Protein 3GFZ (pdb70)

Nearest PDB structures (foldseek):
  3gg1-assembly1_B  TM=9.993E-01  e=3.952E-80  Klebsiella pneumoniae subsp. pneumoniae MGH 78578
  3gfz-assembly1_A  TM=9.849E-01  e=7.938E-77  Klebsiella pneumoniae subsp. pneumoniae MGH 78578
  3gg0-assembly1_A  TM=9.849E-01  e=1.504E-73  Klebsiella pneumoniae subsp. pneumoniae MGH 78578
  6ih1-assembly1_C  TM=9.276E-01  e=5.310E-19  Vibrio cholerae O395
  8arv-assembly1_B  TM=8.448E-01  e=2.419E-15  Pseudomonas aeruginosa PAO1

Organism: Klebsiella pneumoniae subsp. pneumoniae (strain ATCC 700721 / MGH 78578) (NCBI:txid272620)

B-factor: mean 41.93, std 4.16, range [20.16, 60.98]

Secondary structure (DSSP, 8-state):
-EEEEEEEEE--TTSPPP-HHHHHHHHHHHHGGGT-EEEEEE-SSEEEEEEEEEHHHHHHHHHHHHT-TT-EEEEEEEEEE-SS-SSTT-S--EEEGGGS-TTHHHHHHHHH---TTSHHHHHHHHHHHHGGGGPPPGGG-GGGEEEEE--------TT-S-EEEEEEEEETTTTEEEEEEEEEE-TTS--HHHHHHTS-GGGHHHHHHHTHHHHHHHHHTTT-TT-EEEEE--HHHHHSSTTHHHHHHHHHHHTT--GGGEEEEEEHHHHHT-STTHHHHHHHHHHHT-EEEEEEETSSS-SHHHHTT---SEEEE-HHHHTTTTTBHHHHHHHHHHHHHHHHHT-EEEEE---SHHHHHHHHHTT--EEESTTT---EETS----EEEEE-/-EEEEEEEEE--TTSPPP-HHHHHHHHHHHHHHHT-EEEEEE-SSEEEEEEEEEHHHHHHHHHHHHT-TT-EEEEEEEEEE-SS-S--SSSPEEEEGGG--TTHHHHHHHHH----SS-GGGSHHHHHHHHHHHHGGGGPPPGGG-GGGEEE--PPP-TTSS-EEEEEEEEETTTTEEEEEEEEEE-TTS--HHHHHHTS-GGGHHHHHHHTHHHHHHHHHHTT--S-EEEEE--HHHHHSSSSHHHHHHHHHHHTT--GGGEEEEEEHHHHHTTHHHHHHHHHHHHHHT-EEEEEEETBSS--STHHHH---SEEEE-HHHHTTGGGBHHHHHHHHHHHHHHHHHT-EEEEE---SHHHHHHHHHTT--EEESTTT---EETS------EEE-

Foldseek 3Di:
DKKKWKKKWWFDPVDDADPVVVVFVVQQVVQVVQQKAWEWEAAPTMIMIMIMGDPVVCVVVVVVVQPDPRTHLIAIEDMGHDDDFQQPPTSYYYDHLVPADPVGSLVVSVVRTPDCVDPVRVVVVCCSVCVCQLVQDPQLDLVQKDKDWPAWDFDQDPPAQKFWWWFFKAQQVVRGTAAIETAIAGSVRHHPVVSLVVPDPVCSLVCLLVSVLNVLLLCLVQPVPQHAYEYEHQLSSLQVDPPSVVVNLVSNVVSVHAQLRYEYEYEPLRCVVPVDSVVVSVVSSVVRNHFYEHECAPVNVHDPVPVVSHNGQEYEHHLVLLPCVSHYPVSLVVLLVVQVVCVVVNHAYEYEANDGSSSVSSSVSSPHRIYTHPSFTDIGISHGHIGMHMDGD/DKKKWKKKWFFDPVDDADPVVVVLVVQQVVCVVQVKEWAWEAARTMIIIMIIHDPVSCVVVVVVVQPDNRTHLIATEDMGHDDDFFADDTRHHYDHLNPDDDCRVVVVSVPGTDCPDDDVCVHPVSVVVVCCSVCVCLLVQDPVLDLVQKDKDDDDADLPDQKFWWKFFKAQLVVRGTAAIETAIAGSVRHHPVVSQVPDDPVCSLVCQLVVCLNVLLLPLVACPPVHAYEYEHQLCSLQVDPHSVVVSLCSNVVSVHAQQSYEYEYAVVRCVVPVPRVVVSVVSSVVSNHFYEHEQAVPDDHDPVVVVSHHGQAYEHHVVLLPPVSHYPPSLVVLLVVQVSCVVVNHQYEYEADDGSSSVSSSVSSPHRIYTHPSFTDTGISYDTHGMHMDTD

Sequence (787 aa):
MLTTLIYRSQVHPDRPPVDLDALVHRASSKNLPLGITGILLFNGLQFFQVLEGTEEALESLFSEIQSDPRHRDVVELMRDYSAYRRFHGTGMRILDLRLFETDGALEEILRFSTPVNDRMFRLLSAFIADGGRYCLPEPLQPSRWMMMPATAAPQHLPGQPCQFALQAIVEPAKKRVSSFEALIRSPTGGSPVEMFAAIAAEDRYRFDLESKAYAFALAGQLPLGKHQLAINLLPGSLYHHPDAVGWLMDSLLAAGLRPDQVLIEVTETEVITCFDQFRKVLKALRVAGMKLAIDDFGAGYSGLSLLTRFQPDKIKVDAELVRDIHISGTKQAIVASVVRCCEDLGITVVAEGVETLEEWCWLQSVGIRLFQGFLFSRPCLNGIGEICWPVARMLTTLIYRSQVHPDRPPVDLDALVHRASSKNLPLGITGILLFNGLQFFQVLEGTEEALESLFSEIQSDPRHRDVVELMRDYSAYRRFHGTGMRILDLRLFETDGALEEILRFSTFGVTEPVNDRMFRLLSAFIADGGRYCLPEPLQPSRWMMMAPQHLPGQPCQFALQAIVEPAKKRVSSFEALIRSPTGGSPVEMFAAIAAEDRYRFDLESKAYAFALAGQLPLGKHQLAINLLPGSLYHHPDAVGWLMDSLLAAGLRPDQVLIEVTETEVITCFDQFRKVLKALRVAGMKLAIDDFGAGYSGLSLLTRFQPDKIKVDAELVRDIHISGTKQAIVASVVRCCEDLGITVVAEGVETLEEWCWLQSVGIRLFQGFLFSRPCLNGIGEICWPVAR

Radius of gyration: 28.59 Å; Cα contacts (8 Å, |Δi|>4): 1585; chains: 2; bounding box: 64×77×67 Å

GO terms:
  GO:0042802 identical protein binding (F, IPI)

InterPro domains:
  IPR001633 EAL domain [PF00563] (170-386)
  IPR001633 EAL domain [PS50883] (150-400)
  IPR001633 EAL domain [SM00052] (146-391)
  IPR001633 EAL domain [cd01948] (170-386)
  IPR007024 BLUF domain [PF04940] (2-92)
  IPR007024 BLUF domain [PS50925] (2-93)
  IPR007024 BLUF domain [SM01034] (2-94)
  IPR035919 EAL domain superfamily [G3DSA:3.20.20.450] (141-405)
  IPR035919 EAL domain superfamily [SSF141868] (168-386)
  IPR036046 Acylphosphatase-like domain superfamily [SSF54975] (1-131)

Structure (mmCIF, N/CA/C/O backbone):
data_3GFZ
#
_entry.id   3GFZ
#
_cell.length_a   68.450
_cell.length_b   97.090
_cell.length_c   127.170
_cell.angle_alpha   90.00
_cell.angle_beta   90.00
_cell.angle_gamma   90.00
#
_symmetry.space_group_name_H-M   'P 21 21 21'
#
loop_
_entity.id
_entity.type
_entity.pdbx_description
1 polymer 'Klebsiella pneumoniae BlrP1'
2 non-polymer "9,9'-[(2R,3R,3aS,5S,7aR,9R,10R,10aS,12S,14aR)-3,5,10,12-tetrahydroxy-5,12-dioxidooctahydro-2H,7H-difuro[3,2-d:3',2'-j][1,3,7,9,2,8]tetraoxadiphosphacyclododecine-2,9-diyl]bis(2-amino-1,9-dihydro-6H-purin-6-one)"
3 non-polymer 'MANGANESE (II) ION'
4 non-polymer 'FLAVIN MONONUCLEOTIDE'
5 water water
#
loop_
_atom_site.group_PDB
_atom_site.id
_atom_site.type_symbol
_atom_site.label_atom_id
_atom_site.label_alt_id
_atom_site.label_comp_id
_atom_site.label_asym_id
_atom_site.label_entity_id
_atom_site.label_seq_id
_atom_site.pdbx_PDB_ins_code
_atom_site.Cartn_x
_atom_site.Cartn_y
_atom_site.Cartn_z
_atom_site.occupancy
_atom_site.B_iso_or_equiv
_atom_site.auth_seq_id
_atom_site.auth_comp_id
_atom_site.auth_asym_id
_atom_site.auth_atom_id
_atom_site.pdbx_PDB_model_num
ATOM 1 N N . MET A 1 9 ? -35.242 33.132 -17.026 1.00 43.39 1 MET A N 1
ATOM 2 C CA . MET A 1 9 ? -33.799 32.837 -16.743 1.00 43.34 1 MET A CA 1
ATOM 3 C C . MET A 1 9 ? -33.144 32.022 -17.867 1.00 42.87 1 MET A C 1
ATOM 4 O O . MET A 1 9 ? -33.593 30.923 -18.178 1.00 43.04 1 MET A O 1
ATOM 9 N N . LEU A 1 10 ? -32.070 32.550 -18.450 1.00 41.97 2 LEU A N 1
ATOM 10 C CA . LEU A 1 10 ? -31.423 31.916 -19.602 1.00 41.57 2 LEU A CA 1
ATOM 11 C C . LEU A 1 10 ? -30.648 30.648 -19.228 1.00 41.07 2 LEU A C 1
ATOM 12 O O . LEU A 1 10 ? -29.979 30.597 -18.196 1.00 40.75 2 LEU A O 1
ATOM 17 N N . THR A 1 11 ? -30.741 29.643 -20.095 1.00 40.50 3 THR A N 1
ATOM 18 C CA . THR A 1 11 ? -30.191 28.311 -19.863 1.00 40.42 3 THR A CA 1
ATOM 19 C C . THR A 1 11 ? -29.622 27.767 -21.189 1.00 40.39 3 THR A C 1
ATOM 20 O O . THR A 1 11 ? -30.096 28.134 -22.261 1.00 39.33 3 THR A O 1
ATOM 24 N N . THR A 1 12 ? -28.604 26.913 -21.103 1.00 40.52 4 THR A N 1
ATOM 25 C CA . THR A 1 12 ? -28.038 26.236 -22.275 1.00 40.82 4 THR A CA 1
ATOM 26 C C . THR A 1 12 ? -28.222 24.729 -22.096 1.00 40.92 4 THR A C 1
ATOM 27 O O . THR A 1 12 ? -28.062 24.212 -20.985 1.00 40.56 4 THR A O 1
ATOM 31 N N . LEU A 1 13 ? -28.536 24.042 -23.190 1.00 40.77 5 LEU A N 1
ATOM 32 C CA . LEU A 1 13 ? -28.756 22.605 -23.196 1.00 40.54 5 LEU A CA 1
ATOM 33 C C . LEU A 1 13 ? -28.000 22.023 -24.370 1.00 40.48 5 LEU A C 1
ATOM 34 O O . LEU A 1 13 ? -28.113 22.515 -25.501 1.00 40.32 5 LEU A O 1
ATOM 39 N N . ILE A 1 14 ? -27.216 20.987 -24.098 1.00 39.83 6 ILE A N 1
ATOM 40 C CA . ILE A 1 14 ? -26.432 20.315 -25.118 1.00 39.71 6 ILE A CA 1
ATOM 41 C C . ILE A 1 14 ? -26.668 18.817 -25.048 1.00 39.49 6 ILE A C 1
ATOM 42 O O . ILE A 1 14 ? -26.669 18.227 -23.971 1.00 38.84 6 ILE A O 1
ATOM 47 N N . TYR A 1 15 ? -26.883 18.208 -26.209 1.00 39.95 7 TYR A N 1
ATOM 48 C CA . TYR A 1 15 ? -26.958 16.763 -26.288 1.00 40.32 7 TYR A CA 1
ATOM 49 C C . TYR A 1 15 ? -26.276 16.299 -27.558 1.00 40.25 7 TYR A C 1
ATOM 50 O O . TYR A 1 15 ? -26.041 17.099 -28.466 1.00 40.18 7 TYR A O 1
ATOM 59 N N . ARG A 1 16 ? -25.944 15.011 -27.596 1.00 40.03 8 ARG A N 1
ATOM 60 C CA . ARG A 1 16 ? -25.567 14.344 -28.827 1.00 40.53 8 ARG A CA 1
ATOM 61 C C . ARG A 1 16 ? -26.529 13.175 -29.064 1.00 39.96 8 ARG A C 1
ATOM 62 O O . ARG A 1 16 ? -27.063 12.620 -28.119 1.00 39.81 8 ARG A O 1
ATOM 70 N N . SER A 1 17 ? -26.754 12.825 -30.325 1.00 39.63 9 SER A N 1
ATOM 71 C CA . SER A 1 17 ? -27.650 11.722 -30.677 1.00 39.70 9 SER A CA 1
ATOM 72 C C . SER A 1 17 ? -27.109 10.967 -31.883 1.00 39.64 9 SER A C 1
ATOM 73 O O . SER A 1 17 ? -26.054 11.334 -32.411 1.00 39.35 9 SER A O 1
ATOM 76 N N . GLN A 1 18 ? -27.826 9.918 -32.302 1.00 39.66 10 GLN A N 1
ATOM 77 C CA . GLN A 1 18 ? -27.422 9.075 -33.428 1.00 40.09 10 GLN A CA 1
ATOM 78 C C . GLN A 1 18 ? -28.547 8.871 -34.443 1.00 39.97 10 GLN A C 1
ATOM 79 O O . GLN A 1 18 ? -29.718 8.768 -34.072 1.00 39.84 10 GLN A O 1
ATOM 85 N N . VAL A 1 19 ? -28.182 8.783 -35.721 1.00 40.62 11 VAL A N 1
ATOM 86 C CA . VAL A 1 19 ? -29.144 8.468 -36.789 1.00 40.72 11 VAL A CA 1
ATOM 87 C C . VAL A 1 19 ? -29.492 6.977 -36.761 1.00 40.98 11 VAL A C 1
ATOM 88 O O . VAL A 1 19 ? -28.777 6.189 -36.162 1.00 40.61 11 VAL A O 1
ATOM 92 N N . HIS A 1 20 ? -30.570 6.591 -37.438 1.00 41.57 12 HIS A N 1
ATOM 93 C CA . HIS A 1 20 ? -30.828 5.181 -37.718 1.00 41.91 12 HIS A CA 1
ATOM 94 C C . HIS A 1 20 ? -30.168 4.842 -39.061 1.00 42.46 12 HIS A C 1
ATOM 95 O O . HIS A 1 20 ? -30.620 5.329 -40.101 1.00 42.15 12 HIS A O 1
ATOM 102 N N . PRO A 1 21 ? -29.104 4.012 -39.057 1.00 42.97 13 PRO A N 1
ATOM 103 C CA . PRO A 1 21 ? -28.373 3.770 -40.308 1.00 43.42 13 PRO A CA 1
ATOM 104 C C . PRO A 1 21 ? -29.116 2.929 -41.351 1.00 43.99 13 PRO A C 1
ATOM 105 O O . PRO A 1 21 ? -28.784 2.993 -42.532 1.00 44.15 13 PRO A O 1
ATOM 109 N N . ASP A 1 22 ? -30.106 2.154 -40.910 1.00 44.52 14 ASP A N 1
ATOM 110 C CA . ASP A 1 22 ? -30.850 1.238 -41.782 1.00 44.84 14 ASP A CA 1
ATOM 111 C C . ASP A 1 22 ? -32.153 1.836 -42.333 1.00 44.95 14 ASP A C 1
ATOM 112 O O . ASP A 1 22 ? -32.913 1.142 -43.004 1.00 45.10 14 ASP A O 1
ATOM 117 N N . ARG A 1 23 ? -32.395 3.119 -42.073 1.00 45.16 15 ARG A N 1
ATOM 118 C CA . ARG A 1 23 ? -33.620 3.792 -42.503 1.00 45.39 15 ARG A CA 1
ATOM 119 C C . ARG A 1 23 ? -33.262 4.892 -43.488 1.00 45.40 15 ARG A C 1
ATOM 120 O O . ARG A 1 23 ? -32.109 5.322 -43.515 1.00 45.39 15 ARG A O 1
ATOM 128 N N . PRO A 1 24 ? -34.237 5.354 -44.300 1.00 45.56 16 PRO A N 1
ATOM 129 C CA . PRO A 1 24 ? -33.882 6.360 -45.302 1.00 45.82 16 PRO A CA 1
ATOM 130 C C . PRO A 1 24 ? -33.421 7.655 -44.649 1.00 46.00 16 PRO A C 1
ATOM 131 O O . PRO A 1 24 ? -33.841 7.955 -43.524 1.00 46.42 16 PRO A O 1
ATOM 135 N N . PRO A 1 25 ? -32.539 8.405 -45.330 1.00 46.08 17 PRO A N 1
ATOM 136 C CA . PRO A 1 25 ? -31.930 9.560 -44.687 1.00 46.24 17 PRO A CA 1
ATOM 137 C C . PRO A 1 25 ? -32.934 10.660 -44.363 1.00 46.34 17 PRO A C 1
ATOM 138 O O . PRO A 1 25 ? -33.847 10.912 -45.140 1.00 46.00 17 PRO A O 1
ATOM 142 N N . VAL A 1 26 ? -32.762 11.286 -43.204 1.00 46.53 18 VAL A N 1
ATOM 143 C CA . VAL A 1 26 ? -33.651 12.350 -42.772 1.00 46.87 18 VAL A CA 1
ATOM 144 C C . VAL A 1 26 ? -33.373 13.626 -43.571 1.00 47.14 18 VAL A C 1
ATOM 145 O O . VAL A 1 26 ? -32.216 14.012 -43.753 1.00 47.56 18 VAL A O 1
ATOM 149 N N . ASP A 1 27 ? -34.441 14.259 -44.056 1.00 47.15 19 ASP A N 1
ATOM 150 C CA . ASP A 1 27 ? -34.357 15.557 -44.720 1.00 46.72 19 ASP A CA 1
ATOM 151 C C . ASP A 1 27 ? -34.063 16.640 -43.672 1.00 46.61 19 ASP A C 1
ATOM 152 O O . ASP A 1 27 ? -34.975 17.195 -43.053 1.00 46.62 19 ASP A O 1
ATOM 157 N N . LEU A 1 28 ? -32.776 16.921 -43.475 1.00 46.28 20 LEU A N 1
ATOM 158 C CA . LEU A 1 28 ? -32.322 17.860 -42.457 1.00 45.85 20 LEU A CA 1
ATOM 159 C C . LEU A 1 28 ? -32.568 19.308 -42.847 1.00 45.29 20 LEU A C 1
ATOM 160 O O . LEU A 1 28 ? -32.739 20.150 -41.972 1.00 44.90 20 LEU A O 1
ATOM 165 N N . ASP A 1 29 ? -32.561 19.595 -44.151 1.00 44.74 21 ASP A N 1
ATOM 166 C CA . ASP A 1 29 ? -32.946 20.914 -44.656 1.00 44.32 21 ASP A CA 1
ATOM 167 C C . ASP A 1 29 ? -34.304 21.309 -44.107 1.00 43.46 21 ASP A C 1
ATOM 168 O O . ASP A 1 29 ? -34.464 22.398 -43.570 1.00 42.89 21 ASP A O 1
ATOM 173 N N . ALA A 1 30 ? -35.279 20.417 -44.279 1.00 43.00 22 ALA A N 1
ATOM 174 C CA . ALA A 1 30 ? -36.653 20.651 -43.846 1.00 42.93 22 ALA A CA 1
ATOM 175 C C . ALA A 1 30 ? -36.732 20.748 -42.326 1.00 42.74 22 ALA A C 1
ATOM 176 O O . ALA A 1 30 ? -37.394 21.641 -41.788 1.00 42.25 22 ALA A O 1
ATOM 178 N N . LEU A 1 31 ? -36.038 19.832 -41.651 1.00 42.49 23 LEU A N 1
ATOM 179 C CA . LEU A 1 31 ? -36.004 19.781 -40.190 1.00 42.65 23 LEU A CA 1
ATOM 180 C C . LEU A 1 31 ? -35.491 21.096 -39.612 1.00 42.64 23 LEU A C 1
ATOM 181 O O . LEU A 1 31 ? -36.130 21.692 -38.751 1.00 42.82 23 LEU A O 1
ATOM 186 N N . VAL A 1 32 ? -34.337 21.541 -40.100 1.00 42.88 24 VAL A N 1
ATOM 187 C CA . VAL A 1 32 ? -33.665 22.729 -39.568 1.00 43.09 24 VAL A CA 1
ATOM 188 C C . VAL A 1 32 ? -34.469 24.009 -39.831 1.00 43.18 24 VAL A C 1
ATOM 189 O O . VAL A 1 32 ? -34.607 24.833 -38.936 1.00 42.77 24 VAL A O 1
ATOM 193 N N . HIS A 1 33 ? -34.971 24.186 -41.050 1.00 43.39 25 HIS A N 1
ATOM 194 C CA . HIS A 1 33 ? -35.778 25.367 -41.363 1.00 43.69 25 HIS A CA 1
ATOM 195 C C . HIS A 1 33 ? -37.035 25.457 -40.503 1.00 43.75 25 HIS A C 1
ATOM 196 O O . HIS A 1 33 ? -37.426 26.545 -40.062 1.00 43.56 25 HIS A O 1
ATOM 203 N N . ARG A 1 34 ? -37.670 24.310 -40.293 1.00 43.92 26 ARG A N 1
ATOM 204 C CA . ARG A 1 34 ? -38.838 24.217 -39.423 1.00 43.80 26 ARG A CA 1
ATOM 205 C C . ARG A 1 34 ? -38.434 24.503 -37.984 1.00 43.28 26 ARG A C 1
ATOM 206 O O . ARG A 1 34 ? -39.115 25.242 -37.286 1.00 43.37 26 ARG A O 1
ATOM 214 N N . ALA A 1 35 ? -37.322 23.914 -37.550 1.00 42.41 27 ALA A N 1
ATOM 215 C CA . ALA A 1 35 ? -36.782 24.148 -36.215 1.00 42.03 27 ALA A CA 1
ATOM 216 C C . ALA A 1 35 ? -36.534 25.629 -35.944 1.00 41.38 27 ALA A C 1
ATOM 217 O O . ALA A 1 35 ? -36.989 26.164 -34.937 1.00 41.13 27 ALA A O 1
ATOM 219 N N . SER A 1 36 ? -35.818 26.271 -36.863 1.00 40.58 28 SER A N 1
ATOM 220 C CA . SER A 1 36 ? -35.436 27.678 -36.748 1.00 40.25 28 SER A CA 1
ATOM 221 C C . SER A 1 36 ? -36.633 28.620 -36.632 1.00 39.77 28 SER A C 1
ATOM 222 O O . SER A 1 36 ? -36.665 29.495 -35.759 1.00 39.15 28 SER A O 1
ATOM 225 N N . SER A 1 37 ? -37.596 28.434 -37.531 1.00 39.41 29 SER A N 1
ATOM 226 C CA . SER A 1 37 ? -38.855 29.187 -37.543 1.00 39.46 29 SER A CA 1
ATOM 227 C C . SER A 1 37 ? -39.692 29.021 -36.261 1.00 39.17 29 SER A C 1
ATOM 228 O O . SER A 1 37 ? -40.382 29.954 -35.837 1.00 39.23 29 SER A O 1
ATOM 231 N N . LYS A 1 38 ? -39.651 27.833 -35.666 1.00 38.48 30 LYS A N 1
ATOM 232 C CA . LYS A 1 38 ? -40.392 27.558 -34.435 1.00 38.44 30 LYS A CA 1
ATOM 233 C C . LYS A 1 38 ? -39.635 28.085 -33.220 1.00 37.76 30 LYS A C 1
ATOM 234 O O . LYS A 1 38 ? -40.238 28.644 -32.305 1.00 37.52 30 LYS A O 1
ATOM 240 N N . ASN A 1 39 ? -38.317 27.898 -33.216 1.00 37.43 31 ASN A N 1
ATOM 241 C CA . ASN A 1 39 ? -37.471 28.278 -32.078 1.00 37.44 31 ASN A CA 1
ATOM 242 C C . ASN A 1 39 ? -37.425 29.762 -31.780 1.00 37.33 31 ASN A C 1
ATOM 243 O O . ASN A 1 39 ? -37.519 30.164 -30.619 1.00 36.91 31 ASN A O 1
ATOM 248 N N . LEU A 1 40 ? -37.232 30.567 -32.823 1.00 37.40 32 LEU A N 1
ATOM 249 C CA . LEU A 1 40 ? -36.937 31.990 -32.637 1.00 37.54 32 LEU A CA 1
ATOM 250 C C . LEU A 1 40 ? -38.061 32.772 -31.934 1.00 37.31 32 LEU A C 1
ATOM 251 O O . LEU A 1 40 ? -37.785 33.502 -30.963 1.00 37.20 32 LEU A O 1
ATOM 256 N N . PRO A 1 41 ? -39.323 32.608 -32.379 1.00 37.02 33 PRO A N 1
ATOM 257 C CA . PRO A 1 41 ? -40.412 33.256 -31.630 1.00 37.13 33 PRO A CA 1
ATOM 258 C C . PRO A 1 41 ? -40.532 32.837 -30.154 1.00 37.13 33 PRO A C 1
ATOM 259 O O . PRO A 1 41 ? -41.137 33.570 -29.375 1.00 36.72 33 PRO A O 1
ATOM 263 N N . LEU A 1 42 ? -39.976 31.679 -29.788 1.00 37.11 34 LEU A N 1
ATOM 264 C CA . LEU A 1 42 ? -40.028 31.180 -28.405 1.00 37.59 34 LEU A CA 1
ATOM 265 C C . LEU A 1 42 ? -38.818 31.588 -27.550 1.00 37.67 34 LEU A C 1
ATOM 266 O O . LEU A 1 42 ? -38.704 31.181 -26.392 1.00 37.81 34 LEU A O 1
ATOM 271 N N . GLY A 1 43 ? -37.932 32.408 -28.103 1.00 37.87 35 GLY A N 1
ATOM 272 C CA . GLY A 1 43 ? -36.697 32.761 -27.424 1.00 37.96 35 GLY A CA 1
ATOM 273 C C . GLY A 1 43 ? -35.744 31.581 -27.338 1.00 38.09 35 GLY A C 1
ATOM 274 O O . GLY A 1 43 ? -35.077 31.398 -26.328 1.00 37.94 35 GLY A O 1
ATOM 275 N N . ILE A 1 44 ? -35.688 30.774 -28.397 1.00 38.34 36 ILE A N 1
ATOM 276 C CA . ILE A 1 44 ? -34.763 29.640 -28.451 1.00 38.28 36 ILE A CA 1
ATOM 277 C C . ILE A 1 44 ? -33.821 29.854 -29.615 1.00 38.43 36 ILE A C 1
ATOM 278 O O . ILE A 1 44 ? -34.252 30.198 -30.719 1.00 38.33 36 ILE A O 1
ATOM 283 N N . THR A 1 45 ? -32.536 29.658 -29.354 1.00 38.54 37 THR A N 1
ATOM 284 C CA . THR A 1 45 ? -31.501 29.783 -30.360 1.00 38.78 37 THR A CA 1
ATOM 285 C C . THR A 1 45 ? -30.523 28.623 -30.210 1.00 39.07 37 THR A C 1
ATOM 286 O O . THR A 1 45 ? -30.443 27.996 -29.151 1.00 39.92 37 THR A O 1
ATOM 290 N N . GLY A 1 46 ? -29.771 28.341 -31.260 1.00 39.57 38 GLY A N 1
ATOM 291 C CA . GLY A 1 46 ? -28.753 27.306 -31.184 1.00 39.62 38 GLY A CA 1
ATOM 292 C C . GLY A 1 46 ? -28.221 26.837 -32.513 1.00 39.80 38 GLY A C 1
ATOM 293 O O . GLY A 1 46 ? -28.426 27.485 -33.539 1.00 39.72 38 GLY A O 1
ATOM 294 N N . ILE A 1 47 ? -27.530 25.698 -32.484 1.00 40.17 39 ILE A N 1
ATOM 295 C CA . ILE A 1 47 ? -26.926 25.102 -33.678 1.00 40.34 39 ILE A CA 1
ATOM 296 C C . ILE A 1 47 ? -27.015 23.587 -33.682 1.00 40.12 39 ILE A C 1
ATOM 297 O O . ILE A 1 47 ? -27.125 22.969 -32.631 1.00 40.00 39 ILE A O 1
ATOM 302 N N . LEU A 1 48 ? -26.968 23.001 -34.879 1.00 40.02 40 LEU A N 1
ATOM 303 C CA . LEU A 1 48 ? -26.979 21.555 -35.035 1.00 40.19 40 LEU A CA 1
ATOM 304 C C . LEU A 1 48 ? -25.748 21.156 -35.833 1.00 40.34 40 LEU A C 1
ATOM 305 O O . LEU A 1 48 ? -25.540 21.647 -36.930 1.00 40.38 40 LEU A O 1
ATOM 310 N N . LEU A 1 49 ? -24.907 20.297 -35.264 1.00 40.69 41 LEU A N 1
ATOM 311 C CA . LEU A 1 49 ? -23.788 19.723 -36.005 1.00 40.63 41 LEU A CA 1
ATOM 312 C C . LEU A 1 49 ? -24.161 18.308 -36.400 1.00 40.78 41 LEU A C 1
ATOM 313 O O . LEU A 1 49 ? -24.878 17.632 -35.673 1.00 41.71 41 LEU A O 1
ATOM 318 N N . PHE A 1 50 ? -23.671 17.871 -37.552 1.00 41.21 42 PHE A N 1
ATOM 319 C CA . PHE A 1 50 ? -23.998 16.570 -38.110 1.00 40.95 42 PHE A CA 1
ATOM 320 C C . PHE A 1 50 ? -22.736 16.029 -38.785 1.00 40.78 42 PHE A C 1
ATOM 321 O O . PHE A 1 50 ? -22.070 16.757 -39.497 1.00 40.36 42 PHE A O 1
ATOM 329 N N . ASN A 1 51 ? -22.392 14.771 -38.523 1.00 40.82 43 ASN A N 1
ATOM 330 C CA . ASN A 1 51 ? -21.185 14.160 -39.098 1.00 40.95 43 ASN A CA 1
ATOM 331 C C . ASN A 1 51 ? -21.476 12.940 -39.974 1.00 41.15 43 ASN A C 1
ATOM 332 O O . ASN A 1 51 ? -20.552 12.221 -40.353 1.00 41.69 43 ASN A O 1
ATOM 337 N N . GLY A 1 52 ? -22.754 12.713 -40.291 1.00 41.32 44 GLY A N 1
ATOM 338 C CA . GLY A 1 52 ? -23.183 11.569 -41.106 1.00 41.32 44 GLY A CA 1
ATOM 339 C C . GLY A 1 52 ? -23.861 10.494 -40.277 1.00 41.36 44 GLY A C 1
ATOM 340 O O . GLY A 1 52 ? -24.796 9.846 -40.742 1.00 41.54 44 GLY A O 1
ATOM 341 N N . LEU A 1 53 ? -23.367 10.299 -39.055 1.00 41.43 45 LEU A N 1
ATOM 342 C CA . LEU A 1 53 ? -23.860 9.276 -38.129 1.00 41.39 45 LEU A CA 1
ATOM 343 C C . LEU A 1 53 ? -24.454 9.843 -36.840 1.00 41.04 45 LEU A C 1
ATOM 344 O O . LEU A 1 53 ? -25.299 9.197 -36.224 1.00 41.13 45 LEU A O 1
ATOM 349 N N . GLN A 1 54 ? -23.992 11.017 -36.418 1.00 40.48 46 GLN A N 1
ATOM 350 C CA . GLN A 1 54 ? -24.384 11.595 -35.140 1.00 39.90 46 GLN A CA 1
ATOM 351 C C . GLN A 1 54 ? -24.788 13.053 -35.277 1.00 39.73 46 GLN A C 1
ATOM 352 O O . GLN A 1 54 ? -24.329 13.750 -36.184 1.00 39.38 46 GLN A O 1
ATOM 358 N N . PHE A 1 55 ? -25.657 13.487 -34.366 1.00 39.34 47 PHE A N 1
ATOM 359 C CA . PHE A 1 55 ? -26.056 14.876 -34.204 1.00 39.11 47 PHE A CA 1
ATOM 360 C C . PHE A 1 55 ? -25.478 15.398 -32.900 1.00 39.05 47 PHE A C 1
ATOM 361 O O . PHE A 1 55 ? -25.296 14.638 -31.941 1.00 38.59 47 PHE A O 1
ATOM 369 N N . PHE A 1 56 ? -25.219 16.697 -32.873 1.00 39.17 48 PHE A N 1
ATOM 370 C CA . PHE A 1 56 ? -24.796 17.410 -31.680 1.00 39.36 48 PHE A CA 1
ATOM 371 C C . PHE A 1 56 ? -25.561 18.732 -31.723 1.00 39.52 48 PHE A C 1
ATOM 372 O O . PHE A 1 56 ? -25.395 19.503 -32.666 1.00 40.04 48 PHE A O 1
ATOM 380 N N . GLN A 1 57 ? -26.407 18.984 -30.732 1.00 39.96 49 GLN A N 1
ATOM 381 C CA . GLN A 1 57 ? -27.228 20.195 -30.739 1.00 39.78 49 GLN A CA 1
ATOM 382 C C . GLN A 1 57 ? -27.020 20.994 -29.472 1.00 39.76 49 GLN A C 1
ATOM 383 O O . GLN A 1 57 ? -26.968 20.440 -28.387 1.00 40.65 49 GLN A O 1
ATOM 389 N N . VAL A 1 58 ? -26.886 22.305 -29.644 1.00 39.55 50 VAL A N 1
ATOM 390 C CA . VAL A 1 58 ? -26.806 23.253 -28.562 1.00 38.80 50 VAL A CA 1
ATOM 391 C C . VAL A 1 58 ? -28.083 24.069 -28.629 1.00 38.82 50 VAL A C 1
ATOM 392 O O . VAL A 1 58 ? -28.417 24.591 -29.693 1.00 38.37 50 VAL A O 1
ATOM 396 N N . LEU A 1 59 ? -28.768 24.188 -27.496 1.00 38.31 51 LEU A N 1
ATOM 397 C CA . LEU A 1 59 ? -30.002 24.951 -27.400 1.00 38.73 51 LEU A CA 1
ATOM 398 C C . LEU A 1 59 ? -29.857 25.964 -26.288 1.00 38.43 51 LEU A C 1
ATOM 399 O O . LEU A 1 59 ? -29.238 25.671 -25.273 1.00 37.73 51 LEU A O 1
ATOM 404 N N . GLU A 1 60 ? -30.429 27.149 -26.497 1.00 38.54 52 GLU A N 1
ATOM 405 C CA . GLU A 1 60 ? -30.373 28.247 -25.536 1.00 38.87 52 GLU A CA 1
ATOM 406 C C . GLU A 1 60 ? -31.760 28.847 -25.398 1.00 38.54 52 GLU A C 1
ATOM 407 O O . GLU A 1 60 ? -32.440 29.066 -26.397 1.00 37.69 52 GLU A O 1
ATOM 413 N N . GLY A 1 61 ? -32.169 29.122 -24.165 1.00 38.42 53 GLY A N 1
ATOM 414 C CA . GLY A 1 61 ? -33.477 29.688 -23.894 1.00 38.68 53 GLY A CA 1
ATOM 415 C C . GLY A 1 61 ? -33.811 29.508 -22.435 1.00 38.82 53 GLY A C 1
ATOM 416 O O . GLY A 1 61 ? -32.943 29.153 -21.636 1.00 38.71 53 GLY A O 1
ATOM 417 N N . THR A 1 62 ? -35.070 29.736 -22.081 1.00 39.15 54 THR A N 1
ATOM 418 C CA . THR A 1 62 ? -35.496 29.612 -20.690 1.00 39.02 54 THR A CA 1
ATOM 419 C C . THR A 1 62 ? -35.526 28.138 -20.294 1.00 38.93 54 THR A C 1
ATOM 420 O O . THR A 1 62 ? -35.700 27.275 -21.136 1.00 38.86 54 THR A O 1
ATOM 424 N N . GLU A 1 63 ? -35.341 27.855 -19.009 1.00 39.40 55 GLU A N 1
ATOM 425 C CA . GLU A 1 63 ? -35.387 26.487 -18.503 1.00 39.38 55 GLU A CA 1
ATOM 426 C C . GLU A 1 63 ? -36.676 25.775 -18.930 1.00 39.32 55 GLU A C 1
ATOM 427 O O . GLU A 1 63 ? -36.643 24.625 -19.369 1.00 38.67 55 GLU A O 1
ATOM 433 N N . GLU A 1 64 ? -37.797 26.481 -18.805 1.00 39.35 56 GLU A N 1
ATOM 434 C CA . GLU A 1 64 ? -39.117 25.982 -19.205 1.00 39.49 56 GLU A CA 1
ATOM 435 C C . GLU A 1 64 ? -39.180 25.659 -20.704 1.00 39.31 56 GLU A C 1
ATOM 436 O O . GLU A 1 64 ? -39.669 24.607 -21.102 1.00 38.83 56 GLU A O 1
ATOM 442 N N . ALA A 1 65 ? -38.696 26.578 -21.526 1.00 39.59 57 ALA A N 1
ATOM 443 C CA . ALA A 1 65 ? -38.781 26.421 -22.976 1.00 39.96 57 ALA A CA 1
ATOM 444 C C . ALA A 1 65 ? -37.967 25.223 -23.467 1.00 40.25 57 ALA A C 1
ATOM 445 O O . ALA A 1 65 ? -38.458 24.434 -24.270 1.00 40.46 57 ALA A O 1
ATOM 447 N N . LEU A 1 66 ? -36.734 25.091 -22.978 1.00 40.59 58 LEU A N 1
ATOM 448 C CA . LEU A 1 66 ? -35.839 23.996 -23.394 1.00 40.84 58 LEU A CA 1
ATOM 449 C C . LEU A 1 66 ? -36.277 22.656 -22.819 1.00 41.32 58 LEU A C 1
ATOM 450 O O . LEU A 1 66 ? -36.067 21.612 -23.435 1.00 41.73 58 LEU A O 1
ATOM 455 N N . GLU A 1 67 ? -36.858 22.684 -21.629 1.00 41.43 59 GLU A N 1
ATOM 456 C CA . GLU A 1 67 ? -37.456 21.493 -21.044 1.00 41.34 59 GLU A CA 1
ATOM 457 C C . GLU A 1 67 ? -38.512 20.935 -21.994 1.00 40.95 59 GLU A C 1
ATOM 458 O O . GLU A 1 67 ? -38.522 19.735 -22.290 1.00 40.23 59 GLU A O 1
ATOM 464 N N . SER A 1 68 ? -39.403 21.818 -22.438 1.00 40.79 60 SER A N 1
ATOM 465 C CA . SER A 1 68 ? -40.504 21.457 -23.323 1.00 40.90 60 SER A CA 1
ATOM 466 C C . SER A 1 68 ? -39.998 20.941 -24.654 1.00 40.72 60 SER A C 1
ATOM 467 O O . SER A 1 68 ? -40.426 19.889 -25.119 1.00 40.60 60 SER A O 1
ATOM 470 N N . LEU A 1 69 ? -39.088 21.693 -25.264 1.00 40.70 61 LEU A N 1
ATOM 471 C CA . LEU A 1 69 ? -38.538 21.322 -26.556 1.00 40.71 61 LEU A CA 1
ATOM 472 C C . LEU A 1 69 ? -37.758 20.007 -26.479 1.00 40.78 61 LEU A C 1
ATOM 473 O O . LEU A 1 69 ? -38.037 19.070 -27.215 1.00 40.77 61 LEU A O 1
ATOM 478 N N . PHE A 1 70 ? -36.787 19.936 -25.578 1.00 41.23 62 PHE A N 1
ATOM 479 C CA . PHE A 1 70 ? -35.967 18.732 -25.447 1.00 41.43 62 PHE A CA 1
ATOM 480 C C . PHE A 1 70 ? -36.809 17.467 -25.207 1.00 41.77 62 PHE A C 1
ATOM 481 O O . PHE A 1 70 ? -36.458 16.384 -25.675 1.00 41.94 62 PHE A O 1
ATOM 489 N N . SER A 1 71 ? -37.929 17.615 -24.509 1.00 41.93 63 SER A N 1
ATOM 490 C CA . SER A 1 71 ? -38.879 16.517 -24.367 1.00 42.22 63 SER A CA 1
ATOM 491 C C . SER A 1 71 ? -39.440 16.036 -25.721 1.00 42.48 63 SER A C 1
ATOM 492 O O . SER A 1 71 ? -39.549 14.831 -25.950 1.00 42.77 63 SER A O 1
ATOM 495 N N . GLU A 1 72 ? -39.774 16.968 -26.617 1.00 42.38 64 GLU A N 1
ATOM 496 C CA . GLU A 1 72 ? -40.216 16.601 -27.962 1.00 42.27 64 GLU A CA 1
ATOM 497 C C . GLU A 1 72 ? -39.079 15.923 -28.724 1.00 41.89 64 GLU A C 1
ATOM 498 O O . GLU A 1 72 ? -39.302 14.912 -29.397 1.00 41.59 64 GLU A O 1
ATOM 504 N N . ILE A 1 73 ? -37.870 16.484 -28.613 1.00 41.35 65 ILE A N 1
ATOM 505 C CA . ILE A 1 73 ? -36.695 15.963 -29.308 1.00 41.04 65 ILE A CA 1
ATOM 506 C C . ILE A 1 73 ? -36.324 14.558 -28.846 1.00 41.11 65 ILE A C 1
ATOM 507 O O . ILE A 1 73 ? -36.054 13.695 -29.674 1.00 40.87 65 ILE A O 1
ATOM 512 N N . GLN A 1 74 ? -36.314 14.333 -27.532 1.00 41.16 66 GLN A N 1
ATOM 513 C CA . GLN A 1 74 ? -36.045 13.008 -26.961 1.00 41.57 66 GLN A CA 1
ATOM 514 C C . GLN A 1 74 ? -36.973 11.910 -27.495 1.00 41.58 66 GLN A C 1
ATOM 515 O O . GLN A 1 74 ? -36.571 10.752 -27.608 1.00 41.62 66 GLN A O 1
ATOM 521 N N . SER A 1 75 ? -38.216 12.279 -27.787 1.00 41.73 67 SER A N 1
ATOM 522 C CA . SER A 1 75 ? -39.212 11.345 -28.316 1.00 41.89 67 SER A CA 1
ATOM 523 C C . SER A 1 75 ? -39.299 11.327 -29.853 1.00 41.82 67 SER A C 1
ATOM 524 O O . SER A 1 75 ? -40.157 10.645 -30.415 1.00 41.73 67 SER A O 1
ATOM 527 N N . ASP A 1 76 ? -38.415 12.049 -30.537 1.00 41.80 68 ASP A N 1
ATOM 528 C CA . ASP A 1 76 ? -38.465 12.096 -31.992 1.00 41.63 68 ASP A CA 1
ATOM 529 C C . ASP A 1 76 ? -37.924 10.781 -32.577 1.00 41.56 68 A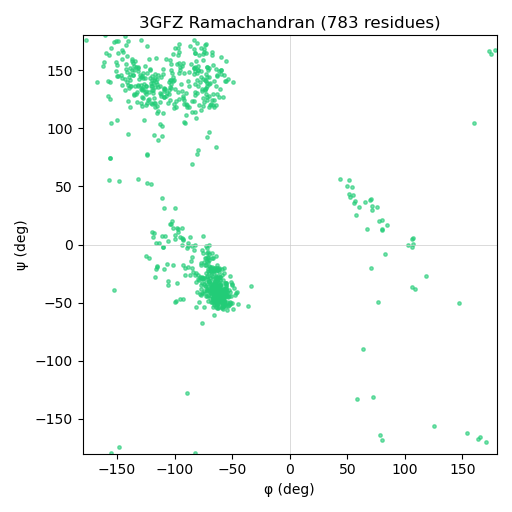SP A C 1
ATOM 530 O O . ASP A 1 76 ? -36.799 10.380 -32.260 1.00 41.27 68 ASP A O 1
ATOM 535 N N . PRO A 1 77 ? -38.713 10.107 -33.442 1.00 41.47 69 PRO A N 1
ATOM 536 C CA . PRO A 1 77 ? -38.209 8.857 -34.040 1.00 41.55 69 PRO A CA 1
ATOM 537 C C . PRO A 1 77 ? -37.085 9.012 -35.080 1.00 41.41 69 PRO A C 1
ATOM 538 O O . PRO A 1 77 ? -36.535 8.008 -35.526 1.00 41.34 69 PRO A O 1
ATOM 542 N N . ARG A 1 78 ? -36.747 10.243 -35.458 1.00 41.22 70 ARG A N 1
ATOM 543 C CA . ARG A 1 78 ? -35.670 10.494 -36.415 1.00 41.54 70 ARG A CA 1
ATOM 544 C C . ARG A 1 78 ? -34.259 10.240 -35.892 1.00 41.27 70 ARG A C 1
ATOM 545 O O . ARG A 1 78 ? -33.305 10.262 -36.667 1.00 41.37 70 ARG A O 1
ATOM 553 N N . HIS A 1 79 ? -34.118 10.034 -34.584 1.00 41.40 71 HIS A N 1
ATOM 554 C CA . HIS A 1 79 ? -32.825 9.728 -33.995 1.00 41.04 71 HIS A CA 1
ATOM 555 C C . HIS A 1 79 ? -33.008 8.868 -32.744 1.00 40.98 71 HIS A C 1
ATOM 556 O O . HIS A 1 79 ? -34.135 8.581 -32.342 1.00 41.14 71 HIS A O 1
ATOM 563 N N . ARG A 1 80 ? -31.896 8.438 -32.162 1.00 40.97 72 ARG A N 1
ATOM 564 C CA . ARG A 1 80 ? -31.888 7.544 -30.999 1.00 40.73 72 ARG A CA 1
ATOM 565 C C . ARG A 1 80 ? -30.614 7.796 -30.201 1.00 40.41 72 ARG A C 1
ATOM 566 O O . ARG A 1 80 ? -29.751 8.552 -30.641 1.00 40.06 72 ARG A O 1
ATOM 574 N N . ASP A 1 81 ? -30.498 7.146 -29.042 1.00 40.10 73 ASP A N 1
ATOM 575 C CA . ASP A 1 81 ? -29.314 7.256 -28.190 1.00 40.15 73 ASP A CA 1
ATOM 576 C C . ASP A 1 81 ? -28.998 8.712 -27.879 1.00 39.85 73 ASP A C 1
ATOM 577 O O . ASP A 1 81 ? -27.861 9.168 -28.046 1.00 39.57 73 ASP A O 1
ATOM 582 N N . VAL A 1 82 ? -30.027 9.437 -27.443 1.00 39.96 74 VAL A N 1
ATOM 583 C CA . VAL A 1 82 ? -29.906 10.844 -27.094 1.00 39.93 74 VAL A CA 1
ATOM 584 C C . VAL A 1 82 ? -29.239 10.938 -25.724 1.00 39.57 74 VAL A C 1
ATOM 585 O O . VAL A 1 82 ? -29.795 10.479 -24.723 1.00 38.84 74 VAL A O 1
ATOM 589 N N . VAL A 1 83 ? -28.043 11.527 -25.704 1.00 39.49 75 VAL A N 1
ATOM 590 C CA . VAL A 1 83 ? -27.249 11.675 -24.485 1.00 39.92 75 VAL A CA 1
ATOM 591 C C . VAL A 1 83 ? -27.065 13.167 -24.206 1.00 39.90 75 VAL A C 1
ATOM 592 O O . VAL A 1 83 ? -26.551 13.898 -25.054 1.00 40.00 75 VAL A O 1
ATOM 596 N N . GLU A 1 84 ? -27.502 13.600 -23.031 1.00 40.14 76 GLU A N 1
ATOM 597 C CA . GLU A 1 84 ? -27.393 14.977 -22.591 1.00 40.41 76 GLU A CA 1
ATOM 598 C C . GLU A 1 84 ? -26.001 15.203 -22.027 1.00 40.41 76 GLU A C 1
ATOM 599 O O . GLU A 1 84 ? -25.532 14.434 -21.183 1.00 39.87 76 GLU A O 1
ATOM 605 N N . LEU A 1 85 ? -25.361 16.275 -22.483 1.00 40.46 77 LEU A N 1
ATOM 606 C CA . LEU A 1 85 ? -23.987 16.603 -22.099 1.00 40.91 77 LEU A CA 1
ATOM 607 C C . LEU A 1 85 ? -23.887 17.766 -21.121 1.00 41.05 77 LEU A C 1
ATOM 608 O O . LEU A 1 85 ? -22.981 17.800 -20.283 1.00 41.30 77 LEU A O 1
ATOM 613 N N . MET A 1 86 ? -24.823 18.705 -21.213 1.00 41.35 78 MET A N 1
ATOM 614 C CA . MET A 1 86 ? -24.771 19.920 -20.427 1.00 42.01 78 MET A CA 1
ATOM 615 C C . MET A 1 86 ? -26.173 20.492 -20.283 1.00 41.90 78 MET A C 1
ATOM 616 O O . MET A 1 86 ? -26.971 20.452 -21.211 1.00 41.87 78 MET A O 1
ATOM 621 N N . ARG A 1 87 ? -26.470 20.994 -19.095 1.00 42.29 79 ARG A N 1
ATOM 622 C CA . ARG A 1 87 ? -27.653 21.798 -18.869 1.00 42.41 79 ARG A CA 1
ATOM 623 C C . ARG A 1 87 ? -27.299 22.743 -17.743 1.00 42.48 79 ARG A C 1
ATOM 624 O O . ARG A 1 87 ? -27.153 22.322 -16.588 1.00 41.73 79 ARG A O 1
ATOM 632 N N . ASP A 1 88 ? -27.110 24.014 -18.077 1.00 42.29 80 ASP A N 1
ATOM 633 C CA . ASP A 1 88 ? -26.639 24.963 -17.083 1.00 42.54 80 ASP A CA 1
ATOM 634 C C . ASP A 1 88 ? -27.243 26.324 -17.316 1.00 42.18 80 ASP A C 1
ATOM 635 O O . ASP A 1 88 ? -27.685 26.630 -18.420 1.00 41.79 80 ASP A O 1
ATOM 640 N N . TYR A 1 89 ? -27.239 27.142 -16.272 1.00 41.68 81 TYR A N 1
ATOM 641 C CA . TYR A 1 89 ? -27.638 28.528 -16.405 1.00 41.68 81 TYR A CA 1
ATOM 642 C C . TYR A 1 89 ? -26.556 29.264 -17.194 1.00 41.36 81 TYR A C 1
ATOM 643 O O . TYR A 1 89 ? -25.378 28.892 -17.145 1.00 40.37 81 TYR A O 1
ATOM 652 N N . SER A 1 90 ? -26.979 30.290 -17.929 1.00 40.71 82 SER A N 1
ATOM 653 C CA . SER A 1 90 ? -26.119 30.992 -18.872 1.00 40.71 82 SER A CA 1
ATOM 654 C C . SER A 1 90 ? -26.252 32.498 -18.667 1.00 40.61 82 SER A C 1
ATOM 655 O O . SER A 1 90 ? -27.307 32.984 -18.238 1.00 40.86 82 SER A O 1
ATOM 658 N N . ALA A 1 91 ? -25.170 33.227 -18.931 1.00 40.49 83 ALA A N 1
ATOM 659 C CA . ALA A 1 91 ? -25.149 34.679 -18.764 1.00 40.79 83 ALA A CA 1
ATOM 660 C C . ALA A 1 91 ? -25.544 35.405 -20.045 1.00 41.04 83 ALA A C 1
ATOM 661 O O . ALA A 1 91 ? -26.026 36.533 -19.997 1.00 40.83 83 ALA A O 1
ATOM 663 N N . TYR A 1 92 ? -25.318 34.771 -21.192 1.00 41.46 84 TYR A N 1
ATOM 664 C CA . TYR A 1 92 ? -25.636 35.391 -22.459 1.00 41.81 84 TYR A CA 1
ATOM 665 C C . TYR A 1 92 ? -25.828 34.340 -23.536 1.00 41.98 84 TYR A C 1
ATOM 666 O O . TYR A 1 92 ? -25.417 33.189 -23.396 1.00 41.68 84 TYR A O 1
ATOM 675 N N . ARG A 1 93 ? -26.454 34.766 -24.620 1.00 42.07 85 ARG A N 1
ATOM 676 C CA . ARG A 1 93 ? -26.753 33.910 -25.746 1.00 42.46 85 ARG A CA 1
ATOM 677 C C . ARG A 1 93 ? -25.511 33.882 -26.641 1.00 42.47 85 ARG A C 1
ATOM 678 O O . ARG A 1 93 ? -25.025 34.935 -27.044 1.00 41.95 85 ARG A O 1
ATOM 686 N N . ARG A 1 94 ? -24.977 32.691 -26.917 1.00 42.88 86 ARG A N 1
ATOM 687 C CA . ARG A 1 94 ? -23.850 32.545 -27.858 1.00 43.09 86 ARG A CA 1
ATOM 688 C C . ARG A 1 94 ? -24.301 32.540 -29.316 1.00 43.52 86 ARG A C 1
ATOM 689 O O . ARG A 1 94 ? -23.510 32.841 -30.207 1.00 43.30 86 ARG A O 1
ATOM 697 N N . PHE A 1 95 ? -25.554 32.169 -29.563 1.00 43.64 87 PHE A N 1
ATOM 698 C CA . PHE A 1 95 ? -26.065 32.080 -30.919 1.00 43.96 87 PHE A CA 1
ATOM 699 C C . PHE A 1 95 ? -27.239 33.011 -31.070 1.00 44.37 87 PHE A C 1
ATOM 700 O O . PHE A 1 95 ? -28.298 32.627 -31.535 1.00 44.95 87 PHE A O 1
ATOM 708 N N . HIS A 1 96 ? -27.018 34.262 -30.697 1.00 44.81 88 HIS A N 1
ATOM 709 C CA . HIS A 1 96 ? -28.035 35.282 -30.817 1.00 44.86 88 HIS A CA 1
ATOM 710 C C . HIS A 1 96 ? -28.408 35.406 -32.283 1.00 45.07 88 HIS A C 1
ATOM 711 O O . HIS A 1 96 ? -27.526 35.442 -33.147 1.00 45.64 88 HIS A O 1
ATOM 718 N N . GLY A 1 97 ? -29.705 35.443 -32.578 1.00 44.99 89 GLY A N 1
ATOM 719 C CA . GLY A 1 97 ? -30.159 35.627 -33.968 1.00 44.67 89 GLY A CA 1
ATOM 720 C C . GLY A 1 97 ? -30.141 34.403 -34.870 1.00 44.48 89 GLY A C 1
ATOM 721 O O . GLY A 1 97 ? -30.286 34.533 -36.089 1.00 44.98 89 GLY A O 1
ATOM 722 N N . THR A 1 98 ? -29.962 33.215 -34.297 1.00 44.49 90 THR A N 1
ATOM 723 C CA . THR A 1 98 ? -30.089 31.970 -35.055 1.00 43.77 90 THR A CA 1
ATOM 724 C C . THR A 1 98 ? -31.063 31.024 -34.366 1.00 43.13 90 THR A C 1
ATOM 725 O O . THR A 1 98 ? -30.748 30.457 -33.324 1.00 43.48 90 THR A O 1
ATOM 729 N N . GLY A 1 99 ? -32.249 30.862 -34.939 1.00 42.34 91 GLY A N 1
ATOM 730 C CA . GLY A 1 99 ? -33.245 29.944 -34.392 1.00 41.93 91 GLY A CA 1
ATOM 731 C C . GLY A 1 99 ? -32.685 28.538 -34.339 1.00 41.34 91 GLY A C 1
ATOM 732 O O . GLY A 1 99 ? -32.689 27.893 -33.301 1.00 40.35 91 GLY A O 1
ATOM 733 N N . MET A 1 100 ? -32.225 28.073 -35.494 1.00 40.91 92 MET A N 1
ATOM 734 C CA . MET A 1 100 ? -31.459 26.850 -35.596 1.00 40.76 92 MET A CA 1
ATOM 735 C C . MET A 1 100 ? -30.742 26.855 -36.929 1.00 40.52 92 MET A C 1
ATOM 736 O O . MET A 1 100 ? -31.198 27.470 -37.888 1.00 39.80 92 MET A O 1
ATOM 741 N N . ARG A 1 101 ? -29.626 26.149 -36.976 1.00 40.35 93 ARG A N 1
ATOM 742 C CA . ARG A 1 101 ? -28.803 26.111 -38.158 1.00 40.64 93 ARG A CA 1
ATOM 743 C C . ARG A 1 101 ? -27.950 24.870 -38.134 1.00 40.56 93 ARG A C 1
ATOM 744 O O . ARG A 1 101 ? -27.439 24.492 -37.081 1.00 40.20 93 ARG A O 1
ATOM 752 N N . ILE A 1 102 ? -27.780 24.250 -39.296 1.00 40.56 94 ILE A N 1
ATOM 753 C CA . ILE A 1 102 ? -27.008 23.015 -39.377 1.00 40.97 94 ILE A CA 1
ATOM 754 C C . ILE A 1 102 ? -25.613 23.241 -39.942 1.00 40.61 94 ILE A C 1
ATOM 755 O O . ILE A 1 102 ? -25.437 24.008 -40.881 1.00 40.87 94 ILE A O 1
ATOM 760 N N . LEU A 1 103 ? -24.626 22.580 -39.341 1.00 40.35 95 LEU A N 1
ATOM 761 C CA . LEU A 1 103 ? -23.303 22.458 -39.933 1.00 40.73 95 LEU A CA 1
ATOM 762 C C . LEU A 1 103 ? -23.022 20.997 -40.206 1.00 40.24 95 LEU A C 1
ATOM 763 O O . LEU A 1 103 ? -22.980 20.186 -39.283 1.00 39.33 95 LEU A O 1
ATOM 768 N N . ASP A 1 104 ? -22.827 20.672 -41.482 1.00 40.08 96 ASP A N 1
ATOM 769 C CA . ASP A 1 104 ? -22.447 19.336 -41.875 1.00 40.39 96 ASP A CA 1
ATOM 770 C C . ASP A 1 104 ? -20.922 19.295 -41.922 1.00 40.34 96 ASP A C 1
ATOM 771 O O . ASP A 1 104 ? -20.302 19.811 -42.856 1.00 40.05 96 ASP A O 1
ATOM 776 N N . LEU A 1 105 ? -20.342 18.644 -40.915 1.00 40.59 97 LEU A N 1
ATOM 777 C CA . LEU A 1 105 ? -18.901 18.650 -40.673 1.00 40.89 97 LEU A CA 1
ATOM 778 C C . LEU A 1 105 ? -18.110 17.962 -41.789 1.00 41.25 97 LEU A C 1
ATOM 779 O O . LEU A 1 105 ? -16.914 18.211 -41.960 1.00 41.24 97 LEU A O 1
ATOM 784 N N . ARG A 1 106 ? -18.795 17.118 -42.561 1.00 41.59 98 ARG A N 1
ATOM 785 C CA . ARG A 1 106 ? -18.227 16.495 -43.745 1.00 42.26 98 ARG A CA 1
ATOM 786 C C . ARG A 1 106 ? -18.022 17.505 -44.886 1.00 42.24 98 ARG A C 1
ATOM 787 O O . ARG A 1 106 ? -17.366 17.194 -45.869 1.00 42.51 98 ARG A O 1
ATOM 795 N N . LEU A 1 107 ? -18.589 18.704 -44.762 1.00 42.33 99 LEU A N 1
ATOM 796 C CA . LEU A 1 107 ? -18.400 19.755 -45.757 1.00 42.64 99 LEU A CA 1
ATOM 797 C C . LEU A 1 107 ? -17.313 20.774 -45.377 1.00 42.71 99 LEU A C 1
ATOM 798 O O . LEU A 1 107 ? -17.214 21.832 -46.001 1.00 43.13 99 LEU A O 1
ATOM 803 N N . PHE A 1 108 ? -16.483 20.447 -44.387 1.00 42.79 100 PHE A N 1
ATOM 804 C CA . PHE A 1 108 ? -15.421 21.346 -43.940 1.00 42.76 100 PHE A CA 1
ATOM 805 C C . PHE A 1 108 ? -14.097 20.610 -43.830 1.00 42.91 100 PHE A C 1
ATOM 806 O O . PHE A 1 108 ? -14.071 19.401 -43.596 1.00 42.94 100 PHE A O 1
ATOM 814 N N . GLU A 1 109 ? -13.007 21.354 -44.002 1.00 42.93 101 GLU A N 1
ATOM 815 C CA . GLU A 1 109 ? -11.663 20.875 -43.673 1.00 43.23 101 GLU A CA 1
ATOM 816 C C . GLU A 1 109 ? -11.405 21.158 -42.198 1.00 43.30 101 GLU A C 1
ATOM 817 O O . GLU A 1 109 ? -12.207 21.833 -41.554 1.00 43.50 101 GLU A O 1
ATOM 823 N N . THR A 1 110 ? -10.306 20.629 -41.661 1.00 43.31 102 THR A N 1
ATOM 824 C CA . THR A 1 110 ? -9.929 20.873 -40.257 1.00 43.14 102 THR A CA 1
ATOM 825 C C . THR A 1 110 ? -9.880 22.375 -39.957 1.00 42.82 102 THR A C 1
ATOM 826 O O . THR A 1 110 ? -9.488 23.161 -40.811 1.00 42.90 102 THR A O 1
ATOM 830 N N . ASP A 1 111 ? -10.312 22.756 -38.755 1.00 42.46 103 ASP A N 1
ATOM 831 C CA . ASP A 1 111 ? -10.529 24.163 -38.350 1.00 42.18 103 ASP A CA 1
ATOM 832 C C . ASP A 1 111 ? -11.742 24.859 -39.015 1.00 41.88 103 ASP A C 1
ATOM 833 O O . ASP A 1 111 ? -12.240 25.850 -38.485 1.00 41.32 103 ASP A O 1
ATOM 838 N N . GLY A 1 112 ? -12.225 24.340 -40.147 1.00 41.63 104 GLY A N 1
ATOM 839 C CA . GLY A 1 112 ? -13.222 25.028 -40.969 1.00 41.21 104 GLY A CA 1
ATOM 840 C C . GLY A 1 112 ? -14.585 25.198 -40.335 1.00 40.80 104 GLY A C 1
ATOM 841 O O . GLY A 1 112 ? -15.201 26.254 -40.458 1.00 40.79 104 GLY A O 1
ATOM 842 N N . ALA A 1 113 ? -15.066 24.161 -39.663 1.00 40.46 105 ALA A N 1
ATOM 843 C CA . ALA A 1 113 ? -16.369 24.218 -39.012 1.00 40.33 105 ALA A CA 1
ATOM 844 C C . ALA A 1 113 ? -16.353 25.211 -37.848 1.00 40.13 105 ALA A C 1
ATOM 845 O O . ALA A 1 113 ? -17.247 26.045 -37.716 1.00 39.69 105 ALA A O 1
ATOM 847 N N . LEU A 1 114 ? -15.322 25.109 -37.019 1.00 39.89 106 LEU A N 1
ATOM 848 C CA . LEU A 1 114 ? -15.131 25.998 -35.880 1.00 40.15 106 LEU A CA 1
ATOM 849 C C . LEU A 1 114 ? -14.994 27.466 -36.326 1.00 39.99 106 LEU A C 1
ATOM 850 O O . LEU A 1 114 ? -15.505 28.372 -35.671 1.00 39.20 106 LEU A O 1
ATOM 855 N N . GLU A 1 115 ? -14.304 27.692 -37.444 1.00 40.16 107 GLU A N 1
ATOM 856 C CA . GLU A 1 115 ? -14.157 29.042 -37.992 1.00 40.46 107 GLU A CA 1
ATOM 857 C C . GLU A 1 115 ? -15.496 29.620 -38.448 1.00 40.60 107 GLU A C 1
ATOM 858 O O . GLU A 1 115 ? -15.758 30.803 -38.241 1.00 40.39 107 GLU A O 1
ATOM 864 N N . GLU A 1 116 ? -16.332 28.787 -39.065 1.00 40.97 108 GLU A N 1
ATOM 865 C CA . GLU A 1 116 ? -17.687 29.197 -39.459 1.00 41.32 108 GLU A CA 1
ATOM 866 C C . GLU A 1 116 ? -18.551 29.528 -38.254 1.00 41.18 108 GLU A C 1
ATOM 867 O O . GLU A 1 116 ? -19.248 30.544 -38.246 1.00 41.00 108 GLU A O 1
ATOM 873 N N . ILE A 1 117 ? -18.499 28.665 -37.244 1.00 41.34 109 ILE A N 1
ATOM 874 C CA . ILE A 1 117 ? -19.249 28.856 -36.001 1.00 41.40 109 ILE A CA 1
ATOM 875 C C . ILE A 1 117 ? -18.969 30.261 -35.455 1.00 41.13 109 ILE A C 1
ATOM 876 O O . ILE A 1 117 ? -19.894 31.035 -35.192 1.00 40.27 109 ILE A O 1
ATOM 881 N N . LEU A 1 118 ? -17.683 30.585 -35.346 1.00 41.08 110 LEU A N 1
ATOM 882 C CA . LEU A 1 118 ? -17.234 31.866 -34.811 1.00 41.29 110 LEU A CA 1
ATOM 883 C C . LEU A 1 118 ? -17.568 33.099 -35.676 1.00 41.43 110 LEU A C 1
ATOM 884 O O . LEU A 1 118 ? -17.336 34.229 -35.241 1.00 41.43 110 LEU A O 1
ATOM 889 N N . ARG A 1 119 ? -18.092 32.895 -36.888 1.00 41.47 111 ARG A N 1
ATOM 890 C CA . ARG A 1 119 ? -18.574 34.002 -37.720 1.00 41.59 111 ARG A CA 1
ATOM 891 C C . ARG A 1 119 ? -20.030 34.422 -37.452 1.00 41.78 111 ARG A C 1
ATOM 892 O O . ARG A 1 119 ? -20.383 35.565 -37.720 1.00 41.21 111 ARG A O 1
ATOM 900 N N . PHE A 1 120 ? -20.871 33.514 -36.953 1.00 42.32 112 PHE A N 1
ATOM 901 C CA . PHE A 1 120 ? -22.247 33.884 -36.567 1.00 43.05 112 PHE A CA 1
ATOM 902 C C . PHE A 1 120 ? -22.559 33.671 -35.089 1.00 43.83 112 PHE A C 1
ATOM 903 O O . PHE A 1 120 ? -23.702 33.858 -34.667 1.00 44.48 112 PHE A O 1
ATOM 911 N N . SER A 1 121 ? -21.553 33.306 -34.299 1.00 44.62 113 SER A N 1
ATOM 912 C CA . SER A 1 121 ? -21.696 33.269 -32.851 1.00 45.27 113 SER A CA 1
ATOM 913 C C . SER A 1 121 ? -21.740 34.700 -32.350 1.00 45.81 113 SER A C 1
ATOM 914 O O . SER A 1 121 ? -21.354 35.628 -33.062 1.00 46.03 113 SER A O 1
ATOM 917 N N . THR A 1 122 ? -22.184 34.869 -31.110 1.00 46.34 114 THR A N 1
ATOM 918 C CA . THR A 1 122 ? -22.135 36.164 -30.448 1.00 46.55 114 THR A CA 1
ATOM 919 C C . THR A 1 122 ? -21.545 36.019 -29.051 1.00 46.61 114 THR A C 1
ATOM 920 O O . THR A 1 122 ? -20.344 36.235 -28.872 1.00 47.09 114 THR A O 1
ATOM 924 N N . PRO A 1 128 ? -12.583 32.010 -26.868 1.00 44.51 120 PRO A N 1
ATOM 925 C CA . PRO A 1 128 ? -13.618 30.998 -27.073 1.00 44.38 120 PRO A CA 1
ATOM 926 C C . PRO A 1 128 ? -13.339 29.710 -26.316 1.00 44.27 120 PRO A C 1
ATOM 927 O O . PRO A 1 128 ? -14.264 29.113 -25.773 1.00 44.40 120 PRO A O 1
ATOM 931 N N . VAL A 1 129 ? -12.075 29.291 -26.269 1.00 44.13 121 VAL A N 1
ATOM 932 C CA . VAL A 1 129 ? -11.708 28.044 -25.597 1.00 44.18 121 VAL A CA 1
ATOM 933 C C . VAL A 1 129 ? -11.805 28.134 -24.067 1.00 44.07 121 VAL A C 1
ATOM 934 O O . VAL A 1 129 ? -11.559 27.150 -23.382 1.00 44.06 121 VAL A O 1
ATOM 938 N N . ASN A 1 130 ? -12.143 29.315 -23.547 1.00 44.09 122 ASN A N 1
ATOM 939 C CA . ASN A 1 130 ? -12.505 29.488 -22.142 1.00 44.17 122 ASN A CA 1
ATOM 940 C C . ASN A 1 130 ? -14.001 29.280 -21.899 1.00 44.22 122 ASN A C 1
ATOM 941 O O . ASN A 1 130 ? -14.466 29.373 -20.762 1.00 44.66 122 ASN A O 1
ATOM 946 N N . ASP A 1 131 ? -14.746 28.959 -22.953 1.00 44.09 123 ASP A N 1
ATOM 947 C CA . ASP A 1 131 ? -16.156 28.627 -22.817 1.00 43.68 123 ASP A CA 1
ATOM 948 C C . ASP A 1 131 ? -16.381 27.117 -22.948 1.00 43.26 123 ASP A C 1
ATOM 949 O O . ASP A 1 131 ? -15.868 26.484 -23.869 1.00 43.00 123 ASP A O 1
ATOM 954 N N . ARG A 1 132 ? -17.160 26.554 -22.029 1.00 42.68 124 ARG A N 1
ATOM 955 C CA . ARG A 1 132 ? -17.421 25.114 -21.996 1.00 42.43 124 ARG A CA 1
ATOM 956 C C . ARG A 1 132 ? -18.218 24.599 -23.191 1.00 41.96 124 ARG A C 1
ATOM 957 O O . ARG A 1 132 ? -17.973 23.497 -23.672 1.00 40.65 124 ARG A O 1
ATOM 965 N N . MET A 1 133 ? -19.195 25.378 -23.634 1.00 41.83 125 MET A N 1
ATOM 966 C CA . MET A 1 133 ? -19.962 25.032 -24.819 1.00 41.95 125 MET A CA 1
ATOM 967 C C . MET A 1 133 ? -19.035 24.917 -26.029 1.00 41.19 125 MET A C 1
ATOM 968 O O . MET A 1 133 ? -19.148 23.976 -26.805 1.00 41.61 125 MET A O 1
ATOM 973 N N . PHE A 1 134 ? -18.126 25.873 -26.180 1.00 40.47 126 PHE A N 1
ATOM 974 C CA . PHE A 1 134 ? -17.159 25.845 -27.262 1.00 40.45 126 PHE A CA 1
ATOM 975 C C . PHE A 1 134 ? -16.244 24.624 -27.189 1.00 40.04 126 PHE A C 1
ATOM 976 O O . PHE A 1 134 ? -15.956 24.006 -28.211 1.00 39.80 126 PHE A O 1
ATOM 984 N N . ARG A 1 135 ? -15.770 24.296 -25.990 1.00 39.82 127 ARG A N 1
ATOM 985 C CA . ARG A 1 135 ? -14.926 23.118 -25.804 1.00 39.81 127 ARG A CA 1
ATOM 986 C C . ARG A 1 135 ? -15.672 21.832 -26.156 1.00 39.30 127 ARG A C 1
ATOM 987 O O . ARG A 1 135 ? -15.085 20.913 -26.722 1.00 39.04 127 ARG A O 1
ATOM 995 N N . LEU A 1 136 ? -16.964 21.774 -25.840 1.00 39.21 128 LEU A N 1
ATOM 996 C CA . LEU A 1 136 ? -17.756 20.586 -26.126 1.00 39.30 128 LEU A CA 1
ATOM 997 C C . LEU A 1 136 ? -18.013 20.472 -27.627 1.00 39.09 128 LEU A C 1
ATOM 998 O O . LEU A 1 136 ? -17.895 19.387 -28.185 1.00 39.02 128 LEU A O 1
ATOM 1003 N N . LEU A 1 137 ? -18.362 21.588 -28.266 1.00 38.99 129 LEU A N 1
ATOM 1004 C CA . LEU A 1 137 ? -18.454 21.650 -29.738 1.00 39.04 129 LEU A CA 1
ATOM 1005 C C . LEU A 1 137 ? -17.176 21.138 -30.372 1.00 38.92 129 LEU A C 1
ATOM 1006 O O . LEU A 1 137 ? -17.218 20.288 -31.254 1.00 39.16 129 LEU A O 1
ATOM 1011 N N . SER A 1 138 ? -16.042 21.664 -29.914 1.00 39.20 130 SER A N 1
ATOM 1012 C CA . SER A 1 138 ? -14.739 21.306 -30.465 1.00 39.11 130 SER A CA 1
ATOM 1013 C C . SER A 1 138 ? -14.464 19.813 -30.336 1.00 39.11 130 SER A C 1
ATOM 1014 O O . SER A 1 138 ? -13.959 19.178 -31.265 1.00 38.61 130 SER A O 1
ATOM 1017 N N . ALA A 1 139 ? -14.791 19.268 -29.169 1.00 39.31 131 ALA A N 1
ATOM 1018 C CA . ALA A 1 139 ? -14.634 17.848 -28.897 1.00 39.45 131 ALA A CA 1
ATOM 1019 C C . ALA A 1 139 ? -15.498 16.996 -29.820 1.00 39.40 131 ALA A C 1
ATOM 1020 O O . ALA A 1 139 ? -15.071 15.929 -30.242 1.00 39.17 131 ALA A O 1
ATOM 1022 N N . PHE A 1 140 ? -16.709 17.449 -30.128 1.00 39.34 132 PHE A N 1
ATOM 1023 C CA . PHE A 1 140 ? -17.556 16.702 -31.053 1.00 39.72 132 PHE A CA 1
ATOM 1024 C C . PHE A 1 140 ? -16.954 16.714 -32.454 1.00 39.78 132 PHE A C 1
ATOM 1025 O O . PHE A 1 140 ? -16.964 15.705 -33.139 1.00 39.17 132 PHE A O 1
ATOM 1033 N N . ILE A 1 141 ? -16.417 17.863 -32.851 1.00 40.10 133 ILE A N 1
ATOM 1034 C CA . ILE A 1 141 ? -15.807 18.026 -34.166 1.00 40.44 133 ILE A CA 1
ATOM 1035 C C . ILE A 1 141 ? -14.499 17.228 -34.286 1.00 40.79 133 ILE A C 1
ATOM 1036 O O . ILE A 1 141 ? -14.195 16.714 -35.358 1.00 40.55 133 ILE A O 1
ATOM 1041 N N . ALA A 1 142 ? -13.748 17.118 -33.187 1.00 41.03 134 ALA A N 1
ATOM 1042 C CA . ALA A 1 142 ? -12.476 16.390 -33.175 1.00 41.38 134 ALA A CA 1
ATOM 1043 C C . ALA A 1 142 ? -12.657 14.870 -33.086 1.00 41.78 134 ALA A C 1
ATOM 1044 O O . ALA A 1 142 ? -12.046 14.134 -33.858 1.00 41.65 134 ALA A O 1
ATOM 1046 N N . ASP A 1 143 ? -13.468 14.405 -32.134 1.00 42.11 135 ASP A N 1
ATOM 1047 C CA . ASP A 1 143 ? -13.671 12.964 -31.936 1.00 42.32 135 ASP A CA 1
ATOM 1048 C C . ASP A 1 143 ? -15.079 12.648 -31.428 1.00 42.38 135 ASP A C 1
ATOM 1049 O O . ASP A 1 143 ? -15.248 11.977 -30.424 1.00 42.32 135 ASP A O 1
ATOM 1054 N N . GLY A 1 144 ? -16.087 13.112 -32.153 1.00 42.42 136 GLY A N 1
ATOM 1055 C CA . GLY A 1 144 ? -17.474 12.898 -31.766 1.00 42.69 136 GLY A CA 1
ATOM 1056 C C . GLY A 1 144 ? -17.904 11.446 -31.696 1.00 42.80 136 GLY A C 1
ATOM 1057 O O . GLY A 1 144 ? -18.791 11.105 -30.920 1.00 42.83 136 GLY A O 1
ATOM 1058 N N . GLY A 1 145 ? -17.281 10.587 -32.498 1.00 43.02 137 GLY A N 1
ATOM 1059 C CA . GLY A 1 145 ? -17.593 9.156 -32.486 1.00 43.36 137 GLY A CA 1
ATOM 1060 C C . GLY A 1 145 ? -17.156 8.374 -31.250 1.00 43.41 137 GLY A C 1
ATOM 1061 O O . GLY A 1 145 ? -17.409 7.172 -31.164 1.00 43.50 137 GLY A O 1
ATOM 1062 N N . ARG A 1 146 ? -16.515 9.034 -30.288 1.00 43.84 138 ARG A N 1
ATOM 1063 C CA . ARG A 1 146 ? -15.988 8.354 -29.105 1.00 43.75 138 ARG A CA 1
ATOM 1064 C C . ARG A 1 146 ? -17.052 7.599 -28.308 1.00 43.61 138 ARG A C 1
ATOM 1065 O O . ARG A 1 146 ? -16.865 6.424 -28.007 1.00 43.61 138 ARG A O 1
ATOM 1073 N N . TYR A 1 147 ? -18.145 8.271 -27.944 1.00 43.55 139 TYR A N 1
ATOM 1074 C CA . TYR A 1 147 ? -19.228 7.622 -27.180 1.00 43.46 139 TYR A CA 1
ATOM 1075 C C . TYR A 1 147 ? -20.431 7.263 -28.061 1.00 43.26 139 TYR A C 1
ATOM 1076 O O . TYR A 1 147 ? -21.530 7.054 -27.554 1.00 42.97 139 TYR A O 1
ATOM 1085 N N . CYS A 1 148 ? -20.215 7.175 -29.373 1.00 43.59 140 CYS A N 1
ATOM 1086 C CA . CYS A 1 148 ? -21.220 6.639 -30.286 1.00 43.10 140 CYS A CA 1
ATOM 1087 C C . CYS A 1 148 ? -21.422 5.177 -29.910 1.00 42.60 140 CYS A C 1
ATOM 1088 O O . CYS A 1 148 ? -20.472 4.396 -29.926 1.00 42.54 140 CYS A O 1
ATOM 1091 N N . LEU A 1 149 ? -22.643 4.809 -29.533 1.00 41.79 141 LEU A N 1
ATOM 1092 C CA . LEU A 1 149 ? -22.909 3.446 -29.093 1.00 41.24 141 LEU A CA 1
ATOM 1093 C C . LEU A 1 149 ? -22.761 2.524 -30.303 1.00 40.76 141 LEU A C 1
ATOM 1094 O O . LEU A 1 149 ? -23.464 2.713 -31.289 1.00 40.14 141 LEU A O 1
ATOM 1099 N N . PRO A 1 150 ? -21.838 1.539 -30.242 1.00 40.34 142 PRO A N 1
ATOM 1100 C CA . PRO A 1 150 ? -21.704 0.610 -31.363 1.00 40.14 142 PRO A CA 1
ATOM 1101 C C . PRO A 1 150 ? -22.989 -0.164 -31.662 1.00 39.88 142 PRO A C 1
ATOM 1102 O O . PRO A 1 150 ? -23.770 -0.464 -30.751 1.00 39.77 142 PRO A O 1
ATOM 1106 N N . GLU A 1 151 ? -23.164 -0.518 -32.929 1.00 39.42 143 GLU A N 1
ATOM 1107 C CA . GLU A 1 151 ? -24.361 -1.211 -33.401 1.00 39.33 143 GLU A CA 1
ATOM 1108 C C . GLU A 1 151 ? -24.693 -2.508 -32.661 1.00 38.60 143 GLU A C 1
ATOM 1109 O O . GLU A 1 151 ? -25.858 -2.736 -32.338 1.00 38.19 143 GLU A O 1
ATOM 1115 N N . PRO A 1 152 ? -23.686 -3.369 -32.406 1.00 38.09 144 PRO A N 1
ATOM 1116 C CA . PRO A 1 152 ? -24.033 -4.610 -31.703 1.00 37.87 144 PRO A CA 1
ATOM 1117 C C . PRO A 1 152 ? -24.423 -4.436 -30.236 1.00 37.43 144 PRO A C 1
ATOM 1118 O O . PRO A 1 152 ? -24.954 -5.371 -29.655 1.00 36.96 144 PRO A O 1
ATOM 1122 N N . LEU A 1 153 ? -24.157 -3.261 -29.661 1.00 37.24 145 LEU A N 1
ATOM 1123 C CA . LEU A 1 153 ? -24.566 -2.923 -28.298 1.00 37.46 145 LEU A CA 1
ATOM 1124 C C . LEU A 1 153 ? -25.872 -2.119 -28.220 1.00 37.55 145 LEU A C 1
ATOM 1125 O O . LEU A 1 153 ? -26.205 -1.606 -27.162 1.00 37.51 145 LEU A O 1
ATOM 1130 N N . GLN A 1 154 ? -26.615 -1.997 -29.320 1.00 37.70 146 GLN A N 1
ATOM 1131 C CA . GLN A 1 154 ? -27.939 -1.379 -29.259 1.00 37.91 146 GLN A CA 1
ATOM 1132 C C . GLN A 1 154 ? -28.856 -2.286 -28.425 1.00 38.18 146 GLN A C 1
ATOM 1133 O O . GLN A 1 154 ? -28.903 -3.488 -28.683 1.00 37.78 146 GLN A O 1
ATOM 1139 N N . PRO A 1 155 ? -29.561 -1.727 -27.410 1.00 38.61 147 PRO A N 1
ATOM 1140 C CA . PRO A 1 155 ? -30.441 -2.509 -26.515 1.00 39.00 147 PRO A CA 1
ATOM 1141 C C . PRO A 1 155 ? -31.464 -3.423 -27.203 1.00 39.30 147 PRO A C 1
ATOM 1142 O O . PRO A 1 155 ? -31.795 -4.484 -26.672 1.00 39.18 147 PRO A O 1
ATOM 1146 N N . SER A 1 156 ? -31.947 -3.017 -28.377 1.00 40.11 148 SER A N 1
ATOM 1147 C CA . SER A 1 156 ? -32.868 -3.832 -29.167 1.00 40.40 148 SER A CA 1
ATOM 1148 C C . SER A 1 156 ? -32.211 -5.057 -29.831 1.00 40.82 148 SER A C 1
ATOM 1149 O O . SER A 1 156 ? -32.907 -5.878 -30.434 1.00 40.78 148 SER A O 1
ATOM 1152 N N . ARG A 1 157 ? -30.883 -5.170 -29.748 1.00 41.05 149 ARG A N 1
ATOM 1153 C CA . ARG A 1 157 ? -30.159 -6.327 -30.279 1.00 41.31 149 ARG A CA 1
ATOM 1154 C C . ARG A 1 157 ? -29.964 -7.401 -29.218 1.00 41.36 149 ARG A C 1
ATOM 1155 O O . ARG A 1 157 ? -29.291 -8.395 -29.481 1.00 41.44 149 ARG A O 1
ATOM 1163 N N . TRP A 1 158 ? -30.521 -7.193 -28.023 1.00 41.33 150 TRP A N 1
ATOM 1164 C CA . TRP A 1 158 ? -30.327 -8.098 -26.890 1.00 41.45 150 TRP A CA 1
ATOM 1165 C C . TRP A 1 158 ? -31.632 -8.405 -26.191 1.00 41.25 150 TRP A C 1
ATOM 1166 O O . TRP A 1 158 ? -32.555 -7.596 -26.209 1.00 40.82 150 TRP A O 1
ATOM 1177 N N . MET A 1 159 ? -31.681 -9.580 -25.569 1.00 41.75 151 MET A N 1
ATOM 1178 C CA . MET A 1 159 ? -32.813 -10.006 -24.756 1.00 42.15 151 MET A CA 1
ATOM 1179 C C . MET A 1 159 ? -32.308 -10.852 -23.603 1.00 41.96 151 MET A C 1
ATOM 1180 O O . MET A 1 159 ? -31.454 -11.715 -23.801 1.00 41.70 151 MET A O 1
ATOM 1185 N N . MET A 1 160 ? -32.857 -10.623 -22.413 1.00 41.76 152 MET A N 1
ATOM 1186 C CA . MET A 1 160 ? -32.528 -11.433 -21.254 1.00 42.09 152 MET A CA 1
ATOM 1187 C C . MET A 1 160 ? -33.260 -12.766 -21.319 1.00 42.15 152 MET A C 1
ATOM 1188 O O . MET A 1 160 ? -34.427 -12.823 -21.723 1.00 41.39 152 MET A O 1
ATOM 1193 N N . MET A 1 161 ? -32.567 -13.833 -20.931 1.00 42.88 153 MET A N 1
ATOM 1194 C CA . MET A 1 161 ? -33.218 -15.114 -20.685 1.00 43.59 153 MET A CA 1
ATOM 1195 C C . MET A 1 161 ? -32.626 -15.813 -19.476 1.00 44.18 153 MET A C 1
ATOM 1196 O O . MET A 1 161 ? -31.399 -15.823 -19.297 1.00 44.05 153 MET A O 1
ATOM 1201 N N . PRO A 1 162 ? -33.498 -16.392 -18.630 1.00 44.60 154 PRO A N 1
ATOM 1202 C CA . PRO A 1 162 ? -33.026 -17.048 -17.426 1.00 44.67 154 PRO A CA 1
ATOM 1203 C C . PRO A 1 162 ? -32.306 -18.358 -17.707 1.00 44.95 154 PRO A C 1
ATOM 1204 O O . PRO A 1 162 ? -32.754 -19.144 -18.543 1.00 45.46 154 PRO A O 1
ATOM 1208 N N . ALA A 1 163 ? -31.181 -18.564 -17.026 1.00 45.19 155 ALA A N 1
ATOM 1209 C CA . ALA A 1 163 ? -30.512 -19.859 -16.997 1.00 45.19 155 ALA A CA 1
ATOM 1210 C C . ALA A 1 163 ? -31.251 -20.828 -16.079 1.00 45.26 155 ALA A C 1
ATOM 1211 O O . ALA A 1 163 ? -31.741 -21.861 -16.528 1.00 45.48 155 ALA A O 1
ATOM 1213 N N . THR A 1 166 ? -32.996 -22.647 -11.457 1.00 54.12 158 THR A N 1
ATOM 1214 C CA . THR A 1 166 ? -34.035 -22.719 -10.433 1.00 54.08 158 THR A CA 1
ATOM 1215 C C . THR A 1 166 ? -33.435 -22.403 -9.061 1.00 53.96 158 THR A C 1
ATOM 1216 O O . THR A 1 166 ? -32.427 -22.994 -8.672 1.00 54.43 158 THR A O 1
ATOM 1220 N N . ALA A 1 167 ? -34.040 -21.451 -8.347 1.00 53.67 159 ALA A N 1
ATOM 1221 C CA . ALA A 1 167 ? -33.503 -20.961 -7.064 1.00 53.19 159 ALA A CA 1
ATOM 1222 C C . ALA A 1 167 ? -33.989 -21.794 -5.882 1.00 52.95 159 ALA A C 1
ATOM 1223 O O . ALA A 1 167 ? -35.175 -22.117 -5.791 1.00 53.22 159 ALA A O 1
ATOM 1225 N N . ALA A 1 168 ? -33.068 -22.109 -4.970 1.00 52.38 160 ALA A N 1
ATOM 1226 C CA . ALA A 1 168 ? -33.363 -22.890 -3.776 1.00 51.86 160 ALA A CA 1
ATOM 1227 C C . ALA A 1 168 ? -32.958 -22.119 -2.518 1.00 51.40 160 ALA A C 1
ATOM 1228 O O . ALA A 1 168 ? -31.916 -22.402 -1.918 1.00 51.59 160 ALA A O 1
ATOM 1230 N N . PRO A 1 169 ? -33.776 -21.132 -2.116 1.00 50.58 161 PRO A N 1
ATOM 1231 C CA . PRO A 1 169 ? -33.508 -20.469 -0.849 1.00 50.03 161 PRO A CA 1
ATOM 1232 C C . PRO A 1 169 ? -34.066 -21.285 0.293 1.00 49.43 161 PRO A C 1
ATOM 1233 O O . PRO A 1 169 ? -35.038 -22.018 0.119 1.00 49.41 161 PRO A O 1
ATOM 1237 N N . GLN A 1 170 ? -33.458 -21.137 1.457 1.00 48.73 162 GLN A N 1
ATOM 1238 C CA . GLN A 1 170 ? -33.856 -21.887 2.620 1.00 48.47 162 GLN A CA 1
ATOM 1239 C C . GLN A 1 170 ? -33.765 -20.983 3.829 1.00 47.64 162 GLN A C 1
ATOM 1240 O O . GLN A 1 170 ? -32.934 -20.078 3.877 1.00 47.59 162 GLN A O 1
ATOM 1246 N N . HIS A 1 171 ? -34.633 -21.226 4.798 1.00 46.97 163 HIS A N 1
ATOM 1247 C CA . HIS A 1 171 ? -34.493 -20.629 6.105 1.00 46.32 163 HIS A CA 1
ATOM 1248 C C . HIS A 1 171 ? -33.496 -21.502 6.860 1.00 46.08 163 HIS A C 1
ATOM 1249 O O . HIS A 1 171 ? -33.555 -22.730 6.754 1.00 46.66 163 HIS A O 1
ATOM 1256 N N . LEU A 1 172 ? -32.577 -20.875 7.598 1.00 45.33 164 LEU A N 1
ATOM 1257 C CA . LEU A 1 172 ? -31.612 -21.596 8.442 1.00 44.63 164 LEU A CA 1
ATOM 1258 C C . LEU A 1 172 ? -31.809 -21.211 9.907 1.00 44.20 164 LEU A C 1
ATOM 1259 O O . LEU A 1 172 ? -31.251 -20.212 10.357 1.00 44.23 164 LEU A O 1
ATOM 1264 N N . PRO A 1 173 ? -32.603 -21.997 10.659 1.00 43.46 165 PRO A N 1
ATOM 1265 C CA . PRO A 1 173 ? -32.842 -21.607 12.042 1.00 42.98 165 PRO A CA 1
ATOM 1266 C C . PRO A 1 173 ? -31.636 -21.827 12.945 1.00 42.44 165 PRO A C 1
ATOM 1267 O O . PRO A 1 173 ? -30.627 -22.403 12.521 1.00 41.78 165 PRO A O 1
ATOM 1271 N N . GLY A 1 174 ? -31.750 -21.343 14.178 1.00 41.71 166 GLY A N 1
ATOM 1272 C CA . GLY A 1 174 ? -30.663 -21.408 15.144 1.00 41.56 166 GLY A CA 1
ATOM 1273 C C . GLY A 1 174 ? -29.618 -20.312 15.024 1.00 41.26 166 GLY A C 1
ATOM 1274 O O . GLY A 1 174 ? -28.743 -20.202 15.887 1.00 41.57 166 GLY A O 1
ATOM 1275 N N . GLN A 1 175 ? -29.703 -19.503 13.968 1.00 40.83 167 GLN A N 1
ATOM 1276 C CA . GLN A 1 175 ? -28.721 -18.466 13.694 1.00 40.41 167 GLN A CA 1
ATOM 1277 C C . GLN A 1 175 ? -29.263 -17.094 14.119 1.00 40.25 167 GLN A C 1
ATOM 1278 O O . GLN A 1 175 ? -30.456 -16.828 13.986 1.00 39.83 167 GLN A O 1
ATOM 1284 N N . PRO A 1 176 ? -28.385 -16.216 14.643 1.00 40.28 168 PRO A N 1
ATOM 1285 C CA . PRO A 1 176 ? -28.782 -14.842 14.957 1.00 39.94 168 PRO A CA 1
ATOM 1286 C C . PRO A 1 176 ? -28.965 -13.957 13.725 1.00 39.55 168 PRO A C 1
ATOM 1287 O O . PRO A 1 176 ? -29.495 -12.844 13.832 1.00 39.00 168 PRO A O 1
ATOM 1291 N N . CYS A 1 177 ? -28.519 -14.444 12.568 1.00 38.96 169 CYS A N 1
ATOM 1292 C CA . CYS A 1 177 ? -28.684 -13.739 11.321 1.00 39.14 169 CYS A CA 1
ATOM 1293 C C . CYS A 1 177 ? -28.663 -14.743 10.182 1.00 38.69 169 CYS A C 1
ATOM 1294 O O . CYS A 1 177 ? -28.315 -15.903 10.368 1.00 38.59 169 CYS A O 1
ATOM 1297 N N . GLN A 1 178 ? -29.021 -14.274 9.001 1.00 38.59 170 GLN A N 1
ATOM 1298 C CA . GLN A 1 178 ? -28.938 -15.072 7.794 1.00 38.49 170 GLN A CA 1
ATOM 1299 C C . GLN A 1 178 ? -28.198 -14.242 6.776 1.00 38.27 170 GLN A C 1
ATOM 1300 O O . GLN A 1 178 ? -27.864 -13.091 7.041 1.00 38.42 170 GLN A O 1
ATOM 1306 N N . PHE A 1 179 ? -27.940 -14.835 5.615 1.00 37.75 171 PHE A N 1
ATOM 1307 C CA . PHE A 1 179 ? -27.303 -14.125 4.527 1.00 37.71 171 PHE A CA 1
ATOM 1308 C C . PHE A 1 179 ? -27.952 -14.501 3.226 1.00 37.63 171 PHE A C 1
ATOM 1309 O O . PHE A 1 179 ? -28.214 -15.676 2.964 1.00 37.59 171 PHE A O 1
ATOM 1317 N N . ALA A 1 180 ? -28.226 -13.487 2.422 1.00 38.01 172 ALA A N 1
ATOM 1318 C CA . ALA A 1 180 ? -28.646 -13.690 1.057 1.00 38.27 172 ALA A CA 1
ATOM 1319 C C . ALA A 1 180 ? -27.409 -13.567 0.182 1.00 38.59 172 ALA A C 1
ATOM 1320 O O . ALA A 1 180 ? -26.486 -12.817 0.513 1.00 38.64 172 ALA A O 1
ATOM 1322 N N . LEU A 1 181 ? -27.383 -14.325 -0.915 1.00 38.43 173 LEU A N 1
ATOM 1323 C CA . LEU A 1 181 ? -26.274 -14.301 -1.866 1.00 38.39 173 LEU A CA 1
ATOM 1324 C C . LEU A 1 181 ? -26.737 -13.708 -3.180 1.00 38.06 173 LEU A C 1
ATOM 1325 O O . LEU A 1 181 ? -27.756 -14.121 -3.700 1.00 37.52 173 LEU A O 1
ATOM 1330 N N . GLN A 1 182 ? -25.986 -12.737 -3.699 1.00 37.76 174 GLN A N 1
ATOM 1331 C CA . GLN A 1 182 ? -26.209 -12.213 -5.043 1.00 37.83 174 GLN A CA 1
ATOM 1332 C C . GLN A 1 182 ? -24.944 -12.438 -5.868 1.00 37.78 174 GLN A C 1
ATOM 1333 O O . GLN A 1 182 ? -23.833 -12.136 -5.417 1.00 37.48 174 GLN A O 1
ATOM 1339 N N . ALA A 1 183 ? -25.119 -12.951 -7.080 1.00 38.41 175 ALA A N 1
ATOM 1340 C CA . ALA A 1 183 ? -24.003 -13.179 -7.987 1.00 38.30 175 ALA A CA 1
ATOM 1341 C C . ALA A 1 183 ? -23.466 -11.877 -8.553 1.00 38.80 175 ALA A C 1
ATOM 1342 O O . ALA A 1 183 ? -24.224 -10.922 -8.777 1.00 38.57 175 ALA A O 1
ATOM 1344 N N . ILE A 1 184 ? -22.150 -11.856 -8.781 1.00 39.00 176 ILE A N 1
ATOM 1345 C CA . ILE A 1 184 ? -21.515 -10.879 -9.648 1.00 39.10 176 ILE A CA 1
ATOM 1346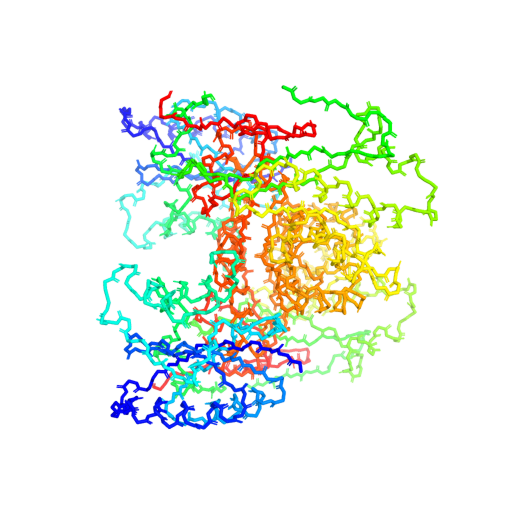 C C . ILE A 1 184 ? -21.089 -11.654 -10.885 1.00 38.97 176 ILE A C 1
ATOM 1347 O O . ILE A 1 184 ? -20.412 -12.682 -10.774 1.00 38.16 176 ILE A O 1
ATOM 1352 N N . VAL A 1 185 ? -21.497 -11.171 -12.057 1.00 39.22 177 VAL A N 1
ATOM 1353 C CA . VAL A 1 185 ? -21.396 -11.970 -13.285 1.00 39.99 177 VAL A CA 1
ATOM 1354 C C . VAL A 1 185 ? -20.568 -11.317 -14.366 1.00 40.41 177 VAL A C 1
ATOM 1355 O O . VAL A 1 185 ? -20.508 -10.102 -14.451 1.00 40.61 177 VAL A O 1
ATOM 1359 N N . GLU A 1 186 ? -19.937 -12.149 -15.188 1.00 41.65 178 GLU A N 1
ATOM 1360 C CA . GLU A 1 186 ? -19.251 -11.731 -16.404 1.00 42.13 178 GLU A CA 1
ATOM 1361 C C . GLU A 1 186 ? -20.048 -12.264 -17.599 1.00 42.62 178 GLU A C 1
ATOM 1362 O O . GLU A 1 186 ? -19.854 -13.413 -18.007 1.00 43.21 178 GLU A O 1
ATOM 1368 N N . PRO A 1 187 ? -20.969 -11.447 -18.154 1.00 43.33 179 PRO A N 1
ATOM 1369 C CA . PRO A 1 187 ? -21.863 -11.915 -19.227 1.00 43.37 179 PRO A CA 1
ATOM 1370 C C . PRO A 1 187 ? -21.207 -12.362 -20.535 1.00 43.94 179 PRO A C 1
ATOM 1371 O O . PRO A 1 187 ? -21.762 -13.216 -21.225 1.00 43.83 179 PRO A O 1
ATOM 1375 N N . ALA A 1 188 ? -20.052 -11.793 -20.870 1.00 44.46 180 ALA A N 1
ATOM 1376 C CA . ALA A 1 188 ? -19.316 -12.176 -22.075 1.00 44.83 180 ALA A CA 1
ATOM 1377 C C . ALA A 1 188 ? -18.880 -13.639 -22.046 1.00 45.28 180 ALA A C 1
ATOM 1378 O O . ALA A 1 188 ? -18.796 -14.299 -23.092 1.00 45.33 180 ALA A O 1
ATOM 1380 N N . LYS A 1 189 ? -18.585 -14.132 -20.848 1.00 45.44 181 LYS A N 1
ATOM 1381 C CA . LYS A 1 189 ? -18.191 -15.513 -20.637 1.00 45.98 181 LYS A CA 1
ATOM 1382 C C . LYS A 1 189 ? -19.292 -16.348 -19.991 1.00 45.96 181 LYS A C 1
ATOM 1383 O O . LYS A 1 189 ? -19.081 -17.522 -19.721 1.00 46.31 181 LYS A O 1
ATOM 1389 N N . LYS A 1 190 ? -20.460 -15.746 -19.768 1.00 46.05 182 LYS A N 1
ATOM 1390 C CA . LYS A 1 190 ? -21.569 -16.376 -19.055 1.00 46.09 182 LYS A CA 1
ATOM 1391 C C . LYS A 1 190 ? -21.062 -17.112 -17.818 1.00 46.14 182 LYS A C 1
ATOM 1392 O O . LYS A 1 190 ? -21.284 -18.307 -17.643 1.00 45.81 182 LYS A O 1
ATOM 1398 N N . ARG A 1 191 ? -20.375 -16.345 -16.971 1.00 46.39 183 ARG A N 1
ATOM 1399 C CA . ARG A 1 191 ? -19.655 -16.849 -15.815 1.00 46.43 183 ARG A CA 1
ATOM 1400 C C . ARG A 1 191 ? -20.011 -16.015 -14.594 1.00 46.06 183 ARG A C 1
ATOM 1401 O O . ARG A 1 191 ? -20.072 -14.789 -14.678 1.00 45.65 183 ARG A O 1
ATOM 1409 N N . VAL A 1 192 ? -20.238 -16.682 -13.466 1.00 46.09 184 VAL A N 1
ATOM 1410 C CA . VAL A 1 192 ? -20.371 -16.005 -12.183 1.00 46.15 184 VAL A CA 1
ATOM 1411 C C . VAL A 1 192 ? -18.962 -15.774 -11.654 1.00 46.31 184 VAL A C 1
ATOM 1412 O O . VAL A 1 192 ? -18.185 -16.721 -11.525 1.00 46.46 184 VAL A O 1
ATOM 1416 N N . SER A 1 193 ? -18.627 -14.520 -11.375 1.00 46.18 185 SER A N 1
ATOM 1417 C CA . SER A 1 193 ? -17.302 -14.176 -10.878 1.00 46.17 185 SER A CA 1
ATOM 1418 C C . SER A 1 193 ? -17.234 -14.434 -9.374 1.00 46.05 185 SER A C 1
ATOM 1419 O O . SER A 1 193 ? -16.361 -15.154 -8.887 1.00 47.04 185 SER A O 1
ATOM 1422 N N . SER A 1 194 ? -18.174 -13.854 -8.641 1.00 45.19 186 SER A N 1
ATOM 1423 C CA . SER A 1 194 ? -18.203 -13.989 -7.199 1.00 44.77 186 SER A CA 1
ATOM 1424 C C . SER A 1 194 ? -19.638 -13.933 -6.710 1.00 44.06 186 SER A C 1
ATOM 1425 O O . SER A 1 194 ? -20.569 -13.729 -7.504 1.00 43.47 186 SER A O 1
ATOM 1428 N N . PHE A 1 195 ? -19.803 -14.151 -5.412 1.00 43.06 187 PHE A N 1
ATOM 1429 C CA . PHE A 1 195 ? -21.086 -14.025 -4.741 1.00 42.90 187 PHE A CA 1
ATOM 1430 C C . PHE A 1 195 ? -20.918 -13.051 -3.597 1.00 42.44 187 PHE A C 1
ATOM 1431 O O . PHE A 1 195 ? -19.964 -13.180 -2.835 1.00 43.19 187 PHE A O 1
ATOM 1439 N N . GLU A 1 196 ? -21.822 -12.081 -3.469 1.00 41.53 188 GLU A N 1
ATOM 1440 C CA . GLU A 1 196 ? -21.803 -11.181 -2.317 1.00 41.06 188 GLU A CA 1
ATOM 1441 C C . GLU A 1 196 ? -22.788 -11.646 -1.261 1.00 40.34 188 GLU A C 1
ATOM 1442 O O . GLU A 1 196 ? -23.939 -11.903 -1.571 1.00 39.97 188 GLU A O 1
ATOM 1448 N N . ALA A 1 197 ? -22.321 -11.715 -0.014 1.00 39.96 189 ALA A N 1
ATOM 1449 C CA . ALA A 1 197 ? -23.149 -12.075 1.128 1.00 39.59 189 ALA A CA 1
ATOM 1450 C C . ALA A 1 197 ? -23.803 -10.824 1.732 1.00 39.33 189 ALA A C 1
ATOM 1451 O O . ALA A 1 197 ? -23.116 -9.906 2.178 1.00 39.24 189 ALA A O 1
ATOM 1453 N N . LEU A 1 198 ? -25.131 -10.809 1.751 1.00 38.98 190 LEU A N 1
ATOM 1454 C CA . LEU A 1 198 ? -25.915 -9.681 2.245 1.00 38.47 190 LEU A CA 1
ATOM 1455 C C . LEU A 1 198 ? -26.695 -10.106 3.481 1.00 38.30 190 LEU A C 1
ATOM 1456 O O . LEU A 1 198 ? -27.526 -11.003 3.401 1.00 38.36 190 LEU A O 1
ATOM 1461 N N . ILE A 1 199 ? -26.444 -9.460 4.617 1.00 37.79 191 ILE A N 1
ATOM 1462 C CA . ILE A 1 199 ? -26.989 -9.936 5.889 1.00 37.84 191 ILE A CA 1
ATOM 1463 C C . ILE A 1 199 ? -28.492 -9.735 5.963 1.00 37.91 191 ILE A C 1
ATOM 1464 O O . ILE A 1 199 ? -29.031 -8.752 5.452 1.00 37.76 191 ILE A O 1
ATOM 1469 N N . ARG A 1 200 ? -29.155 -10.688 6.602 1.00 38.22 192 ARG A N 1
ATOM 1470 C CA . ARG A 1 200 ? -30.600 -10.676 6.767 1.00 38.54 192 ARG A CA 1
ATOM 1471 C C . ARG A 1 200 ? -30.938 -11.026 8.199 1.00 38.68 192 ARG A C 1
ATOM 1472 O O . ARG A 1 200 ? -30.135 -11.648 8.896 1.00 38.46 192 ARG A O 1
ATOM 1480 N N . SER A 1 201 ? -32.131 -10.631 8.637 1.00 39.74 193 SER A N 1
ATOM 1481 C CA . SER A 1 201 ? -32.583 -10.917 9.999 1.00 39.99 193 SER A CA 1
ATOM 1482 C C . SER A 1 201 ? -32.970 -12.392 10.109 1.00 40.46 193 SER A C 1
ATOM 1483 O O . SER A 1 201 ? -33.102 -13.059 9.092 1.00 40.77 193 SER A O 1
ATOM 1486 N N . PRO A 1 202 ? -33.172 -12.903 11.339 1.00 40.95 194 PRO A N 1
ATOM 1487 C CA . PRO A 1 202 ? -33.695 -14.266 11.482 1.00 41.19 194 PRO A CA 1
ATOM 1488 C C . PRO A 1 202 ? -35.040 -14.515 10.776 1.00 41.72 194 PRO A C 1
ATOM 1489 O O . PRO A 1 202 ? -35.337 -15.656 10.426 1.00 42.33 194 PRO A O 1
ATOM 1493 N N . THR A 1 203 ? -35.827 -13.458 10.560 1.00 41.84 195 THR A N 1
ATOM 1494 C CA . THR A 1 203 ? -37.107 -13.536 9.857 1.00 41.46 195 THR A CA 1
ATOM 1495 C C . THR A 1 203 ? -36.985 -13.151 8.368 1.00 41.24 195 THR A C 1
ATOM 1496 O O . THR A 1 203 ? -37.993 -12.944 7.700 1.00 41.90 195 THR A O 1
ATOM 1500 N N . GLY A 1 204 ? -35.763 -13.063 7.846 1.00 40.61 196 GLY A N 1
ATOM 1501 C CA . GLY A 1 204 ? -35.528 -12.701 6.433 1.00 40.08 196 GLY A CA 1
ATOM 1502 C C . GLY A 1 204 ? -35.596 -11.212 6.098 1.00 39.63 196 GLY A C 1
ATOM 1503 O O . GLY A 1 204 ? -35.644 -10.839 4.922 1.00 38.65 196 GLY A O 1
ATOM 1504 N N . GLY A 1 205 ? -35.578 -10.358 7.124 1.00 39.07 197 GLY A N 1
ATOM 1505 C CA . GLY A 1 205 ? -35.666 -8.906 6.937 1.00 38.90 197 GLY A CA 1
ATOM 1506 C C . GLY A 1 205 ? -34.343 -8.255 6.558 1.00 38.65 197 GLY A C 1
ATOM 1507 O O . GLY A 1 205 ? -33.305 -8.902 6.564 1.00 38.71 197 GLY A O 1
ATOM 1508 N N . SER A 1 206 ? -34.391 -6.960 6.252 1.00 38.58 198 SER A N 1
ATOM 1509 C CA . SER A 1 206 ? -33.248 -6.209 5.696 1.00 38.26 198 SER A CA 1
ATOM 1510 C C . SER A 1 206 ? -32.101 -6.064 6.707 1.00 37.97 198 SER A C 1
ATOM 1511 O O . SER A 1 206 ? -32.309 -6.295 7.900 1.00 38.08 198 SER A O 1
ATOM 1514 N N . PRO A 1 207 ? -30.896 -5.665 6.242 1.00 37.72 199 PRO A N 1
ATOM 1515 C CA . PRO A 1 207 ? -29.774 -5.370 7.142 1.00 37.77 199 PRO A CA 1
ATOM 1516 C C . PRO A 1 207 ? -30.103 -4.333 8.212 1.00 38.00 199 PRO A C 1
ATOM 1517 O O . PRO A 1 207 ? -29.667 -4.474 9.360 1.00 38.27 199 PRO A O 1
ATOM 1521 N N . VAL A 1 208 ? -30.883 -3.320 7.846 1.00 38.29 200 VAL A N 1
ATOM 1522 C CA . VAL A 1 208 ? -31.294 -2.268 8.780 1.00 38.48 200 VAL A CA 1
ATOM 1523 C C . VAL A 1 208 ? -32.159 -2.867 9.885 1.00 39.00 200 VAL A C 1
ATOM 1524 O O . VAL A 1 208 ? -31.996 -2.541 11.060 1.00 38.76 200 VAL A O 1
ATOM 1528 N N . GLU A 1 209 ? -33.074 -3.743 9.490 1.00 39.31 201 GLU A N 1
ATOM 1529 C CA . GLU A 1 209 ? -33.904 -4.494 10.426 1.00 39.55 201 GLU A CA 1
ATOM 1530 C C . GLU A 1 209 ? -33.060 -5.408 11.323 1.00 39.52 201 GLU A C 1
ATOM 1531 O O . GLU A 1 209 ? -33.316 -5.513 12.524 1.00 39.18 201 GLU A O 1
ATOM 1537 N N . MET A 1 210 ? -32.047 -6.055 10.747 1.00 39.70 202 MET A N 1
ATOM 1538 C CA . MET A 1 210 ? -31.134 -6.901 11.528 1.00 39.75 202 MET A CA 1
ATOM 1539 C C . MET A 1 210 ? -30.382 -6.068 12.565 1.00 40.01 202 MET A C 1
ATOM 1540 O O . MET A 1 210 ? -30.421 -6.373 13.762 1.00 39.58 202 MET A O 1
ATOM 1545 N N . PHE A 1 211 ? -29.708 -5.014 12.119 1.00 40.03 203 PHE A N 1
ATOM 1546 C CA . PHE A 1 211 ? -28.891 -4.213 13.040 1.00 40.40 203 PHE A CA 1
ATOM 1547 C C . PHE A 1 211 ? -29.684 -3.404 14.072 1.00 40.52 203 PHE A C 1
ATOM 1548 O O . PHE A 1 211 ? -29.162 -3.102 15.136 1.00 39.89 203 PHE A O 1
ATOM 1556 N N . ALA A 1 212 ? -30.931 -3.063 13.754 1.00 40.98 204 ALA A N 1
ATOM 1557 C CA . ALA A 1 212 ? -31.811 -2.365 14.690 1.00 41.23 204 ALA A CA 1
ATOM 1558 C C . ALA A 1 212 ? -32.146 -3.202 15.922 1.00 41.61 204 ALA A C 1
ATOM 1559 O O . ALA A 1 212 ? -32.314 -2.663 17.015 1.00 41.31 204 ALA A O 1
ATOM 1561 N N . ALA A 1 213 ? -32.225 -4.520 15.757 1.00 41.89 205 ALA A N 1
ATOM 1562 C CA . ALA A 1 213 ? -32.476 -5.415 16.895 1.00 41.94 205 ALA A CA 1
ATOM 1563 C C . ALA A 1 213 ? -31.253 -5.618 17.801 1.00 41.93 205 ALA A C 1
ATOM 1564 O O . ALA A 1 213 ? -31.366 -6.247 18.839 1.00 42.17 205 ALA A O 1
ATOM 1566 N N . ILE A 1 214 ? -30.092 -5.110 17.391 1.00 42.01 206 ILE A N 1
ATOM 1567 C CA . ILE A 1 214 ? -28.852 -5.239 18.154 1.00 41.91 206 ILE A CA 1
ATOM 1568 C C . ILE A 1 214 ? -28.594 -3.929 18.889 1.00 41.95 206 ILE A C 1
ATOM 1569 O O . ILE A 1 214 ? -28.841 -2.863 18.336 1.00 42.00 206 ILE A O 1
ATOM 1574 N N . ALA A 1 215 ? -28.107 -4.009 20.126 1.00 41.80 207 ALA A N 1
ATOM 1575 C CA . ALA A 1 215 ? -27.758 -2.813 20.889 1.00 41.91 207 ALA A CA 1
ATOM 1576 C C . ALA A 1 215 ? -26.611 -2.071 20.210 1.00 41.85 207 ALA A C 1
ATOM 1577 O O . ALA A 1 215 ? -25.643 -2.697 19.781 1.00 41.52 207 ALA A O 1
ATOM 1579 N N . ALA A 1 216 ? -26.735 -0.743 20.125 1.00 42.09 208 ALA A N 1
ATOM 1580 C CA . ALA A 1 216 ? -25.790 0.132 19.399 1.00 42.38 208 ALA A CA 1
ATOM 1581 C C . ALA A 1 216 ? -24.314 -0.137 19.688 1.00 42.55 208 ALA A C 1
ATOM 1582 O O . ALA A 1 216 ? -23.478 -0.157 18.773 1.00 42.93 208 ALA A O 1
ATOM 1584 N N . GLU A 1 217 ? -24.011 -0.370 20.957 1.00 43.01 209 GLU A N 1
ATOM 1585 C CA . GLU A 1 217 ? -22.635 -0.574 21.401 1.00 43.12 209 GLU A CA 1
ATOM 1586 C C . GLU A 1 217 ? -22.087 -1.948 21.011 1.00 43.24 209 GLU A C 1
ATOM 1587 O O . GLU A 1 217 ? -20.874 -2.147 21.049 1.00 43.76 209 GLU A O 1
ATOM 1593 N N . ASP A 1 218 ? -22.965 -2.876 20.624 1.00 42.88 210 ASP A N 1
ATOM 1594 C CA . ASP A 1 218 ? -22.557 -4.218 20.213 1.00 42.83 210 ASP A CA 1
ATOM 1595 C C . ASP A 1 218 ? -22.706 -4.471 18.705 1.00 42.41 210 ASP A C 1
ATOM 1596 O O . ASP A 1 218 ? -22.504 -5.597 18.246 1.00 42.24 210 ASP A O 1
ATOM 1601 N N . ARG A 1 219 ? -23.031 -3.426 17.939 1.00 42.06 211 ARG A N 1
ATOM 1602 C CA . ARG A 1 219 ? -23.199 -3.545 16.482 1.00 41.84 211 ARG A CA 1
ATOM 1603 C C . ARG A 1 219 ? -21.908 -3.855 15.723 1.00 41.43 211 ARG A C 1
ATOM 1604 O O . ARG A 1 219 ? -21.950 -4.550 14.707 1.00 41.02 211 ARG A O 1
ATOM 1612 N N . TYR A 1 220 ? -20.779 -3.328 16.191 1.00 41.02 212 TYR A N 1
ATOM 1613 C CA . TYR A 1 220 ? -19.487 -3.621 15.564 1.00 41.03 212 TYR A CA 1
ATOM 1614 C C . TYR A 1 220 ? -19.111 -5.082 15.736 1.00 40.68 212 TYR A C 1
ATOM 1615 O O . TYR A 1 220 ? -18.714 -5.749 14.776 1.00 40.46 212 TYR A O 1
ATOM 1624 N N . ARG A 1 221 ? -19.237 -5.559 16.969 1.00 40.28 213 ARG A N 1
ATOM 1625 C CA . ARG A 1 221 ? -18.983 -6.948 17.309 1.00 40.17 213 ARG A CA 1
ATOM 1626 C C . ARG A 1 221 ? -19.925 -7.888 16.562 1.00 39.42 213 ARG A C 1
ATOM 1627 O O . ARG A 1 221 ? -19.508 -8.939 16.110 1.00 39.56 213 ARG A O 1
ATOM 1635 N N . PHE A 1 222 ? -21.197 -7.519 16.456 1.00 38.91 214 PHE A N 1
ATOM 1636 C CA . PHE A 1 222 ? -22.172 -8.367 15.790 1.00 38.72 214 PHE A CA 1
ATOM 1637 C C . PHE A 1 222 ? -21.886 -8.434 14.294 1.00 38.27 214 PHE A C 1
ATOM 1638 O O . PHE A 1 222 ? -22.031 -9.483 13.693 1.00 38.18 214 PHE A O 1
ATOM 1646 N N . ASP A 1 223 ? -21.484 -7.310 13.711 1.00 38.10 215 ASP A N 1
ATOM 1647 C CA . ASP A 1 223 ? -21.184 -7.230 12.282 1.00 38.08 215 ASP A CA 1
ATOM 1648 C C . ASP A 1 223 ? -20.056 -8.184 11.921 1.00 38.00 215 ASP A C 1
ATOM 1649 O O . ASP A 1 223 ? -20.138 -8.917 10.933 1.00 37.84 215 ASP A O 1
ATOM 1654 N N . LEU A 1 224 ? -19.003 -8.152 12.729 1.00 37.92 216 LEU A N 1
ATOM 1655 C CA . LEU A 1 224 ? -17.851 -9.025 12.570 1.00 38.13 216 LEU A CA 1
ATOM 1656 C C . LEU A 1 224 ? -18.195 -10.486 12.823 1.00 37.92 216 LEU A C 1
ATOM 1657 O O . LEU A 1 224 ? -17.906 -11.340 12.005 1.00 37.64 216 LEU A O 1
ATOM 1662 N N . GLU A 1 225 ? -18.784 -10.778 13.976 1.00 38.49 217 GLU A N 1
ATOM 1663 C CA . GLU A 1 225 ? -19.039 -12.165 14.320 1.00 38.57 217 GLU A CA 1
ATOM 1664 C C . GLU A 1 225 ? -20.113 -12.827 13.451 1.00 38.32 217 GLU A C 1
ATOM 1665 O O . GLU A 1 225 ? -20.096 -14.039 13.293 1.00 38.47 217 GLU A O 1
ATOM 1671 N N . SER A 1 226 ? -20.989 -12.036 12.829 1.00 38.13 218 SER A N 1
ATOM 1672 C CA . SER A 1 226 ? -21.974 -12.569 11.902 1.00 38.02 218 SER A CA 1
ATOM 1673 C C . SER A 1 226 ? -21.336 -13.250 10.693 1.00 37.67 218 SER A C 1
ATOM 1674 O O . SER A 1 226 ? -21.961 -14.093 10.074 1.00 37.29 218 SER A O 1
ATOM 1677 N N . LYS A 1 227 ? -20.098 -12.882 10.366 1.00 37.43 219 LYS A N 1
ATOM 1678 C CA . LYS A 1 227 ? -19.424 -13.398 9.177 1.00 37.50 219 LYS A CA 1
ATOM 1679 C C . LYS A 1 227 ? -19.121 -14.895 9.213 1.00 37.22 219 LYS A C 1
ATOM 1680 O O . LYS A 1 227 ? -18.990 -15.520 8.159 1.00 37.45 219 LYS A O 1
ATOM 1686 N N . ALA A 1 228 ? -19.048 -15.465 10.408 1.00 37.13 220 ALA A N 1
ATOM 1687 C CA . ALA A 1 228 ? -18.953 -16.913 10.587 1.00 36.72 220 ALA A CA 1
ATOM 1688 C C . ALA A 1 228 ? -20.102 -17.641 9.890 1.00 36.31 220 ALA A C 1
ATOM 1689 O O . ALA A 1 228 ? -19.912 -18.723 9.356 1.00 36.13 220 ALA A O 1
ATOM 1691 N N . TYR A 1 229 ? -21.285 -17.035 9.882 1.00 35.96 221 TYR A N 1
ATOM 1692 C CA . TYR A 1 229 ? -22.454 -17.641 9.253 1.00 36.05 221 TYR A CA 1
ATOM 1693 C C . TYR A 1 229 ? -22.448 -17.463 7.741 1.00 35.89 221 TYR A C 1
ATOM 1694 O O . TYR A 1 229 ? -23.050 -18.253 7.032 1.00 35.85 221 TYR A O 1
ATOM 1703 N N . ALA A 1 230 ? -21.790 -16.411 7.261 1.00 35.98 222 ALA A N 1
ATOM 1704 C CA . ALA A 1 230 ? -21.592 -16.213 5.833 1.00 35.80 222 ALA A CA 1
ATOM 1705 C C . ALA A 1 230 ? -20.568 -17.224 5.345 1.00 35.90 222 ALA A C 1
ATOM 1706 O O . ALA A 1 230 ? -20.767 -17.848 4.301 1.00 36.07 222 ALA A O 1
ATOM 1708 N N . PHE A 1 231 ? -19.483 -17.391 6.104 1.00 35.39 223 PHE A N 1
ATOM 1709 C CA . PHE A 1 231 ? -18.442 -18.350 5.746 1.00 35.71 223 PHE A CA 1
ATOM 1710 C C . PHE A 1 231 ? -18.979 -19.770 5.768 1.00 36.19 223 PHE A C 1
ATOM 1711 O O . PHE A 1 231 ? -18.669 -20.559 4.878 1.00 36.76 223 PHE A O 1
ATOM 1719 N N . ALA A 1 232 ? -19.778 -20.096 6.780 1.00 36.77 224 ALA A N 1
ATOM 1720 C CA . ALA A 1 232 ? -20.376 -21.419 6.881 1.00 37.47 224 ALA A CA 1
ATOM 1721 C C . ALA A 1 232 ? -21.267 -21.726 5.675 1.00 37.92 224 ALA A C 1
ATOM 1722 O O . ALA A 1 232 ? -21.287 -22.849 5.197 1.00 38.42 224 ALA A O 1
ATOM 1724 N N . LEU A 1 233 ? -21.987 -20.721 5.187 1.00 38.62 225 LEU A N 1
ATOM 1725 C CA . LEU A 1 233 ? -22.885 -20.879 4.050 1.00 39.27 225 LEU A CA 1
ATOM 1726 C C . LEU A 1 233 ? -22.094 -21.138 2.772 1.00 39.86 225 LEU A C 1
ATOM 1727 O O . LEU A 1 233 ? -22.391 -22.077 2.033 1.00 39.73 225 LEU A O 1
ATOM 1732 N N . ALA A 1 234 ? -21.085 -20.301 2.535 1.00 40.38 226 ALA A N 1
ATOM 1733 C CA . ALA A 1 234 ? -20.222 -20.419 1.364 1.00 41.25 226 ALA A CA 1
ATOM 1734 C C . ALA A 1 234 ? -19.497 -21.754 1.329 1.00 41.77 226 ALA A C 1
ATOM 1735 O O . ALA A 1 234 ? -19.382 -22.369 0.277 1.00 42.22 226 ALA A O 1
ATOM 1737 N N . GLY A 1 235 ? -19.012 -22.201 2.483 1.00 42.67 227 GLY A N 1
ATOM 1738 C CA . GLY A 1 235 ? -18.298 -23.468 2.582 1.00 43.43 227 GLY A CA 1
ATOM 1739 C C . GLY A 1 235 ? -19.094 -24.702 2.184 1.00 44.16 227 GLY A C 1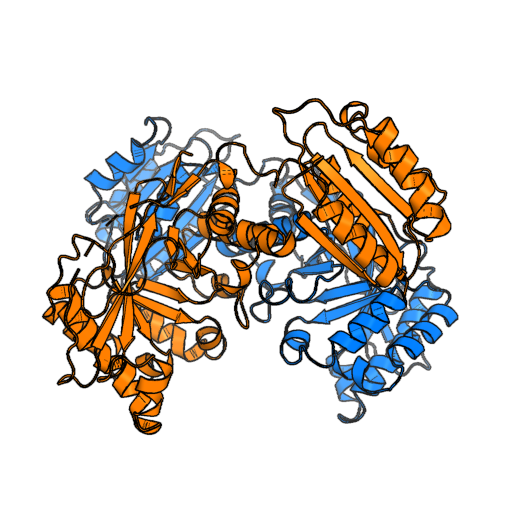
ATOM 1740 O O . GLY A 1 235 ? -18.553 -25.608 1.546 1.00 43.89 227 GLY A O 1
ATOM 1741 N N . GLN A 1 236 ? -20.375 -24.734 2.553 1.00 45.02 228 GLN A N 1
ATOM 1742 C CA . GLN A 1 236 ? -21.242 -25.890 2.279 1.00 46.04 228 GLN A CA 1
ATOM 1743 C C . GLN A 1 236 ? -22.149 -25.711 1.044 1.00 46.74 228 GLN A C 1
ATOM 1744 O O . GLN A 1 236 ? -23.249 -26.259 0.986 1.00 47.47 228 GLN A O 1
ATOM 1750 N N . LEU A 1 237 ? -21.664 -24.969 0.055 1.00 47.30 229 LEU A N 1
ATOM 1751 C CA . LEU A 1 237 ? -22.438 -24.639 -1.151 1.00 47.50 229 LEU A CA 1
ATOM 1752 C C . LEU A 1 237 ? -22.224 -25.612 -2.317 1.00 47.99 229 LEU A C 1
ATOM 1753 O O . LEU A 1 237 ? -23.201 -26.018 -2.958 1.00 48.05 229 LEU A O 1
ATOM 1758 N N . PRO A 1 238 ? -20.963 -25.963 -2.641 1.00 48.27 230 PRO A N 1
ATOM 1759 C CA . PRO A 1 238 ? -19.632 -25.488 -2.249 1.00 48.27 230 PRO A CA 1
ATOM 1760 C C . PRO A 1 238 ? -19.245 -24.266 -3.068 1.00 48.28 230 PRO A C 1
ATOM 1761 O O . PRO A 1 238 ? -19.693 -24.128 -4.211 1.00 48.49 230 PRO A O 1
ATOM 1765 N N . LEU A 1 239 ? -18.445 -23.369 -2.497 1.00 48.16 231 LEU A N 1
ATOM 1766 C CA . LEU A 1 239 ? -18.074 -22.142 -3.214 1.00 47.88 231 LEU A CA 1
ATOM 1767 C C . LEU A 1 239 ? -17.219 -22.445 -4.447 1.00 47.64 231 LEU A C 1
ATOM 1768 O O . LEU A 1 239 ? -17.328 -21.755 -5.460 1.00 47.95 231 LEU A O 1
ATOM 1773 N N . GLY A 1 240 ? -16.392 -23.488 -4.367 1.00 47.46 232 GLY A N 1
ATOM 1774 C CA . GLY A 1 240 ? -15.569 -23.908 -5.500 1.00 47.38 232 GLY A CA 1
ATOM 1775 C C . GLY A 1 240 ? -14.449 -22.913 -5.716 1.00 47.27 232 GLY A C 1
ATOM 1776 O O . GLY A 1 240 ? -13.776 -22.511 -4.764 1.00 47.65 232 GLY A O 1
ATOM 1777 N N . LYS A 1 241 ? -14.271 -22.486 -6.957 1.00 46.83 233 LYS A N 1
ATOM 1778 C CA . LYS A 1 241 ? -13.225 -21.531 -7.289 1.00 46.67 233 LYS A CA 1
ATOM 1779 C C . LYS A 1 241 ? -13.722 -20.078 -7.277 1.00 46.34 233 LYS A C 1
ATOM 1780 O O . LYS A 1 241 ? -13.026 -19.201 -7.763 1.00 47.30 233 LYS A O 1
ATOM 1786 N N . HIS A 1 242 ? -14.898 -19.811 -6.703 1.00 45.37 234 HIS A N 1
ATOM 1787 C CA . HIS A 1 242 ? -15.477 -18.468 -6.730 1.00 44.65 234 HIS A CA 1
ATOM 1788 C C . HIS A 1 242 ? -15.115 -17.645 -5.494 1.00 43.96 234 HIS A C 1
ATOM 1789 O O . HIS A 1 242 ? -14.850 -18.188 -4.425 1.00 42.86 234 HIS A O 1
ATOM 1796 N N . GLN A 1 243 ? -15.114 -16.327 -5.662 1.00 43.47 235 GLN A N 1
ATOM 1797 C CA . GLN A 1 243 ? -14.922 -15.392 -4.555 1.00 43.44 235 GLN A CA 1
ATOM 1798 C C . GLN A 1 243 ? -16.200 -15.179 -3.759 1.00 42.49 235 GLN A C 1
ATOM 1799 O O . GLN A 1 243 ? -17.288 -15.206 -4.319 1.00 41.98 235 GLN A O 1
ATOM 1805 N N . LEU A 1 244 ? -16.048 -14.942 -2.457 1.00 41.66 236 LEU A N 1
ATOM 1806 C CA . LEU A 1 244 ? -17.130 -14.461 -1.593 1.00 41.56 236 LEU A CA 1
ATOM 1807 C C . LEU A 1 244 ? -16.823 -13.034 -1.106 1.00 41.09 236 LEU A C 1
ATOM 1808 O O . LEU A 1 244 ? -15.808 -12.828 -0.446 1.00 40.86 236 LEU A O 1
ATOM 1813 N N . ALA A 1 245 ? -17.723 -12.136 -1.387 1.00 41.00 237 ALA A N 1
ATOM 1814 C CA . ALA A 1 245 ? -17.612 -10.794 -0.940 1.00 41.03 237 ALA A CA 1
ATOM 1815 C C . ALA A 1 245 ? -18.425 -10.650 0.340 1.00 40.48 237 ALA A C 1
ATOM 1816 O O . ALA A 1 245 ? -19.571 -10.943 0.349 1.00 40.73 237 ALA A O 1
ATOM 1818 N N . ILE A 1 246 ? -17.791 -10.184 1.397 1.00 40.45 238 ILE A N 1
ATOM 1819 C CA . ILE A 1 246 ? -18.486 -9.763 2.609 1.00 39.81 238 ILE A CA 1
ATOM 1820 C C . ILE A 1 246 ? -18.315 -8.268 2.921 1.00 39.95 238 ILE A C 1
ATOM 1821 O O . ILE A 1 246 ? -17.303 -7.666 2.672 1.00 39.60 238 ILE A O 1
ATOM 1826 N N . ASN A 1 247 ? -19.372 -7.697 3.434 1.00 39.56 239 ASN A N 1
ATOM 1827 C CA . ASN A 1 247 ? -19.430 -6.296 3.823 1.00 39.63 239 ASN A CA 1
ATOM 1828 C C . ASN A 1 247 ? -19.091 -6.150 5.294 1.00 39.63 239 ASN A C 1
ATOM 1829 O O . ASN A 1 247 ? -19.641 -6.868 6.120 1.00 39.75 239 ASN A O 1
ATOM 1834 N N . LEU A 1 248 ? -18.214 -5.212 5.624 1.00 40.12 240 LEU A N 1
ATOM 1835 C CA . LEU A 1 248 ? -17.858 -4.944 7.016 1.00 40.76 240 LEU A CA 1
ATOM 1836 C C . LEU A 1 248 ? -17.652 -3.453 7.237 1.00 41.39 240 LEU A C 1
ATOM 1837 O O . LEU A 1 248 ? -17.120 -2.770 6.368 1.00 41.79 240 LEU A O 1
ATOM 1842 N N . LEU A 1 249 ? -18.079 -2.958 8.399 1.00 42.12 241 LEU A N 1
ATOM 1843 C CA . LEU A 1 249 ? -17.759 -1.603 8.831 1.00 42.86 241 LEU A CA 1
ATOM 1844 C C . LEU A 1 249 ? -16.286 -1.578 9.223 1.00 43.59 241 LEU A C 1
ATOM 1845 O O . LEU A 1 249 ? -15.824 -2.483 9.917 1.00 43.34 241 LEU A O 1
ATOM 1850 N N . PRO A 1 250 ? -15.533 -0.555 8.778 1.00 44.53 242 PRO A N 1
ATOM 1851 C CA . PRO A 1 250 ? -14.162 -0.405 9.267 1.00 44.83 242 PRO A CA 1
ATOM 1852 C C . PRO A 1 250 ? -14.021 -0.555 10.785 1.00 45.31 242 PRO A C 1
ATOM 1853 O O . PRO A 1 250 ? -13.075 -1.185 11.248 1.00 45.84 242 PRO A O 1
ATOM 1857 N N . GLY A 1 251 ? -14.960 0.006 11.545 1.00 45.61 243 GLY A N 1
ATOM 1858 C CA . GLY A 1 251 ? -14.954 -0.118 12.998 1.00 45.89 243 GLY A CA 1
ATOM 1859 C C . GLY A 1 251 ? -15.136 -1.527 13.545 1.00 46.23 243 GLY A C 1
ATOM 1860 O O . GLY A 1 251 ? -14.662 -1.828 14.647 1.00 45.86 243 GLY A O 1
ATOM 1861 N N . SER A 1 252 ? -15.829 -2.390 12.801 1.00 46.68 244 SER A N 1
ATOM 1862 C CA . SER A 1 252 ? -15.931 -3.799 13.189 1.00 47.33 244 SER A CA 1
ATOM 1863 C C . SER A 1 252 ? -14.572 -4.491 13.094 1.00 47.72 244 SER A C 1
ATOM 1864 O O . SER A 1 252 ? -14.290 -5.413 13.860 1.00 48.06 244 SER A O 1
ATOM 1867 N N . LEU A 1 253 ? -13.722 -4.021 12.185 1.00 48.35 245 LEU A N 1
ATOM 1868 C CA . LEU A 1 253 ? -12.347 -4.520 12.081 1.00 48.67 245 LEU A CA 1
ATOM 1869 C C . LEU A 1 253 ? -11.400 -3.997 13.177 1.00 49.17 245 LEU A C 1
ATOM 1870 O O . LEU A 1 253 ? -10.446 -4.692 13.537 1.00 49.64 245 LEU A O 1
ATOM 1875 N N . TYR A 1 254 ? -11.650 -2.797 13.715 1.00 49.59 246 TYR A N 1
ATOM 1876 C CA . TYR A 1 254 ? -10.796 -2.239 14.787 1.00 49.32 246 TYR A CA 1
ATOM 1877 C C . TYR A 1 254 ? -11.187 -2.737 16.167 1.00 49.64 246 TYR A C 1
ATOM 1878 O O . TYR A 1 254 ? -10.372 -2.707 17.097 1.00 49.18 246 TYR A O 1
ATOM 1887 N N . HIS A 1 255 ? -12.442 -3.155 16.305 1.00 49.74 247 HIS A N 1
ATOM 1888 C CA . HIS A 1 255 ? -13.024 -3.445 17.607 1.00 49.66 247 HIS A CA 1
ATOM 1889 C C . HIS A 1 255 ? -12.155 -4.369 18.461 1.00 49.53 247 HIS A C 1
ATOM 1890 O O . HIS A 1 255 ? -11.865 -4.057 19.615 1.00 49.38 247 HIS A O 1
ATOM 1897 N N . HIS A 1 256 ? -11.725 -5.486 17.879 1.00 49.35 248 HIS A N 1
ATOM 1898 C CA . HIS A 1 256 ? -10.918 -6.481 18.597 1.00 49.27 248 HIS A CA 1
ATOM 1899 C C . HIS A 1 256 ? -9.444 -6.394 18.193 1.00 48.65 248 HIS A C 1
ATOM 1900 O O . HIS A 1 256 ? -9.130 -5.876 17.120 1.00 48.56 248 HIS A O 1
ATOM 1907 N N . PRO A 1 257 ? -8.536 -6.907 19.048 1.00 47.93 249 PRO A N 1
ATOM 1908 C CA . PRO A 1 257 ? -7.109 -6.968 18.690 1.00 47.45 249 PRO A CA 1
ATOM 1909 C C . PRO A 1 257 ? -6.797 -7.796 17.423 1.00 47.08 249 PRO A C 1
ATOM 1910 O O . PRO A 1 257 ? -5.990 -7.367 16.592 1.00 46.71 249 PRO A O 1
ATOM 1914 N N . ASP A 1 258 ? -7.438 -8.956 17.279 1.00 46.38 250 ASP A N 1
ATOM 1915 C CA . ASP A 1 258 ? -7.167 -9.861 16.161 1.00 45.63 250 ASP A CA 1
ATOM 1916 C C . ASP A 1 258 ? -8.431 -10.163 15.379 1.00 44.86 250 ASP A C 1
ATOM 1917 O O . ASP A 1 258 ? -8.768 -11.324 15.148 1.00 44.41 250 ASP A O 1
ATOM 1922 N N . ALA A 1 259 ? -9.123 -9.107 14.965 1.00 43.95 251 ALA A N 1
ATOM 1923 C CA . ALA A 1 259 ? -10.324 -9.251 14.176 1.00 43.31 251 ALA A CA 1
ATOM 1924 C C . ALA A 1 259 ? -9.985 -10.014 12.898 1.00 42.79 251 ALA A C 1
ATOM 1925 O O . ALA A 1 259 ? -10.681 -10.958 12.545 1.00 42.70 251 ALA A O 1
ATOM 1927 N N . VAL A 1 260 ? -8.896 -9.615 12.240 1.00 42.05 252 VAL A N 1
ATOM 1928 C CA . VAL A 1 260 ? -8.415 -10.275 11.019 1.00 41.83 252 VAL A CA 1
ATOM 1929 C C . VAL A 1 260 ? -8.029 -11.728 11.310 1.00 41.30 252 VAL A C 1
ATOM 1930 O O . VAL A 1 260 ? -8.401 -12.633 10.568 1.00 41.07 252 VAL A O 1
ATOM 1934 N N . GLY A 1 261 ? -7.287 -11.937 12.388 1.00 40.66 253 GLY A N 1
ATOM 1935 C CA . GLY A 1 261 ? -6.955 -13.282 12.854 1.00 40.69 253 GLY A CA 1
ATOM 1936 C C . GLY A 1 261 ? -8.185 -14.134 13.119 1.00 40.37 253 GLY A C 1
ATOM 1937 O O . GLY A 1 261 ? -8.216 -15.311 12.756 1.00 40.27 253 GLY A O 1
ATOM 1938 N N . TRP A 1 262 ? -9.204 -13.537 13.733 1.00 40.00 254 TRP A N 1
ATOM 1939 C CA . TRP A 1 262 ? -10.487 -14.213 13.923 1.00 40.08 254 TRP A CA 1
ATOM 1940 C C . TRP A 1 262 ? -11.164 -14.567 12.590 1.00 39.59 254 TRP A C 1
ATOM 1941 O O . TRP A 1 262 ? -11.670 -15.674 12.430 1.00 38.86 254 TRP A O 1
ATOM 1952 N N . LEU A 1 263 ? -11.191 -13.626 11.650 1.00 40.03 255 LEU A N 1
ATOM 1953 C CA . LEU A 1 263 ? -11.771 -13.887 10.331 1.00 40.31 255 LEU A CA 1
ATOM 1954 C C . LEU A 1 263 ? -11.064 -15.061 9.661 1.00 40.37 255 LEU A C 1
ATOM 1955 O O . LEU A 1 263 ? -11.726 -15.948 9.133 1.00 40.37 255 LEU A O 1
ATOM 1960 N N . MET A 1 264 ? -9.729 -15.055 9.690 1.00 40.76 256 MET A N 1
ATOM 1961 C CA . MET A 1 264 ? -8.917 -16.179 9.199 1.00 41.15 256 MET A CA 1
ATOM 1962 C C . MET A 1 264 ? -9.395 -17.515 9.759 1.00 41.08 256 MET A C 1
ATOM 1963 O O . MET A 1 264 ? -9.695 -18.426 9.003 1.00 41.62 256 MET A O 1
ATOM 1968 N N . ASP A 1 265 ? -9.469 -17.617 11.081 1.00 41.04 257 ASP A N 1
ATOM 1969 C CA . ASP A 1 265 ? -9.899 -18.852 11.740 1.00 40.94 257 ASP A CA 1
ATOM 1970 C C . ASP A 1 265 ? -11.277 -19.305 11.268 1.00 40.81 257 ASP A C 1
ATOM 1971 O O . ASP A 1 265 ? -11.488 -20.492 10.990 1.00 40.89 257 ASP A O 1
ATOM 1976 N N . SER A 1 266 ? -12.206 -18.359 11.176 1.00 40.22 258 SER A N 1
ATOM 1977 C CA . SER A 1 266 ? -13.585 -18.681 10.854 1.00 39.96 258 SER A CA 1
ATOM 1978 C C . SER A 1 266 ? -13.748 -19.168 9.414 1.00 39.85 258 SER A C 1
ATOM 1979 O O . SER A 1 266 ? -14.495 -20.119 9.169 1.00 39.98 258 SER A O 1
ATOM 1982 N N . LEU A 1 267 ? -13.068 -18.521 8.469 1.00 39.45 259 LEU A N 1
ATOM 1983 C CA . LEU A 1 267 ? -13.177 -18.917 7.064 1.00 39.29 259 LEU A CA 1
ATOM 1984 C C . LEU A 1 267 ? -12.474 -20.249 6.819 1.00 39.30 259 LEU A C 1
ATOM 1985 O O . LEU A 1 267 ? -12.986 -21.081 6.072 1.00 38.72 259 LEU A O 1
ATOM 1990 N N . LEU A 1 268 ? -11.322 -20.454 7.462 1.00 39.23 260 LEU A N 1
ATOM 1991 C CA . LEU A 1 268 ? -10.590 -21.713 7.323 1.00 39.52 260 LEU A CA 1
ATOM 1992 C C . LEU A 1 268 ? -11.388 -22.874 7.910 1.00 39.62 260 LEU A C 1
ATOM 1993 O O . LEU A 1 268 ? -11.391 -23.967 7.349 1.00 39.56 260 LEU A O 1
ATOM 1998 N N . ALA A 1 269 ? -12.077 -22.632 9.024 1.00 39.96 261 ALA A N 1
ATOM 1999 C CA . ALA A 1 269 ? -12.917 -23.652 9.655 1.00 39.88 261 ALA A CA 1
ATOM 2000 C C . ALA A 1 269 ? -14.124 -23.995 8.786 1.00 40.05 261 ALA A C 1
ATOM 2001 O O . ALA A 1 269 ? -14.647 -25.103 8.855 1.00 40.42 261 ALA A O 1
ATOM 2003 N N . ALA A 1 270 ? -14.557 -23.041 7.970 1.00 39.94 262 ALA A N 1
ATOM 2004 C CA . ALA A 1 270 ? -15.619 -23.269 7.005 1.00 39.78 262 ALA A CA 1
ATOM 2005 C C . ALA A 1 270 ? -15.083 -23.824 5.683 1.00 39.78 262 ALA A C 1
ATOM 2006 O O . ALA A 1 270 ? -15.836 -23.957 4.725 1.00 40.03 262 ALA A O 1
ATOM 2008 N N . GLY A 1 271 ? -13.792 -24.145 5.629 1.00 39.69 263 GLY A N 1
ATOM 2009 C CA . GLY A 1 271 ? -13.190 -24.766 4.453 1.00 39.65 263 GLY A CA 1
ATOM 2010 C C . GLY A 1 271 ? -12.895 -23.833 3.293 1.00 39.55 263 GLY A C 1
ATOM 2011 O O . GLY A 1 271 ? -12.728 -24.295 2.164 1.00 40.02 263 GLY A O 1
ATOM 2012 N N . LEU A 1 272 ? -12.814 -22.530 3.552 1.00 39.17 264 LEU A N 1
ATOM 2013 C CA . LEU A 1 272 ? -12.480 -21.558 2.507 1.00 39.34 264 LEU A CA 1
ATOM 2014 C C . LEU A 1 272 ? -11.002 -21.218 2.545 1.00 39.11 264 LEU A C 1
ATOM 2015 O O . LEU A 1 272 ? -10.308 -21.571 3.485 1.00 38.68 264 LEU A O 1
ATOM 2020 N N . ARG A 1 273 ? -10.538 -20.526 1.508 1.00 39.41 265 ARG A N 1
ATOM 2021 C CA . ARG A 1 273 ? -9.169 -20.030 1.439 1.00 39.63 265 ARG A CA 1
ATOM 2022 C C . ARG A 1 273 ? -9.152 -18.505 1.571 1.00 39.42 265 ARG A C 1
ATOM 2023 O O . ARG A 1 273 ? -10.082 -17.845 1.112 1.00 38.50 265 ARG A O 1
ATOM 2031 N N . PRO A 1 274 ? -8.093 -17.939 2.193 1.00 39.59 266 PRO A N 1
ATOM 2032 C CA . PRO A 1 274 ? -8.006 -16.484 2.389 1.00 39.89 266 PRO A CA 1
ATOM 2033 C C . PRO A 1 274 ? -8.213 -15.672 1.109 1.00 39.92 266 PRO A C 1
ATOM 2034 O O . PRO A 1 274 ? -9.033 -14.755 1.087 1.00 39.58 266 PRO A O 1
ATOM 2038 N N . ASP A 1 275 ? -7.499 -16.045 0.046 1.00 40.47 267 ASP A N 1
ATOM 2039 C CA . ASP A 1 275 ? -7.601 -15.382 -1.269 1.00 40.72 267 ASP A CA 1
ATOM 2040 C C . ASP A 1 275 ? -8.969 -15.494 -1.956 1.00 40.84 267 ASP A C 1
ATOM 2041 O O . ASP A 1 275 ? -9.210 -14.850 -2.970 1.00 40.93 267 ASP A O 1
ATOM 2046 N N . GLN A 1 276 ? -9.838 -16.327 -1.399 1.00 41.04 268 GLN A N 1
ATOM 2047 C CA . GLN A 1 276 ? -11.216 -16.505 -1.838 1.00 40.86 268 GLN A CA 1
ATOM 2048 C C . GLN A 1 276 ? -12.148 -15.475 -1.210 1.00 41.02 268 GLN A C 1
ATOM 2049 O O . GLN A 1 276 ? -13.263 -15.272 -1.680 1.00 40.95 268 GLN A O 1
ATOM 2055 N N . VAL A 1 277 ? -11.716 -14.870 -0.107 1.00 40.82 269 VAL A N 1
ATOM 2056 C CA . VAL A 1 277 ? -12.568 -13.969 0.634 1.00 40.83 269 VAL A CA 1
ATOM 2057 C C . VAL A 1 277 ? -12.139 -12.547 0.351 1.00 40.88 269 VAL A C 1
ATOM 2058 O O . VAL A 1 277 ? -10.945 -12.218 0.361 1.00 40.72 269 VAL A O 1
ATOM 2062 N N . LEU A 1 278 ? -13.138 -11.709 0.108 1.00 40.73 270 LEU A N 1
ATOM 2063 C CA . LEU A 1 278 ? -12.927 -10.315 -0.174 1.00 40.90 270 LEU A CA 1
ATOM 2064 C C . LEU A 1 278 ? -13.784 -9.476 0.765 1.00 40.90 270 LEU A C 1
ATOM 2065 O O . LEU A 1 278 ? -14.983 -9.734 0.924 1.00 41.17 270 LEU A O 1
ATOM 2070 N N . ILE A 1 279 ? -13.168 -8.453 1.348 1.00 41.10 271 ILE A N 1
ATOM 2071 C CA . ILE A 1 279 ? -13.833 -7.568 2.301 1.00 41.17 271 ILE A CA 1
ATOM 2072 C C . ILE A 1 279 ? -14.277 -6.283 1.592 1.00 41.08 271 ILE A C 1
ATOM 2073 O O . ILE A 1 279 ? -13.439 -5.547 1.070 1.00 40.63 271 ILE A O 1
ATOM 2078 N N . GLU A 1 280 ? -15.581 -6.019 1.573 1.00 41.24 272 GLU A N 1
ATOM 2079 C CA . GLU A 1 280 ? -16.118 -4.768 1.033 1.00 42.03 272 GLU A CA 1
ATOM 2080 C C . GLU A 1 280 ? -16.249 -3.724 2.130 1.00 42.38 272 GLU A C 1
ATOM 2081 O O . GLU A 1 280 ? -16.954 -3.936 3.113 1.00 41.46 272 GLU A O 1
ATOM 2087 N N . VAL A 1 281 ? -15.564 -2.599 1.946 1.00 42.99 273 VAL A N 1
ATOM 2088 C CA . VAL A 1 281 ? -15.730 -1.427 2.802 1.00 43.48 273 VAL A CA 1
ATOM 2089 C C . VAL A 1 281 ? -16.171 -0.279 1.906 1.00 43.98 273 VAL A C 1
ATOM 2090 O O . VAL A 1 281 ? -15.696 -0.162 0.766 1.00 44.14 273 VAL A O 1
ATOM 2094 N N . THR A 1 282 ? -17.118 0.523 2.382 1.00 44.64 274 THR A N 1
ATOM 2095 C CA . THR A 1 282 ? -17.630 1.633 1.595 1.00 45.60 274 THR A CA 1
ATOM 2096 C C . THR A 1 282 ? -16.670 2.795 1.699 1.00 46.30 274 THR A C 1
ATOM 2097 O O . THR A 1 282 ? -16.113 3.072 2.758 1.00 46.26 274 THR A O 1
ATOM 2101 N N . GLU A 1 283 ? -16.502 3.478 0.579 1.00 47.56 275 GLU A N 1
ATOM 2102 C CA . GLU A 1 283 ? -15.580 4.591 0.459 1.00 48.20 275 GLU A CA 1
ATOM 2103 C C . GLU A 1 283 ? -15.824 5.665 1.519 1.00 49.01 275 GLU A C 1
ATOM 2104 O O . GLU A 1 283 ? -14.883 6.171 2.125 1.00 49.15 275 GLU A O 1
ATOM 2110 N N . THR A 1 284 ? -17.090 6.006 1.741 1.00 49.83 276 THR A N 1
ATOM 2111 C CA . THR A 1 284 ? -17.457 6.956 2.790 1.00 50.17 276 THR A CA 1
ATOM 2112 C C . THR A 1 284 ? -16.846 6.592 4.153 1.00 50.70 276 THR A C 1
ATOM 2113 O O . THR A 1 284 ? -16.310 7.458 4.843 1.00 50.89 276 THR A O 1
ATOM 2117 N N . GLU A 1 285 ? -16.903 5.312 4.515 1.00 51.16 277 GLU A N 1
ATOM 2118 C CA . GLU A 1 285 ? -16.411 4.839 5.814 1.00 51.71 277 GLU A CA 1
ATOM 2119 C C . GLU A 1 285 ? -14.885 4.768 5.936 1.00 52.03 277 GLU A C 1
ATOM 2120 O O . GLU A 1 285 ? -14.344 4.910 7.041 1.00 52.09 277 GLU A O 1
ATOM 2126 N N . VAL A 1 286 ? -14.197 4.545 4.818 1.00 52.40 278 VAL A N 1
ATOM 2127 C CA . VAL A 1 286 ? -12.734 4.555 4.795 1.00 52.67 278 VAL A CA 1
ATOM 2128 C C . VAL A 1 286 ? -12.206 5.981 4.980 1.00 52.99 278 VAL A C 1
ATOM 2129 O O . VAL A 1 286 ? -11.328 6.219 5.815 1.00 53.11 278 VAL A O 1
ATOM 2133 N N . ILE A 1 287 ? -12.751 6.925 4.208 1.00 53.31 279 ILE A N 1
ATOM 2134 C CA . ILE A 1 287 ? -12.177 8.283 4.111 1.00 53.45 279 ILE A CA 1
ATOM 2135 C C . ILE A 1 287 ? -12.344 9.162 5.351 1.00 53.73 279 ILE A C 1
ATOM 2136 O O . ILE A 1 287 ? -11.680 10.199 5.452 1.00 54.21 279 ILE A O 1
ATOM 2141 N N . THR A 1 288 ? -13.223 8.777 6.280 1.00 53.75 280 THR A N 1
ATOM 2142 C CA . THR A 1 288 ? -13.305 9.468 7.573 1.00 53.75 280 THR A CA 1
ATOM 2143 C C . THR A 1 288 ? -12.093 9.144 8.455 1.00 53.83 280 THR A C 1
ATOM 2144 O O . THR A 1 288 ? -11.708 9.952 9.305 1.00 53.69 280 THR A O 1
ATOM 2148 N N . CYS A 1 289 ? -11.497 7.969 8.239 1.00 53.91 281 CYS A N 1
ATOM 2149 C CA . CYS A 1 289 ? -10.387 7.479 9.062 1.00 53.86 281 CYS A CA 1
ATOM 2150 C C . CYS A 1 289 ? -9.332 6.773 8.205 1.00 53.77 281 CYS A C 1
ATOM 2151 O O . CYS A 1 289 ? -9.466 5.584 7.906 1.00 54.14 281 CYS A O 1
ATOM 2154 N N . PHE A 1 290 ? -8.293 7.502 7.798 1.00 53.39 282 PHE A N 1
ATOM 2155 C CA . PHE A 1 290 ? -7.176 6.891 7.063 1.00 52.94 282 PHE A CA 1
ATOM 2156 C C . PHE A 1 290 ? -6.278 6.157 8.039 1.00 52.55 282 PHE A C 1
ATOM 2157 O O . PHE A 1 290 ? -5.819 5.049 7.764 1.00 52.47 282 PHE A O 1
ATOM 2165 N N . ASP A 1 291 ? -6.025 6.799 9.176 1.00 52.06 283 ASP A N 1
ATOM 2166 C CA . ASP A 1 291 ? -5.497 6.127 10.361 1.00 51.79 283 ASP A CA 1
ATOM 2167 C C . ASP A 1 291 ? -6.404 4.960 10.755 1.00 51.48 283 ASP A C 1
ATOM 2168 O O . ASP A 1 291 ? -7.572 4.923 10.361 1.00 51.82 283 ASP A O 1
ATOM 2173 N N . GLN A 1 292 ? -5.854 4.001 11.502 1.00 51.05 284 GLN A N 1
ATOM 2174 C CA . GLN A 1 292 ? -6.564 2.776 11.945 1.00 50.61 284 GLN A CA 1
ATOM 2175 C C . GLN A 1 292 ? -6.710 1.719 10.846 1.00 50.22 284 GLN A C 1
ATOM 2176 O O . GLN A 1 292 ? -6.413 0.542 11.073 1.00 50.09 284 GLN A O 1
ATOM 2182 N N . PHE A 1 293 ? -7.191 2.142 9.677 1.00 49.65 285 PHE A N 1
ATOM 2183 C CA . PHE A 1 293 ? -7.400 1.265 8.528 1.00 49.45 285 PHE A CA 1
ATOM 2184 C C . PHE A 1 293 ? -6.103 0.687 7.948 1.00 49.18 285 PHE A C 1
ATOM 2185 O O . PHE A 1 293 ? -6.096 -0.446 7.468 1.00 49.06 285 PHE A O 1
ATOM 2193 N N . ARG A 1 294 ? -5.020 1.464 7.990 1.00 48.79 286 ARG A N 1
ATOM 2194 C CA . ARG A 1 294 ? -3.716 1.019 7.479 1.00 48.48 286 ARG A CA 1
ATOM 2195 C C . ARG A 1 294 ? -3.251 -0.268 8.156 1.00 48.01 286 ARG A C 1
ATOM 2196 O O . ARG A 1 294 ? -2.730 -1.169 7.500 1.00 48.12 286 ARG A O 1
ATOM 2204 N N . LYS A 1 295 ? -3.459 -0.351 9.465 1.00 47.37 287 LYS A N 1
ATOM 2205 C CA . LYS A 1 295 ? -3.028 -1.510 10.248 1.00 47.17 287 LYS A CA 1
ATOM 2206 C C . LYS A 1 295 ? -3.931 -2.727 10.006 1.00 46.75 287 LYS A C 1
ATOM 2207 O O . LYS A 1 295 ? -3.467 -3.868 10.051 1.00 46.89 287 LYS A O 1
ATOM 2213 N N . VAL A 1 296 ? -5.219 -2.482 9.781 1.00 46.08 288 VAL A N 1
ATOM 2214 C CA . VAL A 1 296 ? -6.139 -3.533 9.358 1.00 45.86 288 VAL A CA 1
ATOM 2215 C C . VAL A 1 296 ? -5.720 -4.038 7.982 1.00 45.45 288 VAL A C 1
ATOM 2216 O O . VAL A 1 296 ? -5.532 -5.236 7.787 1.00 45.39 288 VAL A O 1
ATOM 2220 N N . LEU A 1 297 ? -5.586 -3.106 7.043 1.00 44.95 289 LEU A N 1
ATOM 2221 C CA . LEU A 1 297 ? -5.259 -3.410 5.650 1.00 44.63 289 LEU A CA 1
ATOM 2222 C C . LEU A 1 297 ? -3.957 -4.202 5.495 1.00 44.23 289 LEU A C 1
ATOM 2223 O O . LEU A 1 297 ? -3.878 -5.125 4.680 1.00 44.51 289 LEU A O 1
ATOM 2228 N N . LYS A 1 298 ? -2.942 -3.816 6.259 1.00 43.55 290 LYS A N 1
ATOM 2229 C CA . LYS A 1 298 ? -1.693 -4.570 6.353 1.00 43.26 290 LYS A CA 1
ATOM 2230 C C . LYS A 1 298 ? -1.959 -6.017 6.767 1.00 42.81 290 LYS A C 1
ATOM 2231 O O . LYS A 1 298 ? -1.464 -6.945 6.130 1.00 42.68 290 LYS A O 1
ATOM 2237 N N . ALA A 1 299 ? -2.733 -6.195 7.838 1.00 42.11 291 ALA A N 1
ATOM 2238 C CA . ALA A 1 299 ? -3.082 -7.529 8.335 1.00 41.62 291 ALA A CA 1
ATOM 2239 C C . ALA A 1 299 ? -3.862 -8.353 7.312 1.00 40.91 291 ALA A C 1
ATOM 2240 O O . ALA A 1 299 ? -3.613 -9.545 7.161 1.00 40.10 291 ALA A O 1
ATOM 2242 N N . LEU A 1 300 ? -4.802 -7.719 6.615 1.00 40.72 292 LEU A N 1
ATOM 2243 C CA . LEU A 1 300 ? -5.569 -8.395 5.568 1.00 40.83 292 LEU A CA 1
ATOM 2244 C C . LEU A 1 300 ? -4.676 -8.882 4.425 1.00 40.61 292 LEU A C 1
ATOM 2245 O O . LEU A 1 300 ? -4.831 -10.009 3.964 1.00 40.55 292 LEU A O 1
ATOM 2250 N N . ARG A 1 301 ? -3.757 -8.022 3.979 1.00 40.62 293 ARG A N 1
ATOM 2251 C CA . ARG A 1 301 ? -2.829 -8.343 2.889 1.00 40.50 293 ARG A CA 1
ATOM 2252 C C . ARG A 1 301 ? -1.874 -9.478 3.258 1.00 40.22 293 ARG A C 1
ATOM 2253 O O . ARG A 1 301 ? -1.686 -10.411 2.480 1.00 40.23 293 ARG A O 1
ATOM 2261 N N . VAL A 1 302 ? -1.285 -9.396 4.447 1.00 39.74 294 VAL A N 1
ATOM 2262 C CA . VAL A 1 302 ? -0.417 -10.455 4.969 1.00 39.65 294 VAL A CA 1
ATOM 2263 C C . VAL A 1 302 ? -1.167 -11.788 5.090 1.00 39.43 294 VAL A C 1
ATOM 2264 O O . VAL A 1 302 ? -0.601 -12.842 4.803 1.00 39.48 294 VAL A O 1
ATOM 2268 N N . ALA A 1 303 ? -2.426 -11.731 5.519 1.00 39.22 295 ALA A N 1
ATOM 2269 C CA . ALA A 1 303 ? -3.279 -12.915 5.617 1.00 39.30 295 ALA A CA 1
ATOM 2270 C C . ALA A 1 303 ? -3.713 -13.456 4.249 1.00 39.24 295 ALA A C 1
ATOM 2271 O O . ALA A 1 303 ? -3.994 -14.642 4.116 1.00 39.15 295 ALA A O 1
ATOM 2273 N N . GLY A 1 304 ? -3.794 -12.582 3.249 1.00 39.23 296 GLY A N 1
ATOM 2274 C CA . GLY A 1 304 ? -4.124 -12.982 1.885 1.00 39.48 296 GLY A CA 1
ATOM 2275 C C . GLY A 1 304 ? -5.547 -12.695 1.444 1.00 39.53 296 GLY A C 1
ATOM 2276 O O . GLY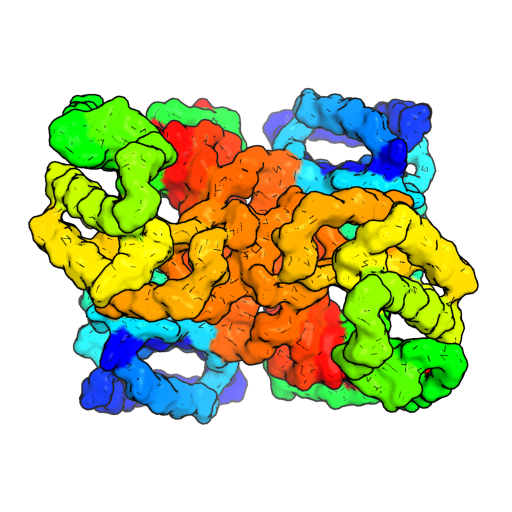 A 1 304 ? -5.909 -12.992 0.307 1.00 39.04 296 GLY A O 1
ATOM 2277 N N . MET A 1 305 ? -6.360 -12.117 2.326 1.00 39.69 297 MET A N 1
ATOM 2278 C CA . MET A 1 305 ? -7.716 -11.712 1.951 1.00 40.22 297 MET A CA 1
ATOM 2279 C C . MET A 1 305 ? -7.660 -10.491 1.042 1.00 40.23 297 MET A C 1
ATOM 2280 O O . MET A 1 305 ? -6.704 -9.710 1.090 1.00 40.16 297 MET A O 1
ATOM 2285 N N . LYS A 1 306 ? -8.673 -10.343 0.196 1.00 40.36 298 LYS A N 1
ATOM 2286 C CA . LYS A 1 306 ? -8.729 -9.234 -0.754 1.00 40.60 298 LYS A CA 1
ATOM 2287 C C . LYS A 1 306 ? -9.677 -8.137 -0.269 1.00 40.49 298 LYS A C 1
ATOM 2288 O O . LYS A 1 306 ? -10.463 -8.348 0.656 1.00 40.60 298 LYS A O 1
ATOM 2294 N N . LEU A 1 307 ? -9.572 -6.954 -0.868 1.00 40.69 299 LEU A N 1
ATOM 2295 C CA . LEU A 1 307 ? -10.344 -5.788 -0.423 1.00 40.51 299 LEU A CA 1
ATOM 2296 C C . LEU A 1 307 ? -11.010 -5.101 -1.598 1.00 40.28 299 LEU A C 1
ATOM 2297 O O . LEU A 1 307 ? -10.395 -4.926 -2.666 1.00 40.71 299 LEU A O 1
ATOM 2302 N N . ALA A 1 308 ? -12.274 -4.727 -1.408 1.00 39.93 300 ALA A N 1
ATOM 2303 C CA . ALA A 1 308 ? -13.011 -3.943 -2.402 1.00 39.79 300 ALA A CA 1
ATOM 2304 C C . ALA A 1 308 ? -13.495 -2.648 -1.789 1.00 39.89 300 ALA A C 1
ATOM 2305 O O . ALA A 1 308 ? -13.866 -2.609 -0.611 1.00 40.20 300 ALA A O 1
ATOM 2307 N N . ILE A 1 309 ? -13.469 -1.586 -2.585 1.00 39.84 301 ILE A N 1
ATOM 2308 C CA . ILE A 1 309 ? -14.182 -0.370 -2.247 1.00 39.85 301 ILE A CA 1
ATOM 2309 C C . ILE A 1 309 ? -15.570 -0.480 -2.838 1.00 39.80 301 ILE A C 1
ATOM 2310 O O . ILE A 1 309 ? -15.726 -0.641 -4.050 1.00 39.50 301 ILE A O 1
ATOM 2315 N N . ASP A 1 310 ? -16.565 -0.406 -1.962 1.00 39.88 302 ASP A N 1
ATOM 2316 C CA . ASP A 1 310 ? -17.968 -0.541 -2.315 1.00 40.11 302 ASP A CA 1
ATOM 2317 C C . ASP A 1 310 ? -18.526 0.867 -2.511 1.00 40.35 302 ASP A C 1
ATOM 2318 O O . ASP A 1 310 ? -18.022 1.823 -1.917 1.00 40.10 302 ASP A O 1
ATOM 2323 N N . ASP A 1 311 ? -19.563 0.994 -3.337 1.00 40.75 303 ASP A N 1
ATOM 2324 C CA . ASP A 1 311 ? -20.243 2.279 -3.569 1.00 41.09 303 ASP A CA 1
ATOM 2325 C C . ASP A 1 311 ? -19.269 3.382 -3.949 1.00 41.26 303 ASP A C 1
ATOM 2326 O O . ASP A 1 311 ? -19.389 4.519 -3.506 1.00 40.40 303 ASP A O 1
ATOM 2331 N N . PHE A 1 312 ? -18.301 3.027 -4.783 1.00 41.75 304 PHE A N 1
ATOM 2332 C CA . PHE A 1 312 ? -17.304 3.967 -5.219 1.00 42.45 304 PHE A CA 1
ATOM 2333 C C . PHE A 1 312 ? -17.970 5.009 -6.103 1.00 42.88 304 PHE A C 1
ATOM 2334 O O . PHE A 1 312 ? -18.609 4.660 -7.093 1.00 42.97 304 PHE A O 1
ATOM 2342 N N . GLY A 1 313 ? -17.822 6.282 -5.741 1.00 44.08 305 GLY A N 1
ATOM 2343 C CA . GLY A 1 313 ? -18.518 7.374 -6.422 1.00 44.93 305 GLY A CA 1
ATOM 2344 C C . GLY A 1 313 ? -19.676 7.978 -5.644 1.00 46.00 305 GLY A C 1
ATOM 2345 O O . GLY A 1 313 ? -20.301 8.921 -6.130 1.00 46.36 305 GLY A O 1
ATOM 2346 N N . ALA A 1 314 ? -19.971 7.443 -4.454 1.00 46.99 306 ALA A N 1
ATOM 2347 C CA . ALA A 1 314 ? -21.079 7.927 -3.602 1.00 47.96 306 ALA A CA 1
ATOM 2348 C C . ALA A 1 314 ? -20.648 8.814 -2.437 1.00 49.00 306 ALA A C 1
ATOM 2349 O O . ALA A 1 314 ? -21.486 9.495 -1.842 1.00 49.62 306 ALA A O 1
ATOM 2351 N N . GLY A 1 315 ? -19.370 8.792 -2.074 1.00 50.05 307 GLY A N 1
ATOM 2352 C CA . GLY A 1 315 ? -18.867 9.702 -1.036 1.00 50.68 307 GLY A CA 1
ATOM 2353 C C . GLY A 1 315 ? -18.078 10.849 -1.634 1.00 51.48 307 GLY A C 1
ATOM 2354 O O . GLY A 1 315 ? -17.309 11.510 -0.934 1.00 51.63 307 GLY A O 1
ATOM 2355 N N . TYR A 1 316 ? -18.261 11.061 -2.939 1.00 52.46 308 TYR A N 1
ATOM 2356 C CA . TYR A 1 316 ? -17.524 12.055 -3.733 1.00 52.97 308 TYR A CA 1
ATOM 2357 C C . TYR A 1 316 ? -16.035 11.738 -3.885 1.00 53.40 308 TYR A C 1
ATOM 2358 O O . TYR A 1 316 ? -15.220 12.595 -4.219 1.00 53.70 308 TYR A O 1
ATOM 2367 N N . SER A 1 317 ? -15.715 10.503 -3.517 1.00 53.46 309 SER A N 1
ATOM 2368 C CA . SER A 1 317 ? -14.913 9.577 -4.307 1.00 53.29 309 SER A CA 1
ATOM 2369 C C . SER A 1 317 ? -13.393 9.699 -4.321 1.00 53.05 309 SER A C 1
ATOM 2370 O O . SER A 1 317 ? -12.793 10.408 -3.508 1.00 53.34 309 SER A O 1
ATOM 2373 N N . GLY A 1 318 ? -12.796 8.972 -5.257 1.00 52.88 310 GLY A N 1
ATOM 2374 C CA . GLY A 1 318 ? -11.636 8.151 -4.968 1.00 52.63 310 GLY A CA 1
ATOM 2375 C C . GLY A 1 318 ? -10.246 8.624 -5.253 1.00 52.56 310 GLY A C 1
ATOM 2376 O O . GLY A 1 318 ? -9.332 8.249 -4.530 1.00 52.94 310 GLY A O 1
ATOM 2377 N N . LEU A 1 319 ? -10.066 9.409 -6.312 1.00 52.38 311 LEU A N 1
ATOM 2378 C CA . LEU A 1 319 ? -8.736 9.934 -6.698 1.00 52.12 311 LEU A CA 1
ATOM 2379 C C . LEU A 1 319 ? -7.811 10.223 -5.503 1.00 51.96 311 LEU A C 1
ATOM 2380 O O . LEU A 1 319 ? -6.590 10.059 -5.590 1.00 52.17 311 LEU A O 1
ATOM 2385 N N . SER A 1 320 ? -8.403 10.685 -4.403 1.00 51.69 312 SER A N 1
ATOM 2386 C CA . SER A 1 320 ? -7.719 10.829 -3.119 1.00 51.38 312 SER A CA 1
ATOM 2387 C C . SER A 1 320 ? -7.152 9.509 -2.601 1.00 51.05 312 SER A C 1
ATOM 2388 O O . SER A 1 320 ? -6.033 9.443 -2.080 1.00 51.22 312 SER A O 1
ATOM 2391 N N . LEU A 1 321 ? -7.973 8.475 -2.727 1.00 50.26 313 LEU A N 1
ATOM 2392 C CA . LEU A 1 321 ? -7.772 7.204 -2.057 1.00 49.72 313 LEU A CA 1
ATOM 2393 C C . LEU A 1 321 ? -6.682 6.372 -2.720 1.00 48.98 313 LEU A C 1
ATOM 2394 O O . LEU A 1 321 ? -5.867 5.768 -2.033 1.00 48.50 313 LEU A O 1
ATOM 2399 N N . LEU A 1 322 ? -6.666 6.360 -4.054 1.00 48.34 314 LEU A N 1
ATOM 2400 C CA . LEU A 1 322 ? -5.825 5.428 -4.809 1.00 47.85 314 LEU A CA 1
ATOM 2401 C C . LEU A 1 322 ? -4.324 5.610 -4.620 1.00 47.39 314 LEU A C 1
ATOM 2402 O O . LEU A 1 322 ? -3.566 4.644 -4.723 1.00 47.20 314 LEU A O 1
ATOM 2407 N N . THR A 1 323 ? -3.895 6.828 -4.305 1.00 46.93 315 THR A N 1
ATOM 2408 C CA . THR A 1 323 ? -2.506 7.063 -3.956 1.00 46.62 315 THR A CA 1
ATOM 2409 C C . THR A 1 323 ? -2.147 6.443 -2.592 1.00 46.48 315 THR A C 1
ATOM 2410 O O . THR A 1 323 ? -0.971 6.200 -2.321 1.00 46.40 315 THR A O 1
ATOM 2414 N N . ARG A 1 324 ? -3.157 6.146 -1.764 1.00 46.11 316 ARG A N 1
ATOM 2415 C CA . ARG A 1 324 ? -2.957 5.867 -0.344 1.00 46.09 316 ARG A CA 1
ATOM 2416 C C . ARG A 1 324 ? -3.480 4.559 0.231 1.00 45.33 316 ARG A C 1
ATOM 2417 O O . ARG A 1 324 ? -3.092 4.206 1.344 1.00 45.72 316 ARG A O 1
ATOM 2425 N N . PHE A 1 325 ? -4.268 3.772 -0.494 1.00 44.55 317 PHE A N 1
ATOM 2426 C CA . PHE A 1 325 ? -3.858 2.523 -1.113 1.00 43.41 317 PHE A CA 1
ATOM 2427 C C . PHE A 1 325 ? -4.572 2.193 -2.411 1.00 42.74 317 PHE A C 1
ATOM 2428 O O . PHE A 1 325 ? -5.376 2.982 -2.891 1.00 42.81 317 PHE A O 1
ATOM 2436 N N . GLN A 1 326 ? -4.316 0.996 -2.945 1.00 41.64 318 GLN A N 1
ATOM 2437 C CA . GLN A 1 326 ? -5.090 0.461 -4.079 1.00 40.94 318 GLN A CA 1
ATOM 2438 C C . GLN A 1 326 ? -5.819 -0.817 -3.662 1.00 39.93 318 GLN A C 1
ATOM 2439 O O . GLN A 1 326 ? -5.174 -1.771 -3.226 1.00 39.32 318 GLN A O 1
ATOM 2445 N N . PRO A 1 327 ? -7.163 -0.838 -3.779 1.00 38.93 319 PRO A N 1
ATOM 2446 C CA . PRO A 1 327 ? -7.897 -2.063 -3.502 1.00 38.96 319 PRO A CA 1
ATOM 2447 C C . PRO A 1 327 ? -7.732 -3.088 -4.611 1.00 38.65 319 PRO A C 1
ATOM 2448 O O . PRO A 1 327 ? -7.194 -2.784 -5.677 1.00 38.69 319 PRO A O 1
ATOM 2452 N N . ASP A 1 328 ? -8.218 -4.293 -4.366 1.00 38.56 320 ASP A N 1
ATOM 2453 C CA . ASP A 1 328 ? -8.247 -5.317 -5.393 1.00 38.91 320 ASP A CA 1
ATOM 2454 C C . ASP A 1 328 ? -9.385 -5.073 -6.369 1.00 38.92 320 ASP A C 1
ATOM 2455 O O . ASP A 1 328 ? -9.297 -5.433 -7.549 1.00 38.37 320 ASP A O 1
ATOM 2460 N N . LYS A 1 329 ? -10.441 -4.436 -5.873 1.00 39.00 321 LYS A N 1
ATOM 2461 C CA . LYS A 1 329 ? -11.654 -4.234 -6.628 1.00 39.49 321 LYS A CA 1
ATOM 2462 C C . LYS A 1 329 ? -12.305 -2.897 -6.285 1.00 39.13 321 LYS A C 1
ATOM 2463 O O . LYS A 1 329 ? -12.280 -2.462 -5.129 1.00 38.36 321 LYS A O 1
ATOM 2469 N N . ILE A 1 330 ? -12.889 -2.231 -7.280 1.00 39.14 322 ILE A N 1
ATOM 2470 C CA . ILE A 1 330 ? -13.799 -1.123 -6.970 1.00 39.93 322 ILE A CA 1
ATOM 2471 C C . ILE A 1 330 ? -15.171 -1.449 -7.516 1.00 39.80 322 ILE A C 1
ATOM 2472 O O . ILE A 1 330 ? -15.292 -2.013 -8.598 1.00 39.59 322 ILE A O 1
ATOM 2477 N N . LYS A 1 331 ? -16.201 -1.130 -6.739 1.00 40.05 323 LYS A N 1
ATOM 2478 C CA . LYS A 1 331 ? -17.575 -1.359 -7.163 1.00 40.80 323 LYS A CA 1
ATOM 2479 C C . LYS A 1 331 ? -18.214 -0.004 -7.420 1.00 41.01 323 LYS A C 1
ATOM 2480 O O . LYS A 1 331 ? -18.373 0.779 -6.500 1.00 40.71 323 LYS A O 1
ATOM 2486 N N . VAL A 1 332 ? -18.536 0.266 -8.686 1.00 41.56 324 VAL A N 1
ATOM 2487 C CA . VAL A 1 332 ? -19.070 1.558 -9.111 1.00 41.96 324 VAL A CA 1
ATOM 2488 C C . VAL A 1 332 ? -20.490 1.709 -8.578 1.00 42.40 324 VAL A C 1
ATOM 2489 O O . VAL A 1 332 ? -21.327 0.832 -8.748 1.00 42.51 324 VAL A O 1
ATOM 2493 N N . ASP A 1 333 ? -20.732 2.826 -7.907 1.00 43.19 325 ASP A N 1
ATOM 2494 C CA . ASP A 1 333 ? -21.989 3.077 -7.214 1.00 42.94 325 ASP A CA 1
ATOM 2495 C C . ASP A 1 333 ? -23.180 3.127 -8.169 1.00 42.71 325 ASP A C 1
ATOM 2496 O O . ASP A 1 333 ? -23.065 3.612 -9.298 1.00 41.83 325 ASP A O 1
ATOM 2501 N N . ALA A 1 334 ? -24.321 2.640 -7.690 1.00 42.30 326 ALA A N 1
ATOM 2502 C CA . ALA A 1 334 ? -25.547 2.568 -8.474 1.00 42.58 326 ALA A CA 1
ATOM 2503 C C . ALA A 1 334 ? -26.030 3.933 -8.982 1.00 42.63 326 ALA A C 1
ATOM 2504 O O . ALA A 1 334 ? -26.691 4.014 -10.022 1.00 43.21 326 ALA A O 1
ATOM 2506 N N . GLU A 1 335 ? -25.688 5.010 -8.286 1.00 42.53 327 GLU A N 1
ATOM 2507 C CA . GLU A 1 335 ? -26.056 6.336 -8.771 1.00 42.49 327 GLU A CA 1
ATOM 2508 C C . GLU A 1 335 ? -25.390 6.684 -10.115 1.00 42.17 327 GLU A C 1
ATOM 2509 O O . GLU A 1 335 ? -25.999 7.355 -10.938 1.00 42.24 327 GLU A O 1
ATOM 2515 N N . LEU A 1 336 ? -24.157 6.231 -10.338 1.00 41.71 328 LEU A N 1
ATOM 2516 C CA . LEU A 1 336 ? -23.474 6.453 -11.624 1.00 41.99 328 LEU A CA 1
ATOM 2517 C C . LEU A 1 336 ? -23.998 5.555 -12.746 1.00 41.71 328 LEU A C 1
ATOM 2518 O O . LEU A 1 336 ? -23.919 5.914 -13.924 1.00 41.84 328 LEU A O 1
ATOM 2523 N N . VAL A 1 337 ? -24.493 4.378 -12.371 1.00 41.73 329 VAL A N 1
ATOM 2524 C CA . VAL A 1 337 ? -25.090 3.422 -13.297 1.00 41.82 329 VAL A CA 1
ATOM 2525 C C . VAL A 1 337 ? -26.476 3.877 -13.748 1.00 41.77 329 VAL A C 1
ATOM 2526 O O . VAL A 1 337 ? -26.833 3.720 -14.912 1.00 41.86 329 VAL A O 1
ATOM 2530 N N . ARG A 1 338 ? -27.245 4.426 -12.814 1.00 42.15 330 ARG A N 1
ATOM 2531 C CA . ARG A 1 338 ? -28.613 4.883 -13.076 1.00 42.26 330 ARG A CA 1
ATOM 2532 C C . ARG A 1 338 ? -28.624 5.989 -14.131 1.00 41.89 330 ARG A C 1
ATOM 2533 O O . ARG A 1 338 ? -27.915 6.989 -14.003 1.00 42.03 330 ARG A O 1
ATOM 2541 N N . ASP A 1 339 ? -29.429 5.786 -15.175 1.00 41.65 331 ASP A N 1
ATOM 2542 C CA . ASP A 1 339 ? -29.560 6.727 -16.305 1.00 41.17 331 ASP A CA 1
ATOM 2543 C C . ASP A 1 339 ? -28.239 7.029 -17.026 1.00 40.16 331 ASP A C 1
ATOM 2544 O O . ASP A 1 339 ? -28.099 8.074 -17.659 1.00 39.78 331 ASP A O 1
ATOM 2549 N N . ILE A 1 340 ? -27.290 6.100 -16.958 1.00 39.24 332 ILE A N 1
ATOM 2550 C CA . ILE A 1 340 ? -26.021 6.248 -17.653 1.00 39.31 332 ILE A CA 1
ATOM 2551 C C . ILE A 1 340 ? -26.230 6.297 -19.173 1.00 39.12 332 ILE A C 1
ATOM 2552 O O . ILE A 1 340 ? -25.467 6.935 -19.883 1.00 38.82 332 ILE A O 1
ATOM 2557 N N . HIS A 1 341 ? -27.271 5.623 -19.656 1.00 38.92 333 HIS A N 1
ATOM 2558 C CA . HIS A 1 341 ? -27.616 5.646 -21.085 1.00 39.40 333 HIS A CA 1
ATOM 2559 C C . HIS A 1 341 ? -28.010 7.032 -21.635 1.00 39.18 333 HIS A C 1
ATOM 2560 O O . HIS A 1 341 ? -27.916 7.258 -22.838 1.00 39.86 333 HIS A O 1
ATOM 2567 N N . ILE A 1 342 ? -28.439 7.947 -20.763 1.00 39.03 334 ILE A N 1
ATOM 2568 C CA . ILE A 1 342 ? -28.793 9.314 -21.175 1.00 38.72 334 ILE A CA 1
ATOM 2569 C C . ILE A 1 342 ? -27.908 10.429 -20.580 1.00 38.34 334 ILE A C 1
ATOM 2570 O O . ILE A 1 342 ? -28.113 11.607 -20.900 1.00 38.39 334 ILE A O 1
ATOM 2575 N N . SER A 1 343 ? -26.905 10.062 -19.775 1.00 37.75 335 SER A N 1
ATOM 2576 C CA . SER A 1 343 ? -26.031 11.035 -19.103 1.00 37.28 335 SER A CA 1
ATOM 2577 C C . SER A 1 343 ? -24.604 10.974 -19.631 1.00 36.98 335 SER A C 1
ATOM 2578 O O . SER A 1 343 ? -23.853 10.065 -19.298 1.00 37.13 335 SER A O 1
ATOM 2581 N N . GLY A 1 344 ? -24.233 11.945 -20.456 1.00 36.80 336 GLY A N 1
ATOM 2582 C CA . GLY A 1 344 ? -22.856 12.090 -20.905 1.00 36.72 336 GLY A CA 1
ATOM 2583 C C . GLY A 1 344 ? -21.867 12.203 -19.755 1.00 36.56 336 GLY A C 1
ATOM 2584 O O . GLY A 1 344 ? -20.753 11.672 -19.826 1.00 35.99 336 GLY A O 1
ATOM 2585 N N . THR A 1 345 ? -22.273 12.893 -18.693 1.00 36.52 337 THR A N 1
ATOM 2586 C CA . THR A 1 345 ? -21.414 13.088 -17.534 1.00 36.34 337 THR A CA 1
ATOM 2587 C C . THR A 1 345 ? -21.086 11.765 -16.869 1.00 36.22 337 THR A C 1
ATOM 2588 O O . THR A 1 345 ? -19.917 11.460 -16.643 1.00 36.03 337 THR A O 1
ATOM 2592 N N . LYS A 1 346 ? -22.120 10.976 -16.573 1.00 36.18 338 LYS A N 1
ATOM 2593 C CA . LYS A 1 346 ? -21.937 9.650 -15.973 1.00 35.92 338 LYS A CA 1
ATOM 2594 C C . LYS A 1 346 ? -21.156 8.702 -16.883 1.00 35.78 338 LYS A C 1
ATOM 2595 O O . LYS A 1 346 ? -20.365 7.896 -16.402 1.00 35.59 338 LYS A O 1
ATOM 2601 N N . GLN A 1 347 ? -21.363 8.799 -18.194 1.00 35.20 339 GLN A N 1
ATOM 2602 C CA . GLN A 1 347 ? -20.607 7.973 -19.125 1.00 35.30 339 GLN A CA 1
ATOM 2603 C C . GLN A 1 347 ? -19.134 8.327 -19.049 1.00 35.01 339 GLN A C 1
ATOM 2604 O O . GLN A 1 347 ? -18.286 7.440 -18.967 1.00 34.35 339 GLN A O 1
ATOM 2610 N N . ALA A 1 348 ? -18.843 9.625 -19.082 1.00 34.73 340 ALA A N 1
ATOM 2611 C CA . ALA A 1 348 ? -17.478 10.106 -19.026 1.00 35.22 340 ALA A CA 1
ATOM 2612 C C . ALA A 1 348 ? -16.768 9.680 -17.742 1.00 35.41 340 ALA A C 1
ATOM 2613 O O . ALA A 1 348 ? -15.616 9.247 -17.797 1.00 35.19 340 ALA A O 1
ATOM 2615 N N . ILE A 1 349 ? -17.462 9.777 -16.607 1.00 36.12 341 ILE A N 1
ATOM 2616 C CA . ILE A 1 349 ? -16.892 9.416 -15.303 1.00 36.35 341 ILE A CA 1
ATOM 2617 C C . ILE A 1 349 ? -16.609 7.918 -15.227 1.00 36.88 341 ILE A C 1
ATOM 2618 O O . ILE A 1 349 ? -15.508 7.503 -14.844 1.00 36.91 341 ILE A O 1
ATOM 2623 N N . VAL A 1 350 ? -17.593 7.105 -15.601 1.00 37.12 342 VAL A N 1
ATOM 2624 C CA . VAL A 1 350 ? -17.429 5.662 -15.526 1.00 37.37 342 VAL A CA 1
ATOM 2625 C C . VAL A 1 350 ? -16.330 5.188 -16.485 1.00 37.22 342 VAL A C 1
ATOM 2626 O O . VAL A 1 350 ? -15.514 4.355 -16.125 1.00 37.13 342 VAL A O 1
ATOM 2630 N N . ALA A 1 351 ? -16.307 5.722 -17.695 1.00 37.76 343 ALA A N 1
ATOM 2631 C CA . ALA A 1 351 ? -15.264 5.374 -18.656 1.00 38.33 343 ALA A CA 1
ATOM 2632 C C . ALA A 1 351 ? -13.865 5.667 -18.096 1.00 38.76 343 ALA A C 1
ATOM 2633 O O . ALA A 1 351 ? -12.923 4.902 -18.314 1.00 39.20 343 ALA A O 1
ATOM 2635 N N . SER A 1 352 ? -13.740 6.766 -17.361 1.00 39.45 344 SER A N 1
ATOM 2636 C CA . SER A 1 352 ? -12.453 7.188 -16.806 1.00 39.81 344 SER A CA 1
ATOM 2637 C C . SER A 1 352 ? -12.019 6.280 -15.652 1.00 39.84 344 SER A C 1
ATOM 2638 O O . SER A 1 352 ? -10.844 5.951 -15.514 1.00 39.65 344 SER A O 1
ATOM 2641 N N . VAL A 1 353 ? -12.979 5.882 -14.827 1.00 40.13 345 VAL A N 1
ATOM 2642 C CA . VAL A 1 353 ? -12.725 4.967 -13.710 1.00 40.07 345 VAL A CA 1
ATOM 2643 C C . VAL A 1 353 ? -12.263 3.593 -14.234 1.00 40.08 345 VAL A C 1
ATOM 2644 O O . VAL A 1 353 ? -11.316 2.983 -13.713 1.00 39.91 345 VAL A O 1
ATOM 2648 N N . VAL A 1 354 ? -12.952 3.113 -15.264 1.00 39.96 346 VAL A N 1
ATOM 2649 C CA . VAL A 1 354 ? -12.591 1.865 -15.931 1.00 39.86 346 VAL A CA 1
ATOM 2650 C C . VAL A 1 354 ? -11.162 1.908 -16.452 1.00 39.51 346 VAL A C 1
ATOM 2651 O O . VAL A 1 354 ? -10.411 0.951 -16.274 1.00 39.33 346 VAL A O 1
ATOM 2655 N N . ARG A 1 355 ? -10.778 3.015 -17.079 1.00 39.74 347 ARG A N 1
ATOM 2656 C CA . ARG A 1 355 ? -9.441 3.126 -17.658 1.00 39.39 347 ARG A CA 1
ATOM 2657 C C . ARG A 1 355 ? -8.375 3.188 -16.573 1.00 38.76 347 ARG A C 1
ATOM 2658 O O . ARG A 1 355 ? -7.326 2.565 -16.692 1.00 37.87 347 ARG A O 1
ATOM 2666 N N . CYS A 1 356 ? -8.661 3.929 -15.506 1.00 38.33 348 CYS A N 1
ATOM 2667 C CA . CYS A 1 356 ? -7.723 4.078 -14.401 1.00 38.18 348 CYS A CA 1
ATOM 2668 C C . CYS A 1 356 ? -7.471 2.730 -13.710 1.00 37.77 348 CYS A C 1
ATOM 2669 O O . CYS A 1 356 ? -6.331 2.327 -13.511 1.00 36.62 348 CYS A O 1
ATOM 2672 N N . CYS A 1 357 ? -8.551 2.030 -13.370 1.00 37.84 349 CYS A N 1
ATOM 2673 C CA . CYS A 1 357 ? -8.473 0.693 -12.776 1.00 37.76 349 CYS A CA 1
ATOM 2674 C C . CYS A 1 357 ? -7.740 -0.321 -13.641 1.00 37.61 349 CYS A C 1
ATOM 2675 O O . CYS A 1 357 ? -6.968 -1.129 -13.136 1.00 37.37 349 CYS A O 1
ATOM 2678 N N . GLU A 1 358 ? -7.994 -0.277 -14.941 1.00 37.82 350 GLU A N 1
ATOM 2679 C CA . GLU A 1 358 ? -7.282 -1.111 -15.906 1.00 37.90 350 GLU A CA 1
ATOM 2680 C C . GLU A 1 358 ? -5.777 -0.879 -15.829 1.00 37.70 350 GLU A C 1
ATOM 2681 O O . GLU A 1 358 ? -4.992 -1.828 -15.774 1.00 37.90 350 GLU A O 1
ATOM 2687 N N . ASP A 1 359 ? -5.386 0.391 -15.822 1.00 37.30 351 ASP A N 1
ATOM 2688 C CA . ASP A 1 359 ? -3.981 0.775 -15.682 1.00 36.92 351 ASP A CA 1
ATOM 2689 C C . ASP A 1 359 ? -3.378 0.356 -14.332 1.00 36.40 351 ASP A C 1
ATOM 2690 O O . ASP A 1 359 ? -2.206 -0.012 -14.264 1.00 35.42 351 ASP A O 1
ATOM 2695 N N . LEU A 1 360 ? -4.192 0.403 -13.279 1.00 36.14 352 LEU A N 1
ATOM 2696 C CA . LEU A 1 360 ? -3.782 -0.005 -11.938 1.00 36.58 352 LEU A CA 1
ATOM 2697 C C . LEU A 1 360 ? -4.010 -1.493 -11.658 1.00 36.39 352 LEU A C 1
ATOM 2698 O O . LEU A 1 360 ? -3.682 -1.972 -10.579 1.00 36.46 352 LEU A O 1
ATOM 2703 N N . GLY A 1 361 ? -4.592 -2.217 -12.608 1.00 36.34 353 GLY A N 1
ATOM 2704 C CA . GLY A 1 361 ? -4.890 -3.633 -12.418 1.00 36.20 353 GLY A CA 1
ATOM 2705 C C . GLY A 1 361 ? -5.913 -3.912 -11.343 1.00 36.01 353 GLY A C 1
ATOM 2706 O O . GLY A 1 361 ? -5.810 -4.909 -10.640 1.00 35.83 353 GLY A O 1
ATOM 2707 N N . ILE A 1 362 ? -6.908 -3.034 -11.233 1.00 35.83 354 ILE A N 1
ATOM 2708 C CA . ILE A 1 362 ? -7.985 -3.161 -10.262 1.00 36.15 354 ILE A CA 1
ATOM 2709 C C . ILE A 1 362 ? -9.231 -3.653 -10.995 1.00 36.24 354 ILE A C 1
ATOM 2710 O O . ILE A 1 362 ? -9.549 -3.157 -12.066 1.00 36.34 354 ILE A O 1
ATOM 2715 N N . THR A 1 363 ? -9.917 -4.634 -10.424 1.00 37.01 355 THR A N 1
ATOM 2716 C CA . THR A 1 363 ? -11.154 -5.157 -11.005 1.00 37.23 355 THR A 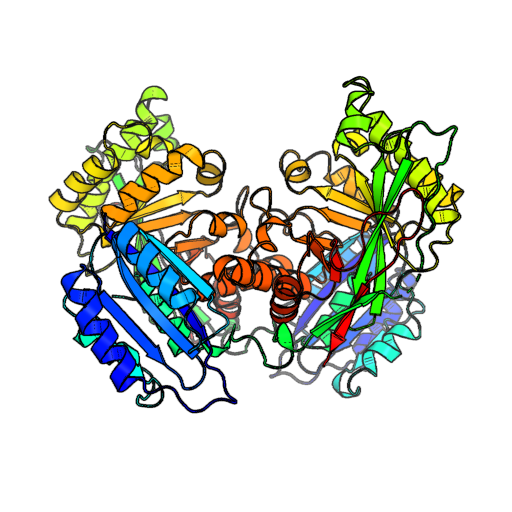CA 1
ATOM 2717 C C . THR A 1 363 ? -12.286 -4.159 -10.793 1.00 37.05 355 THR A C 1
ATOM 2718 O O . THR A 1 363 ? -12.459 -3.654 -9.685 1.00 36.63 355 THR A O 1
ATOM 2722 N N . VAL A 1 364 ? -13.059 -3.886 -11.840 1.00 36.41 356 VAL A N 1
ATOM 2723 C CA . VAL A 1 364 ? -14.221 -3.000 -11.722 1.00 37.20 356 VAL A CA 1
ATOM 2724 C C . VAL A 1 364 ? -15.554 -3.750 -11.896 1.00 37.29 356 VAL A C 1
ATOM 2725 O O . VAL A 1 364 ? -15.747 -4.469 -12.870 1.00 37.04 356 VAL A O 1
ATOM 2729 N N . VAL A 1 365 ? -16.460 -3.563 -10.937 1.00 37.56 357 VAL A N 1
ATOM 2730 C CA . VAL A 1 365 ? -17.830 -4.098 -11.006 1.00 37.82 357 VAL A CA 1
ATOM 2731 C C . VAL A 1 365 ? -18.811 -2.929 -11.030 1.00 38.05 357 VAL A C 1
ATOM 2732 O O . VAL A 1 365 ? -18.629 -1.981 -10.286 1.00 38.46 357 VAL A O 1
ATOM 2736 N N . ALA A 1 366 ? -19.826 -2.982 -11.898 1.00 38.27 358 ALA A N 1
ATOM 2737 C CA . ALA A 1 366 ? -20.933 -2.023 -11.862 1.00 38.37 358 ALA A CA 1
ATOM 2738 C C . ALA A 1 366 ? -22.083 -2.579 -11.015 1.00 38.88 358 ALA A C 1
ATOM 2739 O O . ALA A 1 366 ? -22.553 -3.704 -11.259 1.00 38.91 358 ALA A O 1
ATOM 2741 N N . GLU A 1 367 ? -22.518 -1.799 -10.020 1.00 38.84 359 GLU A N 1
ATOM 2742 C CA . GLU A 1 367 ? -23.624 -2.173 -9.148 1.00 39.56 359 GLU A CA 1
ATOM 2743 C C . GLU A 1 367 ? -24.946 -1.581 -9.589 1.00 39.34 359 GLU A C 1
ATOM 2744 O O . GLU A 1 367 ? -24.981 -0.530 -10.206 1.00 39.93 359 GLU A O 1
ATOM 2750 N N . GLY A 1 368 ? -26.034 -2.228 -9.182 1.00 39.35 360 GLY A N 1
ATOM 2751 C CA . GLY A 1 368 ? -27.378 -1.693 -9.371 1.00 39.06 360 GLY A CA 1
ATOM 2752 C C . GLY A 1 368 ? -27.860 -1.721 -10.806 1.00 38.58 360 GLY A C 1
ATOM 2753 O O . GLY A 1 368 ? -28.674 -0.886 -11.203 1.00 38.29 360 GLY A O 1
ATOM 2754 N N . VAL A 1 369 ? -27.384 -2.700 -11.571 1.00 38.41 361 VAL A N 1
ATOM 2755 C CA . VAL A 1 369 ? -27.699 -2.801 -13.002 1.00 38.36 361 VAL A CA 1
ATOM 2756 C C . VAL A 1 369 ? -29.086 -3.451 -13.157 1.00 38.45 361 VAL A C 1
ATOM 2757 O O . VAL A 1 369 ? -29.258 -4.635 -12.904 1.00 38.93 361 VAL A O 1
ATOM 2761 N N . GLU A 1 370 ? -30.062 -2.646 -13.568 1.00 38.19 362 GLU A N 1
ATOM 2762 C CA . GLU A 1 370 ? -31.460 -3.027 -13.595 1.00 38.24 362 GLU A CA 1
ATOM 2763 C C . GLU A 1 370 ? -32.038 -3.237 -14.991 1.00 38.00 362 GLU A C 1
ATOM 2764 O O . GLU A 1 370 ? -33.048 -3.921 -15.127 1.00 37.53 362 GLU A O 1
ATOM 2770 N N . THR A 1 371 ? -31.407 -2.658 -16.014 1.00 37.77 363 THR A N 1
ATOM 2771 C CA . THR A 1 371 ? -31.949 -2.675 -17.367 1.00 38.07 363 THR A CA 1
ATOM 2772 C C . THR A 1 371 ? -30.869 -2.959 -18.405 1.00 37.91 363 THR A C 1
ATOM 2773 O O . THR A 1 371 ? -29.685 -2.723 -18.164 1.00 36.91 363 THR A O 1
ATOM 2777 N N . LEU A 1 372 ? -31.304 -3.442 -19.573 1.00 37.87 364 LEU A N 1
ATOM 2778 C CA . LEU A 1 372 ? -30.417 -3.741 -20.684 1.00 38.51 364 LEU A CA 1
ATOM 2779 C C . LEU A 1 372 ? -29.756 -2.477 -21.210 1.00 38.88 364 LEU A C 1
ATOM 2780 O O . LEU A 1 372 ? -28.638 -2.523 -21.705 1.00 38.80 364 LEU A O 1
ATOM 2785 N N . GLU A 1 373 ? -30.474 -1.362 -21.116 1.00 39.24 365 GLU A N 1
ATOM 2786 C CA . GLU A 1 373 ? -29.979 -0.066 -21.562 1.00 39.63 365 GLU A CA 1
ATOM 2787 C C . GLU A 1 373 ? -28.727 0.283 -20.776 1.00 39.69 365 GLU A C 1
ATOM 2788 O O . GLU A 1 373 ? -27.738 0.713 -21.339 1.00 39.61 365 GLU A O 1
ATOM 2794 N N . GLU A 1 374 ? -28.781 0.075 -19.467 1.00 39.27 366 GLU A N 1
ATOM 2795 C CA . GLU A 1 374 ? -27.629 0.297 -18.596 1.00 39.53 366 GLU A CA 1
ATOM 2796 C C . GLU A 1 374 ? -26.468 -0.642 -18.932 1.00 39.37 366 GLU A C 1
ATOM 2797 O O . GLU A 1 374 ? -25.334 -0.186 -19.086 1.00 39.57 366 GLU A O 1
ATOM 2803 N N . TRP A 1 375 ? -26.753 -1.939 -19.058 1.00 38.96 367 TRP A N 1
ATOM 2804 C CA . TRP A 1 375 ? -25.722 -2.928 -19.373 1.00 38.64 367 TRP A CA 1
ATOM 2805 C C . TRP A 1 375 ? -25.027 -2.619 -20.694 1.00 38.29 367 TRP A C 1
ATOM 2806 O O . TRP A 1 375 ? -23.809 -2.662 -20.788 1.00 37.48 367 TRP A O 1
ATOM 2817 N N . CYS A 1 376 ? -25.807 -2.308 -21.722 1.00 38.56 368 CYS A N 1
ATOM 2818 C CA . CYS A 1 376 ? -25.230 -1.982 -23.025 1.00 38.54 368 CYS A CA 1
ATOM 2819 C C . CYS A 1 376 ? -24.250 -0.818 -22.963 1.00 38.46 368 CYS A C 1
ATOM 2820 O O . CYS A 1 376 ? -23.123 -0.931 -23.430 1.00 37.98 368 CYS A O 1
ATOM 2823 N N . TRP A 1 377 ? -24.687 0.293 -22.379 1.00 38.77 369 TRP A N 1
ATOM 2824 C CA . TRP A 1 377 ? -23.833 1.483 -22.230 1.00 38.84 369 TRP A CA 1
ATOM 2825 C C . TRP A 1 377 ? -22.617 1.266 -21.325 1.00 38.79 369 TRP A C 1
ATOM 2826 O O . TRP A 1 377 ? -21.520 1.750 -21.621 1.00 38.36 369 TRP A O 1
ATOM 2837 N N . LEU A 1 378 ? -22.808 0.528 -20.234 1.00 38.64 370 LEU A N 1
ATOM 2838 C CA . LEU A 1 378 ? -21.694 0.126 -19.370 1.00 39.03 370 LEU A CA 1
ATOM 2839 C C . LEU A 1 378 ? -20.690 -0.742 -20.124 1.00 39.29 370 LEU A C 1
ATOM 2840 O O . LEU A 1 378 ? -19.488 -0.520 -20.040 1.00 39.10 370 LEU A O 1
ATOM 2845 N N . GLN A 1 379 ? -21.188 -1.717 -20.873 1.00 39.47 371 GLN A N 1
ATOM 2846 C CA . GLN A 1 379 ? -20.327 -2.514 -21.718 1.00 39.85 371 GLN A CA 1
ATOM 2847 C C . GLN A 1 379 ? -19.544 -1.593 -22.684 1.00 40.10 371 GLN A C 1
ATOM 2848 O O . GLN A 1 379 ? -18.340 -1.771 -22.859 1.00 39.93 371 GLN A O 1
ATOM 2854 N N . SER A 1 380 ? -20.203 -0.588 -23.260 1.00 40.14 372 SER A N 1
ATOM 2855 C CA . SER A 1 380 ? -19.551 0.303 -24.236 1.00 40.46 372 SER A CA 1
ATOM 2856 C C . SER A 1 380 ? -18.425 1.180 -23.663 1.00 40.78 372 SER A C 1
ATOM 2857 O O . SER A 1 380 ? -17.558 1.627 -24.415 1.00 40.83 372 SER A O 1
ATOM 2860 N N . VAL A 1 381 ? -18.426 1.415 -22.348 1.00 41.25 373 VAL A N 1
ATOM 2861 C CA . VAL A 1 381 ? -17.350 2.176 -21.691 1.00 41.06 373 VAL A CA 1
ATOM 2862 C C . VAL A 1 381 ? -16.301 1.274 -21.004 1.00 41.29 373 VAL A C 1
ATOM 2863 O O . VAL A 1 381 ? -15.391 1.779 -20.333 1.00 40.81 373 VAL A O 1
ATOM 2867 N N . GLY A 1 382 ? -16.431 -0.047 -21.168 1.00 40.60 374 GLY A N 1
ATOM 2868 C CA . GLY A 1 382 ? -15.387 -0.990 -20.754 1.00 40.31 374 GLY A CA 1
ATOM 2869 C C . GLY A 1 382 ? -15.642 -1.823 -19.502 1.00 39.88 374 GLY A C 1
ATOM 2870 O O . GLY A 1 382 ? -14.759 -2.561 -19.070 1.00 39.66 374 GLY A O 1
ATOM 2871 N N . ILE A 1 383 ? -16.833 -1.726 -18.918 1.00 39.90 375 ILE A N 1
ATOM 2872 C CA . ILE A 1 383 ? -17.197 -2.583 -17.769 1.00 39.52 375 ILE A CA 1
ATOM 2873 C C . ILE A 1 383 ? -17.533 -4.009 -18.235 1.00 39.19 375 ILE A C 1
ATOM 2874 O O . ILE A 1 383 ? -18.270 -4.186 -19.198 1.00 38.70 375 ILE A O 1
ATOM 2879 N N . ARG A 1 384 ? -16.985 -5.015 -17.552 1.00 39.13 376 ARG A N 1
ATOM 2880 C CA . ARG A 1 384 ? -17.255 -6.423 -17.885 1.00 39.13 376 ARG A CA 1
ATOM 2881 C C . ARG A 1 384 ? -17.844 -7.261 -16.740 1.00 38.96 376 ARG A C 1
ATOM 2882 O O . ARG A 1 384 ? -18.278 -8.385 -16.970 1.00 38.89 376 ARG A O 1
ATOM 2890 N N . LEU A 1 385 ? -17.839 -6.738 -15.517 1.00 38.92 377 LEU A N 1
ATOM 2891 C CA . LEU A 1 385 ? -18.465 -7.410 -14.376 1.00 38.79 377 LEU A CA 1
ATOM 2892 C C . LEU A 1 385 ? -19.628 -6.578 -13.869 1.00 38.54 377 LEU A C 1
ATOM 2893 O O . LEU A 1 385 ? -19.526 -5.356 -13.792 1.00 38.25 377 LEU A O 1
ATOM 2898 N N . PHE A 1 386 ? -20.730 -7.252 -13.535 1.00 38.15 378 PHE A N 1
ATOM 2899 C CA . PHE A 1 386 ? -21.983 -6.596 -13.215 1.00 38.17 378 PHE A CA 1
ATOM 2900 C C . PHE A 1 386 ? -22.687 -7.278 -12.040 1.00 38.57 378 PHE A C 1
ATOM 2901 O O . PHE A 1 386 ? -22.662 -8.511 -11.886 1.00 38.38 378 PHE A O 1
ATOM 2909 N N . GLN A 1 387 ? -23.325 -6.448 -11.230 1.00 38.30 379 GLN A N 1
ATOM 2910 C CA . GLN A 1 387 ? -24.126 -6.895 -10.120 1.00 38.44 379 GLN A CA 1
ATOM 2911 C C . GLN A 1 387 ? -25.431 -6.125 -10.198 1.00 38.27 379 GLN A C 1
ATOM 2912 O O . GLN A 1 387 ? -25.435 -4.904 -10.221 1.00 38.94 379 GLN A O 1
ATOM 2918 N N . GLY A 1 388 ? -26.543 -6.838 -10.270 1.00 37.87 380 GLY A N 1
ATOM 2919 C CA . GLY A 1 388 ? -27.812 -6.178 -10.285 1.00 37.58 380 GLY A CA 1
ATOM 2920 C C . GLY A 1 388 ? -28.943 -7.137 -10.531 1.00 37.77 380 GLY A C 1
ATOM 2921 O O . GLY A 1 388 ? -28.742 -8.277 -10.974 1.00 37.61 380 GLY A O 1
ATOM 2922 N N . PHE A 1 389 ? -30.143 -6.641 -10.273 1.00 37.46 381 PHE A N 1
ATOM 2923 C CA . PHE A 1 389 ? -31.360 -7.403 -10.444 1.00 37.27 381 PHE A CA 1
ATOM 2924 C C . PHE A 1 389 ? -31.597 -7.853 -11.884 1.00 37.54 381 PHE A C 1
ATOM 2925 O O . PHE A 1 389 ? -32.353 -8.793 -12.107 1.00 37.40 381 PHE A O 1
ATOM 2933 N N . LEU A 1 390 ? -30.978 -7.181 -12.855 1.00 37.74 382 LEU A N 1
ATOM 2934 C CA . LEU A 1 390 ? -31.073 -7.619 -14.245 1.00 38.17 382 LEU A CA 1
ATOM 2935 C C . LEU A 1 390 ? -30.583 -9.058 -14.419 1.00 38.66 382 LEU A C 1
ATOM 2936 O O . LEU A 1 390 ? -31.184 -9.835 -15.165 1.00 38.31 382 LEU A O 1
ATOM 2941 N N . PHE A 1 391 ? -29.506 -9.409 -13.717 1.00 39.11 383 PHE A N 1
ATOM 2942 C CA . PHE A 1 391 ? -28.881 -10.722 -13.846 1.00 39.69 383 PHE A CA 1
ATOM 2943 C C . PHE A 1 391 ? -29.294 -11.677 -12.748 1.00 40.40 383 PHE A C 1
ATOM 2944 O O . PHE A 1 391 ? -29.667 -12.807 -13.027 1.00 40.55 383 PHE A O 1
ATOM 2952 N N . SER A 1 392 ? -29.236 -11.228 -11.501 1.00 40.79 384 SER A N 1
ATOM 2953 C CA . SER A 1 392 ? -29.447 -12.123 -10.368 1.00 41.74 384 SER A CA 1
ATOM 2954 C C . SER A 1 392 ? -29.909 -11.360 -9.142 1.00 41.60 384 SER A C 1
ATOM 2955 O O . SER A 1 392 ? -29.258 -10.415 -8.710 1.00 41.87 384 SER A O 1
ATOM 2958 N N . ARG A 1 393 ? -31.033 -11.775 -8.582 1.00 41.72 385 ARG A N 1
ATOM 2959 C CA . ARG A 1 393 ? -31.528 -11.176 -7.352 1.00 42.15 385 ARG A CA 1
ATOM 2960 C C . ARG A 1 393 ? -31.005 -11.946 -6.148 1.00 41.89 385 ARG A C 1
ATOM 2961 O O . ARG A 1 393 ? -30.815 -13.160 -6.233 1.00 42.10 385 ARG A O 1
ATOM 2969 N N . PRO A 1 394 ? -30.779 -11.247 -5.020 1.00 41.48 386 PRO A N 1
ATOM 2970 C CA . PRO A 1 394 ? -30.305 -11.931 -3.825 1.00 41.18 386 PRO A CA 1
ATOM 2971 C C . PRO A 1 394 ? -31.219 -13.082 -3.410 1.00 40.91 386 PRO A C 1
ATOM 2972 O O . PRO A 1 394 ? -32.448 -12.972 -3.511 1.00 40.98 386 PRO A O 1
ATOM 2976 N N . CYS A 1 395 ? -30.611 -14.178 -2.965 1.00 40.36 387 CYS A N 1
ATOM 2977 C CA . CYS A 1 395 ? -31.345 -15.382 -2.588 1.00 40.34 387 CYS A CA 1
ATOM 2978 C C . CYS A 1 395 ? -30.920 -15.796 -1.185 1.00 40.07 387 CYS A C 1
ATOM 2979 O O . CYS A 1 395 ? -29.730 -15.963 -0.919 1.00 39.79 387 CYS A O 1
ATOM 2982 N N . LEU A 1 396 ? -31.899 -15.953 -0.302 1.00 40.07 388 LEU A N 1
ATOM 2983 C CA . LEU A 1 396 ? -31.645 -16.239 1.102 1.00 40.50 388 LEU A CA 1
ATOM 2984 C C . LEU A 1 396 ? -30.996 -17.616 1.297 1.00 40.59 388 LEU A C 1
ATOM 2985 O O . LEU A 1 396 ? -31.588 -18.635 0.944 1.00 40.36 388 LEU A O 1
ATOM 2990 N N . ASN A 1 397 ? -29.778 -17.622 1.844 1.00 40.82 389 ASN A N 1
ATOM 2991 C CA . ASN A 1 397 ? -29.026 -18.847 2.125 1.00 41.06 389 ASN A CA 1
ATOM 2992 C C . ASN A 1 397 ? -28.920 -19.804 0.930 1.00 41.23 389 ASN A C 1
ATOM 2993 O O . ASN A 1 397 ? -29.076 -21.013 1.081 1.00 41.30 389 ASN A O 1
ATOM 2998 N N . GLY A 1 398 ? -28.649 -19.274 -0.253 1.00 41.70 390 GLY A N 1
ATOM 2999 C CA . GLY A 1 398 ? -28.527 -20.134 -1.428 1.00 42.04 390 GLY A CA 1
ATOM 3000 C C . GLY A 1 398 ? -28.262 -19.352 -2.689 1.00 42.53 390 GLY A C 1
ATOM 3001 O O . GLY A 1 398 ? -28.411 -18.134 -2.709 1.00 43.11 390 GLY A O 1
ATOM 3002 N N . ILE A 1 399 ? -27.874 -20.068 -3.741 1.00 42.92 391 ILE A N 1
ATOM 3003 C CA . ILE A 1 399 ? -27.533 -19.476 -5.029 1.00 42.97 391 ILE A CA 1
ATOM 3004 C C . ILE A 1 399 ? -28.785 -19.334 -5.884 1.00 43.05 391 ILE A C 1
ATOM 3005 O O . ILE A 1 399 ? -29.428 -20.329 -6.229 1.00 43.01 391 ILE A O 1
ATOM 3010 N N . GLY A 1 400 ? -29.114 -18.094 -6.237 1.00 42.84 392 GLY A N 1
ATOM 3011 C CA . GLY A 1 400 ? -30.352 -17.792 -6.935 1.00 42.85 392 GLY A CA 1
ATOM 3012 C C . GLY A 1 400 ? -30.219 -18.040 -8.422 1.00 42.77 392 GLY A C 1
ATOM 3013 O O . GLY A 1 400 ? -29.169 -18.459 -8.900 1.00 42.30 392 GLY A O 1
ATOM 3014 N N . GLU A 1 401 ? -31.294 -17.780 -9.151 1.00 42.93 393 GLU A N 1
ATOM 3015 C CA . GLU A 1 401 ? -31.283 -17.964 -10.597 1.00 43.28 393 GLU A CA 1
ATOM 3016 C C . GLU A 1 401 ? -30.595 -16.788 -11.277 1.00 42.82 393 GLU A C 1
ATOM 3017 O O . GLU A 1 401 ? -30.606 -15.676 -10.761 1.00 42.06 393 GLU A O 1
ATOM 3023 N N . ILE A 1 402 ? -29.974 -17.049 -12.423 1.00 42.94 394 ILE A N 1
ATOM 3024 C CA . ILE A 1 402 ? -29.186 -16.034 -13.119 1.00 42.95 394 ILE A CA 1
ATOM 3025 C C . ILE A 1 402 ? -29.686 -15.879 -14.540 1.00 42.40 394 ILE A C 1
ATOM 3026 O O . ILE A 1 402 ? -29.837 -16.867 -15.254 1.00 42.18 394 ILE A O 1
ATOM 3031 N N . CYS A 1 403 ? -29.942 -14.635 -14.938 1.00 41.78 395 CYS A N 1
ATOM 3032 C CA . CYS A 1 403 ? -30.370 -14.325 -16.291 1.00 42.04 395 CYS A CA 1
ATOM 3033 C C . CYS A 1 403 ? -29.197 -13.753 -17.058 1.00 41.30 395 CYS A C 1
ATOM 3034 O O . CYS A 1 403 ? -28.396 -13.002 -16.498 1.00 40.99 395 CYS A O 1
ATOM 3037 N N . TRP A 1 404 ? -29.099 -14.133 -18.330 1.00 40.48 396 TRP A N 1
ATOM 3038 C CA . TRP A 1 404 ? -28.001 -13.734 -19.196 1.00 40.31 396 TRP A CA 1
ATOM 3039 C C . TRP A 1 404 ? -28.543 -12.962 -20.391 1.00 39.91 396 TRP A C 1
ATOM 3040 O O . TRP A 1 404 ? -29.590 -13.323 -20.930 1.00 39.46 396 TRP A O 1
ATOM 3051 N N . PRO A 1 405 ? -27.827 -11.909 -20.821 1.00 39.63 397 PRO A N 1
ATOM 3052 C CA . PRO A 1 405 ? -28.212 -11.279 -22.081 1.00 39.89 397 PRO A CA 1
ATOM 3053 C C . PRO A 1 405 ? -27.845 -12.186 -23.252 1.00 39.99 397 PRO A C 1
ATOM 3054 O O . PRO A 1 405 ? -26.789 -12.813 -23.236 1.00 40.22 397 PRO A O 1
ATOM 3058 N N . VAL A 1 406 ? -28.725 -12.284 -24.237 1.00 40.27 398 VAL A N 1
ATOM 3059 C CA . VAL A 1 406 ? -28.429 -13.042 -25.440 1.00 40.40 398 VAL A CA 1
ATOM 3060 C C . VAL A 1 406 ? -28.730 -12.169 -26.642 1.00 40.55 398 VAL A C 1
ATOM 3061 O O . VAL A 1 406 ? -29.664 -11.371 -26.610 1.00 40.11 398 VAL A O 1
ATOM 3065 N N . ALA A 1 407 ? -27.915 -12.314 -27.683 1.00 40.88 399 ALA A N 1
ATOM 3066 C CA . ALA A 1 407 ? -27.985 -11.444 -28.848 1.00 41.38 399 ALA A CA 1
ATOM 3067 C C . ALA A 1 407 ? -29.051 -11.909 -29.824 1.00 41.70 399 ALA A C 1
ATOM 3068 O O . ALA A 1 407 ? -29.365 -13.096 -29.892 1.00 41.63 399 ALA A O 1
ATOM 3070 N N . ARG A 1 408 ? -29.604 -10.956 -30.568 1.00 42.25 400 ARG A N 1
ATOM 3071 C CA . ARG A 1 408 ? -30.467 -11.246 -31.706 1.00 42.71 400 ARG A CA 1
ATOM 3072 C C . ARG A 1 408 ? -29.730 -10.840 -32.964 1.00 42.84 400 ARG A C 1
ATOM 3073 O O . ARG A 1 408 ? -29.139 -9.762 -33.002 1.00 42.86 400 ARG A O 1
ATOM 3081 N N . MET B 1 9 ? 9.223 -9.911 6.048 1.00 42.54 1 MET B N 1
ATOM 3082 C CA . MET B 1 9 ? 7.826 -10.147 5.573 1.00 42.59 1 MET B CA 1
ATOM 3083 C C . MET B 1 9 ? 7.778 -10.271 4.058 1.00 42.08 1 MET B C 1
ATOM 3084 O O . MET B 1 9 ? 8.378 -9.462 3.356 1.00 41.96 1 MET B O 1
ATOM 3089 N N . LEU B 1 10 ? 7.040 -11.262 3.562 1.00 41.73 2 LEU B N 1
ATOM 3090 C CA . LEU B 1 10 ? 6.908 -11.476 2.119 1.00 41.56 2 LEU B CA 1
ATOM 3091 C C . LEU B 1 10 ? 6.220 -10.284 1.454 1.00 41.14 2 LEU B C 1
ATOM 3092 O O . LEU B 1 10 ? 5.161 -9.835 1.900 1.00 40.62 2 LEU B O 1
ATOM 3097 N N . THR B 1 11 ? 6.844 -9.791 0.387 1.00 40.67 3 THR B N 1
ATOM 3098 C CA . THR B 1 11 ? 6.456 -8.553 -0.272 1.00 40.55 3 THR B CA 1
ATOM 3099 C C . THR B 1 11 ? 6.498 -8.767 -1.778 1.00 40.43 3 THR B C 1
ATOM 3100 O O . THR B 1 11 ? 7.290 -9.574 -2.272 1.00 39.87 3 THR B O 1
ATOM 3104 N N . THR B 1 12 ? 5.643 -8.042 -2.494 1.00 40.12 4 THR B N 1
ATOM 3105 C CA . THR B 1 12 ? 5.670 -8.015 -3.944 1.00 40.08 4 THR B CA 1
ATOM 3106 C C . THR B 1 12 ? 5.997 -6.606 -4.413 1.00 39.83 4 THR B C 1
ATOM 3107 O O . THR B 1 12 ? 5.526 -5.632 -3.830 1.00 39.57 4 THR B O 1
ATOM 3111 N N . LEU B 1 13 ? 6.830 -6.518 -5.447 1.00 39.44 5 LEU B N 1
ATOM 3112 C CA . LEU B 1 13 ? 7.176 -5.264 -6.077 1.00 39.36 5 LEU B CA 1
ATOM 3113 C C . LEU B 1 13 ? 7.052 -5.428 -7.576 1.00 38.78 5 LEU B C 1
ATOM 3114 O O . LEU B 1 13 ? 7.590 -6.367 -8.128 1.00 38.44 5 LEU B O 1
ATOM 3119 N N . ILE B 1 14 ? 6.368 -4.495 -8.225 1.00 38.41 6 ILE B N 1
ATOM 3120 C CA . ILE B 1 14 ? 6.217 -4.503 -9.675 1.00 38.52 6 ILE B CA 1
ATOM 3121 C C . ILE B 1 14 ? 6.608 -3.145 -10.232 1.00 38.45 6 ILE B C 1
ATOM 3122 O O . ILE B 1 14 ? 6.179 -2.110 -9.716 1.00 37.45 6 ILE B O 1
ATOM 3127 N N . TYR B 1 15 ? 7.399 -3.158 -11.302 1.00 38.76 7 TYR B N 1
ATOM 3128 C CA . TYR B 1 15 ? 7.771 -1.933 -11.990 1.00 39.18 7 TYR B CA 1
ATOM 3129 C C . TYR B 1 15 ? 7.902 -2.172 -13.495 1.00 39.30 7 TYR B C 1
ATOM 3130 O O . TYR B 1 15 ? 7.967 -3.304 -13.970 1.00 38.85 7 TYR B O 1
ATOM 3139 N N . ARG B 1 16 ? 7.982 -1.062 -14.211 1.00 39.41 8 ARG B N 1
ATOM 3140 C CA . ARG B 1 16 ? 8.052 -1.005 -15.654 1.00 39.89 8 ARG B CA 1
ATOM 3141 C C . ARG B 1 16 ? 9.160 0.016 -15.985 1.00 39.57 8 ARG B C 1
ATOM 3142 O O . ARG B 1 16 ? 9.404 0.929 -15.212 1.00 39.13 8 ARG B O 1
ATOM 3150 N N . SER B 1 17 ? 9.841 -0.163 -17.110 1.00 39.58 9 SER B N 1
ATOM 3151 C CA . SER B 1 17 ? 10.943 0.718 -17.500 1.00 39.89 9 SER B CA 1
ATOM 3152 C C . SER B 1 17 ? 11.120 0.693 -19.007 1.00 39.94 9 SER B C 1
ATOM 3153 O O . SER B 1 17 ? 10.368 0.015 -19.703 1.00 39.51 9 SER B O 1
ATOM 3156 N N . GLN B 1 18 ? 12.099 1.450 -19.502 1.00 40.35 10 GLN B N 1
ATOM 3157 C CA . GLN B 1 18 ? 12.425 1.462 -20.924 1.00 40.61 10 GLN B CA 1
ATOM 3158 C C . GLN B 1 18 ? 13.921 1.486 -21.190 1.00 40.69 10 GLN B C 1
ATOM 3159 O O . GLN B 1 18 ? 14.712 1.995 -20.392 1.00 40.26 10 GLN B O 1
ATOM 3165 N N . VAL B 1 19 ? 14.289 0.932 -22.339 1.00 41.07 11 VAL B N 1
ATOM 3166 C CA . VAL B 1 19 ? 15.676 0.893 -22.775 1.00 41.53 11 VAL B CA 1
ATOM 3167 C C . VAL B 1 19 ? 16.034 2.220 -23.433 1.00 41.74 11 VAL B C 1
ATOM 3168 O O . VAL B 1 19 ? 15.148 3.009 -23.756 1.00 41.44 11 VAL B O 1
ATOM 3172 N N . HIS B 1 20 ? 17.331 2.462 -23.597 1.00 42.20 12 HIS B N 1
ATOM 3173 C CA . HIS B 1 20 ? 17.833 3.530 -24.454 1.00 42.80 12 HIS B CA 1
ATOM 3174 C C . HIS B 1 20 ? 17.890 2.985 -25.881 1.00 43.32 12 HIS B C 1
ATOM 3175 O O . HIS B 1 20 ? 18.673 2.078 -26.153 1.00 43.53 12 HIS B O 1
ATOM 3182 N N . PRO B 1 21 ? 17.063 3.523 -26.797 1.00 44.04 13 PRO B N 1
ATOM 3183 C CA . PRO B 1 21 ? 17.013 2.983 -28.156 1.00 44.45 13 PRO B CA 1
ATOM 3184 C C . PRO B 1 21 ? 18.232 3.303 -29.025 1.00 44.82 13 PRO B C 1
ATOM 3185 O O . PRO B 1 21 ? 18.440 2.648 -30.045 1.00 45.06 13 PRO B O 1
ATOM 3189 N N . ASP B 1 22 ? 19.016 4.303 -28.623 1.00 45.24 14 ASP B N 1
ATOM 3190 C CA . ASP B 1 22 ? 20.193 4.740 -29.369 1.00 45.49 14 ASP B CA 1
ATOM 3191 C C . ASP B 1 22 ? 21.440 3.912 -29.013 1.00 45.56 14 ASP B C 1
ATOM 3192 O O . ASP B 1 22 ? 22.443 3.961 -29.724 1.00 45.62 14 ASP B O 1
ATOM 3197 N N . ARG B 1 23 ? 21.373 3.157 -27.916 1.00 45.57 15 ARG B N 1
ATOM 3198 C CA . ARG B 1 23 ? 22.498 2.339 -27.451 1.00 45.49 15 ARG B CA 1
ATOM 3199 C C . ARG B 1 23 ? 22.330 0.903 -27.951 1.00 45.27 15 ARG B C 1
ATOM 3200 O O . ARG B 1 23 ? 21.252 0.545 -28.423 1.00 45.17 15 ARG B O 1
ATOM 3208 N N . PRO B 1 24 ? 23.402 0.083 -27.884 1.00 45.02 16 PRO B N 1
ATOM 3209 C CA . PRO B 1 24 ? 23.266 -1.315 -28.310 1.00 44.73 16 PRO B CA 1
ATOM 3210 C C . PRO B 1 24 ? 22.245 -2.106 -27.480 1.00 44.50 16 PRO B C 1
ATOM 3211 O O . PRO B 1 24 ? 22.067 -1.813 -26.293 1.00 44.24 16 PRO B O 1
ATOM 3215 N N . PRO B 1 25 ? 21.573 -3.102 -28.095 1.00 44.28 17 PRO B N 1
ATOM 3216 C CA . PRO B 1 25 ? 20.544 -3.863 -27.373 1.00 44.19 17 PRO B CA 1
ATOM 3217 C C . PRO B 1 25 ? 21.055 -4.539 -26.101 1.00 43.90 17 PRO B C 1
ATOM 3218 O O . PRO B 1 25 ? 22.208 -4.957 -26.044 1.00 43.58 17 PRO B O 1
ATOM 3222 N N . VAL B 1 26 ? 20.193 -4.622 -25.088 1.00 43.77 18 VAL B N 1
ATOM 3223 C CA . VAL B 1 26 ? 20.574 -5.196 -23.802 1.00 43.68 18 VAL B CA 1
ATOM 3224 C C . VAL B 1 26 ? 20.702 -6.702 -23.955 1.00 43.46 18 VAL B C 1
ATOM 3225 O O . VAL B 1 26 ? 19.813 -7.357 -24.502 1.00 43.31 18 VAL B O 1
ATOM 3229 N N . ASP B 1 27 ? 21.831 -7.228 -23.493 1.00 43.21 19 ASP B N 1
ATOM 3230 C CA . ASP B 1 27 ? 22.070 -8.659 -23.446 1.00 43.14 19 ASP B CA 1
ATOM 3231 C C . ASP B 1 27 ? 21.163 -9.264 -22.376 1.00 43.07 19 ASP B C 1
ATOM 3232 O O . ASP B 1 27 ? 21.489 -9.254 -21.188 1.00 43.21 19 ASP B O 1
ATOM 3237 N N . LEU B 1 28 ? 20.021 -9.787 -22.817 1.00 42.88 20 LEU B N 1
ATOM 3238 C CA . LEU B 1 28 ? 19.026 -10.370 -21.918 1.00 42.82 20 LEU B CA 1
ATOM 3239 C C . LEU B 1 28 ? 19.498 -11.671 -21.291 1.00 42.46 20 LEU B C 1
ATOM 3240 O O . LEU B 1 28 ? 19.065 -12.031 -20.202 1.00 42.59 20 LEU B O 1
ATOM 3245 N N . ASP B 1 29 ? 20.359 -12.386 -22.004 1.00 42.19 21 ASP B N 1
ATOM 3246 C CA . ASP B 1 29 ? 20.914 -13.634 -21.514 1.00 42.04 21 ASP B CA 1
ATOM 3247 C C . ASP B 1 29 ? 21.783 -13.415 -20.277 1.00 41.87 21 ASP B C 1
ATOM 3248 O O . ASP B 1 29 ? 21.592 -14.076 -19.254 1.00 42.03 21 ASP B O 1
ATOM 3253 N N . ALA B 1 30 ? 22.725 -12.482 -20.374 1.00 41.58 22 ALA B N 1
ATOM 3254 C CA . ALA B 1 30 ? 23.579 -12.122 -19.244 1.00 41.67 22 ALA B CA 1
ATOM 3255 C C . ALA B 1 30 ? 22.764 -11.602 -18.073 1.00 41.42 22 ALA B C 1
ATOM 3256 O O . ALA B 1 30 ? 23.014 -11.968 -16.932 1.00 41.45 22 ALA B O 1
ATOM 3258 N N . LEU B 1 31 ? 21.787 -10.753 -18.375 1.00 41.61 23 LEU B N 1
ATOM 3259 C CA . LEU B 1 31 ? 20.930 -10.146 -17.369 1.00 41.61 23 LEU B CA 1
ATOM 3260 C C . LEU B 1 31 ? 20.204 -11.209 -16.557 1.00 41.60 23 LEU B C 1
ATOM 3261 O O . LEU B 1 31 ? 20.301 -11.236 -15.335 1.00 41.72 23 LEU B O 1
ATOM 3266 N N . VAL B 1 32 ? 19.484 -12.084 -17.250 1.00 41.41 24 VAL B N 1
ATOM 3267 C CA . VAL B 1 32 ? 18.635 -13.073 -16.599 1.00 41.64 24 VAL B CA 1
ATOM 3268 C C . VAL B 1 32 ? 19.447 -14.140 -15.849 1.00 41.59 24 VAL B C 1
ATOM 3269 O O . VAL B 1 32 ? 19.018 -14.618 -14.798 1.00 41.59 24 VAL B O 1
ATOM 3273 N N . HIS B 1 33 ? 20.624 -14.486 -16.366 1.00 41.78 25 HIS B N 1
ATOM 3274 C CA . HIS B 1 33 ? 21.497 -15.456 -15.693 1.00 42.12 25 HIS B CA 1
ATOM 3275 C C . HIS B 1 33 ? 22.090 -14.932 -14.389 1.00 42.17 25 HIS B C 1
ATOM 3276 O O . HIS B 1 33 ? 22.128 -15.655 -13.392 1.00 42.11 25 HIS B O 1
ATOM 3283 N N . ARG B 1 34 ? 22.564 -13.689 -14.402 1.00 42.18 26 ARG B N 1
ATOM 3284 C CA . ARG B 1 34 ? 23.131 -13.077 -13.197 1.00 42.57 26 ARG B CA 1
ATOM 3285 C C . ARG B 1 34 ? 22.032 -12.721 -12.195 1.00 42.03 26 ARG B C 1
ATOM 3286 O O . ARG B 1 34 ? 22.239 -12.840 -10.993 1.00 41.64 26 ARG B O 1
ATOM 3294 N N . ALA B 1 35 ? 20.871 -12.299 -12.693 1.00 41.95 27 ALA B N 1
ATOM 3295 C CA . ALA B 1 35 ? 19.709 -12.064 -11.842 1.00 42.00 27 ALA B CA 1
ATOM 3296 C C . ALA B 1 35 ? 19.308 -13.342 -11.121 1.00 41.91 27 ALA B C 1
ATOM 3297 O O . ALA B 1 35 ? 19.114 -13.344 -9.909 1.00 41.67 27 ALA B O 1
ATOM 3299 N N . SER B 1 36 ? 19.198 -14.425 -11.884 1.00 41.82 28 SER B N 1
ATOM 3300 C CA . SER B 1 36 ? 18.789 -15.719 -11.360 1.00 41.99 28 SER B CA 1
ATOM 3301 C C . SER B 1 36 ? 19.703 -16.243 -10.260 1.00 42.13 28 SER B C 1
ATOM 3302 O O . SER B 1 36 ? 19.225 -16.698 -9.219 1.00 42.77 28 SER B O 1
ATOM 3305 N N . SER B 1 37 ? 21.008 -16.177 -10.500 1.00 41.87 29 SER B N 1
ATOM 3306 C CA . SER B 1 37 ? 22.004 -16.639 -9.541 1.00 41.82 29 SER B CA 1
ATOM 3307 C C . SER B 1 37 ? 22.038 -15.790 -8.265 1.00 41.66 29 SER B C 1
ATOM 3308 O O . SER B 1 37 ? 22.251 -16.313 -7.168 1.00 41.39 29 SER B O 1
ATOM 3311 N N . LYS B 1 38 ? 21.837 -14.483 -8.413 1.00 41.48 30 LYS B N 1
ATOM 3312 C CA . LYS B 1 38 ? 21.879 -13.573 -7.271 1.00 41.35 30 LYS B CA 1
ATOM 3313 C C . LYS B 1 38 ? 20.597 -13.661 -6.451 1.00 40.84 30 LYS B C 1
ATOM 3314 O O . LYS B 1 38 ? 20.634 -13.599 -5.222 1.00 40.66 30 LYS B O 1
ATOM 3320 N N . ASN B 1 39 ? 19.469 -13.813 -7.136 1.00 40.44 31 ASN B N 1
ATOM 3321 C CA . ASN B 1 39 ? 18.164 -13.887 -6.484 1.00 40.28 31 ASN B CA 1
ATOM 3322 C C . ASN B 1 39 ? 17.901 -15.130 -5.628 1.00 40.24 31 ASN B C 1
ATOM 3323 O O . ASN B 1 39 ? 17.239 -15.029 -4.594 1.00 40.00 31 ASN B O 1
ATOM 3328 N N . LEU B 1 40 ? 18.390 -16.296 -6.047 1.00 40.67 32 LEU B N 1
ATOM 3329 C CA . LEU B 1 40 ? 18.037 -17.540 -5.344 1.00 40.71 32 LEU B CA 1
ATOM 3330 C C . LEU B 1 40 ? 18.520 -17.607 -3.885 1.00 40.69 32 LEU B C 1
ATOM 3331 O O . LEU B 1 40 ? 17.729 -17.931 -3.004 1.00 40.95 32 LEU B O 1
ATOM 3336 N N . PRO B 1 41 ? 19.807 -17.298 -3.616 1.00 40.54 33 PRO B N 1
ATOM 3337 C CA . PRO B 1 41 ? 20.257 -17.254 -2.220 1.00 40.27 33 PRO B CA 1
ATOM 3338 C C . PRO B 1 41 ? 19.512 -16.214 -1.380 1.00 40.11 33 PRO B C 1
ATOM 3339 O O . PRO B 1 41 ? 19.323 -16.412 -0.182 1.00 39.91 33 PRO B O 1
ATOM 3343 N N . LEU B 1 42 ? 19.086 -15.125 -2.014 1.00 40.01 34 LEU B N 1
ATOM 3344 C CA . LEU B 1 42 ? 18.335 -14.069 -1.339 1.00 39.95 34 LEU B CA 1
ATOM 3345 C C . LEU B 1 42 ? 16.837 -14.357 -1.219 1.00 39.77 34 LEU B C 1
ATOM 3346 O O . LEU B 1 42 ? 16.114 -13.593 -0.585 1.00 40.16 34 LEU B O 1
ATOM 3351 N N . GLY B 1 43 ? 16.373 -15.449 -1.815 1.00 39.63 35 GLY B N 1
ATOM 3352 C CA . GLY B 1 43 ? 14.970 -15.810 -1.761 1.00 39.66 35 GLY B CA 1
ATOM 3353 C C . GLY B 1 43 ? 14.093 -14.887 -2.581 1.00 39.79 35 GLY B C 1
ATOM 3354 O O . GLY B 1 43 ? 12.997 -14.542 -2.157 1.00 40.40 35 GLY B O 1
ATOM 3355 N N . ILE B 1 44 ? 14.573 -14.478 -3.751 1.00 39.48 36 ILE B N 1
ATOM 3356 C CA . ILE B 1 44 ? 13.819 -13.588 -4.610 1.00 39.41 36 ILE B CA 1
ATOM 3357 C C . ILE B 1 44 ? 13.357 -14.397 -5.814 1.00 39.28 36 ILE B C 1
ATOM 3358 O O . ILE B 1 44 ? 14.160 -15.074 -6.462 1.00 38.74 36 ILE B O 1
ATOM 3363 N N . THR B 1 45 ? 12.056 -14.352 -6.085 1.00 39.00 37 THR B N 1
ATOM 3364 C CA . THR B 1 45 ? 11.491 -14.993 -7.270 1.00 39.26 37 THR B CA 1
ATOM 3365 C C . THR B 1 45 ? 10.735 -13.945 -8.052 1.00 39.26 37 THR B C 1
ATOM 3366 O O . THR B 1 45 ? 10.534 -12.829 -7.564 1.00 39.52 37 THR B O 1
ATOM 3370 N N . GLY B 1 46 ? 10.306 -14.306 -9.257 1.00 39.20 38 GLY B N 1
ATOM 3371 C CA . GLY B 1 46 ? 9.574 -13.380 -10.095 1.00 39.18 38 GLY B CA 1
ATOM 3372 C C . GLY B 1 46 ? 9.700 -13.663 -11.577 1.00 39.23 38 GLY B C 1
ATOM 3373 O O . GLY B 1 46 ? 10.074 -14.758 -11.997 1.00 39.16 38 GLY B O 1
ATOM 3374 N N . ILE B 1 47 ? 9.376 -12.658 -12.374 1.00 38.88 39 ILE B N 1
ATOM 3375 C CA . ILE B 1 47 ? 9.408 -12.800 -13.816 1.00 38.91 39 ILE B CA 1
ATOM 3376 C C . ILE B 1 47 ? 9.698 -11.446 -14.436 1.00 38.81 39 ILE B C 1
ATOM 3377 O O . ILE B 1 47 ? 9.342 -10.408 -13.866 1.00 38.31 39 ILE B O 1
ATOM 3382 N N . LEU B 1 48 ? 10.362 -11.474 -15.589 1.00 38.76 40 LEU B N 1
ATOM 3383 C CA . LEU B 1 48 ? 10.746 -10.279 -16.328 1.00 38.77 40 LEU B CA 1
ATOM 3384 C C . LEU B 1 48 ? 10.214 -10.412 -17.757 1.00 38.64 40 LEU B C 1
ATOM 3385 O O . LEU B 1 48 ? 10.393 -11.441 -18.393 1.00 38.18 40 LEU B O 1
ATOM 3390 N N . LEU B 1 49 ? 9.548 -9.373 -18.241 1.00 38.48 41 LEU B N 1
ATOM 3391 C CA . LEU B 1 49 ? 8.993 -9.342 -19.586 1.00 38.78 41 LEU B CA 1
ATOM 3392 C C . LEU B 1 49 ? 9.735 -8.252 -20.335 1.00 38.71 41 LEU B C 1
ATOM 3393 O O . LEU B 1 49 ? 10.054 -7.223 -19.751 1.00 39.01 41 LEU B O 1
ATOM 3398 N N . PHE B 1 50 ? 10.015 -8.485 -21.609 1.00 39.10 42 PHE B N 1
ATOM 3399 C CA . PHE B 1 50 ? 10.677 -7.503 -22.469 1.00 39.21 42 PHE B CA 1
ATOM 3400 C C . PHE B 1 50 ? 9.968 -7.452 -23.813 1.00 39.33 42 PHE B C 1
ATOM 3401 O O . PHE B 1 50 ? 9.752 -8.495 -24.426 1.00 38.99 42 PHE B O 1
ATOM 3409 N N . ASN B 1 51 ? 9.620 -6.246 -24.270 1.00 39.40 43 ASN B N 1
ATOM 3410 C CA . ASN B 1 51 ? 8.928 -6.074 -25.560 1.00 39.54 43 ASN B CA 1
ATOM 3411 C C . ASN B 1 51 ? 9.755 -5.401 -26.676 1.00 39.54 43 ASN B C 1
ATOM 3412 O O . ASN B 1 51 ? 9.229 -5.109 -27.745 1.00 39.58 43 ASN B O 1
ATOM 3417 N N . GLY B 1 52 ? 11.042 -5.173 -26.425 1.00 39.74 44 GLY B N 1
ATOM 3418 C CA . GLY B 1 52 ? 11.927 -4.518 -27.387 1.00 39.91 44 GLY B CA 1
ATOM 3419 C C . GLY B 1 52 ? 12.309 -3.120 -26.948 1.00 40.20 44 GLY B C 1
ATOM 3420 O O . GLY B 1 52 ? 13.443 -2.684 -27.163 1.00 40.27 44 GLY B O 1
ATOM 3421 N N . LEU B 1 53 ? 11.345 -2.409 -26.361 1.00 40.32 45 LEU B N 1
ATOM 3422 C CA . LEU B 1 53 ? 11.549 -1.055 -25.860 1.00 40.32 45 LEU B CA 1
ATOM 3423 C C . LEU B 1 53 ? 11.377 -0.923 -24.341 1.00 40.10 45 LEU B C 1
ATOM 3424 O O . LEU B 1 53 ? 11.872 0.039 -23.756 1.00 40.27 45 LEU B O 1
ATOM 3429 N N . GLN B 1 54 ? 10.674 -1.865 -23.713 1.00 39.68 46 GLN B N 1
ATOM 3430 C CA . GLN B 1 54 ? 10.311 -1.758 -22.300 1.00 39.50 46 GLN B CA 1
ATOM 3431 C C . GLN B 1 54 ? 10.508 -3.044 -21.529 1.00 39.34 46 GLN B C 1
ATOM 3432 O O . GLN B 1 54 ? 10.293 -4.118 -22.063 1.00 39.63 46 GLN B O 1
ATOM 3438 N N . PHE B 1 55 ? 10.889 -2.925 -20.262 1.00 39.28 47 PHE B N 1
ATOM 3439 C CA . PHE B 1 55 ? 10.866 -4.057 -19.343 1.00 39.26 47 PHE B CA 1
ATOM 3440 C C . PHE B 1 55 ? 9.664 -3.947 -18.418 1.00 39.28 47 PHE B C 1
ATOM 3441 O O . PHE B 1 55 ? 9.154 -2.858 -18.172 1.00 39.31 47 PHE B O 1
ATOM 3449 N N . PHE B 1 56 ? 9.229 -5.090 -17.906 1.00 39.31 48 PHE B N 1
ATOM 3450 C CA . PHE B 1 56 ? 8.215 -5.167 -16.860 1.00 39.37 48 PHE B CA 1
ATOM 3451 C C . PHE B 1 56 ? 8.694 -6.280 -15.947 1.00 39.23 48 PHE B C 1
ATOM 3452 O O . PHE B 1 56 ? 8.942 -7.386 -16.418 1.00 39.42 48 PHE B O 1
ATOM 3460 N N . GLN B 1 57 ? 8.867 -5.996 -14.660 1.00 39.26 49 GLN B N 1
ATOM 3461 C CA . GLN B 1 57 ? 9.338 -7.020 -13.737 1.00 39.41 49 GLN B CA 1
ATOM 3462 C C . GLN B 1 57 ? 8.459 -7.117 -12.516 1.00 38.98 49 GLN B C 1
ATOM 3463 O O . GLN B 1 57 ? 8.044 -6.106 -11.965 1.00 39.08 49 GLN B O 1
ATOM 3469 N N . VAL B 1 58 ? 8.183 -8.356 -12.128 1.00 38.57 50 VAL B N 1
ATOM 3470 C CA . VAL B 1 58 ? 7.546 -8.680 -10.885 1.00 38.49 50 VAL B CA 1
ATOM 3471 C C . VAL B 1 58 ? 8.629 -9.260 -10.007 1.00 38.39 50 VAL B C 1
ATOM 3472 O O . VAL B 1 58 ? 9.349 -10.160 -10.434 1.00 38.00 50 VAL B O 1
ATOM 3476 N N . LEU B 1 59 ? 8.737 -8.761 -8.781 1.00 38.16 51 LEU B N 1
ATOM 3477 C CA . LEU B 1 59 ? 9.698 -9.288 -7.814 1.00 38.33 51 LEU B CA 1
ATOM 3478 C C . LEU B 1 59 ? 8.967 -9.687 -6.544 1.00 37.88 51 LEU B C 1
ATOM 3479 O O . LEU B 1 59 ? 8.106 -8.955 -6.086 1.00 37.14 51 LEU B O 1
ATOM 3484 N N . GLU B 1 60 ? 9.308 -10.853 -5.998 1.00 37.92 52 GLU B N 1
ATOM 3485 C CA . GLU B 1 60 ? 8.730 -11.351 -4.744 1.00 38.33 52 GLU B CA 1
ATOM 3486 C C . GLU B 1 60 ? 9.846 -11.750 -3.801 1.00 38.19 52 GLU B C 1
ATOM 3487 O O . GLU B 1 60 ? 10.758 -12.458 -4.198 1.00 37.74 52 GLU B O 1
ATOM 3493 N N . GLY B 1 61 ? 9.762 -11.322 -2.551 1.00 38.36 53 GLY B N 1
ATOM 3494 C CA . GLY B 1 61 ? 10.771 -11.668 -1.552 1.00 38.56 53 GLY B CA 1
ATOM 3495 C C . GLY B 1 61 ? 10.518 -10.835 -0.322 1.00 38.52 53 GLY B C 1
ATOM 3496 O O . GLY B 1 61 ? 9.491 -10.173 -0.237 1.00 38.23 53 GLY B O 1
ATOM 3497 N N . THR B 1 62 ? 11.448 -10.842 0.625 1.00 38.87 54 THR B N 1
ATOM 3498 C CA . THR B 1 62 ? 11.274 -10.029 1.830 1.00 39.15 54 THR B CA 1
ATOM 3499 C C . THR B 1 62 ? 11.320 -8.546 1.470 1.00 39.34 54 THR B C 1
ATOM 3500 O O . THR B 1 62 ? 11.927 -8.162 0.463 1.00 38.95 54 THR B O 1
ATOM 3504 N N . GLU B 1 63 ? 10.674 -7.725 2.295 1.00 39.81 55 GLU B N 1
ATOM 3505 C CA . GLU B 1 63 ? 10.684 -6.275 2.113 1.00 40.28 55 GLU B CA 1
ATOM 3506 C C . GLU B 1 63 ? 12.106 -5.727 2.018 1.00 40.49 55 GLU B C 1
ATOM 3507 O O . GLU B 1 63 ? 12.400 -4.901 1.159 1.00 40.43 55 GLU B O 1
ATOM 3513 N N . GLU B 1 64 ? 12.966 -6.193 2.917 1.00 40.99 56 GLU B N 1
ATOM 3514 C CA . GLU B 1 64 ? 14.374 -5.801 2.965 1.00 41.20 56 GLU B CA 1
ATOM 3515 C C . GLU B 1 64 ? 15.118 -6.172 1.681 1.00 41.27 56 GLU B C 1
ATOM 3516 O O . GLU B 1 64 ? 15.845 -5.349 1.115 1.00 41.19 56 GLU B O 1
ATOM 3522 N N . ALA B 1 65 ? 14.938 -7.414 1.234 1.00 41.31 57 ALA B N 1
ATOM 3523 C CA . ALA B 1 65 ? 15.610 -7.923 0.038 1.00 41.30 57 ALA B CA 1
ATOM 3524 C C . ALA B 1 65 ? 15.187 -7.165 -1.214 1.00 41.29 57 ALA B C 1
ATOM 3525 O O . ALA B 1 65 ? 16.022 -6.818 -2.044 1.00 41.05 57 ALA B O 1
ATOM 3527 N N . LEU B 1 66 ? 13.889 -6.908 -1.335 1.00 41.44 58 LEU B N 1
ATOM 3528 C CA . LEU B 1 66 ? 13.357 -6.127 -2.445 1.00 41.63 58 LEU B CA 1
ATOM 3529 C C . LEU B 1 66 ? 13.716 -4.645 -2.379 1.00 41.66 58 LEU B C 1
ATOM 3530 O O . LEU B 1 66 ? 13.869 -4.007 -3.421 1.00 41.25 58 LEU B O 1
ATOM 3535 N N . GLU B 1 67 ? 13.840 -4.093 -1.173 1.00 41.88 59 GLU B N 1
ATOM 3536 C CA . GLU B 1 67 ? 14.265 -2.701 -1.031 1.00 42.18 59 GLU B CA 1
ATOM 3537 C C . GLU B 1 67 ? 15.704 -2.523 -1.516 1.00 42.02 59 GLU B C 1
ATOM 3538 O O . GLU B 1 67 ? 16.012 -1.566 -2.229 1.00 42.04 59 GLU B O 1
ATOM 3544 N N . SER B 1 68 ? 16.569 -3.459 -1.138 1.00 41.82 60 SER B N 1
ATOM 3545 C CA . SER B 1 68 ? 17.958 -3.460 -1.585 1.00 41.48 60 SER B CA 1
ATOM 3546 C C . SER B 1 68 ? 18.072 -3.663 -3.100 1.00 41.24 60 SER B C 1
ATOM 3547 O O . SER B 1 68 ? 18.780 -2.916 -3.772 1.00 40.99 60 SER B O 1
ATOM 3550 N N . LEU B 1 69 ? 17.375 -4.665 -3.634 1.00 40.81 61 LEU B N 1
ATOM 3551 C CA . LEU B 1 69 ? 17.455 -4.965 -5.061 1.00 40.89 61 LEU B CA 1
ATOM 3552 C C . LEU B 1 69 ? 16.950 -3.808 -5.914 1.00 40.77 61 LEU B C 1
ATOM 3553 O O . LEU B 1 69 ? 17.621 -3.406 -6.853 1.00 40.77 61 LEU B O 1
ATOM 3558 N N . PHE B 1 70 ? 15.778 -3.272 -5.578 1.00 40.72 62 PHE B N 1
ATOM 3559 C CA . PHE B 1 70 ? 15.152 -2.224 -6.386 1.00 40.72 62 PHE B CA 1
ATOM 3560 C C . PHE B 1 70 ? 16.010 -0.960 -6.489 1.00 40.65 62 PHE B C 1
ATOM 3561 O O . PHE B 1 70 ? 16.014 -0.296 -7.519 1.00 40.75 62 PHE B O 1
ATOM 3569 N N . SER B 1 71 ? 16.731 -0.629 -5.425 1.00 40.69 63 SER B N 1
ATOM 3570 C CA . SER B 1 71 ? 17.720 0.452 -5.474 1.00 40.78 63 SER B CA 1
ATOM 3571 C C . SER B 1 71 ? 18.808 0.210 -6.521 1.00 40.61 63 SER B C 1
ATOM 3572 O O . SER B 1 71 ? 19.217 1.137 -7.219 1.00 40.69 63 SER B O 1
ATOM 3575 N N . GLU B 1 72 ? 19.284 -1.028 -6.621 1.00 40.65 64 GLU B N 1
ATOM 3576 C CA . GLU B 1 72 ? 20.293 -1.376 -7.624 1.00 40.66 64 GLU B CA 1
ATOM 3577 C C . GLU B 1 72 ? 19.724 -1.225 -9.021 1.00 40.36 64 GLU B C 1
ATOM 3578 O O . GLU B 1 72 ? 20.330 -0.609 -9.895 1.00 40.28 64 GLU B O 1
ATOM 3584 N N . ILE B 1 73 ? 18.543 -1.793 -9.214 1.00 40.07 65 ILE B N 1
ATOM 3585 C CA . ILE B 1 73 ? 17.846 -1.743 -10.488 1.00 40.07 65 ILE B CA 1
ATOM 3586 C C . ILE B 1 73 ? 17.553 -0.302 -10.926 1.00 39.93 65 ILE B C 1
ATOM 3587 O O . ILE B 1 73 ? 17.718 0.036 -12.099 1.00 39.71 65 ILE B O 1
ATOM 3592 N N . GLN B 1 74 ? 17.133 0.543 -9.986 1.00 39.84 66 GLN B N 1
ATOM 3593 C CA . GLN B 1 74 ? 16.864 1.950 -10.294 1.00 40.00 66 GLN B CA 1
ATOM 3594 C C . GLN B 1 74 ? 18.095 2.684 -10.837 1.00 39.97 66 GLN B C 1
ATOM 3595 O O . GLN B 1 74 ? 17.965 3.559 -11.690 1.00 39.88 66 GLN B O 1
ATOM 3601 N N . SER B 1 75 ? 19.275 2.308 -10.346 1.00 40.01 67 SER B N 1
ATOM 3602 C CA . SER B 1 75 ? 20.536 2.921 -10.762 1.00 40.33 67 SER B CA 1
ATOM 3603 C C . SER B 1 75 ? 21.195 2.270 -11.976 1.00 40.16 67 SER B C 1
ATOM 3604 O O . SER B 1 75 ? 22.239 2.738 -12.424 1.00 40.26 67 SER B O 1
ATOM 3607 N N . ASP B 1 76 ? 20.592 1.209 -12.513 1.00 40.23 68 ASP B N 1
ATOM 3608 C CA . ASP B 1 76 ? 21.194 0.442 -13.607 1.00 40.00 68 ASP B CA 1
ATOM 3609 C C . ASP B 1 76 ? 21.153 1.234 -14.918 1.00 39.95 68 ASP B C 1
ATOM 3610 O O . ASP B 1 76 ? 20.080 1.662 -15.340 1.00 39.69 68 ASP B O 1
ATOM 3615 N N . PRO B 1 77 ? 22.320 1.444 -15.562 1.00 39.96 69 PRO B N 1
ATOM 3616 C CA . PRO B 1 77 ? 22.333 2.177 -16.840 1.00 40.10 69 PRO B CA 1
ATOM 3617 C C . PRO B 1 77 ? 21.716 1.457 -18.058 1.00 40.17 69 PRO B C 1
ATOM 3618 O O . PRO B 1 77 ? 21.565 2.076 -19.110 1.00 40.13 69 PRO B O 1
ATOM 3622 N N . ARG B 1 78 ? 21.367 0.178 -17.927 1.00 40.22 70 ARG B N 1
ATOM 3623 C CA . ARG B 1 78 ? 20.737 -0.561 -19.023 1.00 40.41 70 ARG B CA 1
ATOM 3624 C C . ARG B 1 78 ? 19.311 -0.086 -19.318 1.00 40.23 70 ARG B C 1
ATOM 3625 O O . ARG B 1 78 ? 18.776 -0.364 -20.387 1.00 40.12 70 ARG B O 1
ATOM 3633 N N . HIS B 1 79 ? 18.684 0.595 -18.364 1.00 40.52 71 HIS B N 1
ATOM 3634 C CA . HIS B 1 79 ? 17.324 1.104 -18.559 1.00 40.42 71 HIS B CA 1
ATOM 3635 C C . HIS B 1 79 ? 17.092 2.444 -17.872 1.00 40.73 71 HIS B C 1
ATOM 3636 O O . HIS B 1 79 ? 17.878 2.872 -17.029 1.00 40.54 71 HIS B O 1
ATOM 3643 N N . ARG B 1 80 ? 15.997 3.090 -18.256 1.00 40.93 72 ARG B N 1
ATOM 3644 C CA . ARG B 1 80 ? 15.626 4.402 -17.737 1.00 41.17 72 ARG B CA 1
ATOM 3645 C C . ARG B 1 80 ? 14.119 4.464 -17.524 1.00 41.06 72 ARG B C 1
ATOM 3646 O O . ARG B 1 80 ? 13.396 3.522 -17.852 1.00 40.73 72 ARG B O 1
ATOM 3654 N N . ASP B 1 81 ? 13.662 5.578 -16.963 1.00 41.31 73 ASP B N 1
ATOM 3655 C CA . ASP B 1 81 ? 12.242 5.833 -16.747 1.00 41.45 73 ASP B CA 1
ATOM 3656 C C . ASP B 1 81 ? 11.582 4.670 -16.023 1.00 41.44 73 ASP B C 1
ATOM 3657 O O . ASP B 1 81 ? 10.600 4.095 -16.500 1.00 41.44 73 ASP B O 1
ATOM 3662 N N . VAL B 1 82 ? 12.147 4.335 -14.866 1.00 41.47 74 VAL B N 1
ATOM 3663 C CA . VAL B 1 82 ? 11.665 3.243 -14.040 1.00 41.34 74 VAL B CA 1
ATOM 3664 C C . VAL B 1 82 ? 10.445 3.738 -13.288 1.00 41.39 74 VAL B C 1
ATOM 3665 O O . VAL B 1 82 ? 10.528 4.709 -12.523 1.00 41.15 74 VAL B O 1
ATOM 3669 N N . VAL B 1 83 ? 9.312 3.074 -13.511 1.00 41.37 75 VAL B N 1
ATOM 3670 C CA . VAL B 1 83 ? 8.048 3.472 -12.904 1.00 41.29 75 VAL B CA 1
ATOM 3671 C C . VAL B 1 83 ? 7.495 2.328 -12.060 1.00 41.37 75 VAL B C 1
ATOM 3672 O O . VAL B 1 83 ? 7.259 1.245 -12.578 1.00 41.46 75 VAL B O 1
ATOM 3676 N N . GLU B 1 84 ? 7.287 2.587 -10.772 1.00 41.26 76 GLU B N 1
ATOM 3677 C CA . GLU B 1 84 ? 6.771 1.594 -9.835 1.00 41.46 76 GLU B CA 1
ATOM 3678 C C . GLU B 1 84 ? 5.246 1.517 -9.928 1.00 41.09 76 GLU B C 1
ATOM 3679 O O . GLU B 1 84 ? 4.563 2.538 -9.832 1.00 40.66 76 GLU B O 1
ATOM 3685 N N . LEU B 1 85 ? 4.726 0.302 -10.101 1.00 41.09 77 LEU B N 1
ATOM 3686 C CA . LEU B 1 85 ? 3.290 0.076 -10.302 1.00 41.56 77 LEU B CA 1
ATOM 3687 C C . LEU B 1 85 ? 2.585 -0.520 -9.083 1.00 41.85 77 LEU B C 1
ATOM 3688 O O . LEU B 1 85 ? 1.424 -0.196 -8.827 1.00 41.40 77 LEU B O 1
ATOM 3693 N N . MET B 1 86 ? 3.277 -1.387 -8.349 1.00 42.19 78 MET B N 1
ATOM 3694 C CA . MET B 1 86 ? 2.711 -2.041 -7.166 1.00 42.69 78 MET B CA 1
ATOM 3695 C C . MET B 1 86 ? 3.811 -2.331 -6.157 1.00 42.67 78 MET B C 1
ATOM 3696 O O . MET B 1 86 ? 4.943 -2.633 -6.539 1.00 42.35 78 MET B O 1
ATOM 3701 N N . ARG B 1 87 ? 3.471 -2.227 -4.874 1.00 42.82 79 ARG B N 1
ATOM 3702 C CA . ARG B 1 87 ? 4.388 -2.559 -3.790 1.00 43.08 79 ARG B CA 1
ATOM 3703 C C . ARG B 1 87 ? 3.557 -2.919 -2.576 1.00 42.74 79 ARG B C 1
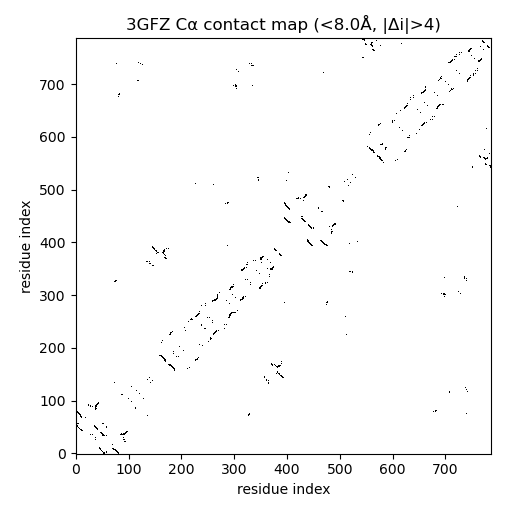ATOM 3704 O O . ARG B 1 87 ? 2.979 -2.046 -1.943 1.00 42.41 79 ARG B O 1
ATOM 3712 N N . ASP B 1 88 ? 3.474 -4.210 -2.272 1.00 42.56 80 ASP B N 1
ATOM 3713 C CA . ASP B 1 88 ? 2.525 -4.699 -1.277 1.00 42.35 80 ASP B CA 1
ATOM 3714 C C . ASP B 1 88 ? 3.021 -5.935 -0.551 1.00 41.79 80 ASP B C 1
ATOM 3715 O O . ASP B 1 88 ? 3.825 -6.699 -1.077 1.00 41.21 80 ASP B O 1
ATOM 3720 N N . TYR B 1 89 ? 2.511 -6.119 0.662 1.00 41.06 81 TYR B N 1
ATOM 3721 C CA . TYR B 1 89 ? 2.690 -7.360 1.393 1.00 40.95 81 TYR B CA 1
ATOM 3722 C C . TYR B 1 89 ? 1.882 -8.450 0.733 1.00 40.28 81 TYR B C 1
ATOM 3723 O O . TYR B 1 89 ? 0.852 -8.179 0.113 1.00 39.95 81 TYR B O 1
ATOM 3732 N N . SER B 1 90 ? 2.361 -9.681 0.876 1.00 39.97 82 SER B N 1
ATOM 3733 C CA . SER B 1 90 ? 1.809 -10.814 0.161 1.00 40.10 82 SER B CA 1
ATOM 3734 C C . SER B 1 90 ? 1.715 -12.030 1.068 1.00 39.62 82 SER B C 1
ATOM 3735 O O . SER B 1 90 ? 2.541 -12.209 1.958 1.00 39.16 82 SER B O 1
ATOM 3738 N N . ALA B 1 91 ? 0.692 -12.851 0.840 1.00 39.31 83 ALA B N 1
ATOM 3739 C CA . ALA B 1 91 ? 0.459 -14.046 1.643 1.00 39.52 83 ALA B CA 1
ATOM 3740 C C . ALA B 1 91 ? 1.147 -15.278 1.063 1.00 39.33 83 ALA B C 1
ATOM 3741 O O . ALA B 1 91 ? 1.361 -16.252 1.775 1.00 38.75 83 ALA B O 1
ATOM 3743 N N . TYR B 1 92 ? 1.486 -15.242 -0.227 1.00 39.42 84 TYR B N 1
ATOM 3744 C CA . TYR B 1 92 ? 2.078 -16.393 -0.883 1.00 39.52 84 TYR B CA 1
ATOM 3745 C C . TYR B 1 92 ? 2.790 -15.982 -2.170 1.00 39.34 84 TYR B C 1
ATOM 3746 O O . TYR B 1 92 ? 2.488 -14.952 -2.766 1.00 39.27 84 TYR B O 1
ATOM 3755 N N . ARG B 1 93 ? 3.740 -16.796 -2.597 1.00 39.16 85 ARG B N 1
ATOM 3756 C CA . ARG B 1 93 ? 4.477 -16.533 -3.823 1.00 39.14 85 ARG B CA 1
ATOM 3757 C C . ARG B 1 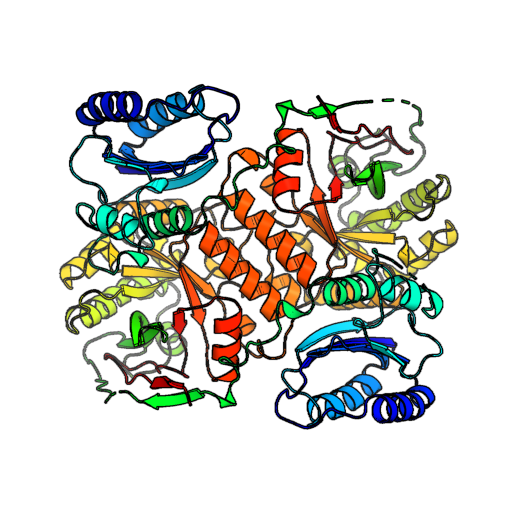93 ? 3.663 -16.970 -5.036 1.00 39.43 85 ARG B C 1
ATOM 3758 O O . ARG B 1 93 ? 3.146 -18.073 -5.066 1.00 39.40 85 ARG B O 1
ATOM 3766 N N . ARG B 1 94 ? 3.539 -16.095 -6.025 1.00 39.83 86 ARG B N 1
ATOM 3767 C CA . ARG B 1 94 ? 2.913 -16.461 -7.299 1.00 40.47 86 ARG B CA 1
ATOM 3768 C C . ARG B 1 94 ? 3.876 -17.225 -8.198 1.00 40.94 86 ARG B C 1
ATOM 3769 O O . ARG B 1 94 ? 3.443 -18.051 -9.000 1.00 40.84 86 ARG B O 1
ATOM 3777 N N . PHE B 1 95 ? 5.172 -16.950 -8.074 1.00 41.76 87 PHE B N 1
ATOM 3778 C CA . PHE B 1 95 ? 6.174 -17.542 -8.960 1.00 42.87 87 PHE B CA 1
ATOM 3779 C C . PHE B 1 95 ? 7.115 -18.517 -8.259 1.00 43.65 87 PHE B C 1
ATOM 3780 O O . PHE B 1 95 ? 7.622 -18.246 -7.176 1.00 43.86 87 PHE B O 1
ATOM 3788 N N . HIS B 1 96 ? 7.359 -19.626 -8.921 1.00 44.88 88 HIS B N 1
ATOM 3789 C CA . HIS B 1 96 ? 8.109 -20.745 -8.420 1.00 45.48 88 HIS B CA 1
ATOM 3790 C C . HIS B 1 96 ? 9.215 -21.175 -9.352 1.00 46.25 88 HIS B C 1
ATOM 3791 O O . HIS B 1 96 ? 9.080 -21.172 -10.551 1.00 46.76 88 HIS B O 1
ATOM 3798 N N . GLY B 1 97 ? 10.282 -21.609 -8.740 1.00 46.95 89 GLY B N 1
ATOM 3799 C CA . GLY B 1 97 ? 11.436 -22.134 -9.410 1.00 47.42 89 GLY B CA 1
ATOM 3800 C C . GLY B 1 97 ? 12.592 -21.330 -8.918 1.00 48.18 89 GLY B C 1
ATOM 3801 O O . GLY B 1 97 ? 12.581 -20.769 -7.858 1.00 48.31 89 GLY B O 1
ATOM 3802 N N . THR B 1 98 ? 13.616 -21.301 -9.712 1.00 49.13 90 THR B N 1
ATOM 3803 C CA . THR B 1 98 ? 14.345 -20.078 -9.896 1.00 49.52 90 THR B CA 1
ATOM 3804 C C . THR B 1 98 ? 15.714 -20.048 -10.416 1.00 49.12 90 THR B C 1
ATOM 3805 O O . THR B 1 98 ? 16.703 -20.411 -9.815 1.00 49.40 90 THR B O 1
ATOM 3809 N N . GLY B 1 99 ? 15.692 -19.653 -11.653 1.00 48.51 91 GLY B N 1
ATOM 3810 C CA . GLY B 1 99 ? 16.076 -18.385 -12.114 1.00 47.81 91 GLY B CA 1
ATOM 3811 C C . GLY B 1 99 ? 14.922 -17.455 -11.948 1.00 47.12 91 GLY B C 1
ATOM 3812 O O . GLY B 1 99 ? 13.811 -17.850 -11.645 1.00 47.43 91 GLY B O 1
ATOM 3813 N N . MET B 1 100 ? 15.243 -16.202 -12.117 1.00 45.74 92 MET B N 1
ATOM 3814 C CA . MET B 1 100 ? 14.343 -15.191 -12.599 1.00 44.73 92 MET B CA 1
ATOM 3815 C C . MET B 1 100 ? 13.877 -15.705 -13.957 1.00 44.26 92 MET B C 1
ATOM 3816 O O . MET B 1 100 ? 14.705 -16.051 -14.798 1.00 44.30 92 MET B O 1
ATOM 3821 N N . ARG B 1 101 ? 12.569 -15.786 -14.175 1.00 43.46 93 ARG B N 1
ATOM 3822 C CA . ARG B 1 101 ? 12.062 -16.165 -15.496 1.00 43.22 93 ARG B CA 1
ATOM 3823 C C . ARG B 1 101 ? 12.029 -14.942 -16.393 1.00 42.38 93 ARG B C 1
ATOM 3824 O O . ARG B 1 101 ? 11.905 -13.816 -15.906 1.00 41.96 93 ARG B O 1
ATOM 3832 N N . ILE B 1 102 ? 12.166 -15.165 -17.697 1.00 41.83 94 ILE B N 1
ATOM 3833 C CA . ILE B 1 102 ? 12.093 -14.078 -18.660 1.00 41.72 94 ILE B CA 1
ATOM 3834 C C . ILE B 1 102 ? 11.301 -14.490 -19.895 1.00 41.27 94 ILE B C 1
ATOM 3835 O O . ILE B 1 102 ? 11.455 -15.608 -20.387 1.00 41.12 94 ILE B O 1
ATOM 3840 N N . LEU B 1 103 ? 10.433 -13.590 -20.363 1.00 40.82 95 LEU B N 1
ATOM 3841 C CA . LEU B 1 103 ? 9.752 -13.747 -21.654 1.00 40.96 95 LEU B CA 1
ATOM 3842 C C . LEU B 1 103 ? 10.137 -12.603 -22.582 1.00 40.32 95 LEU B C 1
ATOM 3843 O O . LEU B 1 103 ? 10.008 -11.436 -22.224 1.00 40.58 95 LEU B O 1
ATOM 3848 N N . ASP B 1 104 ? 10.610 -12.939 -23.772 1.00 39.95 96 ASP B N 1
ATOM 3849 C CA . ASP B 1 104 ? 10.803 -11.955 -24.819 1.00 39.71 96 ASP B CA 1
ATOM 3850 C C . ASP B 1 104 ? 9.504 -11.933 -25.611 1.00 39.54 96 ASP B C 1
ATOM 3851 O O . ASP B 1 104 ? 9.248 -12.835 -26.408 1.00 39.35 96 ASP B O 1
ATOM 3856 N N . LEU B 1 105 ? 8.703 -10.888 -25.401 1.00 39.15 97 LEU B N 1
ATOM 3857 C CA . LEU B 1 105 ? 7.336 -10.832 -25.928 1.00 39.43 97 LEU B CA 1
ATOM 3858 C C . LEU B 1 105 ? 7.268 -10.707 -27.448 1.00 39.22 97 LEU B C 1
ATOM 3859 O O . LEU B 1 105 ? 6.246 -11.021 -28.057 1.00 38.87 97 LEU B O 1
ATOM 3864 N N . ARG B 1 106 ? 8.362 -10.263 -28.059 1.00 39.24 98 ARG B N 1
ATOM 3865 C CA . ARG B 1 106 ? 8.460 -10.235 -29.511 1.00 39.75 98 ARG B CA 1
ATOM 3866 C C . ARG B 1 106 ? 8.347 -11.637 -30.134 1.00 39.85 98 ARG B C 1
ATOM 3867 O O . ARG B 1 106 ? 8.033 -11.752 -31.314 1.00 39.88 98 ARG B O 1
ATOM 3875 N N . LEU B 1 107 ? 8.590 -12.688 -29.342 1.00 40.17 99 LEU B N 1
ATOM 3876 C CA . LEU B 1 107 ? 8.493 -14.073 -29.811 1.00 40.82 99 LEU B CA 1
ATOM 3877 C C . LEU B 1 107 ? 7.129 -14.750 -29.571 1.00 41.28 99 LEU B C 1
ATOM 3878 O O . LEU B 1 107 ? 6.969 -15.907 -29.940 1.00 41.11 99 LEU B O 1
ATOM 3883 N N . PHE B 1 108 ? 6.158 -14.056 -28.967 1.00 42.18 100 PHE B N 1
ATOM 3884 C CA . PHE B 1 108 ? 4.853 -14.670 -28.645 1.00 43.06 100 PHE B CA 1
ATOM 3885 C C . PHE B 1 108 ? 3.676 -14.061 -29.410 1.00 43.95 100 PHE B C 1
ATOM 3886 O O . PHE B 1 108 ? 3.653 -12.856 -29.656 1.00 44.62 100 PHE B O 1
ATOM 3894 N N . GLU B 1 109 ? 2.697 -14.908 -29.745 1.00 44.81 101 GLU B N 1
ATOM 3895 C CA . GLU B 1 109 ? 1.552 -14.541 -30.593 1.00 44.98 101 GLU B CA 1
ATOM 3896 C C . GLU B 1 109 ? 0.214 -14.577 -29.838 1.00 45.31 101 GLU B C 1
ATOM 3897 O O . GLU B 1 109 ? -0.247 -15.647 -29.429 1.00 45.72 101 GLU B O 1
ATOM 3903 N N . THR B 1 110 ? -0.407 -13.405 -29.691 1.00 45.47 102 THR B N 1
ATOM 3904 C CA . THR B 1 110 ? -1.705 -13.236 -29.017 1.00 45.29 102 THR B CA 1
ATOM 3905 C C . THR B 1 110 ? -1.653 -13.610 -27.524 1.00 45.41 102 THR B C 1
ATOM 3906 O O . THR B 1 110 ? -1.353 -12.746 -26.684 1.00 45.71 102 THR B O 1
ATOM 3910 N N . ASP B 1 111 ? -1.920 -14.881 -27.205 1.00 44.99 103 ASP B N 1
ATOM 3911 C CA . ASP B 1 111 ? -2.046 -15.343 -25.819 1.00 44.60 103 ASP B CA 1
ATOM 3912 C C . ASP B 1 111 ? -0.999 -16.395 -25.429 1.00 44.13 103 ASP B C 1
ATOM 3913 O O . ASP B 1 111 ? -1.088 -16.993 -24.354 1.00 44.08 103 ASP B O 1
ATOM 3918 N N . GLY B 1 112 ? -0.003 -16.604 -26.286 1.00 43.50 104 GLY B N 1
ATOM 3919 C CA . GLY B 1 112 ? 1.092 -17.520 -25.998 1.00 43.16 104 GLY B CA 1
ATOM 3920 C C . GLY B 1 112 ? 1.910 -17.101 -24.787 1.00 42.81 104 GLY B C 1
ATOM 3921 O O . GLY B 1 112 ? 2.360 -17.953 -24.025 1.00 42.50 104 GLY B O 1
ATOM 3922 N N . ALA B 1 113 ? 2.098 -15.794 -24.606 1.00 42.51 105 ALA B N 1
ATOM 3923 C CA . ALA B 1 113 ? 2.832 -15.262 -23.451 1.00 42.59 105 ALA B CA 1
ATOM 3924 C C . ALA B 1 113 ? 2.118 -15.525 -22.121 1.00 42.51 105 ALA B C 1
ATOM 3925 O O . ALA B 1 113 ? 2.740 -15.978 -21.155 1.00 42.37 105 ALA B O 1
ATOM 3927 N N . LEU B 1 114 ? 0.817 -15.248 -22.065 1.00 42.38 106 LEU B N 1
ATOM 3928 C CA . LEU B 1 114 ? 0.031 -15.555 -20.860 1.00 42.31 106 LEU B CA 1
ATOM 3929 C C . LEU B 1 114 ? 0.003 -17.057 -20.567 1.00 41.99 106 LEU B C 1
ATOM 3930 O O . LEU B 1 114 ? 0.081 -17.468 -19.404 1.00 41.30 106 LEU B O 1
ATOM 3935 N N . GLU B 1 115 ? -0.098 -17.860 -21.623 1.00 41.75 107 GLU B N 1
ATOM 3936 C CA . GLU B 1 115 ? -0.046 -19.317 -21.505 1.00 41.95 107 GLU B CA 1
ATOM 3937 C C . GLU B 1 115 ? 1.261 -19.767 -20.837 1.00 41.79 107 GLU B C 1
ATOM 3938 O O . GLU B 1 115 ? 1.227 -20.554 -19.891 1.00 41.22 107 GLU B O 1
ATOM 3944 N N . GLU B 1 116 ? 2.401 -19.248 -21.299 1.00 41.81 108 GLU B N 1
ATOM 3945 C CA . GLU B 1 116 ? 3.691 -19.568 -20.667 1.00 41.95 108 GLU B CA 1
ATOM 3946 C C . GLU B 1 116 ? 3.812 -19.052 -19.227 1.00 41.94 108 GLU B C 1
ATOM 3947 O O . GLU B 1 116 ? 4.401 -19.726 -18.374 1.00 41.64 108 GLU B O 1
ATOM 3953 N N . ILE B 1 117 ? 3.279 -17.862 -18.959 1.00 41.86 109 ILE B N 1
ATOM 3954 C CA . ILE B 1 117 ? 3.255 -17.346 -17.587 1.00 42.15 109 ILE B CA 1
ATOM 3955 C C . ILE B 1 117 ? 2.441 -18.271 -16.675 1.00 42.01 109 ILE B C 1
ATOM 3956 O O . ILE B 1 117 ? 2.861 -18.586 -15.564 1.00 41.57 109 ILE B O 1
ATOM 3961 N N . LEU B 1 118 ? 1.295 -18.725 -17.167 1.00 42.35 110 LEU B N 1
ATOM 3962 C CA . LEU B 1 118 ? 0.434 -19.616 -16.401 1.00 42.70 110 LEU B CA 1
ATOM 3963 C C . LEU B 1 118 ? 0.966 -21.044 -16.246 1.00 42.94 110 LEU B C 1
ATOM 3964 O O . LEU B 1 118 ? 0.458 -21.781 -15.412 1.00 43.20 110 LEU B O 1
ATOM 3969 N N . ARG B 1 119 ? 1.977 -21.442 -17.017 1.00 43.22 111 ARG B N 1
ATOM 3970 C CA . ARG B 1 119 ? 2.518 -22.798 -16.887 1.00 43.79 111 ARG B CA 1
ATOM 3971 C C . ARG B 1 119 ? 3.000 -23.117 -15.481 1.00 44.00 111 ARG B C 1
ATOM 3972 O O . ARG B 1 119 ? 2.581 -24.117 -14.893 1.00 43.98 111 ARG B O 1
ATOM 3980 N N . PHE B 1 120 ? 3.860 -22.259 -14.942 1.00 44.45 112 PHE B N 1
ATOM 3981 C CA . PHE B 1 120 ? 4.516 -22.527 -13.664 1.00 45.04 112 PHE B CA 1
ATOM 3982 C C . PHE B 1 120 ? 3.988 -21.698 -12.485 1.00 45.40 112 PHE B C 1
ATOM 3983 O O . PHE B 1 120 ? 4.232 -22.062 -11.330 1.00 45.50 112 PHE B O 1
ATOM 3991 N N . SER B 1 121 ? 3.262 -20.612 -12.766 1.00 45.44 113 SER B N 1
ATOM 3992 C CA . SER B 1 121 ? 2.761 -19.721 -11.716 1.00 45.52 113 SER B CA 1
ATOM 3993 C C . SER B 1 121 ? 1.480 -20.230 -11.055 1.00 45.58 113 SER B C 1
ATOM 3994 O O . SER B 1 121 ? 0.748 -21.037 -11.631 1.00 45.62 113 SER B O 1
ATOM 3997 N N . THR B 1 122 ? 1.232 -19.744 -9.839 1.00 45.33 114 THR B N 1
ATOM 3998 C CA . THR B 1 122 ? 0.057 -20.096 -9.047 1.00 45.25 114 THR B CA 1
ATOM 3999 C C . THR B 1 122 ? -0.603 -18.796 -8.586 1.00 45.26 114 THR B C 1
ATOM 4000 O O . THR B 1 122 ? 0.033 -18.010 -7.899 1.00 45.36 114 THR B O 1
ATOM 4004 N N . PHE B 1 123 ? -1.854 -18.552 -8.980 1.00 44.97 115 PHE B N 1
ATOM 4005 C CA . PHE B 1 123 ? -2.593 -17.359 -8.528 1.00 44.55 115 PHE B CA 1
ATOM 4006 C C . PHE B 1 123 ? -3.755 -17.703 -7.591 1.00 44.37 115 PHE B C 1
ATOM 4007 O O . PHE B 1 123 ? -4.824 -17.096 -7.651 1.00 45.06 115 PHE B O 1
ATOM 4015 N N . GLY B 1 124 ? -3.533 -18.662 -6.699 1.00 44.04 116 GLY B N 1
ATOM 4016 C CA . GLY B 1 124 ? -4.541 -19.049 -5.719 1.00 43.61 116 GLY B CA 1
ATOM 4017 C C . GLY B 1 124 ? -5.616 -19.934 -6.316 1.00 43.26 116 GLY B C 1
ATOM 4018 O O . GLY B 1 124 ? -5.435 -20.485 -7.402 1.00 43.15 116 GLY B O 1
ATOM 4019 N N . VAL B 1 125 ? -6.734 -20.063 -5.604 1.00 42.81 117 VAL B N 1
ATOM 4020 C CA . VAL B 1 125 ? -7.816 -20.973 -6.005 1.00 42.64 117 VAL B CA 1
ATOM 4021 C C . VAL B 1 125 ? -8.846 -20.336 -6.941 1.00 42.28 117 VAL B C 1
ATOM 4022 O O . VAL B 1 125 ? -9.598 -21.053 -7.610 1.00 42.14 117 VAL B O 1
ATOM 4026 N N . THR B 1 126 ? -8.899 -19.004 -6.970 1.00 41.88 118 THR B N 1
ATOM 4027 C CA . THR B 1 126 ? -9.838 -18.291 -7.836 1.00 41.73 118 THR B CA 1
ATOM 4028 C C . THR B 1 126 ? -9.118 -17.890 -9.115 1.00 41.59 118 THR B C 1
ATOM 4029 O O . THR B 1 126 ? -7.885 -17.885 -9.163 1.00 41.54 118 THR B O 1
ATOM 4033 N N . GLU B 1 127 ? -9.898 -17.552 -10.139 1.00 41.45 119 GLU B N 1
ATOM 4034 C CA . GLU B 1 127 ? -9.370 -17.303 -11.486 1.00 41.54 119 GLU B CA 1
ATOM 4035 C C . GLU B 1 127 ? -8.186 -16.340 -11.449 1.00 41.04 119 GLU B C 1
ATOM 4036 O O . GLU B 1 127 ? -8.226 -15.364 -10.703 1.00 40.97 119 GLU B O 1
ATOM 4042 N N . PRO B 1 128 ? -7.140 -16.592 -12.266 1.00 41.21 120 PRO B N 1
ATOM 4043 C CA . PRO B 1 128 ? -5.941 -15.738 -12.276 1.00 41.35 120 PRO B CA 1
ATOM 4044 C C . PRO B 1 128 ? -6.258 -14.255 -12.412 1.00 41.40 120 PRO B C 1
ATOM 4045 O O . PRO B 1 128 ? -5.558 -13.412 -11.861 1.00 41.40 120 PRO B O 1
ATOM 4049 N N . VAL B 1 129 ? -7.317 -13.954 -13.152 1.00 41.92 121 VAL B N 1
ATOM 4050 C CA . VAL B 1 129 ? -7.758 -12.586 -13.377 1.00 42.15 121 VAL B CA 1
ATOM 4051 C C . VAL B 1 129 ? -8.269 -11.880 -12.112 1.00 42.45 121 VAL B C 1
ATOM 4052 O O . VAL B 1 129 ? -8.462 -10.676 -12.133 1.00 42.50 121 VAL B O 1
ATOM 4056 N N . ASN B 1 130 ? -8.482 -12.617 -11.019 1.00 42.60 122 ASN B N 1
ATOM 4057 C CA . ASN B 1 130 ? -8.770 -12.004 -9.719 1.00 42.73 122 ASN B CA 1
ATOM 4058 C C . ASN B 1 130 ? -7.516 -11.549 -8.969 1.00 43.00 122 ASN B C 1
ATOM 4059 O O . ASN B 1 130 ? -7.626 -10.979 -7.883 1.00 43.49 122 ASN B O 1
ATOM 4064 N N . ASP B 1 131 ? -6.335 -11.767 -9.552 1.00 42.84 123 ASP B N 1
ATOM 4065 C CA . ASP B 1 131 ? -5.086 -11.390 -8.912 1.00 42.36 123 ASP B CA 1
ATOM 4066 C C . ASP B 1 131 ? -4.543 -10.136 -9.574 1.00 41.93 123 ASP B C 1
ATOM 4067 O O . ASP B 1 131 ? -4.343 -10.105 -10.791 1.00 40.56 123 ASP B O 1
ATOM 4072 N N . ARG B 1 132 ? -4.301 -9.106 -8.767 1.00 41.72 124 ARG B N 1
ATOM 4073 C CA . ARG B 1 132 ? -3.827 -7.823 -9.273 1.00 41.92 124 ARG B CA 1
ATOM 4074 C C . ARG B 1 132 ? -2.540 -7.940 -10.095 1.00 41.61 124 ARG B C 1
ATOM 4075 O O . ARG B 1 132 ? -2.394 -7.280 -11.128 1.00 41.35 124 ARG B O 1
ATOM 4083 N N . MET B 1 133 ? -1.613 -8.771 -9.620 1.00 41.52 125 MET B N 1
ATOM 4084 C CA . MET B 1 133 ? -0.347 -9.017 -10.304 1.00 41.48 125 MET B CA 1
ATOM 4085 C C . MET B 1 133 ? -0.570 -9.514 -11.726 1.00 40.63 125 MET B C 1
ATOM 4086 O O . MET B 1 133 ? 0.096 -9.059 -12.653 1.00 40.70 125 MET B O 1
ATOM 4091 N N . PHE B 1 134 ? -1.485 -10.468 -11.879 1.00 39.85 126 PHE B N 1
ATOM 4092 C CA . PHE B 1 134 ? -1.786 -11.047 -13.174 1.00 39.74 126 PHE B CA 1
ATOM 4093 C C . PHE B 1 134 ? -2.458 -10.046 -14.117 1.00 39.43 126 PHE B C 1
ATOM 4094 O O . PHE B 1 134 ? -2.217 -10.082 -15.325 1.00 39.24 126 PHE B O 1
ATOM 4102 N N . ARG B 1 135 ? -3.325 -9.192 -13.570 1.00 38.85 127 ARG B N 1
ATOM 4103 C CA . ARG B 1 135 ? -3.948 -8.124 -14.350 1.00 38.90 127 ARG B CA 1
ATOM 4104 C C . ARG B 1 135 ? -2.894 -7.126 -14.857 1.00 38.48 127 ARG B C 1
ATOM 4105 O O . ARG B 1 135 ? -2.939 -6.698 -16.012 1.00 38.10 127 ARG B O 1
ATOM 4113 N N . LEU B 1 136 ? -1.943 -6.771 -14.000 1.00 38.03 128 LEU B N 1
ATOM 4114 C CA . LEU B 1 136 ? -0.833 -5.900 -14.406 1.00 38.03 128 LEU B CA 1
ATOM 4115 C C . LEU B 1 136 ? 0.039 -6.538 -15.477 1.00 37.72 128 LEU B C 1
ATOM 4116 O O . LEU B 1 136 ? 0.403 -5.872 -16.438 1.00 36.68 128 LEU B O 1
ATOM 4121 N N . LEU B 1 137 ? 0.369 -7.820 -15.296 1.00 37.79 129 LEU B N 1
ATOM 4122 C CA . LEU B 1 137 ? 1.068 -8.592 -16.325 1.00 37.86 129 LEU B CA 1
ATOM 4123 C C . LEU B 1 137 ? 0.326 -8.553 -17.654 1.00 37.42 129 LEU B C 1
ATOM 4124 O O . LEU B 1 137 ? 0.916 -8.266 -18.685 1.00 36.72 129 LEU B O 1
ATOM 4129 N N . SER B 1 138 ? -0.973 -8.827 -17.621 1.00 37.48 130 SER B N 1
ATOM 4130 C CA . SER B 1 138 ? -1.774 -8.865 -18.848 1.00 37.53 130 SER B CA 1
ATOM 4131 C C . SER B 1 138 ? -1.888 -7.500 -19.522 1.00 37.72 130 SER B C 1
ATOM 4132 O O . SER B 1 138 ? -1.943 -7.414 -20.754 1.00 37.23 130 SER B O 1
ATOM 4135 N N . ALA B 1 139 ? -1.937 -6.438 -18.722 1.00 37.90 131 ALA B N 1
ATOM 4136 C CA . ALA B 1 139 ? -1.988 -5.086 -19.274 1.00 38.17 131 ALA B CA 1
ATOM 4137 C C . ALA B 1 139 ? -0.676 -4.711 -19.977 1.00 38.25 131 ALA B C 1
ATOM 4138 O O . ALA B 1 139 ? -0.708 -4.084 -21.038 1.00 38.16 131 ALA B O 1
ATOM 4140 N N . PHE B 1 140 ? 0.467 -5.102 -19.411 1.00 38.40 132 PHE B N 1
ATOM 4141 C CA . PHE B 1 140 ? 1.755 -4.848 -20.072 1.00 38.45 132 PHE B CA 1
ATOM 4142 C C . PHE B 1 140 ? 1.838 -5.600 -21.387 1.00 38.77 132 PHE B C 1
ATOM 4143 O O . PHE B 1 140 ? 2.300 -5.054 -22.383 1.00 38.35 132 PHE B O 1
ATOM 4151 N N . ILE B 1 141 ? 1.406 -6.860 -21.377 1.00 39.13 133 ILE B N 1
ATOM 4152 C CA . ILE B 1 141 ? 1.444 -7.692 -22.574 1.00 39.42 133 ILE B CA 1
ATOM 4153 C C . ILE B 1 141 ? 0.494 -7.156 -23.647 1.00 39.84 133 ILE B C 1
ATOM 4154 O O . ILE B 1 141 ? 0.834 -7.146 -24.829 1.00 39.11 133 ILE B O 1
ATOM 4159 N N . ALA B 1 142 ? -0.695 -6.722 -23.231 1.00 40.45 134 ALA B N 1
ATOM 4160 C CA . ALA B 1 142 ? -1.708 -6.247 -24.174 1.00 40.95 134 ALA B CA 1
ATOM 4161 C C . ALA B 1 142 ? -1.392 -4.869 -24.749 1.00 41.48 134 ALA B C 1
ATOM 4162 O O . ALA B 1 142 ? -1.599 -4.640 -25.935 1.00 41.65 134 ALA B O 1
ATOM 4164 N N . ASP B 1 143 ? -0.920 -3.945 -23.911 1.00 42.08 135 ASP B N 1
ATOM 4165 C CA . ASP B 1 143 ? -0.666 -2.564 -24.352 1.00 42.18 135 ASP B CA 1
ATOM 4166 C C . ASP B 1 143 ? 0.362 -1.864 -23.452 1.00 42.34 135 ASP B C 1
ATOM 4167 O O . ASP B 1 143 ? 0.102 -0.796 -22.901 1.00 42.17 135 ASP B O 1
ATOM 4172 N N . GLY B 1 144 ? 1.537 -2.470 -23.314 1.00 42.37 136 GLY B N 1
ATOM 4173 C CA . GLY B 1 144 ? 2.592 -1.934 -22.451 1.00 42.76 136 GLY B CA 1
ATOM 4174 C C . GLY B 1 144 ? 3.184 -0.609 -22.912 1.00 43.05 136 GLY B C 1
ATOM 4175 O O . GLY B 1 144 ? 3.730 0.143 -22.102 1.00 43.15 136 GLY B O 1
ATOM 4176 N N . GLY B 1 145 ? 3.059 -0.310 -24.201 1.00 43.01 137 GLY B N 1
ATOM 4177 C CA . GLY B 1 145 ? 3.528 0.958 -24.761 1.00 43.71 137 GLY B CA 1
ATOM 4178 C C . GLY B 1 145 ? 2.658 2.174 -24.456 1.00 44.10 137 GLY B C 1
ATOM 4179 O O . GLY B 1 145 ? 2.910 3.249 -24.992 1.00 44.34 137 GLY B O 1
ATOM 4180 N N . ARG B 1 146 ? 1.646 2.014 -23.600 1.00 44.27 138 ARG B N 1
ATOM 4181 C CA . ARG B 1 146 ? 0.715 3.093 -23.258 1.00 44.48 138 ARG B CA 1
ATOM 4182 C C . ARG B 1 146 ? 1.373 4.203 -22.438 1.00 44.39 138 ARG B C 1
ATOM 4183 O O . ARG B 1 146 ? 1.166 5.381 -22.717 1.00 44.16 138 ARG B O 1
ATOM 4191 N N . TYR B 1 147 ? 2.143 3.827 -21.419 1.00 44.47 139 TYR B N 1
ATOM 4192 C CA . TYR B 1 147 ? 2.879 4.816 -20.625 1.00 44.60 139 TYR B CA 1
ATOM 4193 C C . TYR B 1 147 ? 4.367 4.722 -20.891 1.00 44.60 139 TYR B C 1
ATOM 4194 O O . TYR B 1 147 ? 5.175 5.004 -20.015 1.00 45.21 139 TYR B O 1
ATOM 4203 N N . CYS B 1 148 ? 4.728 4.332 -22.110 1.00 44.39 140 CYS B N 1
ATOM 4204 C CA . CYS B 1 148 ? 6.091 4.473 -22.559 1.00 43.83 140 CYS B CA 1
ATOM 4205 C C . CYS B 1 148 ? 6.276 5.956 -22.834 1.00 43.28 140 CYS B C 1
ATOM 4206 O O . CYS B 1 148 ? 5.519 6.533 -23.609 1.00 43.19 140 CYS B O 1
ATOM 4209 N N . LEU B 1 149 ? 7.250 6.576 -22.174 1.00 42.58 141 LEU B N 1
ATOM 4210 C CA . LEU B 1 149 ? 7.527 7.994 -22.370 1.00 42.17 141 LEU B CA 1
ATOM 4211 C C . LEU B 1 149 ? 8.101 8.201 -23.776 1.00 41.70 141 LEU B C 1
ATOM 4212 O O . LEU B 1 149 ? 9.132 7.616 -24.100 1.00 41.39 141 LEU B O 1
ATOM 4217 N N . PRO B 1 150 ? 7.430 9.006 -24.623 1.00 41.29 142 PRO B N 1
ATOM 4218 C CA . PRO B 1 150 ? 7.944 9.231 -25.976 1.00 41.20 142 PRO B CA 1
ATOM 4219 C C . PRO B 1 150 ? 9.340 9.849 -26.013 1.00 41.09 142 PRO B C 1
ATOM 4220 O O . PRO B 1 150 ? 9.791 10.431 -25.026 1.00 41.21 142 PRO B O 1
ATOM 4224 N N . GLU B 1 151 ? 10.009 9.720 -27.153 1.00 41.04 143 GLU B N 1
ATOM 4225 C CA . GLU B 1 151 ? 11.350 10.270 -27.329 1.00 40.83 143 GLU B CA 1
ATOM 4226 C C . GLU B 1 151 ? 11.423 11.789 -27.288 1.00 40.43 143 GLU B C 1
ATOM 4227 O O . GLU B 1 151 ? 12.341 12.326 -26.677 1.00 40.26 143 GLU B O 1
ATOM 4233 N N . PRO B 1 152 ? 10.472 12.489 -27.938 1.00 40.10 144 PRO B N 1
ATOM 4234 C CA . PRO B 1 152 ? 10.470 13.945 -27.815 1.00 39.97 144 PRO B CA 1
ATOM 4235 C C . PRO B 1 152 ? 10.235 14.489 -26.401 1.00 39.63 144 PRO B C 1
ATOM 4236 O O . PRO B 1 152 ? 10.536 15.651 -26.167 1.00 39.79 144 PRO B O 1
ATOM 4240 N N . LEU B 1 153 ? 9.704 13.674 -25.488 1.00 39.34 145 LEU B N 1
ATOM 4241 C CA . LEU B 1 153 ? 9.443 14.099 -24.105 1.00 39.07 145 LEU B CA 1
ATOM 4242 C C . LEU B 1 153 ? 10.465 13.591 -23.078 1.00 38.80 145 LEU B C 1
ATOM 4243 O O . LEU B 1 153 ? 10.195 13.610 -21.887 1.00 38.58 145 LEU B O 1
ATOM 4248 N N . GLN B 1 154 ? 11.638 13.147 -23.518 1.00 38.90 146 GLN B N 1
ATOM 4249 C CA . GLN B 1 154 ? 12.687 12.775 -22.572 1.00 39.19 146 GLN B CA 1
ATOM 4250 C C . GLN B 1 154 ? 13.251 14.052 -21.936 1.00 39.27 146 GLN B C 1
ATOM 4251 O O . GLN B 1 154 ? 13.630 14.968 -22.660 1.00 39.25 146 GLN B O 1
ATOM 4257 N N . PRO B 1 155 ? 13.286 14.127 -20.588 1.00 39.62 147 PRO B N 1
ATOM 4258 C CA . PRO B 1 155 ? 13.749 15.333 -19.886 1.00 39.99 147 PRO B CA 1
ATOM 4259 C C . PRO B 1 155 ? 15.108 15.867 -20.329 1.00 40.27 147 PRO B C 1
ATOM 4260 O O . PRO B 1 155 ? 15.274 17.085 -20.452 1.00 40.38 147 PRO B O 1
ATOM 4264 N N . SER B 1 156 ? 16.063 14.970 -20.575 1.00 40.66 148 SER B N 1
ATOM 4265 C CA . SER B 1 156 ? 17.422 15.365 -20.965 1.00 41.14 148 SER B CA 1
ATOM 4266 C C . SER B 1 156 ? 17.482 16.136 -22.288 1.00 41.56 148 SER B C 1
ATOM 4267 O O . SER B 1 156 ? 18.438 16.876 -22.523 1.00 41.73 148 SER B O 1
ATOM 4270 N N . ARG B 1 157 ? 16.460 15.974 -23.132 1.00 41.95 149 ARG B N 1
ATOM 4271 C CA . ARG B 1 157 ? 16.361 16.713 -24.392 1.00 42.30 149 ARG B CA 1
ATOM 4272 C C . ARG B 1 157 ? 15.918 18.167 -24.239 1.00 42.54 149 ARG B C 1
ATOM 4273 O O . ARG B 1 157 ? 15.866 18.889 -25.232 1.00 42.64 149 ARG B O 1
ATOM 4281 N N . TRP B 1 158 ? 15.571 18.590 -23.021 1.00 42.95 150 TRP B N 1
ATOM 4282 C CA . TRP B 1 158 ? 15.096 19.948 -22.777 1.00 43.22 150 TRP B CA 1
ATOM 4283 C C . TRP B 1 158 ? 15.950 20.667 -21.750 1.00 43.56 150 TRP B C 1
ATOM 4284 O O . TRP B 1 158 ? 16.667 20.043 -20.965 1.00 43.33 150 TRP B O 1
ATOM 4295 N N . MET B 1 159 ? 15.867 21.991 -21.776 1.00 44.17 151 MET B N 1
ATOM 4296 C CA . MET B 1 159 ? 16.450 22.828 -20.741 1.00 44.89 151 MET B CA 1
ATOM 4297 C C . MET B 1 159 ? 15.627 24.101 -20.652 1.00 45.22 151 MET B C 1
ATOM 4298 O O . MET B 1 159 ? 14.938 24.466 -21.603 1.00 45.24 151 MET B O 1
ATOM 4303 N N . MET B 1 160 ? 15.693 24.765 -19.505 1.00 45.67 152 MET B N 1
ATOM 4304 C CA . MET B 1 160 ? 14.923 25.981 -19.288 1.00 46.18 152 MET B CA 1
ATOM 4305 C C . MET B 1 160 ? 15.676 27.231 -19.737 1.00 46.54 152 MET B C 1
ATOM 4306 O O . MET B 1 160 ? 16.896 27.344 -19.554 1.00 46.34 152 MET B O 1
ATOM 4311 N N . MET B 1 161 ? 14.926 28.157 -20.334 1.00 46.98 153 MET B N 1
ATOM 4312 C CA . MET B 1 161 ? 15.444 29.463 -20.731 1.00 47.32 153 MET B CA 1
ATOM 4313 C C . MET B 1 161 ? 15.270 30.440 -19.581 1.00 47.46 153 MET B C 1
ATOM 4314 O O . MET B 1 161 ? 14.191 31.004 -19.410 1.00 47.93 153 MET B O 1
ATOM 4319 N N . ALA B 1 168 ? 11.079 43.742 -10.995 1.00 45.53 160 ALA B N 1
ATOM 4320 C CA . ALA B 1 168 ? 10.697 45.105 -11.363 1.00 45.44 160 ALA B CA 1
ATOM 4321 C C . ALA B 1 168 ? 9.682 45.753 -10.415 1.00 45.40 160 ALA B C 1
ATOM 4322 O O . ALA B 1 168 ? 9.897 46.884 -9.969 1.00 45.55 160 ALA B O 1
ATOM 4324 N N . PRO B 1 169 ? 8.568 45.055 -10.116 1.00 45.25 161 PRO B N 1
ATOM 4325 C CA . PRO B 1 169 ? 7.455 45.721 -9.433 1.00 44.85 161 PRO B CA 1
ATOM 4326 C C . PRO B 1 169 ? 7.616 45.965 -7.931 1.00 44.61 161 PRO B C 1
ATOM 4327 O O . PRO B 1 169 ? 8.246 45.172 -7.220 1.00 44.68 161 PRO B O 1
ATOM 4331 N N . GLN B 1 170 ? 6.990 47.043 -7.467 1.00 43.95 162 GLN B N 1
ATOM 4332 C CA . GLN B 1 170 ? 7.131 47.505 -6.092 1.00 43.39 162 GLN B CA 1
ATOM 4333 C C . GLN B 1 170 ? 6.213 46.751 -5.142 1.00 42.65 162 GLN B C 1
ATOM 4334 O O . GLN B 1 170 ? 5.284 46.069 -5.559 1.00 42.75 162 GLN B O 1
ATOM 4340 N N . HIS B 1 171 ? 6.488 46.884 -3.852 1.00 41.77 163 HIS B N 1
ATOM 4341 C CA . HIS B 1 171 ? 5.546 46.449 -2.828 1.00 40.88 163 HIS B CA 1
ATOM 4342 C C . HIS B 1 171 ? 4.678 47.641 -2.445 1.00 39.83 163 HIS B C 1
ATOM 4343 O O . HIS B 1 171 ? 5.080 48.783 -2.655 1.00 39.09 163 HIS B O 1
ATOM 4350 N N . LEU B 1 172 ? 3.487 47.365 -1.914 1.00 38.62 164 LEU B N 1
ATOM 4351 C CA . LEU B 1 172 ? 2.520 48.394 -1.519 1.00 38.25 164 LEU B CA 1
ATOM 4352 C C . LEU B 1 172 ? 2.126 48.233 -0.036 1.00 37.65 164 LEU B C 1
ATOM 4353 O O . LEU B 1 172 ? 1.039 47.741 0.262 1.00 36.89 164 LEU B O 1
ATOM 4358 N N . PRO B 1 173 ? 3.001 48.669 0.898 1.00 37.54 165 PRO B N 1
ATOM 4359 C CA . PRO B 1 173 ? 2.773 48.513 2.343 1.00 37.74 165 PRO B CA 1
ATOM 4360 C C . PRO B 1 173 ? 1.558 49.250 2.894 1.00 37.73 165 PRO B C 1
ATOM 4361 O O . PRO B 1 173 ? 0.960 48.786 3.858 1.00 37.99 165 PRO B O 1
ATOM 4365 N N . GLY B 1 174 ? 1.210 50.389 2.302 1.00 37.70 166 GLY B N 1
ATOM 4366 C CA . GLY B 1 174 ? 0.081 51.197 2.765 1.00 37.79 166 GLY B CA 1
ATOM 4367 C C . GLY B 1 174 ? -1.291 50.580 2.574 1.00 37.77 166 GLY B C 1
ATOM 4368 O O . GLY B 1 174 ? -2.247 51.015 3.214 1.00 37.69 166 GLY B O 1
ATOM 4369 N N . GLN B 1 175 ? -1.402 49.592 1.686 1.00 37.58 167 GLN B N 1
ATOM 4370 C CA . GLN B 1 175 ? -2.668 48.883 1.473 1.00 37.82 167 GLN B CA 1
ATOM 4371 C C . GLN B 1 175 ? -2.894 47.833 2.550 1.00 37.62 167 GLN B C 1
ATOM 4372 O O . GLN B 1 175 ? -1.929 47.310 3.115 1.00 37.71 167 GLN B O 1
ATOM 4378 N N . PRO B 1 176 ? -4.168 47.494 2.823 1.00 37.54 168 PRO B N 1
ATOM 4379 C CA . PRO B 1 176 ? -4.438 46.445 3.808 1.00 37.46 168 PRO B CA 1
ATOM 4380 C C . PRO B 1 176 ? -4.004 45.057 3.337 1.00 37.14 168 PRO B C 1
ATOM 4381 O O . PRO B 1 176 ? -3.785 44.173 4.148 1.00 36.59 168 PRO B O 1
ATOM 4385 N N . CYS B 1 177 ? -3.889 44.874 2.027 1.00 36.85 169 CYS B N 1
ATOM 4386 C CA . CYS B 1 177 ? -3.376 43.643 1.473 1.00 36.89 169 CYS B CA 1
ATOM 4387 C C . CYS B 1 177 ? -2.916 43.957 0.069 1.00 36.48 169 CYS B C 1
ATOM 4388 O O . CYS B 1 177 ? -3.263 44.996 -0.486 1.00 35.83 169 CYS B O 1
ATOM 4391 N N . GLN B 1 178 ? -2.143 43.053 -0.499 1.00 36.38 170 GLN B N 1
ATOM 4392 C CA . GLN B 1 178 ? -1.692 43.188 -1.874 1.00 36.82 170 GLN B CA 1
ATOM 4393 C C . GLN B 1 178 ? -1.691 41.808 -2.497 1.00 36.98 170 GLN B C 1
ATOM 4394 O O . GLN B 1 178 ? -1.900 40.813 -1.799 1.00 36.59 170 GLN B O 1
ATOM 4400 N N . PHE B 1 179 ? -1.467 41.759 -3.806 1.00 37.03 171 PHE B N 1
ATOM 4401 C CA . PHE B 1 179 ? -1.537 40.513 -4.548 1.00 37.36 171 PHE B CA 1
ATOM 4402 C C . PHE B 1 179 ? -0.293 40.254 -5.382 1.00 37.65 171 PHE B C 1
ATOM 4403 O O . PHE B 1 179 ? 0.332 41.186 -5.900 1.00 37.46 171 PHE B O 1
ATOM 4411 N N . ALA B 1 180 ? 0.076 38.975 -5.449 1.00 37.95 172 ALA B N 1
ATOM 4412 C CA . ALA B 1 180 ? 1.090 38.474 -6.359 1.00 38.00 172 ALA B CA 1
ATOM 4413 C C . ALA B 1 180 ? 0.359 37.765 -7.477 1.00 38.26 172 ALA B C 1
ATOM 4414 O O . ALA B 1 180 ? -0.649 37.106 -7.231 1.00 38.57 172 ALA B O 1
ATOM 4416 N N . LEU B 1 181 ? 0.858 37.910 -8.701 1.00 38.76 173 LEU B N 1
ATOM 4417 C CA . LEU B 1 181 ? 0.289 37.243 -9.863 1.00 38.78 173 LEU B CA 1
ATOM 4418 C C . LEU B 1 181 ? 1.229 36.150 -10.339 1.00 38.76 173 LEU B C 1
ATOM 4419 O O . LEU B 1 181 ? 2.419 36.393 -10.499 1.00 39.05 173 LEU B O 1
ATOM 4424 N N . GLN B 1 182 ? 0.687 34.959 -10.584 1.00 38.56 174 GLN B N 1
ATOM 4425 C CA . GLN B 1 182 ? 1.448 33.870 -11.198 1.00 38.28 174 GLN B CA 1
ATOM 4426 C C . GLN B 1 182 ? 0.783 33.437 -12.491 1.00 38.19 174 GLN B C 1
ATOM 4427 O O . GLN B 1 182 ? -0.438 33.265 -12.540 1.00 38.03 174 GLN B O 1
ATOM 4433 N N . ALA B 1 183 ? 1.597 33.229 -13.528 1.00 38.46 175 ALA B N 1
ATOM 4434 C CA . ALA B 1 183 ? 1.100 32.836 -14.832 1.00 38.57 175 ALA B CA 1
ATOM 4435 C C . ALA B 1 183 ? 0.724 31.359 -14.883 1.00 38.98 175 ALA B C 1
ATOM 4436 O O . ALA B 1 183 ? 1.372 30.511 -14.261 1.00 39.13 175 ALA B O 1
ATOM 4438 N N . ILE B 1 184 ? -0.333 31.069 -15.639 1.00 39.07 176 ILE B N 1
ATOM 4439 C CA . ILE B 1 184 ? -0.640 29.723 -16.083 1.00 39.00 176 ILE B CA 1
ATOM 4440 C C . ILE B 1 184 ? -0.315 29.714 -17.564 1.00 38.90 176 ILE B C 1
ATOM 4441 O O . ILE B 1 184 ? -0.794 30.574 -18.304 1.00 38.16 176 ILE B O 1
ATOM 4446 N N . VAL B 1 185 ? 0.493 28.744 -17.986 1.00 38.74 177 VAL B N 1
ATOM 4447 C CA . VAL B 1 185 ? 1.143 28.796 -19.296 1.00 39.43 177 VAL B CA 1
ATOM 4448 C C . VAL B 1 185 ? 0.878 27.557 -20.140 1.00 39.61 177 VAL B C 1
ATOM 4449 O O . VAL B 1 185 ? 0.604 26.483 -19.606 1.00 39.76 177 VAL B O 1
ATOM 4453 N N . GLU B 1 186 ? 0.945 27.738 -21.459 1.00 40.44 178 GLU B N 1
ATOM 4454 C CA . GLU B 1 186 ? 0.935 26.642 -22.420 1.00 40.91 178 GLU B CA 1
ATOM 4455 C C . GLU B 1 186 ? 2.292 26.605 -23.122 1.00 40.96 178 GLU B C 1
ATOM 4456 O O . GLU B 1 186 ? 2.477 27.278 -24.138 1.00 40.64 178 GLU B O 1
ATOM 4462 N N . PRO B 1 187 ? 3.258 25.844 -22.566 1.00 41.48 179 PRO B N 1
ATOM 4463 C CA . PRO B 1 187 ? 4.614 25.775 -23.120 1.00 41.97 179 PRO B CA 1
ATOM 4464 C C . PRO B 1 187 ? 4.717 25.357 -24.591 1.00 42.55 179 PRO B C 1
ATOM 4465 O O . PRO B 1 187 ? 5.611 25.833 -25.296 1.00 42.63 179 PRO B O 1
ATOM 4469 N N . ALA B 1 188 ? 3.809 24.489 -25.036 1.00 43.09 180 ALA B N 1
ATOM 4470 C CA . ALA B 1 188 ? 3.756 24.031 -26.420 1.00 43.54 180 ALA B CA 1
ATOM 4471 C C . ALA B 1 188 ? 3.523 25.164 -27.423 1.00 43.87 180 ALA B C 1
ATOM 4472 O O . ALA B 1 188 ? 3.941 25.059 -28.575 1.00 44.30 180 ALA B O 1
ATOM 4474 N N . LYS B 1 189 ? 2.847 26.226 -26.987 1.00 44.21 181 LYS B N 1
ATOM 4475 C CA . LYS B 1 189 ? 2.617 27.407 -27.813 1.00 44.65 181 LYS B CA 1
ATOM 4476 C C . LYS B 1 189 ? 3.330 28.668 -27.300 1.00 44.58 181 LYS B C 1
ATOM 4477 O O . LYS B 1 189 ? 3.229 29.724 -27.928 1.00 44.69 181 LYS B O 1
ATOM 4483 N N . LYS B 1 190 ? 4.081 28.543 -26.205 1.00 44.45 182 LYS B N 1
ATOM 4484 C CA . LYS B 1 190 ? 4.750 29.672 -25.548 1.00 44.81 182 LYS B CA 1
ATOM 4485 C C . LYS B 1 190 ? 3.790 30.832 -25.320 1.00 44.83 182 LYS B C 1
ATOM 4486 O O . LYS B 1 190 ? 4.079 31.977 -25.647 1.00 44.91 182 LYS B O 1
ATOM 4492 N N . ARG B 1 191 ? 2.645 30.496 -24.738 1.00 45.02 183 ARG B N 1
ATOM 4493 C CA . ARG B 1 191 ? 1.545 31.417 -24.538 1.00 44.99 183 ARG B CA 1
ATOM 4494 C C . ARG B 1 191 ? 1.169 31.384 -23.069 1.00 44.39 183 ARG B C 1
ATOM 4495 O O . ARG B 1 191 ? 1.139 30.317 -22.469 1.00 43.91 183 ARG B O 1
ATOM 4503 N N . VAL B 1 192 ? 0.909 32.553 -22.493 1.00 44.23 184 VAL B N 1
ATOM 4504 C CA . VAL B 1 192 ? 0.303 32.630 -21.170 1.00 44.11 184 VAL B CA 1
ATOM 4505 C C . VAL B 1 192 ? -1.188 32.398 -21.375 1.00 43.99 184 VAL B C 1
ATOM 4506 O O . VAL B 1 192 ? -1.787 32.937 -22.314 1.00 44.22 184 VAL B O 1
ATOM 4510 N N . SER B 1 193 ? -1.777 31.581 -20.513 1.00 43.48 185 SER B N 1
ATOM 4511 C CA . SER B 1 193 ? -3.180 31.216 -20.630 1.00 43.38 185 SER B CA 1
ATOM 4512 C C . SER B 1 193 ? -4.031 32.129 -19.751 1.00 43.04 185 SER B C 1
ATOM 4513 O O . SER B 1 193 ? -5.053 32.662 -20.188 1.00 43.02 185 SER B O 1
ATOM 4516 N N . SER B 1 194 ? -3.590 32.306 -18.511 1.00 42.47 186 SER B N 1
ATOM 4517 C CA . SER B 1 194 ? -4.298 33.126 -17.544 1.00 42.15 186 SER B CA 1
ATOM 4518 C C . SER B 1 194 ? -3.334 33.505 -16.434 1.00 41.57 186 SER B C 1
ATOM 4519 O O . SER B 1 194 ? -2.164 33.128 -16.480 1.00 41.04 186 SER B O 1
ATOM 4522 N N . PHE B 1 195 ? -3.829 34.265 -15.458 1.00 41.12 187 PHE B N 1
ATOM 4523 C CA . PHE B 1 195 ? -3.055 34.670 -14.299 1.00 41.21 187 PHE B CA 1
ATOM 4524 C C . PHE B 1 195 ? -3.880 34.385 -13.052 1.00 41.07 187 PHE B C 1
ATOM 4525 O O . PHE B 1 195 ? -5.095 34.532 -13.073 1.00 41.50 187 PHE B O 1
ATOM 4533 N N . GLU B 1 196 ? -3.234 33.952 -11.982 1.00 40.73 188 GLU B N 1
ATOM 4534 C CA . GLU B 1 196 ? -3.918 33.786 -10.710 1.00 40.55 188 GLU B CA 1
ATOM 4535 C C . GLU B 1 196 ? -3.417 34.876 -9.777 1.00 40.06 188 GLU B C 1
ATOM 4536 O O . GLU B 1 196 ? -2.219 35.110 -9.712 1.00 40.02 188 GLU B O 1
ATOM 4542 N N . ALA B 1 197 ? -4.336 35.537 -9.070 1.00 39.58 189 ALA B N 1
ATOM 4543 C CA . ALA B 1 197 ? -3.978 36.511 -8.034 1.00 39.19 189 ALA B CA 1
ATOM 4544 C C . ALA B 1 197 ? -3.866 35.779 -6.699 1.00 38.72 189 ALA B C 1
ATOM 4545 O O . ALA B 1 197 ? -4.776 35.040 -6.329 1.00 38.25 189 ALA B O 1
ATOM 4547 N N . LEU B 1 198 ? -2.759 35.996 -5.988 1.00 38.45 190 LEU B N 1
ATOM 4548 C CA . LEU B 1 198 ? -2.467 35.333 -4.711 1.00 38.04 190 LEU B CA 1
ATOM 4549 C C . LEU B 1 198 ? -2.248 36.406 -3.650 1.00 37.84 190 LEU B C 1
ATOM 4550 O O . LEU B 1 198 ? -1.391 37.271 -3.822 1.00 37.37 190 LEU B O 1
ATOM 4555 N N . ILE B 1 199 ? -3.013 36.342 -2.559 1.00 37.34 191 ILE B N 1
ATOM 4556 C CA . ILE B 1 199 ? -3.029 37.417 -1.568 1.00 36.79 191 ILE B CA 1
ATOM 4557 C C . ILE B 1 199 ? -1.740 37.441 -0.764 1.00 36.76 191 ILE B C 1
ATOM 4558 O O . ILE B 1 199 ? -1.151 36.399 -0.480 1.00 36.31 191 ILE B O 1
ATOM 4563 N N . ARG B 1 200 ? -1.301 38.645 -0.417 1.00 36.63 192 ARG B N 1
ATOM 4564 C CA . ARG B 1 200 ? -0.094 38.846 0.368 1.00 36.74 192 ARG B CA 1
ATOM 4565 C C . ARG B 1 200 ? -0.369 39.895 1.436 1.00 36.56 192 ARG B C 1
ATOM 4566 O O . ARG B 1 200 ? -1.148 40.833 1.209 1.00 35.90 192 ARG B O 1
ATOM 4574 N N . SER B 1 201 ? 0.260 39.738 2.597 1.00 36.83 193 SER B N 1
ATOM 4575 C CA . SER B 1 201 ? 0.066 40.675 3.702 1.00 37.09 193 SER B CA 1
ATOM 4576 C C . SER B 1 201 ? 0.813 41.978 3.411 1.00 37.28 193 SER B C 1
ATOM 4577 O O . SER B 1 201 ? 1.663 42.006 2.529 1.00 37.44 193 SER B O 1
ATOM 4580 N N . PRO B 1 202 ? 0.514 43.057 4.156 1.00 37.78 194 PRO B N 1
ATOM 4581 C CA . PRO B 1 202 ? 1.216 44.331 3.944 1.00 38.31 194 PRO B CA 1
ATOM 4582 C C . PRO B 1 202 ? 2.744 44.294 4.076 1.00 38.70 194 PRO B C 1
ATOM 4583 O O . PRO B 1 202 ? 3.412 45.206 3.584 1.00 38.55 194 PRO B O 1
ATOM 4587 N N . THR B 1 203 ? 3.277 43.272 4.747 1.00 38.97 195 THR B N 1
ATOM 4588 C CA . THR B 1 203 ? 4.722 43.080 4.861 1.00 39.42 195 THR B CA 1
ATOM 4589 C C . THR B 1 203 ? 5.251 42.012 3.895 1.00 39.75 195 THR B C 1
ATOM 4590 O O . THR B 1 203 ? 6.390 41.569 4.025 1.00 40.28 195 THR B O 1
ATOM 4594 N N . GLY B 1 204 ? 4.437 41.632 2.910 1.00 40.05 196 GLY B N 1
ATOM 4595 C CA . GLY B 1 204 ? 4.796 40.593 1.947 1.00 40.10 196 GLY B CA 1
ATOM 4596 C C . GLY B 1 204 ? 4.608 39.172 2.460 1.00 40.40 196 GLY B C 1
ATOM 4597 O O . GLY B 1 204 ? 5.207 38.240 1.928 1.00 40.92 196 GLY B O 1
ATOM 4598 N N . GLY B 1 205 ? 3.778 38.994 3.486 1.00 40.06 197 GLY B N 1
ATOM 4599 C CA . GLY B 1 205 ? 3.584 37.676 4.091 1.00 39.74 197 GLY B CA 1
ATOM 4600 C C . GLY B 1 205 ? 2.657 36.789 3.280 1.00 39.24 197 GLY B C 1
ATOM 4601 O O . GLY B 1 205 ? 1.926 37.277 2.432 1.00 38.80 197 GLY B O 1
ATOM 4602 N N . SER B 1 206 ? 2.694 35.487 3.559 1.00 39.01 198 SER B N 1
ATOM 4603 C CA . SER B 1 206 ? 1.852 34.489 2.891 1.00 39.48 198 SER B CA 1
ATOM 4604 C C . SER B 1 206 ? 0.371 34.647 3.238 1.00 39.35 198 SER B C 1
ATOM 4605 O O . SER B 1 206 ? 0.037 35.303 4.230 1.00 39.60 198 SER B O 1
ATOM 4608 N N . PRO B 1 207 ? -0.526 34.039 2.435 1.00 39.36 199 PRO B N 1
ATOM 4609 C CA . PRO B 1 207 ? -1.957 34.031 2.758 1.00 39.51 199 PRO B CA 1
ATOM 4610 C C . PRO B 1 207 ? -2.306 33.592 4.185 1.00 39.38 199 PRO B C 1
ATOM 4611 O O . PRO B 1 207 ? -3.243 34.122 4.760 1.00 38.93 199 PRO B O 1
ATOM 4615 N N . VAL B 1 208 ? -1.546 32.656 4.744 1.00 39.91 200 VAL B N 1
ATOM 4616 C CA . VAL B 1 208 ? -1.744 32.201 6.120 1.00 40.53 200 VAL B CA 1
ATOM 4617 C C . VAL B 1 208 ? -1.457 33.320 7.132 1.00 40.92 200 VAL B C 1
ATOM 4618 O O . VAL B 1 208 ? -2.183 33.465 8.126 1.00 41.67 200 VAL B O 1
ATOM 4622 N N . GLU B 1 209 ? -0.399 34.102 6.894 1.00 41.25 201 GLU B N 1
ATOM 4623 C CA . GLU B 1 209 ? -0.072 35.240 7.770 1.00 41.27 201 GLU B CA 1
ATOM 4624 C C . GLU B 1 209 ? -1.060 36.376 7.592 1.00 40.82 201 GLU B C 1
ATOM 4625 O O . GLU B 1 209 ? -1.403 37.047 8.554 1.00 40.64 201 GLU B O 1
ATOM 4631 N N . MET B 1 210 ? -1.469 36.631 6.350 1.00 40.67 202 MET B N 1
ATOM 4632 C CA . MET B 1 210 ? -2.473 37.650 6.086 1.00 40.62 202 MET B CA 1
ATOM 4633 C C . MET B 1 210 ? -3.707 37.355 6.937 1.00 40.47 202 MET B C 1
ATOM 4634 O O . MET B 1 210 ? -4.113 38.175 7.752 1.00 40.58 202 MET B O 1
ATOM 4639 N N . PHE B 1 211 ? -4.260 36.156 6.788 1.00 40.36 203 PHE B N 1
ATOM 4640 C CA . PHE B 1 211 ? -5.513 35.807 7.456 1.00 40.42 203 PHE B CA 1
ATOM 4641 C C . PHE B 1 211 ? -5.412 35.629 8.966 1.00 40.39 203 PHE B C 1
ATOM 4642 O O . PHE B 1 211 ? -6.389 35.889 9.659 1.00 40.50 203 PHE B O 1
ATOM 4650 N N . ALA B 1 212 ? -4.255 35.212 9.481 1.00 40.55 204 ALA B N 1
ATOM 4651 C CA . ALA B 1 212 ? -4.033 35.210 10.942 1.00 40.86 204 ALA B CA 1
ATOM 4652 C C . ALA B 1 212 ? -4.119 36.618 11.536 1.00 40.96 204 ALA B C 1
ATOM 4653 O O . ALA B 1 212 ? -4.556 36.786 12.671 1.00 41.42 204 ALA B O 1
ATOM 4655 N N . ALA B 1 213 ? -3.714 37.624 10.762 1.00 41.12 205 ALA B N 1
ATOM 4656 C CA . ALA B 1 213 ? -3.770 39.023 11.195 1.00 41.05 205 ALA B CA 1
ATOM 4657 C C . ALA B 1 213 ? -5.190 39.597 11.237 1.00 41.03 205 ALA B C 1
ATOM 4658 O O . ALA B 1 213 ? -5.394 40.689 11.755 1.00 41.36 205 ALA B O 1
ATOM 4660 N N . ILE B 1 214 ? -6.158 38.882 10.670 1.00 40.79 206 ILE B N 1
ATOM 4661 C CA . ILE B 1 214 ? -7.552 39.318 10.653 1.00 40.76 206 ILE B CA 1
ATOM 4662 C C . ILE B 1 214 ? -8.297 38.567 11.753 1.00 40.90 206 ILE B C 1
ATOM 4663 O O . ILE B 1 214 ? -8.009 37.404 12.012 1.00 40.92 206 ILE B O 1
ATOM 4668 N N . ALA B 1 215 ? -9.217 39.250 12.431 1.00 40.95 207 ALA B N 1
ATOM 4669 C CA . ALA B 1 215 ? -10.055 38.618 13.445 1.00 40.76 207 ALA B CA 1
ATOM 4670 C C . ALA B 1 215 ? -10.919 37.557 12.774 1.00 40.73 207 ALA B C 1
ATOM 4671 O O . ALA B 1 215 ? -11.333 37.733 11.628 1.00 40.36 207 ALA B O 1
ATOM 4673 N N . ALA B 1 216 ? -11.185 36.465 13.485 1.00 40.73 208 ALA B N 1
ATOM 4674 C CA . ALA B 1 216 ? -11.886 35.310 12.905 1.00 40.74 208 ALA B CA 1
ATOM 4675 C C . ALA B 1 216 ? -13.256 35.681 12.339 1.00 40.65 208 ALA B C 1
ATOM 4676 O O . ALA B 1 216 ? -13.620 35.237 11.249 1.00 40.69 208 ALA B O 1
ATOM 4678 N N . GLU B 1 217 ? -13.990 36.522 13.065 1.00 40.39 209 GLU B N 1
ATOM 4679 C CA . GLU B 1 217 ? -15.295 37.024 12.614 1.00 40.49 209 GLU B CA 1
ATOM 4680 C C . GLU B 1 217 ? -15.257 37.965 11.387 1.00 40.14 209 GLU B C 1
ATOM 4681 O O . GLU B 1 217 ? -16.310 38.267 10.824 1.00 40.08 209 GLU B O 1
ATOM 4687 N N . ASP B 1 218 ? -14.069 38.430 10.991 1.00 39.64 210 ASP B N 1
ATOM 4688 C CA . ASP B 1 218 ? -13.910 39.321 9.835 1.00 39.35 210 ASP B CA 1
ATOM 4689 C C . ASP B 1 218 ? -13.232 38.681 8.625 1.00 38.78 210 ASP B C 1
ATOM 4690 O O . ASP B 1 218 ? -13.088 39.342 7.601 1.00 38.00 210 ASP B O 1
ATOM 4695 N N . ARG B 1 219 ? -12.821 37.418 8.732 1.00 38.58 211 ARG B N 1
ATOM 4696 C CA . ARG B 1 219 ? -12.038 36.767 7.666 1.00 38.75 211 ARG B CA 1
ATOM 4697 C C . ARG B 1 219 ? -12.806 36.582 6.362 1.00 38.32 211 ARG B C 1
ATOM 4698 O O . ARG B 1 219 ? -12.266 36.844 5.286 1.00 38.21 211 ARG B O 1
ATOM 4706 N N . TYR B 1 220 ? -14.056 36.134 6.454 1.00 38.24 212 TYR B N 1
ATOM 4707 C CA . TYR B 1 220 ? -14.900 35.989 5.270 1.00 38.59 212 TYR B CA 1
ATOM 4708 C C . TYR B 1 220 ? -15.057 37.315 4.533 1.00 38.38 212 TYR B C 1
ATOM 4709 O O . TYR B 1 220 ? -14.861 37.381 3.333 1.00 38.37 212 TYR B O 1
ATOM 4718 N N . ARG B 1 221 ? -15.411 38.363 5.266 1.00 38.37 213 ARG B N 1
ATOM 4719 C CA . ARG B 1 221 ? -15.592 39.690 4.678 1.00 38.25 213 ARG B CA 1
ATOM 4720 C C . ARG B 1 221 ? -14.282 40.213 4.084 1.00 37.99 213 ARG B C 1
ATOM 4721 O O . ARG B 1 221 ? -14.259 40.724 2.960 1.00 37.40 213 ARG B O 1
ATOM 4729 N N . PHE B 1 222 ? -13.187 40.060 4.824 1.00 37.81 214 PHE B N 1
ATOM 4730 C CA . PHE B 1 222 ? -11.870 40.437 4.305 1.00 37.84 214 PHE B CA 1
ATOM 4731 C C . PHE B 1 222 ? -11.521 39.707 3.005 1.00 37.54 214 PHE B C 1
ATOM 4732 O O . PHE B 1 222 ? -11.006 40.311 2.062 1.00 37.14 214 PHE B O 1
ATOM 4740 N N . ASP B 1 223 ? -11.789 38.407 2.970 1.00 37.68 215 ASP B N 1
ATOM 4741 C CA . ASP B 1 223 ? -11.468 37.585 1.813 1.00 37.59 215 ASP B CA 1
ATOM 4742 C C . ASP B 1 223 ? -12.181 38.092 0.556 1.00 37.60 215 ASP B C 1
ATOM 4743 O O . ASP B 1 223 ? -11.560 38.238 -0.491 1.00 37.43 215 ASP B O 1
ATOM 4748 N N . LEU B 1 224 ? -13.476 38.370 0.669 1.00 37.62 216 LEU B N 1
ATOM 4749 C CA . LEU B 1 224 ? -14.244 38.921 -0.445 1.00 37.37 216 LEU B CA 1
ATOM 4750 C C . LEU B 1 224 ? -13.752 40.323 -0.798 1.00 37.15 216 LEU B C 1
ATOM 4751 O O . LEU B 1 224 ? -13.447 40.613 -1.956 1.00 36.18 216 LEU B O 1
ATOM 4756 N N . GLU B 1 225 ? -13.670 41.188 0.204 1.00 36.89 217 GLU B N 1
ATOM 4757 C CA . GLU B 1 225 ? -13.378 42.595 -0.038 1.00 37.48 217 GLU B CA 1
ATOM 4758 C C . GLU B 1 225 ? -11.918 42.888 -0.410 1.00 37.48 217 GLU B C 1
ATOM 4759 O O . GLU B 1 225 ? -11.627 43.943 -0.981 1.00 37.85 217 GLU B O 1
ATOM 4765 N N . SER B 1 226 ? -11.010 41.954 -0.141 1.00 37.24 218 SER B N 1
ATOM 4766 C CA . SER B 1 226 ? -9.637 42.080 -0.617 1.00 37.40 218 SER B CA 1
ATOM 4767 C C . SER B 1 226 ? -9.563 42.019 -2.149 1.00 37.62 218 SER B C 1
ATOM 4768 O O . SER B 1 226 ? -8.635 42.560 -2.738 1.00 37.88 218 SER B O 1
ATOM 4771 N N . LYS B 1 227 ? -10.547 41.385 -2.787 1.00 37.50 219 LYS B N 1
ATOM 4772 C CA . LYS B 1 227 ? -10.522 41.176 -4.234 1.00 37.74 219 LYS B CA 1
ATOM 4773 C C . LYS B 1 227 ? -10.601 42.455 -5.060 1.00 37.79 219 LYS B C 1
ATOM 4774 O O . LYS B 1 227 ? -10.217 42.445 -6.224 1.00 38.35 219 LYS B O 1
ATOM 4780 N N . ALA B 1 228 ? -11.093 43.534 -4.456 1.00 38.00 220 ALA B N 1
ATOM 4781 C CA . ALA B 1 228 ? -11.025 44.872 -5.027 1.00 38.41 220 ALA B CA 1
ATOM 4782 C C . ALA B 1 228 ? -9.595 45.268 -5.395 1.00 38.63 220 ALA B C 1
ATOM 4783 O O . ALA B 1 228 ? -9.353 45.814 -6.472 1.00 38.87 220 ALA B O 1
ATOM 4785 N N . TYR B 1 229 ? -8.647 44.968 -4.519 1.00 39.10 221 TYR B N 1
ATOM 4786 C CA . TYR B 1 229 ? -7.244 45.280 -4.784 1.00 39.48 221 TYR B CA 1
ATOM 4787 C C . TYR B 1 229 ? -6.668 44.404 -5.897 1.00 39.64 221 TYR B C 1
ATOM 4788 O O . TYR B 1 229 ? -5.790 44.846 -6.643 1.00 40.38 221 TYR B O 1
ATOM 4797 N N . ALA B 1 230 ? -7.168 43.175 -6.018 1.00 39.56 222 ALA B N 1
ATOM 4798 C CA . ALA B 1 230 ? -6.727 42.267 -7.080 1.00 39.66 222 ALA B CA 1
ATOM 4799 C C . ALA B 1 230 ? -7.250 42.733 -8.432 1.00 39.44 222 ALA B C 1
ATOM 4800 O O . ALA B 1 230 ? -6.522 42.717 -9.424 1.00 39.31 222 ALA B O 1
ATOM 4802 N N . PHE B 1 231 ? -8.518 43.140 -8.466 1.00 39.69 223 PHE B N 1
ATOM 4803 C CA . PHE B 1 231 ? -9.112 43.696 -9.681 1.00 39.70 223 PHE B CA 1
ATOM 4804 C C . PHE B 1 231 ? -8.433 45.017 -10.075 1.00 39.96 223 PHE B C 1
ATOM 4805 O O . PHE B 1 231 ? -8.228 45.271 -11.254 1.00 40.07 223 PHE B O 1
ATOM 4813 N N . ALA B 1 232 ? -8.085 45.852 -9.097 1.00 40.42 224 ALA B N 1
ATOM 4814 C CA . ALA B 1 232 ? -7.423 47.137 -9.387 1.00 40.84 224 ALA B CA 1
ATOM 4815 C C . ALA B 1 232 ? -6.068 46.913 -10.070 1.00 41.31 224 ALA B C 1
ATOM 4816 O O . ALA B 1 232 ? -5.740 47.578 -11.063 1.00 41.41 224 ALA B O 1
ATOM 4818 N N . LEU B 1 233 ? -5.311 45.948 -9.552 1.00 41.58 225 LEU B N 1
ATOM 4819 C CA . LEU B 1 233 ? -4.030 45.543 -10.125 1.00 41.86 225 LEU B CA 1
ATOM 4820 C C . LEU B 1 233 ? -4.190 44.998 -11.531 1.00 42.47 225 LEU B C 1
ATOM 4821 O O . LEU B 1 233 ? -3.466 45.393 -12.452 1.00 42.69 225 LEU B O 1
ATOM 4826 N N . ALA B 1 234 ? -5.129 44.071 -11.691 1.00 43.03 226 ALA B N 1
ATOM 4827 C CA . ALA B 1 234 ? -5.392 43.464 -12.992 1.00 43.30 226 ALA B CA 1
ATOM 4828 C C . ALA B 1 234 ? -5.811 44.508 -14.022 1.00 43.68 226 ALA B C 1
ATOM 4829 O O . ALA B 1 234 ? -5.477 44.390 -15.207 1.00 43.72 226 ALA B O 1
ATOM 4831 N N . GLY B 1 235 ? -6.549 45.516 -13.568 1.00 43.91 227 GLY B N 1
ATOM 4832 C CA . GLY B 1 235 ? -6.927 46.643 -14.404 1.00 44.33 227 GLY B CA 1
ATOM 4833 C C . GLY B 1 235 ? -5.756 47.525 -14.801 1.00 44.76 227 GLY B C 1
ATOM 4834 O O . GLY B 1 235 ? -5.722 48.035 -15.916 1.00 44.59 227 GLY B O 1
ATOM 4835 N N . GLN B 1 236 ? -4.802 47.720 -13.891 1.00 45.31 228 GLN B N 1
ATOM 4836 C CA . GLN B 1 236 ? -3.605 48.533 -14.179 1.00 45.97 228 GLN B CA 1
ATOM 4837 C C . GLN B 1 236 ? -2.572 47.809 -15.038 1.00 46.20 228 GLN B C 1
ATOM 4838 O O . GLN B 1 236 ? -1.675 48.439 -15.582 1.00 46.12 228 GLN B O 1
ATOM 4844 N N . LEU B 1 237 ? -2.673 46.488 -15.116 1.00 47.02 229 LEU B N 1
ATOM 4845 C CA . LEU B 1 237 ? -1.756 45.688 -15.908 1.00 47.60 229 LEU B CA 1
ATOM 4846 C C . LEU B 1 237 ? -2.419 45.402 -17.240 1.00 48.81 229 LEU B C 1
ATOM 4847 O O . LEU B 1 237 ? -3.652 45.400 -17.330 1.00 49.22 229 LEU B O 1
ATOM 4852 N N . PRO B 1 238 ? -1.623 45.145 -18.287 1.00 49.62 230 PRO B N 1
ATOM 4853 C CA . PRO B 1 238 ? -2.310 44.825 -19.525 1.00 50.20 230 PRO B CA 1
ATOM 4854 C C . PRO B 1 238 ? -2.774 43.366 -19.556 1.00 50.53 230 PRO B C 1
ATOM 4855 O O . PRO B 1 238 ? -2.124 42.525 -20.184 1.00 51.31 230 PRO B O 1
ATOM 4859 N N . LEU B 1 239 ? -3.877 43.066 -18.862 1.00 50.71 231 LEU B N 1
ATOM 4860 C CA . LEU B 1 239 ? -4.613 41.816 -19.102 1.00 50.64 231 LEU B CA 1
ATOM 4861 C C . LEU B 1 239 ? -5.155 41.870 -20.531 1.00 50.76 231 LEU B C 1
ATOM 4862 O O . LEU B 1 239 ? -6.302 42.262 -20.763 1.00 51.26 231 LEU B O 1
ATOM 4867 N N . GLY B 1 240 ? -4.319 41.495 -21.491 1.00 50.66 232 GLY B N 1
ATOM 4868 C CA . GLY B 1 240 ? -4.707 41.514 -22.897 1.00 50.23 232 GLY B CA 1
ATOM 4869 C C . GLY B 1 240 ? -5.544 40.296 -23.215 1.00 50.13 232 GLY B C 1
ATOM 4870 O O . GLY B 1 240 ? -5.030 39.305 -23.740 1.00 50.61 232 GLY B O 1
ATOM 4871 N N . LYS B 1 241 ? -6.833 40.368 -22.882 1.00 49.62 233 LYS B N 1
ATOM 4872 C CA . LYS B 1 241 ? -7.773 39.269 -23.108 1.00 49.08 233 LYS B CA 1
ATOM 4873 C C . LYS B 1 241 ? -7.346 38.002 -22.366 1.00 48.76 233 LYS B C 1
ATOM 4874 O O . LYS B 1 241 ? -7.579 36.888 -22.853 1.00 49.20 233 LYS B O 1
ATOM 4880 N N . HIS B 1 242 ? -6.713 38.174 -21.204 1.00 47.89 234 HIS B N 1
ATOM 4881 C CA . HIS B 1 242 ? -6.293 37.054 -20.376 1.00 47.37 234 HIS B CA 1
ATOM 4882 C C . HIS B 1 242 ? -7.275 36.935 -19.227 1.00 46.25 234 HIS B C 1
ATOM 4883 O O . HIS B 1 242 ? -7.868 37.918 -18.810 1.00 45.78 234 HIS B O 1
ATOM 4890 N N . GLN B 1 243 ? -7.456 35.714 -18.749 1.00 45.27 235 GLN B N 1
ATOM 4891 C CA . GLN B 1 243 ? -8.308 35.439 -17.605 1.00 44.84 235 GLN B CA 1
ATOM 4892 C C . GLN B 1 243 ? -7.556 35.774 -16.328 1.00 43.72 235 GLN B C 1
ATOM 4893 O O . GLN B 1 243 ? -6.332 35.665 -16.298 1.00 43.67 235 GLN B O 1
ATOM 4899 N N . LEU B 1 244 ? -8.291 36.176 -15.287 1.00 42.66 236 LEU B N 1
ATOM 4900 C CA . LEU B 1 244 ? -7.737 36.383 -13.953 1.00 42.06 236 LEU B CA 1
ATOM 4901 C C . LEU B 1 244 ? -8.452 35.451 -12.990 1.00 41.45 236 LEU B C 1
ATOM 4902 O O . LEU B 1 244 ? -9.668 35.529 -12.849 1.00 41.45 236 LEU B O 1
ATOM 4907 N N . ALA B 1 245 ? -7.702 34.582 -12.323 1.00 40.68 237 ALA B N 1
ATOM 4908 C CA . ALA B 1 245 ? -8.273 33.704 -11.314 1.00 40.44 237 ALA B CA 1
ATOM 4909 C C . ALA B 1 245 ? -8.120 34.336 -9.938 1.00 39.76 237 ALA B C 1
ATOM 4910 O O . ALA B 1 245 ? -7.084 34.913 -9.630 1.00 39.85 237 ALA B O 1
ATOM 4912 N N . ILE B 1 246 ? -9.160 34.240 -9.116 1.00 39.76 238 ILE B N 1
ATOM 4913 C CA . ILE B 1 246 ? -9.082 34.677 -7.706 1.00 39.10 238 ILE B CA 1
ATOM 4914 C C . ILE B 1 246 ? -9.539 33.556 -6.778 1.00 38.73 238 ILE B C 1
ATOM 4915 O O . ILE B 1 246 ? -10.411 32.771 -7.127 1.00 38.44 238 ILE B O 1
ATOM 4920 N N . ASN B 1 247 ? -8.949 33.493 -5.590 1.00 38.66 239 ASN B N 1
ATOM 4921 C CA . ASN B 1 247 ? -9.273 32.448 -4.624 1.00 38.96 239 ASN B CA 1
ATOM 4922 C C . ASN B 1 247 ? -10.236 32.970 -3.582 1.00 39.14 239 ASN B C 1
ATOM 4923 O O . ASN B 1 247 ? -10.030 34.053 -3.059 1.00 39.33 239 ASN B O 1
ATOM 4928 N N . LEU B 1 248 ? -11.275 32.198 -3.278 1.00 39.46 240 LEU B N 1
ATOM 4929 C CA . LEU B 1 248 ? -12.255 32.585 -2.279 1.00 40.03 240 LEU B CA 1
ATOM 4930 C C . LEU B 1 248 ? -12.680 31.379 -1.463 1.00 40.27 240 LEU B C 1
ATOM 4931 O O . LEU B 1 248 ? -12.843 30.295 -2.002 1.00 40.43 240 LEU B O 1
ATOM 4936 N N . LEU B 1 249 ? -12.843 31.563 -0.159 1.00 40.76 241 LEU B N 1
ATOM 4937 C CA . LEU B 1 249 ? -13.498 30.554 0.658 1.00 41.04 241 LEU B CA 1
ATOM 4938 C C . LEU B 1 249 ? -14.969 30.555 0.250 1.00 41.30 241 LEU B C 1
ATOM 4939 O O . LEU B 1 249 ? -15.531 31.626 0.013 1.00 41.04 241 LEU B O 1
ATOM 4944 N N . PRO B 1 250 ? -15.594 29.367 0.138 1.00 41.67 242 PRO B N 1
ATOM 4945 C CA . PRO B 1 250 ? -17.031 29.329 -0.154 1.00 41.86 242 PRO B CA 1
ATOM 4946 C C . PRO B 1 250 ? -17.879 30.170 0.813 1.00 41.92 242 PRO B C 1
ATOM 4947 O O . PRO B 1 250 ? -18.827 30.833 0.389 1.00 41.83 242 PRO B O 1
ATOM 4951 N N . GLY B 1 251 ? -17.523 30.147 2.092 1.00 41.93 243 GLY B N 1
ATOM 4952 C CA . GLY B 1 251 ? -18.180 30.977 3.085 1.00 42.27 243 GLY B CA 1
ATOM 4953 C C . GLY B 1 251 ? -18.121 32.465 2.798 1.00 42.43 243 GLY B C 1
ATOM 4954 O O . GLY B 1 251 ? -19.036 33.193 3.173 1.00 42.48 243 GLY B O 1
ATOM 4955 N N . SER B 1 252 ? -17.054 32.924 2.140 1.00 42.70 244 SER B N 1
ATOM 4956 C CA . SER B 1 252 ? -16.923 34.341 1.773 1.00 43.00 244 SER B CA 1
ATOM 4957 C C . SER B 1 252 ? -17.993 34.773 0.774 1.00 43.22 244 SER B C 1
ATOM 4958 O O . SER B 1 252 ? -18.516 35.885 0.854 1.00 43.44 244 SER B O 1
ATOM 4961 N N . LEU B 1 253 ? -18.310 33.887 -0.162 1.00 43.49 245 LEU B N 1
ATOM 4962 C CA . LEU B 1 253 ? -19.369 34.126 -1.142 1.00 43.78 245 LEU B CA 1
ATOM 4963 C C . LEU B 1 253 ? -20.758 33.922 -0.542 1.00 44.08 245 LEU B C 1
ATOM 4964 O O . LEU B 1 253 ? -21.710 34.613 -0.901 1.00 44.19 245 LEU B O 1
ATOM 4969 N N . TYR B 1 254 ? -20.863 32.967 0.372 1.00 44.56 246 TYR B N 1
ATOM 4970 C CA . TYR B 1 254 ? -22.141 32.601 0.978 1.00 44.70 246 TYR B CA 1
ATOM 4971 C C . TYR B 1 254 ? -22.621 33.578 2.051 1.00 44.91 246 TYR B C 1
ATOM 4972 O O . TYR B 1 254 ? -23.802 33.928 2.088 1.00 45.05 246 TYR B O 1
ATOM 4981 N N . HIS B 1 255 ? -21.713 34.010 2.924 1.00 45.24 247 HIS B N 1
ATOM 4982 C CA . HIS B 1 255 ? -22.064 34.911 4.031 1.00 45.37 247 HIS B CA 1
ATOM 4983 C C . HIS B 1 255 ? -22.051 36.371 3.595 1.00 45.58 247 HIS B C 1
ATOM 4984 O O . HIS B 1 255 ? -21.187 37.144 4.002 1.00 46.01 247 HIS B O 1
ATOM 4991 N N . HIS B 1 256 ? -23.017 36.739 2.761 1.00 45.64 248 HIS B N 1
ATOM 4992 C CA . HIS B 1 256 ? -23.125 38.095 2.239 1.00 45.53 248 HIS B CA 1
ATOM 4993 C C . HIS B 1 256 ? -24.499 38.218 1.591 1.00 45.49 248 HIS B C 1
ATOM 4994 O O . HIS B 1 256 ? -24.950 37.271 0.939 1.00 45.68 248 HIS B O 1
ATOM 5001 N N . PRO B 1 257 ? -25.181 39.365 1.772 1.00 45.22 249 PRO B N 1
ATOM 5002 C CA . PRO B 1 257 ? -26.435 39.568 1.040 1.00 44.96 249 PRO B CA 1
ATOM 5003 C C . PRO B 1 257 ? -26.297 39.395 -0.473 1.00 44.73 249 PRO B C 1
ATOM 5004 O O . PRO B 1 257 ? -27.176 38.807 -1.104 1.00 44.87 249 PRO B O 1
ATOM 5008 N N . ASP B 1 258 ? -25.206 39.905 -1.042 1.00 44.37 250 ASP B N 1
ATOM 5009 C CA . ASP B 1 258 ? -24.944 39.759 -2.468 1.00 43.87 250 ASP B CA 1
ATOM 5010 C C . ASP B 1 258 ? -23.446 39.888 -2.743 1.00 43.45 250 ASP B C 1
ATOM 5011 O O . ASP B 1 258 ? -22.975 40.907 -3.252 1.00 43.50 250 ASP B O 1
ATOM 5016 N N . ALA B 1 259 ? -22.705 38.839 -2.391 1.00 42.66 251 ALA B N 1
ATOM 5017 C CA . ALA B 1 259 ? -21.277 38.772 -2.675 1.00 42.25 251 ALA B CA 1
ATOM 5018 C C . ALA B 1 259 ? -21.031 38.766 -4.179 1.00 41.70 251 ALA B C 1
ATOM 5019 O O . ALA B 1 259 ? -20.133 39.437 -4.667 1.00 41.44 251 ALA B O 1
ATOM 5021 N N . VAL B 1 260 ? -21.844 38.013 -4.910 1.00 41.44 252 VAL B N 1
ATOM 5022 C CA . VAL B 1 260 ? -21.713 37.934 -6.364 1.00 41.34 252 VAL B CA 1
ATOM 5023 C C . VAL B 1 260 ? -21.888 39.310 -6.999 1.00 41.18 252 VAL B C 1
ATOM 5024 O O . VAL B 1 260 ? -21.112 39.692 -7.881 1.00 41.09 252 VAL B O 1
ATOM 5028 N N . GLY B 1 261 ? -22.897 40.043 -6.532 1.00 41.08 253 GLY B N 1
ATOM 5029 C CA . GLY B 1 261 ? -23.146 41.413 -6.967 1.00 41.22 253 GLY B CA 1
ATOM 5030 C C . GLY B 1 261 ? -22.080 42.392 -6.507 1.00 41.30 253 GLY B C 1
ATOM 5031 O O . GLY B 1 261 ? -21.738 43.329 -7.234 1.00 41.33 253 GLY B O 1
ATOM 5032 N N . TRP B 1 262 ? -21.563 42.191 -5.295 1.00 41.39 254 TRP B N 1
ATOM 5033 C CA . TRP B 1 262 ? -20.435 42.978 -4.818 1.00 41.33 254 TRP B CA 1
ATOM 5034 C C . TRP B 1 262 ? -19.251 42.798 -5.758 1.00 41.23 254 TRP B C 1
ATOM 5035 O O . TRP B 1 262 ? -18.685 43.771 -6.249 1.00 40.91 254 TRP B O 1
ATOM 5046 N N . LEU B 1 263 ? -18.884 41.542 -6.003 1.00 41.59 255 LEU B N 1
ATOM 5047 C CA . LEU B 1 263 ? -17.775 41.217 -6.904 1.00 41.64 255 LEU B CA 1
ATOM 5048 C C . LEU B 1 263 ? -17.981 41.808 -8.283 1.00 41.98 255 LEU B C 1
ATOM 5049 O O . LEU B 1 263 ? -17.033 42.287 -8.906 1.00 42.00 255 LEU B O 1
ATOM 5054 N N . MET B 1 264 ? -19.228 41.755 -8.745 1.00 42.27 256 MET B N 1
ATOM 5055 C CA . MET B 1 264 ? -19.633 42.298 -10.036 1.00 42.75 256 MET B CA 1
ATOM 5056 C C . MET B 1 264 ? -19.344 43.790 -10.164 1.00 42.78 256 MET B C 1
ATOM 5057 O O . MET B 1 264 ? -18.776 44.233 -11.159 1.00 42.52 256 MET B O 1
ATOM 5062 N N . ASP B 1 265 ? -19.755 44.560 -9.160 1.00 43.01 257 ASP B N 1
ATOM 5063 C CA . ASP B 1 265 ? -19.519 46.001 -9.152 1.00 43.05 257 ASP B CA 1
ATOM 5064 C C . ASP B 1 265 ? -18.026 46.301 -9.085 1.00 43.03 257 ASP B C 1
ATOM 5065 O O . ASP B 1 265 ? -17.534 47.183 -9.784 1.00 42.90 257 ASP B O 1
ATOM 5070 N N . SER B 1 266 ? -17.308 45.554 -8.255 1.00 42.99 258 SER B N 1
ATOM 5071 C CA . SER B 1 266 ? -15.871 45.746 -8.121 1.00 42.93 258 SER B CA 1
ATOM 5072 C C . SER B 1 266 ? -15.127 45.552 -9.447 1.00 42.99 258 SER B C 1
ATOM 5073 O O . SER B 1 266 ? -14.351 46.419 -9.851 1.00 43.03 258 SER B O 1
ATOM 5076 N N . LEU B 1 267 ? -15.377 44.436 -10.129 1.00 42.81 259 LEU B N 1
ATOM 5077 C CA . LEU B 1 267 ? -14.598 44.086 -11.318 1.00 43.04 259 LEU B CA 1
ATOM 5078 C C . LEU B 1 267 ? -14.932 44.982 -12.499 1.00 43.29 259 LEU B C 1
ATOM 5079 O O . LEU B 1 267 ? -14.042 45.351 -13.271 1.00 43.25 259 LEU B O 1
ATOM 5084 N N . LEU B 1 268 ? -16.213 45.322 -12.636 1.00 43.57 260 LEU B N 1
ATOM 5085 C CA . LEU B 1 268 ? -16.670 46.215 -13.697 1.00 43.70 260 LEU B CA 1
ATOM 5086 C C . LEU B 1 268 ? -16.148 47.625 -13.470 1.00 43.87 260 LEU B C 1
ATOM 5087 O O . LEU B 1 268 ? -15.788 48.309 -14.421 1.00 43.95 260 LEU B O 1
ATOM 5092 N N . ALA B 1 269 ? -16.094 48.047 -12.210 1.00 44.10 261 ALA B N 1
ATOM 5093 C CA . ALA B 1 269 ? -15.464 49.317 -11.836 1.00 44.46 261 ALA B CA 1
ATOM 5094 C C . ALA B 1 269 ? -13.962 49.349 -12.140 1.00 44.90 261 ALA B C 1
ATOM 5095 O O . ALA B 1 269 ? -13.402 50.421 -12.380 1.00 45.31 261 ALA B O 1
ATOM 5097 N N . ALA B 1 270 ? -13.318 48.180 -12.110 1.00 45.05 262 ALA B N 1
ATOM 5098 C CA . ALA B 1 270 ? -11.893 48.052 -12.425 1.00 44.90 262 ALA B CA 1
ATOM 5099 C C . ALA B 1 270 ? -11.614 47.921 -13.923 1.00 44.95 262 ALA B C 1
ATOM 5100 O O . ALA B 1 270 ? -10.458 47.820 -14.321 1.00 45.33 262 ALA B O 1
ATOM 5102 N N . GLY B 1 271 ? -12.659 47.904 -14.747 1.00 44.93 263 GLY B N 1
ATOM 5103 C CA . GLY B 1 271 ? -12.501 47.788 -16.198 1.00 44.91 263 GLY B CA 1
ATOM 5104 C C . GLY B 1 271 ? -12.367 46.366 -16.723 1.00 44.92 263 GLY B C 1
ATOM 5105 O O . GLY B 1 271 ? -11.943 46.164 -17.863 1.00 44.93 263 GLY B O 1
ATOM 5106 N N . LEU B 1 272 ? -12.738 45.383 -15.904 1.00 44.92 264 LEU B N 1
ATOM 5107 C CA . LEU B 1 272 ? -12.742 43.983 -16.328 1.00 44.89 264 LEU B CA 1
ATOM 5108 C C . LEU B 1 272 ? -14.151 43.570 -16.784 1.00 44.82 264 LEU B C 1
ATOM 5109 O O . LEU B 1 272 ? -15.106 44.332 -16.644 1.00 44.74 264 LEU B O 1
ATOM 5114 N N . ARG B 1 273 ? -14.258 42.366 -17.336 1.00 44.62 265 ARG B N 1
ATOM 5115 C CA . ARG B 1 273 ? -15.533 41.781 -17.726 1.00 44.57 265 ARG B CA 1
ATOM 5116 C C . ARG B 1 273 ? -15.788 40.515 -16.904 1.00 44.30 265 ARG B C 1
ATOM 5117 O O . ARG B 1 273 ? -14.831 39.820 -16.551 1.00 44.38 265 ARG B O 1
ATOM 5125 N N . PRO B 1 274 ? -17.071 40.215 -16.588 1.00 44.04 266 PRO B N 1
ATOM 5126 C CA . PRO B 1 274 ? -17.447 39.029 -15.803 1.00 43.93 266 PRO B CA 1
ATOM 5127 C C . PRO B 1 274 ? -16.739 37.756 -16.245 1.00 43.76 266 PRO B C 1
ATOM 5128 O O . PRO B 1 274 ? -16.138 37.071 -15.424 1.00 43.88 266 PRO B O 1
ATOM 5132 N N . ASP B 1 275 ? -16.790 37.471 -17.541 1.00 43.76 267 ASP B N 1
ATOM 5133 C CA . ASP B 1 275 ? -16.168 36.266 -18.109 1.00 43.80 267 ASP B CA 1
ATOM 5134 C C . ASP B 1 275 ? -14.639 36.195 -17.960 1.00 43.59 267 ASP B C 1
ATOM 5135 O O . ASP B 1 275 ? -14.053 35.116 -18.019 1.00 43.59 267 ASP B O 1
ATOM 5140 N N . GLN B 1 276 ? -14.009 37.340 -17.740 1.00 43.30 268 GLN B N 1
ATOM 5141 C CA . GLN B 1 276 ? -12.569 37.424 -17.523 1.00 43.05 268 GLN B CA 1
ATOM 5142 C C . GLN B 1 276 ? -12.161 36.989 -16.115 1.00 42.60 268 GLN B C 1
ATOM 5143 O O . GLN B 1 276 ? -10.983 36.739 -15.866 1.00 43.27 268 GLN B O 1
ATOM 5149 N N . VAL B 1 277 ? -13.124 36.912 -15.199 1.00 41.70 269 VAL B N 1
ATOM 5150 C CA . VAL B 1 277 ? -12.852 36.565 -13.808 1.00 40.96 269 VAL B CA 1
ATOM 5151 C C . VAL B 1 277 ? -13.306 35.136 -13.506 1.00 40.43 269 VAL B C 1
ATOM 5152 O O . VAL B 1 277 ? -14.475 34.775 -13.686 1.00 39.95 269 VAL B O 1
ATOM 5156 N N . LEU B 1 278 ? -12.351 34.334 -13.058 1.00 39.99 270 LEU B N 1
ATOM 5157 C CA . LEU B 1 278 ? -12.593 32.971 -12.632 1.00 40.05 270 LEU B CA 1
ATOM 5158 C C . LEU B 1 278 ? -12.433 32.904 -11.118 1.00 39.48 270 LEU B C 1
ATOM 5159 O O . LEU B 1 278 ? -11.475 33.432 -10.585 1.00 39.10 270 LEU B O 1
ATOM 5164 N N . ILE B 1 279 ? -13.378 32.249 -10.448 1.00 39.37 271 ILE B N 1
ATOM 5165 C CA . ILE B 1 279 ? -13.340 32.062 -8.999 1.00 39.79 271 ILE B CA 1
ATOM 5166 C C . ILE B 1 279 ? -12.793 30.657 -8.698 1.00 39.81 271 ILE B C 1
ATOM 5167 O O . ILE B 1 279 ? -13.351 29.666 -9.169 1.00 38.68 271 ILE B O 1
ATOM 5172 N N . GLU B 1 280 ? -11.721 30.576 -7.908 1.00 40.30 272 GLU B N 1
ATOM 5173 C CA . GLU B 1 280 ? -11.133 29.288 -7.523 1.00 41.24 272 GLU B CA 1
ATOM 5174 C C . GLU B 1 280 ? -11.562 28.894 -6.114 1.00 41.46 272 GLU B C 1
ATOM 5175 O O . GLU B 1 280 ? -11.311 29.626 -5.150 1.00 41.01 272 GLU B O 1
ATOM 5181 N N . VAL B 1 281 ? -12.208 27.734 -6.006 1.00 42.18 273 VAL B N 1
ATOM 5182 C CA . VAL B 1 281 ? -12.546 27.131 -4.710 1.00 42.77 273 VAL B CA 1
ATOM 5183 C C . VAL B 1 281 ? -11.941 25.726 -4.669 1.00 43.43 273 VAL B C 1
ATOM 5184 O O . VAL B 1 281 ? -11.819 25.068 -5.707 1.00 43.34 273 VAL B O 1
ATOM 5188 N N . THR B 1 282 ? -11.538 25.278 -3.488 1.00 44.18 274 THR B N 1
ATOM 5189 C CA . THR B 1 282 ? -10.967 23.936 -3.315 1.00 45.02 274 THR B CA 1
ATOM 5190 C C . THR B 1 282 ? -12.094 22.927 -3.173 1.00 45.62 274 THR B C 1
ATOM 5191 O O . THR B 1 282 ? -13.127 23.266 -2.592 1.00 45.58 274 THR B O 1
ATOM 5195 N N . GLU B 1 283 ? -11.916 21.695 -3.663 1.00 46.58 275 GLU B N 1
ATOM 5196 C CA . GLU B 1 283 ? -12.996 20.697 -3.537 1.00 47.13 275 GLU B CA 1
ATOM 5197 C C . GLU B 1 283 ? -13.299 20.373 -2.083 1.00 47.51 275 GLU B C 1
ATOM 5198 O O . GLU B 1 283 ? -14.454 20.161 -1.741 1.00 47.55 275 GLU B O 1
ATOM 5204 N N . THR B 1 284 ? -12.271 20.350 -1.235 1.00 48.08 276 THR B N 1
ATOM 5205 C CA . THR B 1 284 ? -12.450 20.054 0.192 1.00 48.70 276 THR B CA 1
ATOM 5206 C C . THR B 1 284 ? -13.458 21.002 0.828 1.00 49.02 276 THR B C 1
ATOM 5207 O O . THR B 1 284 ? -14.267 20.592 1.653 1.00 49.26 276 THR B O 1
ATOM 5211 N N . GLU B 1 285 ? -13.410 22.266 0.424 1.00 49.51 277 GLU B N 1
ATOM 5212 C CA . GLU B 1 285 ? -14.348 23.264 0.915 1.00 49.97 277 GLU B CA 1
ATOM 5213 C C . GLU B 1 285 ? -15.684 23.214 0.170 1.00 50.10 277 GLU B C 1
ATOM 5214 O O . GLU B 1 285 ? -16.722 23.517 0.753 1.00 50.00 277 GLU B O 1
ATOM 5220 N N . VAL B 1 286 ? -15.658 22.850 -1.111 1.00 50.33 278 VAL B N 1
ATOM 5221 C CA . VAL B 1 286 ? -16.891 22.635 -1.865 1.00 50.79 278 VAL B CA 1
ATOM 5222 C C . VAL B 1 286 ? -17.651 21.439 -1.295 1.00 51.05 278 VAL B C 1
ATOM 5223 O O . VAL B 1 286 ? -18.788 21.586 -0.851 1.00 50.92 278 VAL B O 1
ATOM 5227 N N . ILE B 1 287 ? -17.011 20.265 -1.326 1.00 51.46 279 ILE B N 1
ATOM 5228 C CA . ILE B 1 287 ? -17.636 18.996 -0.907 1.00 51.73 279 ILE B CA 1
ATOM 5229 C C . ILE B 1 287 ? -18.369 19.094 0.430 1.00 51.82 279 ILE B C 1
ATOM 5230 O O . ILE B 1 287 ? -19.493 18.604 0.558 1.00 52.15 279 ILE B O 1
ATOM 5235 N N . THR B 1 288 ? -17.752 19.754 1.408 1.00 51.96 280 THR B N 1
ATOM 5236 C CA . THR B 1 288 ? -18.329 19.843 2.753 1.00 52.19 280 THR B CA 1
ATOM 5237 C C . THR B 1 288 ? -19.547 20.782 2.869 1.00 52.33 280 THR B C 1
ATOM 5238 O O . THR B 1 288 ? -20.125 20.908 3.954 1.00 52.26 280 THR B O 1
ATOM 5242 N N . CYS B 1 289 ? -19.937 21.433 1.769 1.00 52.51 281 CYS B N 1
ATOM 5243 C CA . CYS B 1 289 ? -21.164 22.232 1.754 1.00 52.73 281 CYS B CA 1
ATOM 5244 C C . CYS B 1 289 ? -21.739 22.407 0.341 1.00 52.68 281 CYS B C 1
ATOM 5245 O O . CYS B 1 289 ? -21.645 23.480 -0.249 1.00 52.75 281 CYS B O 1
ATOM 5248 N N . PHE B 1 290 ? -22.343 21.343 -0.186 1.00 52.77 282 PHE B N 1
ATOM 5249 C CA . PHE B 1 290 ? -23.047 21.395 -1.476 1.00 52.70 282 PHE B CA 1
ATOM 5250 C C . PHE B 1 290 ? -24.228 22.365 -1.444 1.00 52.65 282 PHE B C 1
ATOM 5251 O O . PHE B 1 290 ? -24.369 23.217 -2.324 1.00 52.82 282 PHE B O 1
ATOM 5259 N N . ASP B 1 291 ? -25.072 22.199 -0.428 1.00 52.31 283 ASP B N 1
ATOM 5260 C CA . ASP B 1 291 ? -26.276 23.012 -0.209 1.00 52.18 283 ASP B CA 1
ATOM 5261 C C . ASP B 1 291 ? -26.166 24.499 -0.564 1.00 51.92 283 ASP B C 1
ATOM 5262 O O . ASP B 1 291 ? -26.979 25.025 -1.326 1.00 51.89 283 ASP B O 1
ATOM 5267 N N . GLN B 1 292 ? -25.148 25.155 -0.015 1.00 51.57 284 GLN B N 1
ATOM 5268 C CA . GLN B 1 292 ? -25.004 26.610 -0.079 1.00 51.35 284 GLN B CA 1
ATOM 5269 C C . GLN B 1 292 ? -24.160 27.034 -1.273 1.00 51.14 284 GLN B C 1
ATOM 5270 O O . GLN B 1 292 ? -24.180 28.199 -1.681 1.00 51.46 284 GLN B O 1
ATOM 5276 N N . PHE B 1 293 ? -23.414 26.083 -1.822 1.00 50.56 285 PHE B N 1
ATOM 5277 C CA . PHE B 1 293 ? -22.586 26.315 -2.979 1.00 50.23 285 PHE B CA 1
ATOM 5278 C C . PHE B 1 293 ? -23.401 26.378 -4.275 1.00 49.89 285 PHE B C 1
ATOM 5279 O O . PHE B 1 293 ? -23.036 27.112 -5.195 1.00 50.03 285 PHE B O 1
ATOM 5287 N N . ARG B 1 294 ? -24.489 25.609 -4.343 1.00 49.32 286 ARG B N 1
ATOM 5288 C CA . ARG B 1 294 ? -25.347 25.540 -5.535 1.00 48.93 286 ARG B CA 1
ATOM 5289 C C . ARG B 1 294 ? -25.989 26.871 -5.934 1.00 48.45 286 ARG B C 1
ATOM 5290 O O . ARG B 1 294 ? -26.084 27.175 -7.124 1.00 48.69 286 ARG B O 1
ATOM 5298 N N . LYS B 1 295 ? -26.450 27.649 -4.959 1.00 47.66 287 LYS B N 1
ATOM 5299 C CA . LYS B 1 295 ? -27.048 28.955 -5.262 1.00 47.17 287 LYS B CA 1
ATOM 5300 C C . LYS B 1 295 ? -25.981 30.017 -5.527 1.00 46.56 287 LYS B C 1
ATOM 5301 O O . LYS B 1 295 ? -26.212 30.946 -6.302 1.00 46.49 287 LYS B O 1
ATOM 5307 N N . VAL B 1 296 ? -24.821 29.876 -4.890 1.00 45.82 288 VAL B N 1
ATOM 5308 C CA . VAL B 1 296 ? -23.683 30.751 -5.165 1.00 45.30 288 VAL B CA 1
ATOM 5309 C C . VAL B 1 296 ? -23.174 30.496 -6.580 1.00 44.77 288 VAL B C 1
ATOM 5310 O O . VAL B 1 296 ? -22.984 31.435 -7.349 1.00 44.82 288 VAL B O 1
ATOM 5314 N N . LEU B 1 297 ? -22.957 29.225 -6.911 1.00 44.12 289 LEU B N 1
ATOM 5315 C CA . LEU B 1 297 ? -22.520 28.828 -8.252 1.00 43.80 289 LEU B CA 1
ATOM 5316 C C . LEU B 1 297 ? -23.518 29.304 -9.298 1.00 43.11 289 LEU B C 1
ATOM 5317 O O . LEU B 1 297 ? -23.122 29.825 -10.337 1.00 42.87 289 LEU B O 1
ATOM 5322 N N . LYS B 1 298 ? -24.807 29.138 -9.005 1.00 42.56 290 LYS B N 1
ATOM 5323 C CA . LYS B 1 298 ? -25.880 29.612 -9.878 1.00 42.31 290 LYS B CA 1
ATOM 5324 C C . LYS B 1 298 ? -25.773 31.109 -10.140 1.00 41.88 290 LYS B C 1
ATOM 5325 O O . LYS B 1 298 ? -25.855 31.548 -11.285 1.00 41.85 290 LYS B O 1
ATOM 5331 N N . ALA B 1 299 ? -25.600 31.884 -9.075 1.00 41.46 291 ALA B N 1
ATOM 5332 C CA . ALA B 1 299 ? -25.471 33.332 -9.194 1.00 41.31 291 ALA B CA 1
ATOM 5333 C C . ALA B 1 299 ? -24.229 33.713 -9.998 1.00 40.98 291 ALA B C 1
ATOM 5334 O O . ALA B 1 299 ? -24.284 34.599 -10.852 1.00 40.61 291 ALA B O 1
ATOM 5336 N N . LEU B 1 300 ? -23.117 33.036 -9.728 1.00 40.72 292 LEU B N 1
ATOM 5337 C CA . LEU B 1 300 ? -21.876 33.270 -10.467 1.00 40.91 292 LEU B CA 1
ATOM 5338 C C . LEU B 1 300 ? -22.012 32.949 -11.957 1.00 40.62 292 LEU B C 1
ATOM 5339 O O . LEU B 1 300 ? -21.481 33.678 -12.794 1.00 39.88 292 LEU B O 1
ATOM 5344 N N . ARG B 1 301 ? -22.722 31.863 -12.267 1.00 40.62 293 ARG B N 1
ATOM 5345 C CA . ARG B 1 301 ? -22.982 31.446 -13.648 1.00 40.85 293 ARG B CA 1
ATOM 5346 C C . ARG B 1 301 ? -23.796 32.472 -14.420 1.00 40.60 293 ARG B C 1
ATOM 5347 O O . ARG B 1 301 ? -23.421 32.864 -15.519 1.00 40.96 293 ARG B O 1
ATOM 5355 N N . VAL B 1 302 ? -24.911 32.895 -13.841 1.00 40.45 294 VAL B N 1
ATOM 5356 C CA . VAL B 1 302 ? -25.806 33.846 -14.495 1.00 40.33 294 VAL B CA 1
ATOM 5357 C C . VAL B 1 302 ? -25.104 35.189 -14.710 1.00 40.10 294 VAL B C 1
ATOM 5358 O O . VAL B 1 302 ? -25.311 35.836 -15.730 1.00 40.01 294 VAL B O 1
ATOM 5362 N N . ALA B 1 303 ? -24.268 35.593 -13.757 1.00 39.89 295 ALA B N 1
ATOM 5363 C CA . ALA B 1 303 ? -23.501 36.836 -13.872 1.00 40.00 295 ALA B CA 1
ATOM 5364 C C . ALA B 1 303 ? -22.397 36.763 -14.934 1.00 39.88 295 ALA B C 1
ATOM 5365 O O . ALA B 1 303 ? -21.967 37.793 -15.447 1.00 39.72 295 ALA B O 1
ATOM 5367 N N . GLY B 1 304 ? -21.929 35.553 -15.235 1.00 40.02 296 GLY B N 1
ATOM 5368 C CA . GLY B 1 304 ? -20.981 35.316 -16.329 1.00 40.03 296 GLY B CA 1
ATOM 5369 C C . GLY B 1 304 ? -19.563 34.999 -15.892 1.00 40.15 296 GLY B C 1
ATOM 5370 O O . GLY B 1 304 ? -18.692 34.786 -16.736 1.00 39.96 296 GLY B O 1
ATOM 5371 N N . MET B 1 305 ? -19.318 34.963 -14.583 1.00 40.09 297 MET B N 1
ATOM 5372 C CA . MET B 1 305 ? -18.000 34.610 -14.067 1.00 40.46 297 MET B CA 1
ATOM 5373 C C . MET B 1 305 ? -17.781 33.104 -14.198 1.00 40.26 297 MET B C 1
ATOM 5374 O O . MET B 1 305 ? -18.739 32.339 -14.325 1.00 40.31 297 MET B O 1
ATOM 5379 N N . LYS B 1 306 ? -16.518 32.698 -14.194 1.00 39.97 298 LYS B N 1
ATOM 5380 C CA . LYS B 1 306 ? -16.153 31.283 -14.276 1.00 40.15 298 LYS B CA 1
ATOM 5381 C C . LYS B 1 306 ? -15.815 30.720 -12.900 1.00 40.04 298 LYS B C 1
ATOM 5382 O O . LYS B 1 306 ? -15.666 31.466 -11.935 1.00 39.22 298 LYS B O 1
ATOM 5388 N N . LEU B 1 307 ? -15.695 29.397 -12.826 1.00 40.22 299 LEU B N 1
ATOM 5389 C CA . LEU B 1 307 ? -15.360 28.718 -11.579 1.00 40.34 299 LEU B CA 1
ATOM 5390 C C . LEU B 1 307 ? -14.346 27.615 -11.833 1.00 40.31 299 LEU B C 1
ATOM 5391 O O . LEU B 1 307 ? -14.489 26.862 -12.800 1.00 40.36 299 LEU B O 1
ATOM 5396 N N . ALA B 1 308 ? -13.341 27.516 -10.960 1.00 40.04 300 ALA B N 1
ATOM 5397 C CA . ALA B 1 308 ? -12.399 26.393 -10.967 1.00 40.13 300 ALA B CA 1
ATOM 5398 C C . ALA B 1 308 ? -12.426 25.630 -9.644 1.00 40.31 300 ALA B C 1
ATOM 5399 O O . ALA B 1 308 ? -12.613 26.224 -8.586 1.00 39.69 300 ALA B O 1
ATOM 5401 N N . ILE B 1 309 ? -12.249 24.311 -9.726 1.00 40.71 301 ILE B N 1
ATOM 5402 C CA . ILE B 1 309 ? -11.922 23.506 -8.565 1.00 41.01 301 ILE B CA 1
ATOM 5403 C C . ILE B 1 309 ? -10.405 23.467 -8.440 1.00 41.22 301 ILE B C 1
ATOM 5404 O O . ILE B 1 309 ? -9.704 22.969 -9.328 1.00 40.72 301 ILE B O 1
ATOM 5409 N N . ASP B 1 310 ? -9.930 24.001 -7.321 1.00 41.36 302 ASP B N 1
ATOM 5410 C CA . ASP B 1 310 ? -8.524 24.141 -7.002 1.00 41.84 302 ASP B CA 1
ATOM 5411 C C . ASP B 1 310 ? -8.108 22.942 -6.154 1.00 42.09 302 ASP B C 1
ATOM 5412 O O . ASP B 1 310 ? -8.927 22.402 -5.405 1.00 41.70 302 ASP B O 1
ATOM 5417 N N . ASP B 1 311 ? -6.841 22.541 -6.248 1.00 42.36 303 ASP B N 1
ATOM 5418 C CA . ASP B 1 311 ? -6.324 21.407 -5.460 1.00 42.80 303 ASP B CA 1
ATOM 5419 C C . ASP B 1 311 ? -7.138 20.132 -5.665 1.00 42.73 303 ASP B C 1
ATOM 5420 O O . ASP B 1 311 ? -7.443 19.419 -4.698 1.00 41.62 303 ASP B O 1
ATOM 5425 N N . PHE B 1 312 ? -7.496 19.856 -6.917 1.00 43.04 304 PHE B N 1
ATOM 5426 C CA . PHE B 1 312 ? -8.202 18.634 -7.243 1.00 43.74 304 PHE B CA 1
ATOM 5427 C C . PHE B 1 312 ? -7.250 17.451 -7.081 1.00 44.04 304 PHE B C 1
ATOM 5428 O O . PHE B 1 312 ? -6.239 17.361 -7.758 1.00 43.85 304 PHE B O 1
ATOM 5436 N N . GLY B 1 313 ? -7.585 16.546 -6.174 1.00 44.94 305 GLY B N 1
ATOM 5437 C CA . GLY B 1 313 ? -6.726 15.408 -5.854 1.00 45.74 305 GLY B CA 1
ATOM 5438 C C . GLY B 1 313 ? -6.292 15.451 -4.406 1.00 46.52 305 GLY B C 1
ATOM 5439 O O . GLY B 1 313 ? -6.009 14.409 -3.817 1.00 46.87 305 GLY B O 1
ATOM 5440 N N . ALA B 1 314 ? -6.242 16.654 -3.828 1.00 47.45 306 ALA B N 1
ATOM 5441 C CA . ALA B 1 314 ? -5.902 16.823 -2.409 1.00 47.98 306 ALA B CA 1
ATOM 5442 C C . ALA B 1 314 ? -7.146 16.724 -1.561 1.00 48.83 306 ALA B C 1
ATOM 5443 O O . ALA B 1 314 ? -8.228 17.141 -1.983 1.00 49.57 306 ALA B O 1
ATOM 5445 N N . GLY B 1 315 ? -6.986 16.216 -0.348 1.00 49.44 307 GLY B N 1
ATOM 5446 C CA . GLY B 1 315 ? -8.125 15.962 0.518 1.00 49.96 307 GLY B CA 1
ATOM 5447 C C . GLY B 1 315 ? -9.047 15.004 -0.200 1.00 50.57 307 GLY B C 1
ATOM 5448 O O . GLY B 1 315 ? -8.589 14.026 -0.778 1.00 50.75 307 GLY B O 1
ATOM 5449 N N . TYR B 1 316 ? -10.336 15.314 -0.218 1.00 51.12 308 TYR B N 1
ATOM 5450 C CA . TYR B 1 316 ? -11.316 14.427 -0.823 1.00 51.55 308 TYR B CA 1
ATOM 5451 C C . TYR B 1 316 ? -11.664 14.937 -2.214 1.00 51.97 308 TYR B C 1
ATOM 5452 O O . TYR B 1 316 ? -12.176 16.046 -2.373 1.00 52.26 308 TYR B O 1
ATOM 5461 N N . SER B 1 317 ? -11.351 14.118 -3.213 1.00 52.25 309 SER B N 1
ATOM 5462 C CA . SER B 1 317 ? -11.344 14.540 -4.610 1.00 52.45 309 SER B CA 1
ATOM 5463 C C . SER B 1 317 ? -12.025 13.510 -5.475 1.00 52.52 309 SER B C 1
ATOM 5464 O O . SER B 1 317 ? -11.677 12.330 -5.423 1.00 52.93 309 SER B O 1
ATOM 5467 N N . GLY B 1 318 ? -12.979 13.958 -6.287 1.00 52.62 310 GLY B N 1
ATOM 5468 C CA . GLY B 1 318 ? -13.879 13.040 -6.956 1.00 52.58 310 GLY B CA 1
ATOM 5469 C C . GLY B 1 318 ? -14.418 13.467 -8.294 1.00 52.61 310 GLY B C 1
ATOM 5470 O O . GLY B 1 318 ? -14.692 14.642 -8.532 1.00 52.83 310 GLY B O 1
ATOM 5471 N N . LEU B 1 319 ? -14.580 12.474 -9.159 1.00 52.58 311 LEU B N 1
ATOM 5472 C CA . LEU B 1 319 ? -15.228 12.639 -10.445 1.00 52.36 311 LEU B CA 1
ATOM 5473 C C . LEU B 1 319 ? -16.734 12.722 -10.224 1.00 52.28 311 LEU B C 1
ATOM 5474 O O . LEU B 1 319 ? -17.440 13.350 -11.002 1.00 52.31 311 LEU B O 1
ATOM 5479 N N . SER B 1 320 ? -17.213 12.084 -9.154 1.00 51.96 312 SER B N 1
ATOM 5480 C CA . SER B 1 320 ? -18.617 12.131 -8.735 1.00 51.66 312 SER B CA 1
ATOM 5481 C C . SER B 1 320 ? -19.103 13.529 -8.361 1.00 51.40 312 SER B C 1
ATOM 5482 O O . SER B 1 320 ? -20.299 13.818 -8.435 1.00 51.46 312 SER B O 1
ATOM 5485 N N . LEU B 1 321 ? -18.173 14.374 -7.916 1.00 51.09 313 LEU B N 1
ATOM 5486 C CA . LEU B 1 321 ? -18.399 15.818 -7.805 1.00 50.70 313 LEU B CA 1
ATOM 5487 C C . LEU B 1 321 ? -19.006 16.364 -9.109 1.00 50.32 313 LEU B C 1
ATOM 5488 O O . LEU B 1 321 ? -19.886 17.226 -9.077 1.00 50.42 313 LEU B O 1
ATOM 5493 N N . LEU B 1 322 ? -18.549 15.827 -10.242 1.00 49.72 314 LEU B N 1
ATOM 5494 C CA . LEU B 1 322 ? -18.915 16.327 -11.565 1.00 49.26 314 LEU B CA 1
ATOM 5495 C C . LEU B 1 322 ? -20.358 16.056 -11.981 1.00 48.74 314 LEU B C 1
ATOM 5496 O O . LEU B 1 322 ? -20.876 16.755 -12.843 1.00 48.74 314 LEU B O 1
ATOM 5501 N N . THR B 1 323 ? -21.000 15.048 -11.388 1.00 48.24 315 THR B N 1
ATOM 5502 C CA . THR B 1 323 ? -22.405 14.751 -11.685 1.00 47.82 315 THR B CA 1
ATOM 5503 C C . THR B 1 323 ? -23.349 15.819 -11.137 1.00 47.34 315 THR B C 1
ATOM 5504 O O . THR B 1 323 ? -24.404 16.078 -11.720 1.00 47.20 315 THR B O 1
ATOM 5508 N N . ARG B 1 324 ? -22.965 16.427 -10.017 1.00 46.92 316 ARG B N 1
ATOM 5509 C CA . ARG B 1 324 ? -23.782 17.448 -9.364 1.00 46.50 316 ARG B CA 1
ATOM 5510 C C . ARG B 1 324 ? -23.690 18.735 -10.167 1.00 45.87 316 ARG B C 1
ATOM 5511 O O . ARG B 1 324 ? -24.706 19.307 -10.573 1.00 45.77 316 ARG B O 1
ATOM 5519 N N . PHE B 1 325 ? -22.455 19.169 -10.394 1.00 45.08 317 PHE B N 1
ATOM 5520 C CA . PHE B 1 325 ? -22.174 20.340 -11.204 1.00 44.53 317 PHE B CA 1
ATOM 5521 C C . PHE B 1 325 ? -20.832 20.149 -11.878 1.00 43.89 317 PHE B C 1
ATOM 5522 O O . PHE B 1 325 ? -20.048 19.292 -11.482 1.00 44.08 317 PHE B O 1
ATOM 5530 N N . GLN B 1 326 ? -20.567 20.967 -12.886 1.00 42.84 318 GLN B N 1
ATOM 5531 C CA . GLN B 1 326 ? -19.316 20.902 -13.611 1.00 42.26 318 GLN B CA 1
ATOM 5532 C C . GLN B 1 326 ? -18.645 22.272 -13.524 1.00 41.43 318 GLN B C 1
ATOM 5533 O O . GLN B 1 326 ? -19.265 23.271 -13.859 1.00 41.41 318 GLN B O 1
ATOM 5539 N N . PRO B 1 327 ? -17.386 22.329 -13.056 1.00 40.57 319 PRO B N 1
ATOM 5540 C CA . PRO B 1 327 ? -16.673 23.598 -13.082 1.00 40.22 319 PRO B CA 1
ATOM 5541 C C . PRO B 1 327 ? -16.189 23.895 -14.492 1.00 39.85 319 PRO B C 1
ATOM 5542 O O . PRO B 1 327 ? -16.242 23.027 -15.358 1.00 39.33 319 PRO B O 1
ATOM 5546 N N . ASP B 1 328 ? -15.721 25.113 -14.716 1.00 39.45 320 ASP B N 1
ATOM 5547 C CA . ASP B 1 328 ? -15.139 25.470 -16.000 1.00 39.38 320 ASP B CA 1
ATOM 5548 C C . ASP B 1 328 ? -13.728 24.921 -16.116 1.00 38.90 320 ASP B C 1
ATOM 5549 O O . ASP B 1 328 ? -13.269 24.617 -17.216 1.00 38.14 320 ASP B O 1
ATOM 5554 N N . LYS B 1 329 ? -13.067 24.763 -14.969 1.00 38.61 321 LYS B N 1
ATOM 5555 C CA . LYS B 1 329 ? -11.688 24.334 -14.914 1.00 38.90 321 LYS B CA 1
ATOM 5556 C C . LYS B 1 329 ? -11.423 23.476 -13.676 1.00 38.69 321 LYS B C 1
ATOM 5557 O O . LYS B 1 329 ? -12.010 23.699 -12.610 1.00 37.68 321 LYS B O 1
ATOM 5563 N N . ILE B 1 330 ? -10.529 22.499 -13.826 1.00 38.90 322 ILE B N 1
ATOM 5564 C CA . ILE B 1 330 ? -10.016 21.733 -12.697 1.00 39.51 322 ILE B CA 1
ATOM 5565 C C . ILE B 1 330 ? -8.502 21.938 -12.624 1.00 39.78 322 ILE B C 1
ATOM 5566 O O . ILE B 1 330 ? -7.814 21.911 -13.643 1.00 39.84 322 ILE B O 1
ATOM 5571 N N . LYS B 1 331 ? -7.991 22.156 -11.421 1.00 40.10 323 LYS B N 1
ATOM 5572 C CA . LYS B 1 331 ? -6.562 22.364 -11.222 1.00 40.67 323 LYS B CA 1
ATOM 5573 C C . LYS B 1 331 ? -6.029 21.215 -10.385 1.00 40.77 323 LYS B C 1
ATOM 5574 O O . LYS B 1 331 ? -6.386 21.075 -9.222 1.00 40.25 323 LYS B O 1
ATOM 5580 N N . VAL B 1 332 ? -5.182 20.400 -11.003 1.00 41.15 324 VAL B N 1
ATOM 5581 C CA . VAL B 1 332 ? -4.687 19.155 -10.424 1.00 41.73 324 VAL B CA 1
ATOM 5582 C C . VAL B 1 332 ? -3.643 19.435 -9.348 1.00 41.99 324 VAL B C 1
ATOM 5583 O O . VAL B 1 332 ? -2.599 20.015 -9.630 1.00 41.73 324 VAL B O 1
ATOM 5587 N N . ASP B 1 333 ? -3.926 19.010 -8.118 1.00 42.77 325 ASP B N 1
ATOM 5588 C CA . ASP B 1 333 ? -3.104 19.388 -6.981 1.00 42.91 325 ASP B CA 1
ATOM 5589 C C . ASP B 1 333 ? -1.666 18.933 -7.143 1.00 43.03 325 ASP B C 1
ATOM 5590 O O . ASP B 1 333 ? -1.388 17.877 -7.728 1.00 42.82 325 ASP B O 1
ATOM 5595 N N . ALA B 1 334 ? -0.761 19.743 -6.606 1.00 43.20 326 ALA B N 1
ATOM 5596 C CA . ALA B 1 334 ? 0.667 19.477 -6.636 1.00 43.39 326 ALA B CA 1
ATOM 5597 C C . ALA B 1 334 ? 1.046 18.085 -6.128 1.00 43.57 326 ALA B C 1
ATOM 5598 O O . ALA B 1 334 ? 2.066 17.543 -6.540 1.00 43.88 326 ALA B O 1
ATOM 5600 N N . GLU B 1 335 ? 0.235 17.497 -5.252 1.00 43.82 327 GLU B N 1
ATOM 5601 C CA . GLU B 1 335 ? 0.566 16.182 -4.691 1.00 43.95 327 GLU B CA 1
ATOM 5602 C C . GLU B 1 335 ? 0.403 15.021 -5.672 1.00 43.78 327 GLU B C 1
ATOM 5603 O O . GLU B 1 335 ? 1.037 13.982 -5.491 1.00 43.79 327 GLU B O 1
ATOM 5609 N N . LEU B 1 336 ? -0.441 15.187 -6.691 1.00 43.36 328 LEU B N 1
ATOM 5610 C CA . LEU B 1 336 ? -0.501 14.230 -7.805 1.00 43.39 328 LEU B CA 1
ATOM 5611 C C . LEU B 1 336 ? 0.598 14.513 -8.835 1.00 43.05 328 LEU B C 1
ATOM 5612 O O . LEU B 1 336 ? 1.028 13.613 -9.562 1.00 42.79 328 LEU B O 1
ATOM 5617 N N . VAL B 1 337 ? 1.033 15.766 -8.902 1.00 43.05 329 VAL B N 1
ATOM 5618 C CA . VAL B 1 337 ? 2.133 16.163 -9.780 1.00 43.30 329 VAL B CA 1
ATOM 5619 C C . VAL B 1 337 ? 3.468 15.681 -9.221 1.00 43.57 329 VAL B C 1
ATOM 5620 O O . VAL B 1 337 ? 4.360 15.296 -9.992 1.00 43.99 329 VAL B O 1
ATOM 5624 N N . ARG B 1 338 ? 3.595 15.690 -7.894 1.00 43.74 330 ARG B N 1
ATOM 5625 C CA . ARG B 1 338 ? 4.851 15.372 -7.231 1.00 43.85 330 ARG B CA 1
ATOM 5626 C C . ARG B 1 338 ? 5.258 13.915 -7.446 1.00 43.51 330 ARG B C 1
ATOM 5627 O O . ARG B 1 338 ? 4.509 12.994 -7.122 1.00 43.25 330 ARG B O 1
ATOM 5635 N N . ASP B 1 339 ? 6.466 13.735 -7.976 1.00 43.28 331 ASP B N 1
ATOM 5636 C CA . ASP B 1 339 ? 7.018 12.423 -8.306 1.00 42.85 331 ASP B CA 1
ATOM 5637 C C . ASP B 1 339 ? 6.106 11.620 -9.249 1.00 42.07 331 ASP B C 1
ATOM 5638 O O . ASP B 1 339 ? 6.016 10.401 -9.144 1.00 42.27 331 ASP B O 1
ATOM 5643 N N . ILE B 1 340 ? 5.439 12.306 -10.172 1.00 41.34 332 ILE B N 1
ATOM 5644 C CA . ILE B 1 340 ? 4.618 11.629 -11.179 1.00 40.83 332 ILE B CA 1
ATOM 5645 C C . ILE B 1 340 ? 5.474 10.759 -12.114 1.00 40.06 332 ILE B C 1
ATOM 5646 O O . ILE B 1 340 ? 5.006 9.749 -12.628 1.00 39.62 332 ILE B O 1
ATOM 5651 N N . HIS B 1 341 ? 6.729 11.154 -12.313 1.00 39.44 333 HIS B N 1
ATOM 5652 C CA . HIS B 1 341 ? 7.660 10.414 -13.177 1.00 39.12 333 HIS B CA 1
ATOM 5653 C C . HIS B 1 341 ? 7.948 8.972 -12.736 1.00 38.48 333 HIS B C 1
ATOM 5654 O O . HIS B 1 341 ? 8.223 8.124 -13.580 1.00 38.51 333 HIS B O 1
ATOM 5661 N N . ILE B 1 342 ? 7.845 8.697 -11.435 1.00 37.65 334 ILE B N 1
ATOM 5662 C CA . ILE B 1 342 ? 8.105 7.362 -10.875 1.00 37.31 334 ILE B CA 1
ATOM 5663 C C . ILE B 1 342 ? 6.856 6.628 -10.350 1.00 36.60 334 ILE B C 1
ATOM 5664 O O . ILE B 1 342 ? 6.954 5.488 -9.900 1.00 36.20 334 ILE B O 1
ATOM 5669 N N . SER B 1 343 ? 5.693 7.275 -10.403 1.00 36.18 335 SER B N 1
ATOM 5670 C CA . SER B 1 343 ? 4.484 6.707 -9.821 1.00 35.86 335 SER B CA 1
ATOM 5671 C C . SER B 1 343 ? 3.491 6.318 -10.891 1.00 35.46 335 SER B C 1
ATOM 5672 O O . SER B 1 343 ? 2.794 7.171 -11.435 1.00 35.29 335 SER B O 1
ATOM 5675 N N . GLY B 1 344 ? 3.422 5.023 -11.180 1.00 35.31 336 GLY B N 1
ATOM 5676 C CA . GLY B 1 344 ? 2.416 4.485 -12.087 1.00 35.30 336 GLY B CA 1
ATOM 5677 C C . GLY B 1 344 ? 1.006 4.847 -11.651 1.00 35.12 336 GLY B C 1
ATOM 5678 O O . GLY B 1 344 ? 0.143 5.078 -12.487 1.00 34.77 336 GLY B O 1
ATOM 5679 N N . THR B 1 345 ? 0.782 4.889 -10.339 1.00 34.88 337 THR B N 1
ATOM 5680 C CA . THR B 1 345 ? -0.504 5.298 -9.770 1.00 35.04 337 THR B CA 1
ATOM 5681 C C . THR B 1 345 ? -0.886 6.737 -10.122 1.00 34.82 337 THR B C 1
ATOM 5682 O O . THR B 1 345 ? -1.968 6.984 -10.639 1.00 34.45 337 THR B O 1
ATOM 5686 N N . LYS B 1 346 ? 0.013 7.676 -9.843 1.00 34.89 338 LYS B N 1
ATOM 5687 C CA . LYS B 1 346 ? -0.221 9.084 -10.154 1.00 34.86 338 LYS B CA 1
ATOM 5688 C C . LYS B 1 346 ? -0.390 9.292 -11.641 1.00 34.85 338 LYS B C 1
ATOM 5689 O O . LYS B 1 346 ? -1.232 10.093 -12.060 1.00 34.16 338 LYS B O 1
ATOM 5695 N N . GLN B 1 347 ? 0.400 8.570 -12.432 1.00 34.80 339 GLN B N 1
ATOM 5696 C CA . GLN B 1 347 ? 0.289 8.619 -13.883 1.00 35.13 339 GLN B CA 1
ATOM 5697 C C . GLN B 1 347 ? -1.102 8.208 -14.335 1.00 35.30 339 GLN B C 1
ATOM 5698 O O . GLN B 1 347 ? -1.740 8.921 -15.097 1.00 35.52 339 GLN B O 1
ATOM 5704 N N . ALA B 1 348 ? -1.585 7.081 -13.825 1.00 35.49 340 ALA B N 1
ATOM 5705 C CA . ALA B 1 348 ? -2.895 6.555 -14.224 1.00 35.30 340 ALA B CA 1
ATOM 5706 C C . ALA B 1 348 ? -4.029 7.492 -13.808 1.00 35.37 340 ALA B C 1
ATOM 5707 O O . ALA B 1 348 ? -4.940 7.748 -14.584 1.00 35.00 340 ALA B O 1
ATOM 5709 N N . ILE B 1 349 ? -3.942 8.015 -12.588 1.00 35.44 341 ILE B N 1
ATOM 5710 C CA . ILE B 1 349 ? -4.956 8.922 -12.065 1.00 35.68 341 ILE B CA 1
ATOM 5711 C C . ILE B 1 349 ? -5.013 10.217 -12.863 1.00 35.92 341 ILE B C 1
ATOM 5712 O O . ILE B 1 349 ? -6.090 10.635 -13.263 1.00 36.46 341 ILE B O 1
ATOM 5717 N N . VAL B 1 350 ? -3.864 10.843 -13.109 1.00 35.75 342 VAL B N 1
ATOM 5718 C CA . VAL B 1 350 ? -3.839 12.084 -13.859 1.00 35.98 342 VAL B CA 1
ATOM 5719 C C . VAL B 1 350 ? -4.336 11.893 -15.306 1.00 36.02 342 VAL B C 1
ATOM 5720 O O . VAL B 1 350 ? -5.117 12.708 -15.803 1.00 35.73 342 VAL B O 1
ATOM 5724 N N . ALA B 1 351 ? -3.893 10.826 -15.969 1.00 35.94 343 ALA B N 1
ATOM 5725 C CA . ALA B 1 351 ? -4.354 10.521 -17.328 1.00 36.72 343 ALA B CA 1
ATOM 5726 C C . ALA B 1 351 ? -5.877 10.372 -17.383 1.00 36.66 343 ALA B C 1
ATOM 5727 O O . ALA B 1 351 ? -6.522 10.807 -18.335 1.00 37.09 343 ALA B O 1
ATOM 5729 N N . SER B 1 352 ? -6.436 9.765 -16.350 1.00 37.27 344 SER B N 1
ATOM 5730 C CA . SER B 1 352 ? -7.874 9.598 -16.226 1.00 37.91 344 SER B CA 1
ATOM 5731 C C . SER B 1 352 ? -8.613 10.921 -16.002 1.00 37.91 344 SER B C 1
ATOM 5732 O O . SER B 1 352 ? -9.683 11.128 -16.566 1.00 37.79 344 SER B O 1
ATOM 5735 N N . VAL B 1 353 ? -8.055 11.796 -15.163 1.00 38.10 345 VAL B N 1
ATOM 5736 C CA . VAL B 1 353 ? -8.615 13.143 -14.970 1.00 38.23 345 VAL B CA 1
ATOM 5737 C C . VAL B 1 353 ? -8.607 13.926 -16.292 1.00 38.13 345 VAL B C 1
ATOM 5738 O O . VAL B 1 353 ? -9.608 14.549 -16.660 1.00 37.51 345 VAL B O 1
ATOM 5742 N N . VAL B 1 354 ? -7.479 13.886 -16.994 1.00 38.07 346 VAL B N 1
ATOM 5743 C CA . VAL B 1 354 ? -7.335 14.583 -18.273 1.00 38.27 346 VAL B CA 1
ATOM 5744 C C . VAL B 1 354 ? -8.423 14.148 -19.249 1.00 38.25 346 VAL B C 1
ATOM 5745 O O . VAL B 1 354 ? -9.135 14.988 -19.806 1.00 38.06 346 VAL B O 1
ATOM 5749 N N . ARG B 1 355 ? -8.550 12.839 -19.453 1.00 38.40 347 ARG B N 1
ATOM 5750 C CA . ARG B 1 355 ? -9.530 12.310 -20.397 1.00 38.07 347 ARG B CA 1
ATOM 5751 C C . ARG B 1 355 ? -10.954 12.675 -19.999 1.00 37.53 347 ARG B C 1
ATOM 5752 O O . ARG B 1 355 ? -11.744 13.092 -20.832 1.00 37.45 347 ARG B O 1
ATOM 5760 N N . CYS B 1 356 ? -11.277 12.525 -18.722 1.00 37.22 348 CYS B N 1
ATOM 5761 C CA . CYS B 1 356 ? -12.621 12.829 -18.250 1.00 37.03 348 CYS B CA 1
ATOM 5762 C C . CYS B 1 356 ? -12.974 14.291 -18.499 1.00 36.41 348 CYS B C 1
ATOM 5763 O O . CYS B 1 356 ? -14.067 14.603 -18.957 1.00 35.57 348 CYS B O 1
ATOM 5766 N N . CYS B 1 357 ? -12.039 15.181 -18.190 1.00 36.23 349 CYS B N 1
ATOM 5767 C CA . CYS B 1 357 ? -12.242 16.607 -18.402 1.00 36.42 349 CYS B CA 1
ATOM 5768 C C . CYS B 1 357 ? -12.401 16.978 -19.880 1.00 36.26 349 CYS B C 1
ATOM 5769 O O . CYS B 1 357 ? -13.205 17.849 -20.210 1.00 35.46 349 CYS B O 1
ATOM 5772 N N . GLU B 1 358 ? -11.633 16.325 -20.752 1.00 36.16 350 GLU B N 1
ATOM 5773 C CA . GLU B 1 358 ? -11.784 16.497 -22.198 1.00 36.36 350 GLU B CA 1
ATOM 5774 C C . GLU B 1 358 ? -13.205 16.158 -22.618 1.00 35.73 350 GLU B C 1
ATOM 5775 O O . GLU B 1 358 ? -13.857 16.941 -23.295 1.00 36.09 350 GLU B O 1
ATOM 5781 N N . ASP B 1 359 ? -13.691 15.000 -22.186 1.00 35.31 351 ASP B N 1
ATOM 5782 C CA . ASP B 1 359 ? -15.039 14.555 -22.533 1.00 35.11 351 ASP B CA 1
ATOM 5783 C C . ASP B 1 359 ? -16.108 15.496 -21.976 1.00 34.52 351 ASP B C 1
ATOM 5784 O O . ASP B 1 359 ? -17.112 15.743 -22.627 1.00 33.55 351 ASP B O 1
ATOM 5789 N N . LEU B 1 360 ? -15.866 16.029 -20.780 1.00 34.40 352 LEU B N 1
ATOM 5790 C CA . LEU B 1 360 ? -16.793 16.947 -20.128 1.00 34.47 352 LEU B CA 1
ATOM 5791 C C . LEU B 1 360 ? -16.625 18.409 -20.562 1.00 34.31 352 LEU B C 1
ATOM 5792 O O . LEU B 1 360 ? -17.464 19.234 -20.229 1.00 33.89 352 LEU B O 1
ATOM 5797 N N . GLY B 1 361 ? -15.553 18.728 -21.285 1.00 34.14 353 GLY B N 1
ATOM 5798 C CA . GLY B 1 361 ? -15.286 20.095 -21.717 1.00 34.18 353 GLY B CA 1
ATOM 5799 C C . GLY B 1 361 ? -14.761 20.978 -20.603 1.00 34.35 353 GLY B C 1
ATOM 5800 O O . GLY B 1 361 ? -15.030 22.174 -20.584 1.00 34.41 353 GLY B O 1
ATOM 5801 N N . ILE B 1 362 ? -14.005 20.388 -19.680 1.00 34.39 354 ILE B N 1
ATOM 5802 C CA . ILE B 1 362 ? -13.445 21.103 -18.539 1.00 34.58 354 ILE B CA 1
ATOM 5803 C C . ILE B 1 362 ? -11.966 21.313 -18.789 1.00 34.69 354 ILE B C 1
ATOM 5804 O O . ILE B 1 362 ? -11.259 20.378 -19.134 1.00 34.71 354 ILE B O 1
ATOM 5809 N N . THR B 1 363 ? -11.505 22.548 -18.627 1.00 35.36 355 THR B N 1
ATOM 5810 C CA . THR B 1 363 ? -10.091 22.870 -18.787 1.00 35.63 355 THR B CA 1
ATOM 5811 C C . THR B 1 363 ? -9.302 22.252 -17.631 1.00 35.81 355 THR B C 1
ATOM 5812 O O . THR B 1 363 ? -9.768 22.271 -16.496 1.00 35.94 355 THR B O 1
ATOM 5816 N N . VAL B 1 364 ? -8.133 21.678 -17.916 1.00 35.67 356 VAL B N 1
ATOM 5817 C CA . VAL B 1 364 ? -7.297 21.087 -16.854 1.00 36.15 356 VAL B CA 1
ATOM 5818 C C . VAL B 1 364 ? -5.947 21.788 -16.763 1.00 36.22 356 VAL B C 1
ATOM 5819 O O . VAL B 1 364 ? -5.266 21.967 -17.777 1.00 35.15 356 VAL B O 1
ATOM 5823 N N . VAL B 1 365 ? -5.579 22.167 -15.538 1.00 36.70 357 VAL B N 1
ATOM 5824 C CA . VAL B 1 365 ? -4.294 22.804 -15.243 1.00 37.12 357 VAL B CA 1
ATOM 5825 C C . VAL B 1 365 ? -3.569 21.950 -14.203 1.00 37.35 357 VAL B C 1
ATOM 5826 O O . VAL B 1 365 ? -4.156 21.555 -13.204 1.00 37.97 357 VAL B O 1
ATOM 5830 N N . ALA B 1 366 ? -2.303 21.646 -14.454 1.00 37.55 358 ALA B N 1
ATOM 5831 C CA . ALA B 1 366 ? -1.465 20.965 -13.483 1.00 37.69 358 ALA B CA 1
ATOM 5832 C C . ALA B 1 366 ? -0.747 22.022 -12.663 1.00 38.03 358 ALA B C 1
ATOM 5833 O O . ALA B 1 366 ? -0.079 22.866 -13.232 1.00 37.87 358 ALA B O 1
ATOM 5835 N N . GLU B 1 367 ? -0.880 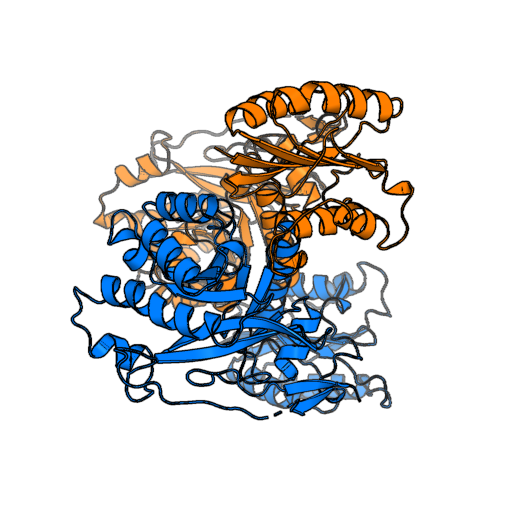21.982 -11.331 1.00 38.85 359 GLU B N 1
ATOM 5836 C CA . GLU B 1 367 ? -0.211 22.976 -10.482 1.00 39.33 359 GLU B CA 1
ATOM 5837 C C . GLU B 1 367 ? 0.979 22.403 -9.713 1.00 39.27 359 GLU B C 1
ATOM 5838 O O . GLU B 1 367 ? 1.123 21.185 -9.563 1.00 39.02 359 GLU B O 1
ATOM 5844 N N . GLY B 1 368 ? 1.855 23.300 -9.275 1.00 39.28 360 GLY B N 1
ATOM 5845 C CA . GLY B 1 368 ? 3.052 22.933 -8.535 1.00 39.16 360 GLY B CA 1
ATOM 5846 C C . GLY B 1 368 ? 4.112 22.258 -9.380 1.00 39.03 360 GLY B C 1
ATOM 5847 O O . GLY B 1 368 ? 4.828 21.403 -8.891 1.00 38.70 360 GLY B O 1
ATOM 5848 N N . VAL B 1 369 ? 4.217 22.642 -10.649 1.00 39.00 361 VAL B N 1
ATOM 5849 C CA . VAL B 1 369 ? 5.169 22.013 -11.564 1.00 39.09 361 VAL B CA 1
ATOM 5850 C C . VAL B 1 369 ? 6.541 22.658 -11.359 1.00 39.34 361 VAL B C 1
ATOM 5851 O O . VAL B 1 369 ? 6.723 23.846 -11.646 1.00 39.16 361 VAL B O 1
ATOM 5855 N N . GLU B 1 370 ? 7.495 21.865 -10.867 1.00 39.27 362 GLU B N 1
ATOM 5856 C CA . GLU B 1 370 ? 8.803 22.363 -10.442 1.00 39.57 362 GLU B CA 1
ATOM 5857 C C . GLU B 1 370 ? 9.993 21.859 -11.265 1.00 39.28 362 GLU B C 1
ATOM 5858 O O . GLU B 1 370 ? 11.071 22.450 -11.197 1.00 38.56 362 GLU B O 1
ATOM 5864 N N . THR B 1 371 ? 9.817 20.771 -12.017 1.00 39.37 363 THR B N 1
ATOM 5865 C CA . THR B 1 371 ? 10.921 20.175 -12.770 1.00 39.41 363 THR B CA 1
ATOM 5866 C C . THR B 1 371 ? 10.500 19.795 -14.183 1.00 39.59 363 THR B C 1
ATOM 5867 O O . THR B 1 371 ? 9.313 19.574 -14.456 1.00 38.89 363 THR B O 1
ATOM 5871 N N . LEU B 1 372 ? 11.493 19.721 -15.071 1.00 39.59 364 LEU B N 1
ATOM 5872 C CA . LEU B 1 372 ? 11.284 19.273 -16.447 1.00 39.94 364 LEU B CA 1
ATOM 5873 C C . LEU B 1 372 ? 10.713 17.866 -16.478 1.00 40.00 364 LEU B C 1
ATOM 5874 O O . LEU B 1 372 ? 9.858 17.567 -17.303 1.00 40.08 364 LEU B O 1
ATOM 5879 N N . GLU B 1 373 ? 11.198 17.012 -15.581 1.00 40.23 365 GLU B N 1
ATOM 5880 C CA . GLU B 1 373 ? 10.675 15.656 -15.430 1.00 40.56 365 GLU B CA 1
ATOM 5881 C C . GLU B 1 373 ? 9.167 15.676 -15.223 1.00 40.07 365 GLU B C 1
ATOM 5882 O O . GLU B 1 373 ? 8.448 15.003 -15.941 1.00 40.25 365 GLU B O 1
ATOM 5888 N N . GLU B 1 374 ? 8.689 16.456 -14.253 1.00 40.02 366 GLU B N 1
ATOM 5889 C CA . GLU B 1 374 ? 7.243 16.590 -14.029 1.00 39.83 366 GLU B CA 1
ATOM 5890 C C . GLU B 1 374 ? 6.529 17.093 -15.283 1.00 39.37 366 GLU B C 1
ATOM 5891 O O . GLU B 1 374 ? 5.520 16.528 -15.696 1.00 39.20 366 GLU B O 1
ATOM 5897 N N . TRP B 1 375 ? 7.074 18.133 -15.902 1.00 38.87 367 TRP B N 1
ATOM 5898 C CA . TRP B 1 375 ? 6.477 18.703 -17.109 1.00 38.53 367 TRP B CA 1
ATOM 5899 C C . TRP B 1 375 ? 6.374 17.696 -18.252 1.00 38.06 367 TRP B C 1
ATOM 5900 O O . TRP B 1 375 ? 5.331 17.587 -18.893 1.00 37.22 367 TRP B O 1
ATOM 5911 N N . CYS B 1 376 ? 7.453 16.958 -18.501 1.00 37.77 368 CYS B N 1
ATOM 5912 C CA . CYS B 1 376 ? 7.465 15.976 -19.578 1.00 37.85 368 CYS B CA 1
ATOM 5913 C C . CYS B 1 376 ? 6.442 14.864 -19.369 1.00 37.60 368 CYS B C 1
ATOM 5914 O O . CYS B 1 376 ? 5.723 14.500 -20.296 1.00 37.86 368 CYS B O 1
ATOM 5917 N N . TRP B 1 377 ? 6.384 14.328 -18.155 1.00 37.84 369 TRP B N 1
ATOM 5918 C CA . TRP B 1 377 ? 5.458 13.232 -17.852 1.00 38.14 369 TRP B CA 1
ATOM 5919 C C . TRP B 1 377 ? 4.005 13.686 -17.809 1.00 37.98 369 TRP B C 1
ATOM 5920 O O . TRP B 1 377 ? 3.122 12.935 -18.191 1.00 37.93 369 TRP B O 1
ATOM 5931 N N . LEU B 1 378 ? 3.756 14.900 -17.324 1.00 38.29 370 LEU B N 1
ATOM 5932 C CA . LEU B 1 378 ? 2.409 15.469 -17.369 1.00 38.70 370 LEU B CA 1
ATOM 5933 C C . LEU B 1 378 ? 1.977 15.700 -18.795 1.00 39.21 370 LEU B C 1
ATOM 5934 O O . LEU B 1 378 ? 0.829 15.452 -19.154 1.00 39.25 370 LEU B O 1
ATOM 5939 N N . GLN B 1 379 ? 2.902 16.183 -19.613 1.00 39.95 371 GLN B N 1
ATOM 5940 C CA . GLN B 1 379 ? 2.618 16.363 -21.030 1.00 40.31 371 GLN B CA 1
ATOM 5941 C C . GLN B 1 379 ? 2.319 15.024 -21.711 1.00 40.30 371 GLN B C 1
ATOM 5942 O O . GLN B 1 379 ? 1.430 14.956 -22.553 1.00 40.28 371 GLN B O 1
ATOM 5948 N N . SER B 1 380 ? 3.011 13.953 -21.314 1.00 40.66 372 SER B N 1
ATOM 5949 C CA . SER B 1 380 ? 2.785 12.642 -21.939 1.00 40.86 372 SER B CA 1
ATOM 5950 C C . SER B 1 380 ? 1.408 12.053 -21.618 1.00 40.95 372 SER B C 1
ATOM 5951 O O . SER B 1 380 ? 0.921 11.208 -22.369 1.00 41.20 372 SER B O 1
ATOM 5954 N N . VAL B 1 381 ? 0.785 12.490 -20.520 1.00 40.87 373 VAL B N 1
ATOM 5955 C CA . VAL B 1 381 ? -0.574 12.030 -20.170 1.00 40.97 373 VAL B CA 1
ATOM 5956 C C . VAL B 1 381 ? -1.678 13.025 -20.564 1.00 40.92 373 VAL B C 1
ATOM 5957 O O . VAL B 1 381 ? -2.844 12.831 -20.209 1.00 40.99 373 VAL B O 1
ATOM 5961 N N . GLY B 1 382 ? -1.314 14.073 -21.303 1.00 40.40 374 GLY B N 1
ATOM 5962 C CA . GLY B 1 382 ? -2.287 14.939 -21.960 1.00 40.15 374 GLY B CA 1
ATOM 5963 C C . GLY B 1 382 ? -2.483 16.318 -21.353 1.00 39.97 374 GLY B C 1
ATOM 5964 O O . GLY B 1 382 ? -3.335 17.065 -21.810 1.00 39.86 374 GLY B O 1
ATOM 5965 N N . ILE B 1 383 ? -1.692 16.681 -20.349 1.00 39.79 375 ILE B N 1
ATOM 5966 C CA . ILE B 1 383 ? -1.798 18.016 -19.771 1.00 39.77 375 ILE B CA 1
ATOM 5967 C C . ILE B 1 383 ? -1.132 19.019 -20.703 1.00 39.72 375 ILE B C 1
ATOM 5968 O O . ILE B 1 383 ? -0.003 18.802 -21.136 1.00 39.69 375 ILE B O 1
ATOM 5973 N N . ARG B 1 384 ? -1.830 20.117 -20.986 1.00 39.46 376 ARG B N 1
ATOM 5974 C CA . ARG B 1 384 ? -1.299 21.195 -21.806 1.00 39.38 376 ARG B CA 1
ATOM 5975 C C . ARG B 1 384 ? -1.113 22.531 -21.075 1.00 39.10 376 ARG B C 1
ATOM 5976 O O . ARG B 1 384 ? -0.359 23.384 -21.545 1.00 38.98 376 ARG B O 1
ATOM 5984 N N . LEU B 1 385 ? -1.790 22.716 -19.943 1.00 38.79 377 LEU B N 1
ATOM 5985 C CA . LEU B 1 385 ? -1.717 23.964 -19.184 1.00 38.66 377 LEU B CA 1
ATOM 5986 C C . LEU B 1 385 ? -1.050 23.709 -17.833 1.00 38.30 377 LEU B C 1
ATOM 5987 O O . LEU B 1 385 ? -1.355 22.726 -17.158 1.00 37.91 377 LEU B O 1
ATOM 5992 N N . PHE B 1 386 ? -0.132 24.602 -17.454 1.00 38.23 378 PHE B N 1
ATOM 5993 C CA . PHE B 1 386 ? 0.744 24.382 -16.309 1.00 38.58 378 PHE B CA 1
ATOM 5994 C C . PHE B 1 386 ? 0.935 25.627 -15.449 1.00 38.58 378 PHE B C 1
ATOM 5995 O O . PHE B 1 386 ? 1.065 26.743 -15.956 1.00 38.00 378 PHE B O 1
ATOM 6003 N N . GLN B 1 387 ? 0.986 25.405 -14.141 1.00 38.97 379 GLN B N 1
ATOM 6004 C CA . GLN B 1 387 ? 1.273 26.455 -13.184 1.00 39.11 379 GLN B CA 1
ATOM 6005 C C . GLN B 1 387 ? 2.379 25.976 -12.264 1.00 38.99 379 GLN B C 1
ATOM 6006 O O . GLN B 1 387 ? 2.243 24.959 -11.609 1.00 39.23 379 GLN B O 1
ATOM 6012 N N . GLY B 1 388 ? 3.483 26.703 -12.208 1.00 38.86 380 GLY B N 1
ATOM 6013 C CA . GLY B 1 388 ? 4.557 26.273 -11.349 1.00 39.04 380 GLY B CA 1
ATOM 6014 C C . GLY B 1 388 ? 5.808 27.093 -11.452 1.00 39.05 380 GLY B C 1
ATOM 6015 O O . GLY B 1 388 ? 5.997 27.848 -12.411 1.00 38.61 380 GLY B O 1
ATOM 6016 N N . PHE B 1 389 ? 6.666 26.914 -10.449 1.00 39.28 381 PHE B N 1
ATOM 6017 C CA . PHE B 1 389 ? 7.922 27.647 -10.341 1.00 39.56 381 PHE B CA 1
ATOM 6018 C C . PHE B 1 389 ? 8.890 27.360 -11.482 1.00 39.62 381 PHE B C 1
ATOM 6019 O O . PHE B 1 389 ? 9.790 28.162 -11.738 1.00 39.65 381 PHE B O 1
ATOM 6027 N N . LEU B 1 390 ? 8.727 26.223 -12.157 1.00 39.84 382 LEU B N 1
ATOM 6028 C CA . LEU B 1 390 ? 9.536 25.926 -13.344 1.00 39.77 382 LEU B CA 1
ATOM 6029 C C . LEU B 1 390 ? 9.377 27.022 -14.398 1.00 39.94 382 LEU B C 1
ATOM 6030 O O . LEU B 1 390 ? 10.350 27.406 -15.044 1.00 40.02 382 LEU B O 1
ATOM 6035 N N . PHE B 1 391 ? 8.157 27.536 -14.545 1.00 39.82 383 PHE B N 1
ATOM 6036 C CA . PHE B 1 391 ? 7.837 28.503 -15.594 1.00 39.97 383 PHE B CA 1
ATOM 6037 C C . PHE B 1 391 ? 7.811 29.934 -15.084 1.00 40.10 383 PHE B C 1
ATOM 6038 O O . PHE B 1 391 ? 8.427 30.813 -15.675 1.00 39.83 383 PHE B O 1
ATOM 6046 N N . SER B 1 392 ? 7.100 30.168 -13.988 1.00 40.75 384 SER B N 1
ATOM 6047 C CA . SER B 1 392 ? 6.952 31.514 -13.472 1.00 41.23 384 SER B CA 1
ATOM 6048 C C . SER B 1 392 ? 6.591 31.497 -11.992 1.00 41.30 384 SER B C 1
ATOM 6049 O O . SER B 1 392 ? 5.654 30.820 -11.585 1.00 41.07 384 SER B O 1
ATOM 6052 N N . ARG B 1 393 ? 7.350 32.243 -11.196 1.00 41.33 385 ARG B N 1
ATOM 6053 C CA . ARG B 1 393 ? 7.047 32.414 -9.789 1.00 41.84 385 ARG B CA 1
ATOM 6054 C C . ARG B 1 393 ? 6.063 33.561 -9.625 1.00 41.87 385 ARG B C 1
ATOM 6055 O O . ARG B 1 393 ? 6.002 34.443 -10.483 1.00 42.00 385 ARG B O 1
ATOM 6063 N N . PRO B 1 394 ? 5.282 33.552 -8.528 1.00 41.94 386 PRO B N 1
ATOM 6064 C CA . PRO B 1 394 ? 4.412 34.689 -8.242 1.00 41.77 386 PRO B CA 1
ATOM 6065 C C . PRO B 1 394 ? 5.208 35.989 -8.174 1.00 41.75 386 PRO B C 1
ATOM 6066 O O . PRO B 1 394 ? 6.329 36.001 -7.661 1.00 41.67 386 PRO B O 1
ATOM 6070 N N . CYS B 1 395 ? 4.625 37.058 -8.709 1.00 41.59 387 CYS B N 1
ATOM 6071 C CA . CYS B 1 395 ? 5.282 38.350 -8.775 1.00 40.97 387 CYS B CA 1
ATOM 6072 C C . CYS B 1 395 ? 4.401 39.398 -8.125 1.00 40.52 387 CYS B C 1
ATOM 6073 O O . CYS B 1 395 ? 3.273 39.635 -8.566 1.00 39.83 387 CYS B O 1
ATOM 6076 N N . LEU B 1 396 ? 4.933 40.031 -7.086 1.00 39.98 388 LEU B N 1
ATOM 6077 C CA . LEU B 1 396 ? 4.178 40.976 -6.288 1.00 39.97 388 LEU B CA 1
ATOM 6078 C C . LEU B 1 396 ? 3.820 42.230 -7.085 1.00 39.53 388 LEU B C 1
ATOM 6079 O O . LEU B 1 396 ? 4.701 42.929 -7.568 1.00 38.81 388 LEU B O 1
ATOM 6084 N N . ASN B 1 397 ? 2.520 42.491 -7.217 1.00 39.59 389 ASN B N 1
ATOM 6085 C CA . ASN B 1 397 ? 1.995 43.681 -7.903 1.00 39.89 389 ASN B CA 1
ATOM 6086 C C . ASN B 1 397 ? 2.482 43.835 -9.352 1.00 39.86 389 ASN B C 1
ATOM 6087 O O . ASN B 1 397 ? 2.730 44.947 -9.825 1.00 39.51 389 ASN B O 1
ATOM 6092 N N . GLY B 1 398 ? 2.600 42.721 -10.060 1.00 39.87 390 GLY B N 1
ATOM 6093 C CA . GLY B 1 398 ? 3.028 42.774 -11.445 1.00 40.39 390 GLY B CA 1
ATOM 6094 C C . GLY B 1 398 ? 3.040 41.423 -12.123 1.00 40.48 390 GLY B C 1
ATOM 6095 O O . GLY B 1 398 ? 2.771 40.407 -11.504 1.00 40.31 390 GLY B O 1
ATOM 6096 N N . ILE B 1 399 ? 3.346 41.435 -13.413 1.00 41.06 391 ILE B N 1
ATOM 6097 C CA . ILE B 1 399 ? 3.515 40.222 -14.199 1.00 41.43 391 ILE B CA 1
ATOM 6098 C C . ILE B 1 399 ? 4.993 39.857 -14.160 1.00 41.76 391 ILE B C 1
ATOM 6099 O O . ILE B 1 399 ? 5.851 40.690 -14.452 1.00 41.74 391 ILE B O 1
ATOM 6104 N N . GLY B 1 400 ? 5.283 38.614 -13.787 1.00 42.07 392 GLY B N 1
ATOM 6105 C CA . GLY B 1 400 ? 6.656 38.143 -13.671 1.00 42.43 392 GLY B CA 1
ATOM 6106 C C . GLY B 1 400 ? 7.230 37.710 -15.003 1.00 42.74 392 GLY B C 1
ATOM 6107 O O . GLY B 1 400 ? 6.541 37.708 -16.026 1.00 42.64 392 GLY B O 1
ATOM 6108 N N . GLU B 1 401 ? 8.505 37.346 -14.984 1.00 43.09 393 GLU B N 1
ATOM 6109 C CA . GLU B 1 401 ? 9.133 36.741 -16.147 1.00 43.49 393 GLU B CA 1
ATOM 6110 C C . GLU B 1 401 ? 8.662 35.298 -16.261 1.00 43.32 393 GLU B C 1
ATOM 6111 O O . GLU B 1 401 ? 8.477 34.620 -15.250 1.00 43.26 393 GLU B O 1
ATOM 6117 N N . ILE B 1 402 ? 8.444 34.845 -17.489 1.00 43.22 394 ILE B N 1
ATOM 6118 C CA . ILE B 1 402 ? 8.158 33.448 -17.747 1.00 43.18 394 ILE B CA 1
ATOM 6119 C C . ILE B 1 402 ? 9.409 32.801 -18.343 1.00 43.14 394 ILE B C 1
ATOM 6120 O O . ILE B 1 402 ? 10.102 33.411 -19.159 1.00 42.83 394 ILE B O 1
ATOM 6125 N N . CYS B 1 403 ? 9.696 31.575 -17.908 1.00 43.05 395 CYS B N 1
ATOM 6126 C CA . CYS B 1 403 ? 10.765 30.756 -18.469 1.00 43.27 395 CYS B CA 1
ATOM 6127 C C . CYS B 1 403 ? 10.147 29.621 -19.275 1.00 42.88 395 CYS B C 1
ATOM 6128 O O . CYS B 1 403 ? 9.208 28.977 -18.819 1.00 43.21 395 CYS B O 1
ATOM 6131 N N . TRP B 1 404 ? 10.663 29.391 -20.475 1.00 42.87 396 TRP B N 1
ATOM 6132 C CA . TRP B 1 404 ? 10.133 28.364 -21.365 1.00 42.84 396 TRP B CA 1
ATOM 6133 C C . TRP B 1 404 ? 11.142 27.243 -21.512 1.00 42.72 396 TRP B C 1
ATOM 6134 O O . TRP B 1 404 ? 12.343 27.502 -21.533 1.00 42.87 396 TRP B O 1
ATOM 6145 N N . PRO B 1 405 ? 10.665 25.994 -21.609 1.00 42.75 397 PRO B N 1
ATOM 6146 C CA . PRO B 1 405 ? 11.574 24.916 -21.958 1.00 43.01 397 PRO B CA 1
ATOM 6147 C C . PRO B 1 405 ? 11.937 25.007 -23.430 1.00 43.05 397 PRO B C 1
ATOM 6148 O O . PRO B 1 405 ? 11.087 25.353 -24.258 1.00 42.79 397 PRO B O 1
ATOM 6152 N N . VAL B 1 406 ? 13.193 24.716 -23.744 1.00 43.12 398 VAL B N 1
ATOM 6153 C CA . VAL B 1 406 ? 13.668 24.735 -25.116 1.00 43.48 398 VAL B CA 1
ATOM 6154 C C . VAL B 1 406 ? 14.511 23.498 -25.354 1.00 43.59 398 VAL B C 1
ATOM 6155 O O . VAL B 1 406 ? 15.089 22.950 -24.416 1.00 43.50 398 VAL B O 1
ATOM 6159 N N . ALA B 1 407 ? 14.572 23.070 -26.611 1.00 43.82 399 ALA B N 1
ATOM 6160 C CA . ALA B 1 407 ? 15.219 21.816 -26.984 1.00 44.07 399 ALA B CA 1
ATOM 6161 C C . ALA B 1 407 ? 16.703 21.776 -26.592 1.00 44.39 399 ALA B C 1
ATOM 6162 O O . ALA B 1 407 ? 17.374 22.806 -26.560 1.00 44.40 399 ALA B O 1
ATOM 6164 N N . ARG B 1 408 ? 17.193 20.568 -26.307 1.00 44.83 400 ARG B N 1
ATOM 6165 C CA . ARG B 1 408 ? 18.520 20.319 -25.705 1.00 44.92 400 ARG B CA 1
ATOM 6166 C C . ARG B 1 408 ? 18.764 21.104 -24.422 1.00 44.97 400 ARG B C 1
ATOM 6167 O O . ARG B 1 408 ? 19.718 20.826 -23.695 1.00 44.85 400 ARG B O 1
#

CATH classification: 3.30.70.100 (+1 more: 3.20.20.450)

Solvent-accessible surface area: 33205 Å² total; per-residue (Å²): 121,38,5,2,1,0,8,27,1,10,25,32,77,113,133,119,132,51,94,24,117,54,44,14,133,190,23,29,71,104,6,94,112,106,32,2,5,0,0,6,0,20,42,18,111,3,12,2,11,0,0,0,0,57,81,133,21,2,96,71,25,6,64,99,26,84,93,36,104,117,20,46,26,15,1,52,15,24,99,22,61,8,39,95,55,36,2,120,61,19,4,7,90,46,1,30,27,150,141,63,150,120,95,17,4,40,99,35,3,82,172,34,34,99,99,83,68,20,8,6,25,28,6,2,26,32,10,53,90,64,10,44,82,27,27,2,62,70,88,25,7,26,81,96,45,97,43,91,94,94,160,42,77,79,117,105,47,103,87,38,58,0,1,3,2,3,13,3,0,0,24,10,77,139,110,53,19,4,0,9,7,3,36,15,42,7,60,128,34,14,52,52,122,98,7,43,71,85,31,58,60,144,57,88,104,80,13,7,1,64,4,6,31,70,1,0,39,9,0,26,132,44,110,6,49,146,62,5,1,1,0,46,9,64,6,14,0,5,59,87,68,140,89,2,15,30,76,0,26,97,18,0,82,94,25,66,6,118,14,12,7,0,0,0,2,0,38,1,62,70,0,17,112,27,55,94,108,4,185,156,13,17,72,36,1,30,66,22,12,4,16,1,0,1,11,46,8,9,45,8,44,2,0,7,2,1,9,48,146,21,26,0,14,8,1,0,0,16,44,70,5,0,122,46,0,49,64,23,8,13,14,0,2,2,0,21,6,7,15,125,8,2,76,23,5,2,7,17,18,0,0,25,30,0,105,52,31,70,12,9,0,6,0,31,43,16,30,1,106,20,0,9,4,95,25,3,4,151,42,9,44,12,5,68,11,91,22,29,23,6,30,70,162,116,46,7,2,0,0,6,26,2,6,14,36,70,140,132,117,131,29,87,32,95,37,31,19,126,186,28,19,82,100,4,109,111,98,31,1,14,2,2,7,0,11,48,26,80,4,6,2,10,0,0,2,0,61,69,140,17,2,85,70,23,8,65,89,25,91,91,37,101,101,18,47,30,17,2,47,15,23,102,28,51,13,42,54,71,24,6,81,49,38,32,6,81,49,4,30,23,150,145,63,146,120,83,22,2,43,117,55,3,70,168,76,14,65,13,39,57,7,74,36,70,12,4,8,2,16,29,5,0,27,34,10,41,87,73,9,47,80,29,19,4,60,59,91,24,6,27,98,121,64,99,52,134,139,50,134,118,75,73,83,50,64,0,2,3,3,4,13,4,0,0,25,10,68,126,110,97,22,16,2,8,8,2,34,14,46,7,46,134,40,7,45,52,122,97,5,42,73,79,30,62,70,173,51,82,94,120,30,6,0,65,3,5,37,77,0,0,48,14,2,40,153,35,108,28,48,203,44,12,0,0,0,44,7,62,10,7,1,6,99,100,55,142,86,2,16,20,68,0,29,104,20,0,77,93,27,68,7,142,16,68,32,0,0,0,2,1,29,1,51,55,0,29,108,22,42,105,39,6,167,152,16,14,59,39,1,26,56,30,11,5,19,1,0,0,13,46,1,9,28,31,73,0,0,9,2,0,1,43,146,23,20,0,14,10,1,0,0,18,38,99,5,0,129,46,0,47,77,23,5,15,26,0,2,0,0,21,6,2,24,121,1,2,81,19,5,3,6,26,19,0,0,23,27,0,102,55,36,76,11,7,0,6,0,29,43,16,30,2,112,26,1,9,4,99,25,3,4,151,40,19,46,20,4,65,20,147,44,34,41,7,36,50,194